Protein AF-0000000068717377 (afdb_homodimer)

Nearest PDB structures (foldseek):
  5j6b-assembly1_C  TM=9.815E-01  e=1.643E-62  Burkholderia thailandensis E264
  5kf0-assembly1_C  TM=9.806E-01  e=1.643E-62  Burkholderia vietnamiensis G4
  5jry-assembly1_A  TM=9.793E-01  e=2.802E-62  Burkholderia multivorans ATCC 17616
  7uyy-assembly1_A  TM=9.591E-01  e=2.227E-55  Pseudomonas aeruginosa PAO1
  4jz6-assembly1_A-2  TM=9.527E-01  e=6.793E-50  Pseudomonas putida

InterPro domains:
  IPR015590 Aldehyde dehydrogenase domain [PF00171] (18-470)
  IPR016161 Aldehyde/histidinol dehydrogenase [SSF53720] (3-473)
  IPR016162 Aldehyde dehydrogenase, N-terminal [G3DSA:3.40.605.10] (23-462)
  IPR016163 Aldehyde dehydrogenase, C-terminal [G3DSA:3.40.309.10] (250-440)
  IPR051020 Aldehyde dehydrogenase-related metabolic enzymes [PTHR42991] (3-473)

Solvent-accessible surface area (backbone atoms only — not comparable to full-atom values): 45076 Å² total; per-residue (Å²): 94,78,42,56,28,34,40,50,73,36,78,39,80,65,94,44,67,43,80,36,54,19,37,61,83,57,44,77,69,31,27,39,29,44,46,43,54,66,53,43,52,50,31,52,51,32,11,54,60,23,37,65,61,37,66,69,49,47,45,64,53,37,16,50,29,30,42,42,30,21,51,53,46,59,76,39,35,66,61,52,11,50,48,42,13,43,38,42,14,22,16,33,64,60,21,39,49,42,44,56,49,31,30,49,40,23,42,49,12,19,56,44,21,71,61,78,70,58,51,77,48,72,49,58,79,42,91,89,34,64,63,49,50,33,34,37,42,68,39,48,56,42,24,30,32,35,38,34,44,48,70,45,33,53,37,56,43,42,59,50,52,28,18,34,42,25,44,36,26,15,32,42,34,30,51,21,83,68,24,40,62,52,52,56,58,46,49,58,39,41,54,74,35,62,56,62,57,6,30,59,18,40,49,38,35,54,56,85,43,33,48,46,41,48,48,57,35,86,74,38,37,31,38,41,38,40,49,50,44,71,58,48,39,51,47,45,42,52,32,54,77,36,50,70,35,30,37,30,36,25,63,12,29,32,40,37,41,78,75,47,78,88,43,70,64,56,47,50,50,53,52,45,32,15,28,45,59,27,6,38,41,64,35,17,35,27,36,34,37,28,20,58,90,43,39,68,61,49,51,53,52,42,55,59,58,56,70,70,63,33,72,44,58,17,84,38,81,74,28,48,29,22,19,38,74,39,47,65,55,34,52,52,51,50,52,32,49,50,51,32,42,76,68,57,24,42,73,78,37,62,74,44,65,77,53,68,31,26,50,39,64,23,35,35,29,60,59,54,73,84,34,52,67,62,57,38,59,69,64,32,29,42,30,38,41,39,71,32,87,48,73,68,52,48,48,50,54,61,49,66,43,67,34,9,32,29,27,11,33,32,60,78,46,66,68,59,54,52,45,47,66,72,65,45,62,39,13,27,36,23,36,55,42,54,27,53,68,80,60,62,74,44,77,41,41,20,31,72,44,5,25,34,60,46,35,23,35,66,47,28,28,56,73,43,33,40,72,28,38,40,35,37,48,113,96,79,42,56,28,34,41,51,73,36,76,40,82,64,92,44,67,43,80,36,53,19,38,60,81,58,44,78,70,31,28,38,28,44,46,42,53,66,52,42,52,50,31,51,51,32,11,53,60,22,38,64,59,37,67,69,49,48,45,65,52,36,16,50,29,29,40,43,32,22,51,53,46,58,75,40,34,66,61,54,12,51,46,42,13,42,37,40,14,23,17,33,63,60,21,38,48,42,45,54,50,31,31,51,42,23,41,50,14,19,56,42,19,71,62,78,72,58,51,78,48,72,50,58,78,41,89,90,36,62,64,50,51,34,35,35,41,70,41,48,56,44,25,32,30,36,39,34,45,49,71,46,33,53,37,56,42,41,60,52,52,29,19,33,41,27,45,38,27,15,31,42,33,29,50,21,84,69,24,41,63,53,50,57,58,45,49,58,39,40,55,74,36,63,56,60,58,7,30,60,17,40,48,38,36,55,57,85,44,33,51,45,42,47,47,58,36,85,73,39,37,30,38,43,39,40,50,51,45,72,58,48,39,52,47,45,43,53,31,54,77,38,51,69,34,31,40,30,36,25,62,14,28,31,40,38,41,77,74,47,77,85,44,69,66,57,50,49,49,53,51,45,33,15,27,46,57,28,6,38,40,63,34,19,34,28,35,34,38,29,20,58,92,43,38,68,62,48,52,52,53,43,56,58,59,56,71,69,63,32,74,43,58,19,84,37,82,76,28,48,29,23,20,39,75,39,47,66,56,35,52,50,51,51,52,32,50,50,52,33,41,75,67,58,24,42,73,77,38,62,74,47,65,77,54,67,32,27,50,38,64,24,35,35,28,60,59,54,73,83,34,52,68,62,57,40,60,69,63,32,30,41,31,38,41,38,71,31,87,48,72,68,50,48,48,50,55,62,49,64,44,67,33,9,30,30,28,11,35,31,58,78,46,65,69,58,52,52,45,48,66,70,66,44,62,39,13,26,37,22,37,55,43,54,27,52,68,79,61,63,73,43,76,40,41,20,30,73,42,5,26,34,60,45,34,22,34,65,46,26,28,56,73,44,33,39,73,28,38,39,35,37,48,111

Radius of gyration: 29.68 Å; Cα contacts (8 Å, |Δi|>4): 2418; chains: 2; bounding box: 61×86×62 Å

Structure (mmCIF, N/CA/C/O backbone):
data_AF-0000000068717377-model_v1
#
loop_
_entity.id
_entity.type
_entity.pdbx_description
1 polymer 'Aldehyde dehydrogenase'
#
loop_
_atom_site.group_PDB
_atom_site.id
_atom_site.type_symbol
_atom_site.label_atom_id
_atom_site.label_alt_id
_atom_site.label_comp_id
_atom_site.label_asym_id
_atom_site.label_entity_id
_atom_site.label_seq_id
_atom_site.pdbx_PDB_ins_code
_atom_site.Cartn_x
_atom_site.Cartn_y
_atom_site.Cartn_z
_atom_site.occupancy
_atom_site.B_iso_or_equiv
_atom_site.auth_seq_id
_atom_site.auth_comp_id
_atom_site.auth_asym_id
_atom_site.auth_atom_id
_atom_site.pdbx_PDB_model_num
ATOM 1 N N . MET A 1 1 ? 26.125 32.125 -1.292 1 89.75 1 MET A N 1
ATOM 2 C CA . MET A 1 1 ? 26.922 30.891 -1.352 1 89.75 1 MET A CA 1
ATOM 3 C C . MET A 1 1 ? 26.203 29.812 -2.174 1 89.75 1 MET A C 1
ATOM 5 O O . MET A 1 1 ? 25 29.609 -2.012 1 89.75 1 MET A O 1
ATOM 9 N N . LYS A 1 2 ? 26.891 29.219 -3.086 1 95.5 2 LYS A N 1
ATOM 10 C CA . LYS A 1 2 ? 26.328 28.172 -3.941 1 95.5 2 LYS A CA 1
ATOM 11 C C . LYS A 1 2 ? 26.141 26.875 -3.174 1 95.5 2 LYS A C 1
ATOM 13 O O . LYS A 1 2 ? 27.031 26.453 -2.426 1 95.5 2 LYS A O 1
ATOM 18 N N . LYS A 1 3 ? 25 26.391 -3.232 1 96.81 3 LYS A N 1
ATOM 19 C CA . LYS A 1 3 ? 24.703 25.062 -2.717 1 96.81 3 LYS A CA 1
ATOM 20 C C . LYS A 1 3 ? 24.562 24.047 -3.852 1 96.81 3 LYS A C 1
ATOM 22 O O . LYS A 1 3 ? 23.688 24.188 -4.719 1 96.81 3 LYS A O 1
ATOM 27 N N . HIS A 1 4 ? 25.422 23.047 -3.883 1 98.19 4 HIS A N 1
ATOM 28 C CA . HIS A 1 4 ? 25.547 22.078 -4.969 1 98.19 4 HIS A CA 1
ATOM 29 C C . HIS A 1 4 ? 24.656 20.875 -4.73 1 98.19 4 HIS A C 1
ATOM 31 O O . HIS A 1 4 ? 24.031 20.75 -3.674 1 98.19 4 HIS A O 1
ATOM 37 N N . LEU A 1 5 ? 24.5 20.047 -5.809 1 98.56 5 LEU A N 1
ATOM 38 C CA . LEU A 1 5 ? 23.875 18.734 -5.586 1 98.56 5 LEU A CA 1
ATOM 39 C C . LEU A 1 5 ? 24.781 17.859 -4.727 1 98.56 5 LEU A C 1
ATOM 41 O O . LEU A 1 5 ? 26 18.062 -4.68 1 98.56 5 LEU A O 1
ATOM 45 N N . TYR A 1 6 ? 24.219 16.938 -3.979 1 98.69 6 TYR A N 1
ATOM 46 C CA . TYR A 1 6 ? 25 15.945 -3.232 1 98.69 6 TYR A CA 1
ATOM 47 C C . TYR A 1 6 ? 24.75 14.539 -3.77 1 98.69 6 TYR A C 1
ATOM 49 O O . TYR A 1 6 ? 23.656 13.984 -3.617 1 98.69 6 TYR A O 1
ATOM 57 N N . ILE A 1 7 ? 25.734 13.961 -4.438 1 98.69 7 ILE A N 1
ATOM 58 C CA . ILE A 1 7 ? 25.609 12.664 -5.09 1 98.69 7 ILE A CA 1
ATOM 59 C C . ILE A 1 7 ? 26.812 11.789 -4.734 1 98.69 7 ILE A C 1
ATOM 61 O O . ILE A 1 7 ? 27.953 12.188 -4.941 1 98.69 7 ILE A O 1
ATOM 65 N N . ASN A 1 8 ? 26.547 10.656 -4.152 1 98.44 8 ASN A N 1
ATOM 66 C CA . ASN A 1 8 ? 27.562 9.641 -3.869 1 98.44 8 ASN A CA 1
ATOM 67 C C . ASN A 1 8 ? 28.672 10.188 -2.975 1 98.44 8 ASN A C 1
ATOM 69 O O . ASN A 1 8 ? 29.859 9.961 -3.24 1 98.44 8 ASN A O 1
ATOM 73 N N . GLY A 1 9 ? 28.281 10.984 -2.035 1 97.62 9 GLY A N 1
ATOM 74 C CA . GLY A 1 9 ? 29.234 11.469 -1.057 1 97.62 9 GLY A CA 1
ATOM 75 C C . GLY A 1 9 ? 29.984 12.703 -1.521 1 97.62 9 GLY A C 1
ATOM 76 O O . GLY A 1 9 ? 30.922 13.156 -0.859 1 97.62 9 GLY A O 1
ATOM 77 N N . ASN A 1 10 ? 29.562 13.258 -2.621 1 97.62 10 ASN A N 1
ATOM 78 C CA . ASN A 1 10 ? 30.266 14.422 -3.164 1 97.62 10 ASN A CA 1
ATOM 79 C C . ASN A 1 10 ? 29.281 15.539 -3.523 1 97.62 10 ASN A C 1
ATOM 81 O O . ASN A 1 10 ? 28.188 15.281 -4.02 1 97.62 10 ASN A O 1
ATOM 85 N N . TRP A 1 11 ? 29.766 16.75 -3.277 1 98.06 11 TRP A N 1
ATOM 86 C CA . TRP A 1 11 ? 29.031 17.922 -3.76 1 98.06 11 TRP A CA 1
ATOM 87 C C . TRP A 1 11 ? 29.344 18.172 -5.234 1 98.06 11 TRP A C 1
ATOM 89 O O . TRP A 1 11 ? 30.5 18.328 -5.621 1 98.06 11 TRP A O 1
ATOM 99 N N . LYS A 1 12 ? 28.312 18.188 -6.031 1 98.12 12 LYS A N 1
ATOM 100 C CA . LYS A 1 12 ? 28.469 18.297 -7.477 1 98.12 12 LYS A CA 1
ATOM 101 C C . LYS A 1 12 ? 27.953 19.641 -7.98 1 98.12 12 LYS A C 1
ATOM 103 O O . LYS A 1 12 ? 26.781 19.969 -7.805 1 98.12 12 LYS A O 1
ATOM 108 N N . SER A 1 13 ? 28.797 20.375 -8.633 1 97.88 13 SER A N 1
ATOM 109 C CA . SER A 1 13 ? 28.391 21.625 -9.266 1 97.88 13 SER A CA 1
ATOM 110 C C . SER A 1 13 ? 27.547 21.359 -10.516 1 97.88 13 SER A C 1
ATOM 112 O O . SER A 1 13 ? 27.625 20.281 -11.109 1 97.88 13 SER A O 1
ATOM 114 N N . VAL A 1 14 ? 26.75 22.281 -10.773 1 97.69 14 VAL A N 1
ATOM 115 C CA . VAL A 1 14 ? 25.922 22.188 -11.969 1 97.69 14 VAL A CA 1
ATOM 116 C C . VAL A 1 14 ? 26.031 23.469 -12.781 1 97.69 14 VAL A C 1
ATOM 118 O O . VAL A 1 14 ? 26.734 24.406 -12.383 1 97.69 14 VAL A O 1
ATOM 121 N N . ASN A 1 15 ? 25.391 23.5 -13.945 1 96.5 15 ASN A N 1
ATOM 122 C CA . ASN A 1 15 ? 25.484 24.641 -14.844 1 96.5 15 ASN A CA 1
ATOM 123 C C . ASN A 1 15 ? 24.531 25.766 -14.422 1 96.5 15 ASN A C 1
ATOM 125 O O . ASN A 1 15 ? 24.766 26.938 -14.734 1 96.5 15 ASN A O 1
ATOM 129 N N . THR A 1 16 ? 23.453 25.406 -13.891 1 97.81 16 THR A N 1
ATOM 130 C CA . THR A 1 16 ? 22.406 26.391 -13.602 1 97.81 16 THR A CA 1
ATOM 131 C C . THR A 1 16 ? 22.125 26.453 -12.102 1 97.81 16 THR A C 1
ATOM 133 O O . THR A 1 16 ? 21.938 25.422 -11.453 1 97.81 16 THR A O 1
ATOM 136 N N . TYR A 1 17 ? 22.188 27.656 -11.508 1 98.25 17 TYR A N 1
ATOM 137 C CA . TYR A 1 17 ? 21.812 27.953 -10.133 1 98.25 17 TYR A CA 1
ATOM 138 C C . TYR A 1 17 ? 20.719 29.016 -10.086 1 98.25 17 TYR A C 1
ATOM 140 O O . TYR A 1 17 ? 20.641 29.875 -10.961 1 98.25 17 TYR A O 1
ATOM 148 N N . LYS A 1 18 ? 19.875 28.922 -9.141 1 98.12 18 LYS A N 1
ATOM 149 C CA . LYS A 1 18 ? 18.828 29.922 -8.914 1 98.12 18 LYS A CA 1
ATOM 150 C C . LYS A 1 18 ? 18.938 30.516 -7.512 1 98.12 18 LYS A C 1
ATOM 152 O O . LYS A 1 18 ? 19.203 29.797 -6.547 1 98.12 18 LYS A O 1
ATOM 157 N N . PRO A 1 19 ? 18.75 31.797 -7.461 1 98.25 19 PRO A N 1
ATOM 158 C CA . PRO A 1 19 ? 18.781 32.406 -6.129 1 98.25 19 PRO A CA 1
ATOM 159 C C . PRO A 1 19 ? 17.641 31.922 -5.234 1 98.25 19 PRO A C 1
ATOM 161 O O . PRO A 1 19 ? 16.516 31.734 -5.711 1 98.25 19 PRO A O 1
ATOM 164 N N . LEU A 1 20 ? 17.984 31.766 -3.986 1 98.31 20 LEU A N 1
ATOM 165 C CA . LEU A 1 20 ? 17 31.484 -2.939 1 98.31 20 LEU A CA 1
ATOM 166 C C . LEU A 1 20 ? 16.828 32.688 -2.02 1 98.31 20 LEU A C 1
ATOM 168 O O . LEU A 1 20 ? 17.812 33.188 -1.442 1 98.31 20 LEU A O 1
ATOM 172 N N . TYR A 1 21 ? 15.586 33.094 -1.915 1 98.19 21 TYR A N 1
ATOM 173 C CA . TYR A 1 21 ? 15.305 34.281 -1.085 1 98.19 21 TYR A CA 1
ATOM 174 C C . TYR A 1 21 ? 14.539 33.875 0.17 1 98.19 21 TYR A C 1
ATOM 176 O O . TYR A 1 21 ? 13.719 32.969 0.141 1 98.19 21 TYR A O 1
ATOM 184 N N . ALA A 1 22 ? 14.852 34.594 1.253 1 98.56 22 ALA A N 1
ATOM 185 C CA . ALA A 1 22 ? 14.023 34.469 2.449 1 98.56 22 ALA A CA 1
ATOM 186 C C . ALA A 1 22 ? 12.641 35.062 2.234 1 98.56 22 ALA A C 1
ATOM 188 O O . ALA A 1 22 ? 12.508 36.219 1.828 1 98.56 22 ALA A O 1
ATOM 189 N N . PRO A 1 23 ? 11.633 34.281 2.539 1 98.56 23 PRO A N 1
ATOM 190 C CA . PRO A 1 23 ? 10.281 34.781 2.273 1 98.56 23 PRO A CA 1
ATOM 191 C C . PRO A 1 23 ? 9.969 36.062 3.035 1 98.56 23 PRO A C 1
ATOM 193 O O . PRO A 1 23 ? 9.258 36.938 2.521 1 98.56 23 PRO A O 1
ATOM 196 N N . TYR A 1 24 ? 10.539 36.219 4.227 1 98.44 24 TYR A N 1
ATOM 197 C CA . TYR A 1 24 ? 10.195 37.375 5.051 1 98.44 24 TYR A CA 1
ATOM 198 C C . TYR A 1 24 ? 11.094 38.562 4.719 1 98.44 24 TYR A C 1
ATOM 200 O O . TYR A 1 24 ? 10.602 39.625 4.32 1 98.44 24 TYR A O 1
ATOM 208 N N . SER A 1 25 ? 12.422 38.406 4.805 1 97.69 25 SER A N 1
ATOM 209 C CA . SER A 1 25 ? 13.359 39.531 4.645 1 97.69 25 SER A CA 1
ATOM 210 C C . SER A 1 25 ? 13.664 39.781 3.176 1 97.69 25 SER A C 1
ATOM 212 O O . SER A 1 25 ? 14.195 40.844 2.822 1 97.69 25 SER A O 1
ATOM 214 N N . GLU A 1 26 ? 13.5 38.75 2.35 1 97.38 26 GLU A N 1
ATOM 215 C CA . GLU A 1 26 ? 13.758 38.781 0.915 1 97.38 26 GLU A CA 1
ATOM 216 C C . GLU A 1 26 ? 15.258 38.875 0.629 1 97.38 26 GLU A C 1
ATOM 218 O O . GLU A 1 26 ? 15.664 39.125 -0.509 1 97.38 26 GLU A O 1
ATOM 223 N N . GLU A 1 27 ? 15.953 38.656 1.628 1 97.75 27 GLU A N 1
ATOM 224 C CA . GLU A 1 27 ? 17.391 38.594 1.401 1 97.75 27 GLU A CA 1
ATOM 225 C C . GLU A 1 27 ? 17.766 37.312 0.67 1 97.75 27 GLU A C 1
ATOM 227 O O . GLU A 1 27 ? 17.094 36.281 0.8 1 97.75 27 GLU A O 1
ATOM 232 N N . THR A 1 28 ? 18.828 37.406 -0.07 1 98.12 28 THR A N 1
ATOM 233 C CA . THR A 1 28 ? 19.359 36.219 -0.718 1 98.12 28 THR A CA 1
ATOM 234 C C . THR A 1 28 ? 20.016 35.281 0.302 1 98.12 28 THR A C 1
ATOM 236 O O . THR A 1 28 ? 20.922 35.719 1.034 1 98.12 28 THR A O 1
ATOM 239 N N . LEU A 1 29 ? 19.594 34.094 0.361 1 98.25 29 LEU A N 1
ATOM 240 C CA . LEU A 1 29 ? 20.141 33.125 1.316 1 98.25 29 LEU A CA 1
ATOM 241 C C . LEU A 1 29 ? 21.266 32.312 0.689 1 98.25 29 LEU A C 1
ATOM 243 O O . LEU A 1 29 ? 22.234 31.953 1.365 1 98.25 29 LEU A O 1
ATOM 247 N N . ALA A 1 30 ? 21.047 31.922 -0.57 1 98.25 30 ALA A N 1
ATOM 248 C CA . ALA A 1 30 ? 21.969 31.062 -1.289 1 98.25 30 ALA A CA 1
ATOM 249 C C . ALA A 1 30 ? 21.625 31 -2.773 1 98.25 30 ALA A C 1
ATOM 251 O O . ALA A 1 30 ? 20.688 31.656 -3.229 1 98.25 30 ALA A O 1
ATOM 252 N N . GLU A 1 31 ? 22.469 30.438 -3.518 1 98.44 31 GLU A N 1
ATOM 253 C CA . GLU A 1 31 ? 22.188 30 -4.883 1 98.44 31 GLU A CA 1
ATOM 254 C C . GLU A 1 31 ? 22.078 28.469 -4.965 1 98.44 31 GLU A C 1
ATOM 256 O O . GLU A 1 31 ? 23.047 27.766 -4.652 1 98.44 31 GLU A O 1
ATOM 261 N N . ILE A 1 32 ? 21 28 -5.395 1 98.56 32 ILE A N 1
ATOM 262 C CA . ILE A 1 32 ? 20.688 26.578 -5.285 1 98.56 32 ILE A CA 1
ATOM 263 C C . ILE A 1 32 ? 20.891 25.906 -6.641 1 98.56 32 ILE A C 1
ATOM 265 O O . ILE A 1 32 ? 20.359 26.359 -7.656 1 98.56 32 ILE A O 1
ATOM 269 N N . ALA A 1 33 ? 21.562 24.812 -6.707 1 98.56 33 ALA A N 1
ATOM 270 C CA . ALA A 1 33 ? 21.797 24.031 -7.918 1 98.56 33 ALA A CA 1
ATOM 271 C C . ALA A 1 33 ? 20.484 23.531 -8.508 1 98.56 33 ALA A C 1
ATOM 273 O O . ALA A 1 33 ? 19.578 23.109 -7.781 1 98.56 33 ALA A O 1
ATOM 274 N N . GLN A 1 34 ? 20.344 23.672 -9.805 1 98.56 34 GLN A N 1
ATOM 275 C CA . GLN A 1 34 ? 19.203 23.125 -10.555 1 98.56 34 GLN A CA 1
ATOM 276 C C . GLN A 1 34 ? 19.594 21.844 -11.281 1 98.56 34 GLN A C 1
ATOM 278 O O . GLN A 1 34 ? 20.219 21.891 -12.344 1 98.56 34 GLN A O 1
ATOM 283 N N . GLY A 1 35 ? 19.203 20.703 -10.727 1 98.31 35 GLY A N 1
ATOM 284 C CA . GLY A 1 35 ? 19.562 19.406 -11.266 1 98.31 35 GLY A CA 1
ATOM 285 C C . GLY A 1 35 ? 18.844 19.078 -12.562 1 98.31 35 GLY A C 1
ATOM 286 O O . GLY A 1 35 ? 17.797 19.656 -12.859 1 98.31 35 GLY A O 1
ATOM 287 N N . THR A 1 36 ? 19.391 18.141 -13.305 1 98.19 36 THR A N 1
ATOM 288 C CA . THR A 1 36 ? 18.828 17.641 -14.555 1 98.19 36 THR A CA 1
ATOM 289 C C . THR A 1 36 ? 18.438 16.172 -14.438 1 98.19 36 THR A C 1
ATOM 291 O O . THR A 1 36 ? 18.688 15.539 -13.406 1 98.19 36 THR A O 1
ATOM 294 N N . GLU A 1 37 ? 17.812 15.656 -15.5 1 98.25 37 GLU A N 1
ATOM 295 C CA . GLU A 1 37 ? 17.469 14.234 -15.555 1 98.25 37 GLU A CA 1
ATOM 296 C C . GLU A 1 37 ? 18.719 13.367 -15.438 1 98.25 37 GLU A C 1
ATOM 298 O O . GLU A 1 37 ? 18.688 12.297 -14.82 1 98.25 37 GLU A O 1
ATOM 303 N N . GLU A 1 38 ? 19.766 13.836 -16.047 1 98.31 38 GLU A N 1
ATOM 304 C CA . GLU A 1 38 ? 21.031 13.094 -15.992 1 98.31 38 GLU A CA 1
ATOM 305 C C . GLU A 1 38 ? 21.578 13.047 -14.57 1 98.31 38 GLU A C 1
ATOM 307 O O . GLU A 1 38 ? 22.141 12.031 -14.148 1 98.31 38 GLU A O 1
ATOM 312 N N . ASP A 1 39 ? 21.453 14.156 -13.867 1 98.62 39 ASP A N 1
ATOM 313 C CA . ASP A 1 39 ? 21.891 14.188 -12.477 1 98.62 39 ASP A CA 1
ATOM 314 C C . ASP A 1 39 ? 21.078 13.195 -11.633 1 98.62 39 ASP A C 1
ATOM 316 O O . ASP A 1 39 ? 21.641 12.547 -10.742 1 98.62 39 ASP A O 1
ATOM 320 N N . VAL A 1 40 ? 19.797 13.156 -11.906 1 98.81 40 VAL A N 1
ATOM 321 C CA . VAL A 1 40 ? 18.938 12.219 -11.195 1 98.81 40 VAL A CA 1
ATOM 322 C C . VAL A 1 40 ? 19.391 10.789 -11.484 1 98.81 40 VAL A C 1
ATOM 324 O O . VAL A 1 40 ? 19.484 9.961 -10.57 1 98.81 40 VAL A O 1
ATOM 327 N N . LYS A 1 41 ? 19.656 10.469 -12.758 1 98.62 41 LYS A N 1
ATOM 328 C CA . LYS A 1 41 ? 20.125 9.141 -13.133 1 98.62 41 LYS A CA 1
ATOM 329 C C . LYS A 1 41 ? 21.391 8.773 -12.375 1 98.62 41 LYS A C 1
ATOM 331 O O . LYS A 1 41 ? 21.547 7.645 -11.906 1 98.62 41 LYS A O 1
ATOM 336 N N . GLU A 1 42 ? 22.281 9.734 -12.289 1 98.75 42 GLU A N 1
ATOM 337 C CA . GLU A 1 42 ? 23.531 9.523 -11.555 1 98.75 42 GLU A CA 1
ATOM 338 C C . GLU A 1 42 ? 23.25 9.242 -10.078 1 98.75 42 GLU A C 1
ATOM 340 O O . GLU A 1 42 ? 23.828 8.312 -9.508 1 98.75 42 GLU A O 1
ATOM 345 N N . ALA A 1 43 ? 22.406 10.023 -9.469 1 98.88 43 ALA A N 1
ATOM 346 C CA . ALA A 1 43 ? 22.078 9.883 -8.055 1 98.88 43 ALA A CA 1
ATOM 347 C C . ALA A 1 43 ? 21.422 8.531 -7.785 1 98.88 43 ALA A C 1
ATOM 349 O O . ALA A 1 43 ? 21.75 7.859 -6.801 1 98.88 43 ALA A O 1
ATOM 350 N N . VAL A 1 44 ? 20.484 8.133 -8.648 1 98.88 44 VAL A N 1
ATOM 351 C CA . VAL A 1 44 ? 19.766 6.875 -8.469 1 98.88 44 VAL A CA 1
ATOM 352 C C . VAL A 1 44 ? 20.719 5.699 -8.641 1 98.88 44 VAL A C 1
ATOM 354 O O . VAL A 1 44 ? 20.656 4.719 -7.895 1 98.88 44 VAL A O 1
ATOM 357 N N . THR A 1 45 ? 21.594 5.773 -9.617 1 98.75 45 THR A N 1
ATOM 358 C CA . THR A 1 45 ? 22.594 4.73 -9.812 1 98.75 45 THR A CA 1
ATOM 359 C C . THR A 1 45 ? 23.484 4.613 -8.586 1 98.75 45 THR A C 1
ATOM 361 O O . THR A 1 45 ? 23.797 3.504 -8.141 1 98.75 45 THR A O 1
ATOM 364 N N . ALA A 1 46 ? 23.922 5.766 -8.086 1 98.81 46 ALA A N 1
ATOM 365 C CA . ALA A 1 46 ? 24.734 5.773 -6.871 1 98.81 46 ALA A CA 1
ATOM 366 C C . ALA A 1 46 ? 23.984 5.113 -5.715 1 98.81 46 ALA A C 1
ATOM 368 O O . ALA A 1 46 ? 24.562 4.332 -4.961 1 98.81 46 ALA A O 1
ATOM 369 N N . ALA A 1 47 ? 22.734 5.477 -5.523 1 98.88 47 ALA A N 1
ATOM 370 C CA . ALA A 1 47 ? 21.906 4.906 -4.469 1 98.88 47 ALA A CA 1
ATOM 371 C C . ALA A 1 47 ? 21.766 3.393 -4.629 1 98.88 47 ALA A C 1
ATOM 373 O O . ALA A 1 47 ? 21.875 2.646 -3.654 1 98.88 47 ALA A O 1
ATOM 374 N N . LYS A 1 48 ? 21.516 2.938 -5.863 1 98.56 48 LYS A N 1
ATOM 375 C CA . LYS A 1 48 ? 21.406 1.508 -6.145 1 98.56 48 LYS A CA 1
ATOM 376 C C . LYS A 1 48 ? 22.688 0.775 -5.766 1 98.56 48 LYS A C 1
ATOM 378 O O . LYS A 1 48 ? 22.641 -0.282 -5.133 1 98.56 48 LYS A O 1
ATOM 383 N N . ASN A 1 49 ? 23.828 1.331 -6.18 1 98.44 49 ASN A N 1
ATOM 384 C CA . ASN A 1 49 ? 25.109 0.724 -5.871 1 98.44 49 ASN A CA 1
ATOM 385 C C . ASN A 1 49 ? 25.359 0.684 -4.367 1 98.44 49 ASN A C 1
ATOM 387 O O . ASN A 1 49 ? 25.953 -0.269 -3.859 1 98.44 49 ASN A O 1
ATOM 391 N N . ALA A 1 50 ? 24.891 1.653 -3.668 1 98.69 50 ALA A N 1
ATOM 392 C CA . ALA A 1 50 ? 25.109 1.769 -2.23 1 98.69 50 ALA A CA 1
ATOM 393 C C . ALA A 1 50 ? 24.312 0.718 -1.463 1 98.69 50 ALA A C 1
ATOM 395 O O . ALA A 1 50 ? 24.594 0.445 -0.294 1 98.69 50 ALA A O 1
ATOM 396 N N . MET A 1 51 ? 23.359 0.104 -2.082 1 97.88 51 MET A N 1
ATOM 397 C CA . MET A 1 51 ? 22.562 -0.947 -1.448 1 97.88 51 MET A CA 1
ATOM 398 C C . MET A 1 51 ? 23.453 -2.102 -0.999 1 97.88 51 MET A C 1
ATOM 400 O O . MET A 1 51 ? 23.172 -2.752 0.009 1 97.88 51 MET A O 1
ATOM 404 N N . ILE A 1 52 ? 24.5 -2.355 -1.77 1 96.44 52 ILE A N 1
ATOM 405 C CA . ILE A 1 52 ? 25.422 -3.445 -1.454 1 96.44 52 ILE A CA 1
ATOM 406 C C . ILE A 1 52 ? 25.984 -3.252 -0.049 1 96.44 52 ILE A C 1
ATOM 408 O O . ILE A 1 52 ? 25.984 -4.18 0.762 1 96.44 52 ILE A O 1
ATOM 412 N N . LYS A 1 53 ? 26.438 -2.057 0.241 1 97.38 53 LYS A N 1
ATOM 413 C CA . LYS A 1 53 ? 27 -1.746 1.554 1 97.38 53 LYS A CA 1
ATOM 414 C C . LYS A 1 53 ? 25.891 -1.671 2.613 1 97.38 53 LYS A C 1
ATOM 416 O O . LYS A 1 53 ? 26.078 -2.139 3.738 1 97.38 53 LYS A O 1
ATOM 421 N N . MET A 1 54 ? 24.797 -1.064 2.324 1 98 54 MET A N 1
ATOM 422 C CA . MET A 1 54 ? 23.688 -0.912 3.27 1 98 54 MET A CA 1
ATOM 423 C C . MET A 1 54 ? 23.188 -2.271 3.74 1 98 54 MET A C 1
ATOM 425 O O . MET A 1 54 ? 22.844 -2.439 4.91 1 98 54 MET A O 1
ATOM 429 N N . ASN A 1 55 ? 23.156 -3.232 2.809 1 94.88 55 ASN A N 1
ATOM 430 C CA . ASN A 1 55 ? 22.688 -4.574 3.117 1 94.88 55 ASN A CA 1
ATOM 431 C C . ASN A 1 55 ? 23.594 -5.285 4.109 1 94.88 55 ASN A C 1
ATOM 433 O O . ASN A 1 55 ? 23.203 -6.258 4.746 1 94.88 55 ASN A O 1
ATOM 437 N N . LYS A 1 56 ? 24.812 -4.805 4.215 1 94.88 56 LYS A N 1
ATOM 438 C CA . LYS A 1 56 ? 25.781 -5.43 5.109 1 94.88 56 LYS A CA 1
ATOM 439 C C . LYS A 1 56 ? 25.703 -4.824 6.512 1 94.88 56 LYS A C 1
ATOM 441 O O . LYS A 1 56 ? 26.234 -5.391 7.465 1 94.88 56 LYS A O 1
ATOM 446 N N . LEU A 1 57 ? 25.047 -3.67 6.637 1 97.25 57 LEU A N 1
ATOM 447 C CA . LEU A 1 57 ? 24.891 -3.053 7.949 1 97.25 57 LEU A CA 1
ATOM 448 C C . LEU A 1 57 ? 23.891 -3.828 8.805 1 97.25 57 LEU A C 1
ATOM 450 O O . LEU A 1 57 ? 22.797 -4.156 8.336 1 97.25 57 LEU A O 1
ATOM 454 N N . SER A 1 58 ? 24.297 -4.105 10.039 1 97.38 58 SER A N 1
ATOM 455 C CA . SER A 1 58 ? 23.375 -4.723 10.984 1 97.38 58 SER A CA 1
ATOM 456 C C . SER A 1 58 ? 22.328 -3.717 11.477 1 97.38 58 SER A C 1
ATOM 458 O O . SER A 1 58 ? 22.484 -2.512 11.266 1 97.38 58 SER A O 1
ATOM 460 N N . ALA A 1 59 ? 21.297 -4.215 12.102 1 97.81 59 ALA A N 1
ATOM 461 C CA . ALA A 1 59 ? 20.328 -3.34 12.758 1 97.81 59 ALA A CA 1
ATOM 462 C C . ALA A 1 59 ? 21.031 -2.402 13.742 1 97.81 59 ALA A C 1
ATOM 464 O O . ALA A 1 59 ? 20.672 -1.227 13.852 1 97.81 59 ALA A O 1
ATOM 465 N N . TYR A 1 60 ? 22.016 -2.928 14.391 1 97.88 60 TYR A N 1
ATOM 466 C CA . TYR A 1 60 ? 22.781 -2.154 15.352 1 97.88 60 TYR A CA 1
ATOM 467 C C . TYR A 1 60 ? 23.531 -1.018 14.664 1 97.88 60 TYR A C 1
ATOM 469 O O . TYR A 1 60 ? 23.547 0.115 15.148 1 97.88 60 TYR A O 1
ATOM 477 N N . ASP A 1 61 ? 24.172 -1.317 13.508 1 98.31 61 ASP A N 1
ATOM 478 C CA . ASP A 1 61 ? 24.922 -0.309 12.766 1 98.31 61 ASP A CA 1
ATOM 479 C C . ASP A 1 61 ? 24 0.825 12.305 1 98.31 61 ASP A C 1
ATOM 481 O O . ASP A 1 61 ? 24.344 2.002 12.469 1 98.31 61 ASP A O 1
ATOM 485 N N . ARG A 1 62 ? 22.875 0.467 11.742 1 98.69 62 ARG A N 1
ATOM 486 C CA . ARG A 1 62 ? 21.938 1.467 11.242 1 98.69 62 ARG A CA 1
ATOM 487 C C . ARG A 1 62 ? 21.406 2.322 12.391 1 98.69 62 ARG A C 1
ATOM 489 O O . ARG A 1 62 ? 21.328 3.547 12.266 1 98.69 62 ARG A O 1
ATOM 496 N N . ALA A 1 63 ? 21.047 1.675 13.523 1 98.75 63 ALA A N 1
ATOM 497 C CA . ALA A 1 63 ? 20.594 2.398 14.703 1 98.75 63 ALA A CA 1
ATOM 498 C C . ALA A 1 63 ? 21.656 3.369 15.203 1 98.75 63 ALA A C 1
ATOM 500 O O . ALA A 1 63 ? 21.344 4.508 15.562 1 98.75 63 ALA A O 1
ATOM 501 N N . THR A 1 64 ? 22.875 2.912 15.203 1 98.75 64 THR A N 1
ATOM 502 C CA . THR A 1 64 ? 23.984 3.721 15.688 1 98.75 64 THR A CA 1
ATOM 503 C C . THR A 1 64 ? 24.172 4.969 14.828 1 98.75 64 THR A C 1
ATOM 505 O O . THR A 1 64 ? 24.375 6.062 15.352 1 98.75 64 THR A O 1
ATOM 508 N N . ILE A 1 65 ? 24.078 4.789 13.523 1 98.81 65 ILE A N 1
ATOM 509 C CA . ILE A 1 65 ? 24.172 5.918 12.602 1 98.81 65 ILE A CA 1
ATOM 510 C C . ILE A 1 65 ? 23.078 6.93 12.906 1 98.81 65 ILE A C 1
ATOM 512 O O . ILE A 1 65 ? 23.344 8.125 13.055 1 98.81 65 ILE A O 1
ATOM 516 N N . LEU A 1 66 ? 21.875 6.496 13.086 1 98.88 66 LEU A N 1
ATOM 517 C CA . LEU A 1 66 ? 20.719 7.359 13.32 1 98.88 66 LEU A CA 1
ATOM 518 C C . LEU A 1 66 ? 20.812 8.039 14.688 1 98.88 66 LEU A C 1
ATOM 520 O O . LEU A 1 66 ? 20.438 9.203 14.828 1 98.88 66 LEU A O 1
ATOM 524 N N . GLU A 1 67 ? 21.312 7.336 15.688 1 98.81 67 GLU A N 1
ATOM 525 C CA . GLU A 1 67 ? 21.516 7.91 17.016 1 98.81 67 GLU A CA 1
ATOM 526 C C . GLU A 1 67 ? 22.547 9.047 16.969 1 98.81 67 GLU A C 1
ATOM 528 O O . GLU A 1 67 ? 22.344 10.086 17.609 1 98.81 67 GLU A O 1
ATOM 533 N N . LYS A 1 68 ? 23.562 8.82 16.219 1 98.81 68 LYS A N 1
ATOM 534 C CA . LYS A 1 68 ? 24.578 9.844 16.094 1 98.81 68 LYS A CA 1
ATOM 535 C C . LYS A 1 68 ? 24.031 11.086 15.391 1 98.81 68 LYS A C 1
ATOM 537 O O . LYS A 1 68 ? 24.359 12.219 15.773 1 98.81 68 LYS A O 1
ATOM 542 N N . VAL A 1 69 ? 23.25 10.852 14.367 1 98.81 69 VAL A N 1
ATOM 543 C CA . VAL A 1 69 ? 22.625 11.969 13.664 1 98.81 69 VAL A CA 1
ATOM 544 C C . VAL A 1 69 ? 21.75 12.766 14.633 1 98.81 69 VAL A C 1
ATOM 546 O O . VAL A 1 69 ? 21.797 14 14.641 1 98.81 69 VAL A O 1
ATOM 549 N N . ALA A 1 70 ? 20.938 12.086 15.438 1 98.75 70 ALA A N 1
ATOM 550 C CA . ALA A 1 70 ? 20.078 12.75 16.406 1 98.75 70 ALA A CA 1
ATOM 551 C C . ALA A 1 70 ? 20.906 13.578 17.391 1 98.75 70 ALA A C 1
ATOM 553 O O . ALA A 1 70 ? 20.578 14.727 17.672 1 98.75 70 ALA A O 1
ATOM 554 N N . GLN A 1 71 ? 21.969 13 17.844 1 98.62 71 GLN A N 1
ATOM 555 C CA . GLN A 1 71 ? 22.828 13.672 18.812 1 98.62 71 GLN A CA 1
ATOM 556 C C . GLN A 1 71 ? 23.484 14.914 18.219 1 98.62 71 GLN A C 1
ATOM 558 O O . GLN A 1 71 ? 23.453 15.984 18.812 1 98.62 71 GLN A O 1
ATOM 563 N N . LYS A 1 72 ? 24.031 14.758 17.078 1 98.62 72 LYS A N 1
ATOM 564 C CA . LYS A 1 72 ? 24.719 15.859 16.406 1 98.62 72 LYS A CA 1
ATOM 565 C C . LYS A 1 72 ? 23.75 16.984 16.047 1 98.62 72 LYS A C 1
ATOM 567 O O . LYS A 1 72 ? 24.094 18.156 16.109 1 98.62 72 LYS A O 1
ATOM 572 N N . MET A 1 73 ? 22.594 16.594 15.648 1 98.69 73 MET A N 1
ATOM 573 C CA . MET A 1 73 ? 21.578 17.594 15.344 1 98.69 73 MET A CA 1
ATOM 574 C C . MET A 1 73 ? 21.219 18.391 16.578 1 98.69 73 MET A C 1
ATOM 576 O O . MET A 1 73 ? 21.062 19.625 16.516 1 98.69 73 MET A O 1
ATOM 580 N N . ASP A 1 74 ? 21.031 17.672 17.656 1 98.56 74 ASP A N 1
ATOM 581 C CA . ASP A 1 74 ? 20.703 18.344 18.922 1 98.56 74 ASP A CA 1
ATOM 582 C C . ASP A 1 74 ? 21.781 19.344 19.312 1 98.56 74 ASP A C 1
ATOM 584 O O . ASP A 1 74 ? 21.469 20.438 19.812 1 98.56 74 ASP A O 1
ATOM 588 N N . GLU A 1 75 ? 23 19.031 19.047 1 98.31 75 GLU A N 1
ATOM 589 C CA . GLU A 1 75 ? 24.141 19.906 19.328 1 98.31 75 GLU A CA 1
ATOM 590 C C . GLU A 1 75 ? 24.109 21.156 18.469 1 98.31 75 GLU A C 1
ATOM 592 O O . GLU A 1 75 ? 24.641 22.203 18.859 1 98.31 75 GLU A O 1
ATOM 597 N N . ARG A 1 76 ? 23.469 21.031 17.344 1 98.12 76 ARG A N 1
ATOM 598 C CA . ARG A 1 76 ? 23.406 22.141 16.406 1 98.12 76 ARG A CA 1
ATOM 599 C C . ARG A 1 76 ? 21.984 22.703 16.312 1 98.12 76 ARG A C 1
ATOM 601 O O . ARG A 1 76 ? 21.594 23.234 15.273 1 98.12 76 ARG A O 1
ATOM 608 N N . ARG A 1 77 ? 21.25 22.562 17.344 1 98.44 77 ARG A N 1
ATOM 609 C CA . ARG A 1 77 ? 19.812 22.859 17.406 1 98.44 77 ARG A CA 1
ATOM 610 C C . ARG A 1 77 ? 19.531 24.281 16.922 1 98.44 77 ARG A C 1
ATOM 612 O O . ARG A 1 77 ? 18.656 24.484 16.078 1 98.44 77 ARG A O 1
ATOM 619 N N . GLU A 1 78 ? 20.266 25.281 17.422 1 98.62 78 GLU A N 1
ATOM 620 C CA . GLU A 1 78 ? 20 26.672 17.109 1 98.62 78 GLU A CA 1
ATOM 621 C C . GLU A 1 78 ? 20.344 26.984 15.648 1 98.62 78 GLU A C 1
ATOM 623 O O . GLU A 1 78 ? 19.641 27.766 14.992 1 98.62 78 GLU A O 1
ATOM 628 N N . GLU A 1 79 ? 21.406 26.391 15.164 1 98.44 79 GLU A N 1
ATOM 629 C CA . GLU A 1 79 ? 21.781 26.578 13.758 1 98.44 79 GLU A CA 1
ATOM 630 C C . GLU A 1 79 ? 20.672 26.094 12.828 1 98.44 79 GLU A C 1
ATOM 632 O O . GLU A 1 79 ? 20.297 26.812 11.898 1 98.44 79 GLU A O 1
ATOM 637 N N . PHE A 1 80 ? 20.188 24.922 13.07 1 98.75 80 PHE A N 1
ATOM 638 C CA . PHE A 1 80 ? 19.109 24.375 12.258 1 98.75 80 PHE A CA 1
ATOM 639 C C . PHE A 1 80 ? 17.859 25.234 12.359 1 98.75 80 PHE A C 1
ATOM 641 O O . PHE A 1 80 ? 17.172 25.469 11.359 1 98.75 80 PHE A O 1
ATOM 648 N N . ALA A 1 81 ? 17.531 25.672 13.586 1 98.88 81 ALA A N 1
ATOM 649 C CA . ALA A 1 81 ? 16.344 26.5 13.789 1 98.88 81 ALA A CA 1
ATOM 650 C C . ALA A 1 81 ? 16.422 27.797 12.977 1 98.88 81 ALA A C 1
ATOM 652 O O . ALA A 1 81 ? 15.445 28.203 12.359 1 98.88 81 ALA A O 1
ATOM 653 N N . GLU A 1 82 ? 17.578 28.375 12.961 1 98.75 82 GLU A N 1
ATOM 654 C CA . GLU A 1 82 ? 17.766 29.609 12.219 1 98.75 82 GLU A CA 1
ATOM 655 C C . GLU A 1 82 ? 17.641 29.375 10.719 1 98.75 82 GLU A C 1
ATOM 657 O O . GLU A 1 82 ? 17.047 30.203 10.008 1 98.75 82 GLU A O 1
ATOM 662 N N . ILE A 1 83 ? 18.219 28.281 10.234 1 98.62 83 ILE A N 1
ATOM 663 C CA . ILE A 1 83 ? 18.078 27.938 8.828 1 98.62 83 ILE A CA 1
ATOM 664 C C . ILE A 1 83 ? 16.609 27.828 8.453 1 98.62 83 ILE A C 1
ATOM 666 O O . ILE A 1 83 ? 16.156 28.438 7.48 1 98.62 83 ILE A O 1
ATOM 670 N N . ILE A 1 84 ? 15.844 27.141 9.258 1 98.81 84 ILE A N 1
ATOM 671 C CA . ILE A 1 84 ? 14.43 26.906 9 1 98.81 84 ILE A CA 1
ATOM 672 C C . ILE A 1 84 ? 13.672 28.234 9.031 1 98.81 84 ILE A C 1
ATOM 674 O O . ILE A 1 84 ? 12.867 28.516 8.141 1 98.81 84 ILE A O 1
ATOM 678 N N . ALA A 1 85 ? 13.969 29.031 10.047 1 98.88 85 ALA A N 1
ATOM 679 C CA . ALA A 1 85 ? 13.273 30.312 10.195 1 98.88 85 ALA A CA 1
ATOM 680 C C . ALA A 1 85 ? 13.508 31.203 8.984 1 98.88 85 ALA A C 1
ATOM 682 O O . ALA A 1 85 ? 12.586 31.875 8.508 1 98.88 85 ALA A O 1
ATOM 683 N N . LYS A 1 86 ? 14.68 31.172 8.469 1 98.62 86 LYS A N 1
ATOM 684 C CA . LYS A 1 86 ? 15.031 32.031 7.348 1 98.62 86 LYS A CA 1
ATOM 685 C C . LYS A 1 86 ? 14.445 31.5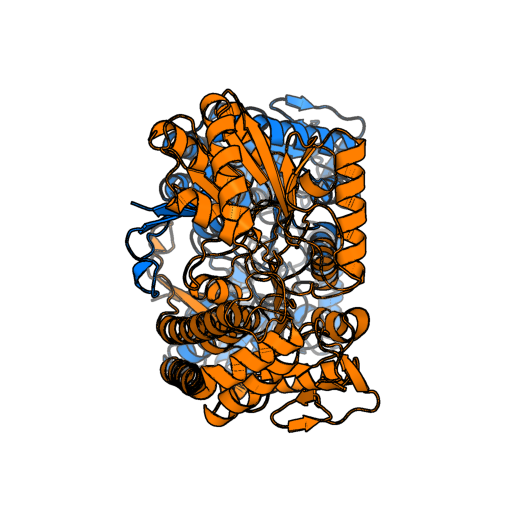16 6.043 1 98.62 86 LYS A C 1
ATOM 687 O O . LYS A 1 86 ? 13.828 32.25 5.285 1 98.62 86 LYS A O 1
ATOM 692 N N . GLU A 1 87 ? 14.57 30.203 5.809 1 98.56 87 GLU A N 1
ATOM 693 C CA . GLU A 1 87 ? 14.195 29.719 4.48 1 98.56 87 GLU A CA 1
ATOM 694 C C . GLU A 1 87 ? 12.695 29.484 4.375 1 98.56 87 GLU A C 1
ATOM 696 O O . GLU A 1 87 ? 12.148 29.438 3.275 1 98.56 87 GLU A O 1
ATOM 701 N N . ALA A 1 88 ? 11.984 29.375 5.496 1 98.62 88 ALA A N 1
ATOM 702 C CA . ALA A 1 88 ? 10.555 29.078 5.453 1 98.62 88 ALA A CA 1
ATOM 703 C C . ALA A 1 88 ? 9.742 30.172 6.117 1 98.62 88 ALA A C 1
ATOM 705 O O . ALA A 1 88 ? 8.508 30.109 6.152 1 98.62 88 ALA A O 1
ATOM 706 N N . ALA A 1 89 ? 10.414 31.156 6.715 1 98.75 89 ALA A N 1
ATOM 707 C CA . ALA A 1 89 ? 9.758 32.219 7.488 1 98.75 89 ALA A CA 1
ATOM 708 C C . ALA A 1 89 ? 8.992 31.625 8.672 1 98.75 89 ALA A C 1
ATOM 710 O O . ALA A 1 89 ? 7.934 32.125 9.055 1 98.75 89 ALA A O 1
ATOM 711 N N . LYS A 1 90 ? 9.422 30.531 9.203 1 98.75 90 LYS A N 1
ATOM 712 C CA . LYS A 1 90 ? 8.852 29.938 10.406 1 98.75 90 LYS A CA 1
ATOM 713 C C . LYS A 1 90 ? 9.32 30.672 11.656 1 98.75 90 LYS A C 1
ATOM 715 O O . LYS A 1 90 ? 10.523 30.844 11.867 1 98.75 90 LYS A O 1
ATOM 720 N N . PRO A 1 91 ? 8.383 31.094 12.469 1 98.81 91 PRO A N 1
ATOM 721 C CA . PRO A 1 91 ? 8.836 31.75 13.703 1 98.81 91 PRO A CA 1
ATOM 722 C C . PRO A 1 91 ? 9.844 30.906 14.477 1 98.81 91 PRO A C 1
ATOM 724 O O . PRO A 1 91 ? 9.695 29.688 14.57 1 98.81 91 PRO A O 1
ATOM 727 N N . ILE A 1 92 ? 10.867 31.5 15.039 1 98.81 92 ILE A N 1
ATOM 728 C CA . ILE A 1 92 ? 12.062 30.859 15.57 1 98.81 92 ILE A CA 1
ATOM 729 C C . ILE A 1 92 ? 11.672 29.859 16.656 1 98.81 92 ILE A C 1
ATOM 731 O O . ILE A 1 92 ? 12.297 28.812 16.812 1 98.81 92 ILE A O 1
ATOM 735 N N . ARG A 1 93 ? 10.648 30.125 17.469 1 98.38 93 ARG A N 1
ATOM 736 C CA . ARG A 1 93 ? 10.188 29.188 18.484 1 98.38 93 ARG A CA 1
ATOM 737 C C . ARG A 1 93 ? 9.656 27.906 17.859 1 98.38 93 ARG A C 1
ATOM 739 O O . ARG A 1 93 ? 9.969 26.812 18.328 1 98.38 93 ARG A O 1
ATOM 746 N N . ALA A 1 94 ? 8.852 28.094 16.828 1 98.38 94 ALA A N 1
ATOM 747 C CA . ALA A 1 94 ? 8.32 26.938 16.125 1 98.38 94 ALA A CA 1
ATOM 748 C C . ALA A 1 94 ? 9.43 26.172 15.391 1 98.38 94 ALA A C 1
ATOM 750 O O . ALA A 1 94 ? 9.383 24.953 15.289 1 98.38 94 ALA A O 1
ATOM 751 N N . ALA A 1 95 ? 10.414 26.891 14.859 1 98.81 95 ALA A N 1
ATOM 752 C CA . ALA A 1 95 ? 11.555 26.266 14.195 1 98.81 95 ALA A CA 1
ATOM 753 C C . ALA A 1 95 ? 12.344 25.391 15.164 1 98.81 95 ALA A C 1
ATOM 755 O O . ALA A 1 95 ? 12.719 24.266 14.828 1 98.81 95 ALA A O 1
ATOM 756 N N . ARG A 1 96 ? 12.594 25.938 16.375 1 98.69 96 ARG A N 1
ATOM 757 C CA . ARG A 1 96 ? 13.258 25.141 17.391 1 98.69 96 ARG A CA 1
ATOM 758 C C . ARG A 1 96 ? 12.445 23.891 17.719 1 98.69 96 ARG A C 1
ATOM 760 O O . ARG A 1 96 ? 13.016 22.797 17.906 1 98.69 96 ARG A O 1
ATOM 767 N N . GLY A 1 97 ? 11.125 24.078 17.812 1 97.88 97 GLY A N 1
ATOM 768 C CA . GLY A 1 97 ? 10.258 22.938 18.031 1 97.88 97 GLY A CA 1
ATOM 769 C C . GLY A 1 97 ? 10.398 21.875 16.953 1 97.88 97 GLY A C 1
ATOM 770 O O . GLY A 1 97 ? 10.383 20.672 17.25 1 97.88 97 GLY A O 1
ATOM 771 N N . GLU A 1 98 ? 10.539 22.312 15.727 1 98.44 98 GLU A N 1
ATOM 772 C CA . GLU A 1 98 ? 10.719 21.359 14.633 1 98.44 98 GLU A CA 1
ATOM 773 C C . GLU A 1 98 ? 12.039 20.594 14.766 1 98.44 98 GLU A C 1
ATOM 775 O O . GLU A 1 98 ? 12.109 19.406 14.5 1 98.44 98 GLU A O 1
ATOM 780 N N . VAL A 1 99 ? 13.102 21.312 15.102 1 98.75 99 VAL A N 1
ATOM 781 C CA . VAL A 1 99 ? 14.391 20.656 15.297 1 98.75 99 VAL A CA 1
ATOM 782 C C . VAL A 1 99 ? 14.273 19.609 16.406 1 98.75 99 VAL A C 1
ATOM 784 O O . VAL A 1 99 ? 14.719 18.469 16.234 1 98.75 99 VAL A O 1
ATOM 787 N N . ASP A 1 100 ? 13.625 20.016 17.547 1 98.31 100 ASP A N 1
ATOM 788 C CA . ASP A 1 100 ? 13.438 19.078 18.656 1 98.31 100 ASP A CA 1
ATOM 789 C C . ASP A 1 100 ? 12.672 17.844 18.203 1 98.31 100 ASP A C 1
ATOM 791 O O . ASP A 1 100 ? 13.039 16.719 18.562 1 98.31 100 ASP A O 1
ATOM 795 N N . ARG A 1 101 ? 11.648 18.047 17.469 1 97.62 101 ARG A N 1
ATOM 796 C CA . ARG A 1 101 ? 10.852 16.953 16.938 1 97.62 101 ARG A CA 1
ATOM 797 C C . ARG A 1 101 ? 11.672 16.062 16.016 1 97.62 101 ARG A C 1
ATOM 799 O O . ARG A 1 101 ? 11.523 14.844 16.016 1 97.62 101 ARG A O 1
ATOM 806 N N . THR A 1 102 ? 12.461 16.688 15.195 1 98.62 102 THR A N 1
ATOM 807 C CA . THR A 1 102 ? 13.281 15.953 14.242 1 98.62 102 THR A CA 1
ATOM 808 C C . THR A 1 102 ? 14.289 15.07 14.969 1 98.62 102 THR A C 1
ATOM 810 O O . THR A 1 102 ? 14.531 13.93 14.562 1 98.62 102 THR A O 1
ATOM 813 N N . VAL A 1 103 ? 14.898 15.625 16.016 1 98.62 103 VAL A N 1
ATOM 814 C CA . VAL A 1 103 ? 15.797 14.836 16.844 1 98.62 103 VAL A CA 1
ATOM 815 C C . VAL A 1 103 ? 15.07 13.594 17.359 1 98.62 103 VAL A C 1
ATOM 817 O O . VAL A 1 103 ? 15.602 12.484 17.266 1 98.62 103 VAL A O 1
ATOM 820 N N . GLN A 1 104 ? 13.859 13.797 17.844 1 98.19 104 GLN A N 1
ATOM 821 C CA . GLN A 1 104 ? 13.062 12.664 18.312 1 98.19 104 GLN A CA 1
ATOM 822 C C . GLN A 1 104 ? 12.758 11.688 17.188 1 98.19 104 GLN A C 1
ATOM 824 O O . GLN A 1 104 ? 12.758 10.477 17.391 1 98.19 104 GLN A O 1
ATOM 829 N N . THR A 1 105 ? 12.469 12.195 16.016 1 98.5 105 THR A N 1
ATOM 830 C CA . THR A 1 105 ? 12.148 11.359 14.867 1 98.5 105 THR A CA 1
ATOM 831 C C . THR A 1 105 ? 13.312 10.414 14.555 1 98.5 105 THR A C 1
ATOM 833 O O . THR A 1 105 ? 13.102 9.219 14.352 1 98.5 105 THR A O 1
ATOM 836 N N . TYR A 1 106 ? 14.523 10.922 14.523 1 98.75 106 TYR A N 1
ATOM 837 C CA . TYR A 1 106 ? 15.68 10.078 14.25 1 98.75 106 TYR A CA 1
ATOM 838 C C . TYR A 1 106 ? 15.938 9.109 15.398 1 98.75 106 TYR A C 1
ATOM 840 O O . TYR A 1 106 ? 16.391 7.98 15.18 1 98.75 106 TYR A O 1
ATOM 848 N N . LYS A 1 107 ? 15.648 9.531 16.656 1 98.62 107 LYS A N 1
ATOM 849 C CA . LYS A 1 107 ? 15.758 8.602 17.781 1 98.62 107 LYS A CA 1
ATOM 850 C C . LYS A 1 107 ? 14.789 7.434 17.625 1 98.62 107 LYS A C 1
ATOM 852 O O . LYS A 1 107 ? 15.172 6.273 17.812 1 98.62 107 LYS A O 1
ATOM 857 N N . PHE A 1 108 ? 13.531 7.746 17.297 1 98.5 108 PHE A N 1
ATOM 858 C CA . PHE A 1 108 ? 12.547 6.699 17.078 1 98.5 108 PHE A CA 1
ATOM 859 C C . PHE A 1 108 ? 12.961 5.801 15.914 1 98.5 108 PHE A C 1
ATOM 861 O O . PHE A 1 108 ? 12.727 4.59 15.945 1 98.5 108 PHE A O 1
ATOM 868 N N . ALA A 1 109 ? 13.523 6.395 14.875 1 98.75 109 ALA A N 1
ATOM 869 C CA . ALA A 1 109 ? 14 5.598 13.75 1 98.75 109 ALA A CA 1
ATOM 870 C C . ALA A 1 109 ? 15.094 4.625 14.188 1 98.75 109 ALA A C 1
ATOM 872 O O . ALA A 1 109 ? 15.109 3.465 13.766 1 98.75 109 ALA A O 1
ATOM 873 N N . ALA A 1 110 ? 16 5.121 15.008 1 98.75 110 ALA A N 1
ATOM 874 C CA . ALA A 1 110 ? 17.047 4.262 15.539 1 98.75 110 ALA A CA 1
ATOM 875 C C . ALA A 1 110 ? 16.469 3.104 16.344 1 98.75 110 ALA A C 1
ATOM 877 O O . ALA A 1 110 ? 16.891 1.957 16.188 1 98.75 110 ALA A O 1
ATOM 878 N N . GLU A 1 111 ? 15.508 3.428 17.188 1 98.38 111 GLU A N 1
ATOM 879 C CA . GLU A 1 111 ? 14.836 2.416 18 1 98.38 111 GLU A CA 1
ATOM 880 C C . GLU A 1 111 ? 14.133 1.38 17.125 1 98.38 111 GLU A C 1
ATOM 882 O O . GLU A 1 111 ? 14.273 0.176 17.359 1 98.38 111 GLU A O 1
ATOM 887 N N . GLU A 1 112 ? 13.461 1.837 16.141 1 98.25 112 GLU A N 1
ATOM 888 C CA . GLU A 1 112 ? 12.672 0.945 15.289 1 98.25 112 GLU A CA 1
ATOM 889 C C . GLU A 1 112 ? 13.57 0.127 14.359 1 98.25 112 GLU A C 1
ATOM 891 O O . GLU A 1 112 ? 13.18 -0.947 13.898 1 98.25 112 GLU A O 1
ATOM 896 N N . ALA A 1 113 ? 14.773 0.64 14.078 1 98.19 113 ALA A N 1
ATOM 897 C CA . ALA A 1 113 ? 15.727 -0.153 13.312 1 98.19 113 ALA A CA 1
ATOM 898 C C . ALA A 1 113 ? 15.977 -1.507 13.969 1 98.19 113 ALA A C 1
ATOM 900 O O . ALA A 1 113 ? 16.25 -2.498 13.289 1 98.19 113 ALA A O 1
ATOM 901 N N . LYS A 1 114 ? 15.828 -1.586 15.312 1 97.62 114 LYS A N 1
ATOM 902 C CA . LYS A 1 114 ? 16.109 -2.799 16.078 1 97.62 114 LYS A CA 1
ATOM 903 C C . LYS A 1 114 ? 14.836 -3.594 16.328 1 97.62 114 LYS A C 1
ATOM 905 O O . LYS A 1 114 ? 14.852 -4.59 17.062 1 97.62 114 LYS A O 1
ATOM 910 N N . ARG A 1 115 ? 13.719 -3.111 15.758 1 97.12 115 ARG A N 1
ATOM 911 C CA . ARG A 1 115 ? 12.438 -3.744 16.047 1 97.12 115 ARG A CA 1
ATOM 912 C C . ARG A 1 115 ? 11.711 -4.113 14.758 1 97.12 115 ARG A C 1
ATOM 914 O O . ARG A 1 115 ? 10.484 -4.012 14.672 1 97.12 115 ARG A O 1
ATOM 921 N N . ILE A 1 116 ? 12.398 -4.395 13.695 1 96.88 116 ILE A N 1
ATOM 922 C CA . ILE A 1 116 ? 11.805 -4.875 12.453 1 96.88 116 ILE A CA 1
ATOM 923 C C . ILE A 1 116 ? 11.633 -6.391 12.508 1 96.88 116 ILE A C 1
ATOM 925 O O . ILE A 1 116 ? 12.578 -7.137 12.234 1 96.88 116 ILE A O 1
ATOM 929 N N . TYR A 1 117 ? 10.398 -6.805 12.867 1 93.06 117 TYR A N 1
ATOM 930 C CA . TYR A 1 117 ? 10.094 -8.211 13.117 1 93.06 117 TYR A CA 1
ATOM 931 C C . TYR A 1 117 ? 9.258 -8.797 11.984 1 93.06 117 TYR A C 1
ATOM 933 O O . TYR A 1 117 ? 8.664 -8.055 11.195 1 93.06 117 TYR A O 1
ATOM 941 N N . GLY A 1 118 ? 9.273 -10.18 11.875 1 94.88 118 GLY A N 1
ATOM 942 C CA . GLY A 1 118 ? 8.258 -10.938 11.156 1 94.88 118 GLY A CA 1
ATOM 943 C C . GLY A 1 118 ? 7.309 -11.688 12.078 1 94.88 118 GLY A C 1
ATOM 944 O O . GLY A 1 118 ? 7.125 -11.297 13.234 1 94.88 118 GLY A O 1
ATOM 945 N N . GLU A 1 119 ? 6.488 -12.531 11.531 1 95.31 119 GLU A N 1
ATOM 946 C CA . GLU A 1 119 ? 5.59 -13.367 12.32 1 95.31 119 GLU A CA 1
ATOM 947 C C . GLU A 1 119 ? 5.742 -14.836 11.961 1 95.31 119 GLU A C 1
ATOM 949 O O . GLU A 1 119 ? 6.188 -15.164 10.859 1 95.31 119 GLU A O 1
ATOM 954 N N . THR A 1 120 ? 5.551 -15.711 12.938 1 95.88 120 THR A N 1
ATOM 955 C CA . THR A 1 120 ? 5.449 -17.141 12.672 1 95.88 120 THR A CA 1
ATOM 956 C C . THR A 1 120 ? 4.023 -17.516 12.273 1 95.88 120 THR A C 1
ATOM 958 O O . THR A 1 120 ? 3.064 -16.875 12.703 1 95.88 120 THR A O 1
ATOM 961 N N . LEU A 1 121 ? 3.916 -18.5 11.414 1 95.06 121 LEU A N 1
ATOM 962 C CA . LEU A 1 121 ? 2.615 -18.922 10.906 1 95.06 121 LEU A CA 1
ATOM 963 C C . LEU A 1 121 ? 2.377 -20.406 11.18 1 95.06 121 LEU A C 1
ATOM 965 O O . LEU A 1 121 ? 3.242 -21.25 10.914 1 95.06 121 LEU A O 1
ATOM 969 N N . PRO A 1 122 ? 1.234 -20.75 11.727 1 93.88 122 PRO A N 1
ATOM 970 C CA . PRO A 1 122 ? 0.869 -22.156 11.844 1 93.88 122 PRO A CA 1
ATOM 971 C C . PRO A 1 122 ? 0.31 -22.734 10.547 1 93.88 122 PRO A C 1
ATOM 973 O O . PRO A 1 122 ? -0.909 -22.844 10.391 1 93.88 122 PRO A O 1
ATOM 976 N N . LEU A 1 123 ? 1.065 -23.219 9.742 1 93.06 123 LEU A N 1
ATOM 977 C CA . LEU A 1 123 ? 0.596 -23.703 8.445 1 93.06 123 LEU A CA 1
ATOM 978 C C . LEU A 1 123 ? -0.255 -24.969 8.617 1 93.06 123 LEU A C 1
ATOM 980 O O . LEU A 1 123 ? -1.06 -25.297 7.746 1 93.06 123 LEU A O 1
ATOM 984 N N . ASP A 1 124 ? -0.082 -25.656 9.711 1 92.12 124 ASP A N 1
ATOM 985 C CA . ASP A 1 124 ? -0.852 -26.875 9.961 1 92.12 124 ASP A CA 1
ATOM 986 C C . ASP A 1 124 ? -2.297 -26.547 10.328 1 92.12 124 ASP A C 1
ATOM 988 O O . ASP A 1 124 ? -3.088 -27.438 10.633 1 92.12 124 ASP A O 1
ATOM 992 N N . ALA A 1 125 ? -2.609 -25.25 10.312 1 90.88 125 ALA A N 1
ATOM 993 C CA . ALA A 1 125 ? -4.008 -24.844 10.438 1 90.88 125 ALA A CA 1
ATOM 994 C C . ALA A 1 125 ? -4.801 -25.219 9.188 1 90.88 125 ALA A C 1
ATOM 996 O O . ALA A 1 125 ? -6.035 -25.25 9.219 1 90.88 125 ALA A O 1
ATOM 997 N N . ALA A 1 126 ? -4.176 -25.453 8.109 1 92 126 ALA A N 1
ATOM 998 C CA . ALA A 1 126 ? -4.781 -25.953 6.879 1 92 126 ALA A CA 1
ATOM 999 C C . ALA A 1 126 ? -4.484 -27.438 6.676 1 92 126 ALA A C 1
ATOM 1001 O O . ALA A 1 126 ? -3.385 -27.891 6.977 1 92 126 ALA A O 1
ATOM 1002 N N . PRO A 1 127 ? -5.387 -28.125 6.043 1 91.06 127 PRO A N 1
ATOM 1003 C CA . PRO A 1 127 ? -5.125 -29.531 5.773 1 91.06 127 PRO A CA 1
ATOM 1004 C C . PRO A 1 127 ? -3.939 -29.75 4.832 1 91.06 127 PRO A C 1
ATOM 1006 O O . PRO A 1 127 ? -3.77 -28.984 3.871 1 91.06 127 PRO A O 1
ATOM 1009 N N . GLY A 1 128 ? -3.082 -30.656 5.18 1 88 128 GLY A N 1
ATOM 1010 C CA . GLY A 1 128 ? -2.02 -31.078 4.273 1 88 128 GLY A CA 1
ATOM 1011 C C . GLY A 1 128 ? -0.761 -30.234 4.418 1 88 128 GLY A C 1
ATOM 1012 O O . GLY A 1 128 ? 0.201 -30.422 3.67 1 88 128 GLY A O 1
ATOM 1013 N N . ALA A 1 129 ? -0.75 -29.344 5.355 1 91.38 129 ALA A N 1
ATOM 1014 C CA . ALA A 1 129 ? 0.398 -28.453 5.457 1 91.38 129 ALA A CA 1
ATOM 1015 C C . ALA A 1 129 ? 1.221 -28.766 6.707 1 91.38 129 ALA A C 1
ATOM 1017 O O . ALA A 1 129 ? 2.016 -27.922 7.152 1 91.38 129 ALA A O 1
ATOM 1018 N N . ASP A 1 130 ? 1.075 -29.953 7.207 1 90.19 130 ASP A N 1
ATOM 1019 C CA . ASP A 1 130 ? 1.817 -30.328 8.406 1 90.19 130 ASP A CA 1
ATOM 1020 C C . ASP A 1 130 ? 3.297 -30.531 8.094 1 90.19 130 ASP A C 1
ATOM 1022 O O . ASP A 1 130 ? 3.682 -30.641 6.926 1 90.19 130 ASP A O 1
ATOM 1026 N N . GLY A 1 131 ? 4.141 -30.484 9.102 1 93.44 131 GLY A N 1
ATOM 1027 C CA . GLY A 1 131 ? 5.559 -30.75 8.945 1 93.44 131 GLY A CA 1
ATOM 1028 C C . GLY A 1 131 ? 6.336 -29.578 8.367 1 93.44 131 GLY A C 1
ATOM 1029 O O . GLY A 1 131 ? 7.344 -29.781 7.688 1 93.44 131 GLY A O 1
ATOM 1030 N N . ARG A 1 132 ? 5.805 -28.406 8.57 1 95.19 132 ARG A N 1
ATOM 1031 C CA . ARG A 1 132 ? 6.453 -27.219 8.016 1 95.19 132 ARG A CA 1
ATOM 1032 C C . ARG A 1 132 ? 6.598 -26.125 9.062 1 95.19 132 ARG A C 1
ATOM 1034 O O . ARG A 1 132 ? 5.793 -26.047 9.992 1 95.19 132 ARG A O 1
ATOM 1041 N N . ILE A 1 133 ? 7.68 -25.422 8.984 1 94.81 133 ILE A N 1
ATOM 1042 C CA . ILE A 1 133 ? 7.863 -24.172 9.719 1 94.81 133 ILE A CA 1
ATOM 1043 C C . ILE A 1 133 ? 7.73 -23 8.758 1 94.81 133 ILE A C 1
ATOM 1045 O O . ILE A 1 133 ? 8.258 -23.031 7.645 1 94.81 133 ILE A O 1
ATOM 1049 N N . ALA A 1 134 ? 6.922 -22.047 9.156 1 97.19 134 ALA A N 1
ATOM 1050 C CA . ALA A 1 134 ? 6.75 -20.875 8.297 1 97.19 134 ALA A CA 1
ATOM 1051 C C . ALA A 1 134 ? 6.836 -19.578 9.109 1 97.19 134 ALA A C 1
ATOM 1053 O O . ALA A 1 134 ? 6.328 -19.516 10.227 1 97.19 134 ALA A O 1
ATOM 1054 N N . TYR A 1 135 ? 7.531 -18.641 8.586 1 97.5 135 TYR A N 1
ATOM 1055 C CA . TYR A 1 135 ? 7.637 -17.312 9.18 1 97.5 135 TYR A CA 1
ATOM 1056 C C . TYR A 1 135 ? 7.848 -16.25 8.102 1 97.5 135 TYR A C 1
ATOM 1058 O O . TYR A 1 135 ? 8.094 -16.578 6.938 1 97.5 135 TYR A O 1
ATOM 1066 N N . THR A 1 136 ? 7.637 -15.039 8.438 1 98 136 THR A N 1
ATOM 1067 C CA . THR A 1 136 ? 7.895 -13.93 7.523 1 98 136 THR A CA 1
ATOM 1068 C C . THR A 1 136 ? 9.102 -13.117 7.988 1 98 136 THR A C 1
ATOM 1070 O O . THR A 1 136 ? 9.422 -13.102 9.18 1 98 136 THR A O 1
ATOM 1073 N N . ILE A 1 137 ? 9.797 -12.57 7.082 1 97.31 137 ILE A N 1
ATOM 1074 C CA . ILE A 1 137 ? 10.844 -11.594 7.359 1 97.31 137 ILE A CA 1
ATOM 1075 C C . ILE A 1 137 ? 10.602 -10.328 6.535 1 97.31 137 ILE A C 1
ATOM 1077 O O . ILE A 1 137 ? 9.82 -10.352 5.574 1 97.31 137 ILE A O 1
ATOM 1081 N N . ARG A 1 138 ? 11.18 -9.234 6.941 1 97.25 138 ARG A N 1
ATOM 1082 C CA . ARG A 1 138 ? 11.102 -7.992 6.184 1 97.25 138 ARG A CA 1
ATOM 1083 C C . ARG A 1 138 ? 12.453 -7.641 5.574 1 97.25 138 ARG A C 1
ATOM 1085 O O . ARG A 1 138 ? 13.484 -7.734 6.242 1 97.25 138 ARG A O 1
ATOM 1092 N N . LYS A 1 139 ? 12.438 -7.32 4.309 1 97 139 LYS A N 1
ATOM 1093 C CA . LYS A 1 139 ? 13.625 -6.898 3.568 1 97 139 LYS A CA 1
ATOM 1094 C C . LYS A 1 139 ? 13.477 -5.465 3.061 1 97 139 LYS A C 1
ATOM 1096 O O . LYS A 1 139 ? 12.391 -5.062 2.637 1 97 139 LYS A O 1
ATOM 1101 N N . PRO A 1 140 ? 14.648 -4.664 3.123 1 98.06 140 PRO A N 1
ATOM 1102 C CA . PRO A 1 140 ? 14.531 -3.344 2.498 1 98.06 140 PRO A CA 1
ATOM 1103 C C . PRO A 1 140 ? 14.047 -3.416 1.053 1 98.06 140 PRO A C 1
ATOM 1105 O O . PRO A 1 140 ? 14.43 -4.328 0.314 1 98.06 140 PRO A O 1
ATOM 1108 N N . ILE A 1 141 ? 13.234 -2.479 0.666 1 97.75 141 ILE A N 1
ATOM 1109 C CA . ILE A 1 141 ? 12.602 -2.504 -0.647 1 97.75 141 ILE A CA 1
ATOM 1110 C C . ILE A 1 141 ? 13.586 -2.021 -1.707 1 97.75 141 ILE A C 1
ATOM 1112 O O . ILE A 1 141 ? 13.438 -2.33 -2.893 1 97.75 141 ILE A O 1
ATOM 1116 N N . GLY A 1 142 ? 14.656 -1.163 -1.334 1 98 142 GLY A N 1
ATOM 1117 C CA . GLY A 1 142 ? 15.664 -0.718 -2.277 1 98 142 GLY A CA 1
ATOM 1118 C C . GLY A 1 142 ? 15.891 0.782 -2.25 1 98 142 GLY A C 1
ATOM 1119 O O . GLY A 1 142 ? 16.094 1.366 -1.184 1 98 142 GLY A O 1
ATOM 1120 N N . VAL A 1 143 ? 15.883 1.447 -3.477 1 98.81 143 VAL A N 1
ATOM 1121 C CA . VAL A 1 143 ? 16.078 2.889 -3.594 1 98.81 143 VAL A CA 1
ATOM 1122 C C . VAL A 1 143 ? 14.75 3.611 -3.365 1 98.81 143 VAL A C 1
ATOM 1124 O O . VAL A 1 143 ? 13.766 3.352 -4.062 1 98.81 143 VAL A O 1
ATOM 1127 N N . ILE A 1 144 ? 14.734 4.512 -2.418 1 98.88 144 ILE A N 1
ATOM 1128 C CA . ILE A 1 144 ? 13.555 5.305 -2.092 1 98.88 144 ILE A CA 1
ATOM 1129 C C . ILE A 1 144 ? 13.68 6.691 -2.713 1 98.88 144 ILE A C 1
ATOM 1131 O O . ILE A 1 144 ? 14.648 7.41 -2.453 1 98.88 144 ILE A O 1
ATOM 1135 N N . GLY A 1 145 ? 12.773 7.02 -3.629 1 98.88 145 GLY A N 1
ATOM 1136 C CA . GLY A 1 145 ? 12.609 8.406 -4.027 1 98.88 145 GLY A CA 1
ATOM 1137 C C . GLY A 1 145 ? 11.773 9.211 -3.047 1 98.88 145 GLY A C 1
ATOM 1138 O O . GLY A 1 145 ? 10.594 8.93 -2.848 1 98.88 145 GLY A O 1
ATOM 1139 N N . ALA A 1 146 ? 12.352 10.18 -2.414 1 98.88 146 ALA A N 1
ATOM 1140 C CA . ALA A 1 146 ? 11.672 11 -1.412 1 98.88 146 ALA A CA 1
ATOM 1141 C C . ALA A 1 146 ? 11.484 12.43 -1.908 1 98.88 146 ALA A C 1
ATOM 1143 O O . ALA A 1 146 ? 12.453 13.102 -2.256 1 98.88 146 ALA A O 1
ATOM 1144 N N . ILE A 1 147 ? 10.266 12.883 -1.994 1 98.81 147 ILE A N 1
ATOM 1145 C CA . ILE A 1 147 ? 9.922 14.242 -2.396 1 98.81 147 ILE A CA 1
ATOM 1146 C C . ILE A 1 147 ? 9.156 14.93 -1.268 1 98.81 147 ILE A C 1
ATOM 1148 O O . ILE A 1 147 ? 8.086 14.484 -0.864 1 98.81 147 ILE A O 1
ATOM 1152 N N . THR A 1 148 ? 9.703 16.016 -0.745 1 98.5 148 THR A N 1
ATOM 1153 C CA . THR A 1 148 ? 9.219 16.547 0.521 1 98.5 148 THR A CA 1
ATOM 1154 C C . THR A 1 148 ? 8.734 17.984 0.349 1 98.5 148 THR A C 1
ATOM 1156 O O . THR A 1 148 ? 9.156 18.688 -0.576 1 98.5 148 THR A O 1
ATOM 1159 N N . PRO A 1 149 ? 7.863 18.469 1.186 1 98.12 149 PRO A N 1
ATOM 1160 C CA . PRO A 1 149 ? 7.289 19.812 1.109 1 98.12 149 PRO A CA 1
ATOM 1161 C C . PRO A 1 149 ? 8.109 20.859 1.879 1 98.12 149 PRO A C 1
ATOM 1163 O O . PRO A 1 149 ? 9.109 20.516 2.514 1 98.12 149 PRO A O 1
ATOM 1166 N N . PHE A 1 150 ? 7.629 22.078 1.869 1 98.44 150 PHE A N 1
ATOM 1167 C CA . PHE A 1 150 ? 8.43 23.188 2.375 1 98.44 150 PHE A CA 1
ATOM 1168 C C . PHE A 1 150 ? 8.117 23.453 3.844 1 98.44 150 PHE A C 1
ATOM 1170 O O . PHE A 1 150 ? 8.898 24.109 4.539 1 98.44 150 PHE A O 1
ATOM 1177 N N . ASN A 1 151 ? 6.996 22.938 4.328 1 98.19 151 ASN A N 1
ATOM 1178 C CA . ASN A 1 151 ? 6.461 23.531 5.547 1 98.19 151 ASN A CA 1
ATOM 1179 C C . ASN A 1 151 ? 7.145 22.969 6.793 1 98.19 151 ASN A C 1
ATOM 1181 O O . ASN A 1 151 ? 7.191 23.625 7.832 1 98.19 151 ASN A O 1
ATOM 1185 N N . PHE A 1 152 ? 7.555 21.766 6.781 1 98.44 152 PHE A N 1
ATOM 1186 C CA . PHE A 1 152 ? 8.477 21.188 7.746 1 98.44 152 PHE A CA 1
ATOM 1187 C C . PHE A 1 152 ? 9.703 20.609 7.047 1 98.44 152 PHE A C 1
ATOM 1189 O O . PHE A 1 152 ? 9.875 19.391 6.984 1 98.44 152 PHE A O 1
ATOM 1196 N N . PRO A 1 153 ? 10.547 21.484 6.609 1 98.5 153 PRO A N 1
ATOM 1197 C CA . PRO A 1 153 ? 11.609 21.094 5.672 1 98.5 153 PRO A CA 1
ATOM 1198 C C . PRO A 1 153 ? 12.648 20.172 6.301 1 98.5 153 PRO A C 1
ATOM 1200 O O . PRO A 1 153 ? 13.406 19.516 5.582 1 98.5 153 PRO A O 1
ATOM 1203 N N . LEU A 1 154 ? 12.703 20.141 7.602 1 98.69 154 LEU A N 1
ATOM 1204 C CA . LEU A 1 154 ? 13.625 19.25 8.289 1 98.69 154 LEU A CA 1
ATOM 1205 C C . LEU A 1 154 ? 12.914 17.969 8.75 1 98.69 154 LEU A C 1
ATOM 1207 O O . LEU A 1 154 ? 13.344 16.859 8.422 1 98.69 154 LEU A O 1
ATOM 1211 N N . ASN A 1 155 ? 11.812 18.125 9.391 1 98.62 155 ASN A N 1
ATOM 1212 C CA . ASN A 1 155 ? 11.148 16.984 10.031 1 98.62 155 ASN A CA 1
ATOM 1213 C C . ASN A 1 155 ? 10.469 16.078 9 1 98.62 155 ASN A C 1
ATOM 1215 O O . ASN A 1 155 ? 10.461 14.859 9.156 1 98.62 155 ASN A O 1
ATOM 1219 N N . LEU A 1 156 ? 9.812 16.672 8.016 1 98.5 156 LEU A N 1
ATOM 1220 C CA . LEU A 1 156 ? 9.156 15.836 7.016 1 98.5 156 LEU A CA 1
ATOM 1221 C C . LEU A 1 156 ? 10.172 15.125 6.137 1 98.5 156 LEU A C 1
ATOM 1223 O O . LEU A 1 156 ? 9.891 14.055 5.59 1 98.5 156 LEU A O 1
ATOM 1227 N N . VAL A 1 157 ? 11.383 15.688 6.016 1 98.69 157 VAL A N 1
ATOM 1228 C CA . VAL A 1 157 ? 12.5 14.969 5.414 1 98.69 157 VAL A CA 1
ATOM 1229 C C . VAL A 1 157 ? 12.891 13.781 6.297 1 98.69 157 VAL A C 1
ATOM 1231 O O . VAL A 1 157 ? 13.07 12.664 5.809 1 98.69 157 VAL A O 1
ATOM 1234 N N . ALA A 1 158 ? 12.953 14.023 7.602 1 98.75 158 ALA A N 1
ATOM 1235 C CA . ALA A 1 158 ? 13.336 12.984 8.555 1 98.75 158 ALA A CA 1
ATOM 1236 C C . ALA A 1 158 ? 12.328 11.844 8.555 1 98.75 158 ALA A C 1
ATOM 1238 O O . ALA A 1 158 ? 12.695 10.68 8.758 1 98.75 158 ALA A O 1
ATOM 1239 N N . HIS A 1 159 ? 11.109 12.156 8.312 1 98.56 159 HIS A N 1
ATOM 1240 C CA . HIS A 1 159 ? 10.055 11.148 8.289 1 98.56 159 HIS A CA 1
ATOM 1241 C C . HIS A 1 159 ? 10.211 10.211 7.094 1 98.56 159 HIS A C 1
ATOM 1243 O O . HIS A 1 159 ? 9.586 9.156 7.043 1 98.56 159 HIS A O 1
ATOM 1249 N N . LYS A 1 160 ? 10.977 10.57 6.121 1 98.75 160 LYS A N 1
ATOM 1250 C CA . LYS A 1 160 ? 11.227 9.719 4.965 1 98.75 160 LYS A CA 1
ATOM 1251 C C . LYS A 1 160 ? 12.625 9.117 5.023 1 98.75 160 LYS A C 1
ATOM 1253 O O . LYS A 1 160 ? 12.789 7.902 4.863 1 98.75 160 LYS A O 1
ATOM 1258 N N . VAL A 1 161 ? 13.625 9.906 5.359 1 98.88 161 VAL A N 1
ATOM 1259 C CA . VAL A 1 161 ? 15.016 9.477 5.375 1 98.88 161 VAL A CA 1
ATOM 1260 C C . VAL A 1 161 ? 15.266 8.562 6.57 1 98.88 161 VAL A C 1
ATOM 1262 O O . VAL A 1 161 ? 15.93 7.531 6.445 1 98.88 161 VAL A O 1
ATOM 1265 N N . GLY A 1 162 ? 14.758 8.914 7.746 1 98.81 162 GLY A N 1
ATOM 1266 C CA . GLY A 1 162 ? 14.945 8.133 8.961 1 98.81 162 GLY A CA 1
ATOM 1267 C C . GLY A 1 162 ? 14.516 6.684 8.805 1 98.81 162 GLY A C 1
ATOM 1268 O O . GLY A 1 162 ? 15.336 5.773 8.922 1 98.81 162 GLY A O 1
ATOM 1269 N N . PRO A 1 163 ? 13.195 6.48 8.508 1 98.81 163 PRO A N 1
ATOM 1270 C CA . PRO A 1 163 ? 12.734 5.102 8.359 1 98.81 163 PRO A CA 1
ATOM 1271 C C . PRO A 1 163 ? 13.406 4.379 7.191 1 98.81 163 PRO A C 1
ATOM 1273 O O . PRO A 1 163 ? 13.609 3.16 7.246 1 98.81 163 PRO A O 1
ATOM 1276 N N . ALA A 1 164 ? 13.758 5.086 6.129 1 98.88 164 ALA A N 1
ATOM 1277 C CA . ALA A 1 164 ? 14.453 4.457 5.004 1 98.88 164 ALA A CA 1
ATOM 1278 C C . ALA A 1 164 ? 15.789 3.867 5.445 1 98.88 164 ALA A C 1
ATOM 1280 O O . ALA A 1 164 ? 16.062 2.691 5.199 1 98.88 164 ALA A O 1
ATOM 1281 N N . ILE A 1 165 ? 16.562 4.664 6.141 1 98.88 165 ILE A N 1
ATOM 1282 C CA . ILE A 1 165 ? 17.875 4.219 6.605 1 98.88 165 ILE A CA 1
ATOM 1283 C C . ILE A 1 165 ? 17.703 3.139 7.672 1 98.88 165 ILE A C 1
ATOM 1285 O O . ILE A 1 165 ? 18.422 2.139 7.672 1 98.88 165 ILE A O 1
ATOM 1289 N N . ALA A 1 166 ? 16.734 3.338 8.586 1 98.81 166 ALA A N 1
ATOM 1290 C CA . ALA A 1 166 ? 16.453 2.344 9.617 1 98.81 166 ALA A CA 1
ATOM 1291 C C . ALA A 1 166 ? 16.188 0.974 9 1 98.81 166 ALA A C 1
ATOM 1293 O O . ALA A 1 166 ? 16.625 -0.05 9.531 1 98.81 166 ALA A O 1
ATOM 1294 N N . ALA A 1 167 ? 15.516 0.927 7.871 1 98.62 167 ALA A N 1
ATOM 1295 C CA . ALA A 1 167 ? 15.094 -0.317 7.23 1 98.62 167 ALA A CA 1
ATOM 1296 C C . ALA A 1 167 ? 16.203 -0.876 6.344 1 98.62 167 ALA A C 1
ATOM 1298 O O . ALA A 1 167 ? 16.094 -1.993 5.828 1 98.62 167 ALA A O 1
ATOM 1299 N N . GLY A 1 168 ? 17.234 -0.078 6.082 1 98.62 168 GLY A N 1
ATOM 1300 C CA . GLY A 1 168 ? 18.359 -0.543 5.297 1 98.62 168 GLY A CA 1
ATOM 1301 C C . GLY A 1 168 ? 18.281 -0.133 3.838 1 98.62 168 GLY A C 1
ATOM 1302 O O . GLY A 1 168 ? 18.984 -0.69 2.992 1 98.62 168 GLY A O 1
ATOM 1303 N N . ASN A 1 169 ? 17.406 0.816 3.508 1 98.88 169 ASN A N 1
ATOM 1304 C CA . ASN A 1 169 ? 17.25 1.325 2.148 1 98.88 169 ASN A CA 1
ATOM 1305 C C . ASN A 1 169 ? 18.25 2.449 1.86 1 98.88 169 ASN A C 1
ATOM 1307 O O . ASN A 1 169 ? 18.984 2.875 2.752 1 98.88 169 ASN A O 1
ATOM 1311 N N . THR A 1 170 ? 18.312 2.881 0.605 1 98.88 170 THR A N 1
ATOM 1312 C CA . THR A 1 170 ? 18.969 4.113 0.189 1 98.88 170 THR A CA 1
ATOM 1313 C C . THR A 1 170 ? 17.953 5.148 -0.264 1 98.88 170 THR A C 1
ATOM 1315 O O . THR A 1 170 ? 16.781 4.82 -0.49 1 98.88 170 THR A O 1
ATOM 1318 N N . VAL A 1 171 ? 18.391 6.441 -0.321 1 98.88 171 VAL A N 1
ATOM 1319 C CA . VAL A 1 171 ? 17.422 7.5 -0.547 1 98.88 171 VAL A CA 1
ATOM 1320 C C . VAL A 1 171 ? 17.953 8.484 -1.589 1 98.88 171 VAL A C 1
ATOM 1322 O O . VAL A 1 171 ? 19.125 8.875 -1.539 1 98.88 171 VAL A O 1
ATOM 1325 N N . VAL A 1 172 ? 17.172 8.844 -2.518 1 98.94 172 VAL A N 1
ATOM 1326 C CA . VAL A 1 172 ? 17.312 10.031 -3.357 1 98.94 172 VAL A CA 1
ATOM 1327 C C . VAL A 1 172 ? 16.266 11.062 -2.984 1 98.94 172 VAL A C 1
ATOM 1329 O O . VAL A 1 172 ? 15.078 10.883 -3.271 1 98.94 172 VAL A O 1
ATOM 1332 N N . LEU A 1 173 ? 16.719 12.109 -2.391 1 98.88 173 LEU A N 1
ATOM 1333 C CA . LEU A 1 173 ? 15.844 13.117 -1.81 1 98.88 173 LEU A CA 1
ATOM 1334 C C . LEU A 1 173 ? 15.758 14.344 -2.709 1 98.88 173 LEU A C 1
ATOM 1336 O O . LEU A 1 173 ? 16.781 14.875 -3.145 1 98.88 173 LEU A O 1
ATOM 1340 N N . LYS A 1 174 ? 14.609 14.742 -3.07 1 98.88 174 LYS A N 1
ATOM 1341 C CA . LYS A 1 174 ? 14.328 16.062 -3.646 1 98.88 174 LYS A CA 1
ATOM 1342 C C . LYS A 1 174 ? 13.57 16.938 -2.658 1 98.88 174 LYS A C 1
ATOM 1344 O O . LYS A 1 174 ? 12.344 16.859 -2.559 1 98.88 174 LYS A O 1
ATOM 1349 N N . PRO A 1 175 ? 14.211 17.844 -1.977 1 98.44 175 PRO A N 1
ATOM 1350 C CA . PRO A 1 175 ? 13.508 18.781 -1.083 1 98.44 175 PRO A CA 1
ATOM 1351 C C . PRO A 1 175 ? 12.727 19.844 -1.839 1 98.44 175 PRO A C 1
ATOM 1353 O O . PRO A 1 175 ? 12.883 19.984 -3.055 1 98.44 175 PRO A O 1
ATOM 1356 N N . ALA A 1 176 ? 11.875 20.516 -1.149 1 98.19 176 ALA A N 1
ATOM 1357 C CA . ALA A 1 176 ? 11.148 21.625 -1.753 1 98.19 176 ALA A CA 1
ATOM 1358 C C . ALA A 1 176 ? 12.102 22.703 -2.244 1 98.19 176 ALA A C 1
ATOM 1360 O O . ALA A 1 176 ? 13.117 22.984 -1.604 1 98.19 176 ALA A O 1
ATOM 1361 N N . ASP A 1 177 ? 11.742 23.375 -3.301 1 97.44 177 ASP A N 1
ATOM 1362 C CA . ASP A 1 177 ? 12.602 24.375 -3.934 1 97.44 177 ASP A CA 1
ATOM 1363 C C . ASP A 1 177 ? 12.906 25.516 -2.979 1 97.44 177 ASP A C 1
ATOM 1365 O O . ASP A 1 177 ? 14.016 26.047 -2.973 1 97.44 177 ASP A O 1
ATOM 1369 N N . GLN A 1 178 ? 11.969 25.844 -2.191 1 97.94 178 GLN A N 1
ATOM 1370 C CA . GLN A 1 178 ? 12.086 27.031 -1.348 1 97.94 178 GLN A CA 1
ATOM 1371 C C . GLN A 1 178 ? 12.82 26.719 -0.049 1 97.94 178 GLN A C 1
ATOM 1373 O O . GLN A 1 178 ? 13.359 27.609 0.603 1 97.94 178 GLN A O 1
ATOM 1378 N N . THR A 1 179 ? 12.852 25.391 0.346 1 98.38 179 THR A N 1
ATOM 1379 C CA . THR A 1 179 ? 13.43 25.094 1.652 1 98.38 179 THR A CA 1
ATOM 1380 C C . THR A 1 179 ? 14.422 23.953 1.554 1 98.38 179 THR A C 1
ATOM 1382 O O . THR A 1 179 ? 14.336 22.969 2.307 1 98.38 179 THR A O 1
ATOM 1385 N N . PRO A 1 180 ? 15.445 24.047 0.795 1 98.31 180 PRO A N 1
ATOM 1386 C CA . PRO A 1 180 ? 16.406 22.953 0.611 1 98.31 180 PRO A CA 1
ATOM 1387 C C . PRO A 1 180 ? 17.547 23 1.615 1 98.31 180 PRO A C 1
ATOM 1389 O O . PRO A 1 180 ? 18.297 22.031 1.745 1 98.31 180 PRO A O 1
ATOM 1392 N N . LEU A 1 181 ? 17.75 24.125 2.279 1 98.44 181 LEU A N 1
ATOM 1393 C CA . LEU A 1 181 ? 18.984 24.359 3.023 1 98.44 181 LEU A CA 1
ATOM 1394 C C . LEU A 1 181 ? 19.078 23.453 4.238 1 98.44 181 LEU A C 1
ATOM 1396 O O . LEU A 1 181 ? 20.156 22.984 4.586 1 98.44 181 LEU A O 1
ATOM 1400 N N . SER A 1 182 ? 17.969 23.219 4.887 1 97.5 182 SER A N 1
ATOM 1401 C CA . SER A 1 182 ? 17.969 22.312 6.031 1 97.5 182 SER A CA 1
ATOM 1402 C C . SER A 1 182 ? 18.359 20.891 5.609 1 97.5 182 SER A C 1
ATOM 1404 O O . SER A 1 182 ? 19.031 20.188 6.352 1 97.5 182 SER A O 1
ATOM 1406 N N . SER A 1 183 ? 17.938 20.469 4.438 1 97.19 183 SER A N 1
ATOM 1407 C CA . SER A 1 183 ? 18.328 19.156 3.912 1 97.19 183 SER A CA 1
ATOM 1408 C C . SER A 1 183 ? 19.812 19.078 3.631 1 97.19 183 SER A C 1
ATOM 1410 O O . SER A 1 183 ? 20.453 18.062 3.889 1 97.19 183 SER A O 1
ATOM 1412 N N . TYR A 1 184 ? 20.344 20.203 3.102 1 96.94 184 TYR A N 1
ATOM 1413 C CA . TYR A 1 184 ? 21.766 20.25 2.832 1 96.94 184 TYR A CA 1
ATOM 1414 C C . TYR A 1 184 ? 22.578 20.141 4.125 1 96.94 184 TYR A C 1
ATOM 1416 O O . TYR A 1 184 ? 23.625 19.5 4.164 1 96.94 184 TYR A O 1
ATOM 1424 N N . ALA A 1 185 ? 22.078 20.781 5.125 1 96.5 185 ALA A N 1
ATOM 1425 C CA . ALA A 1 185 ? 22.766 20.75 6.414 1 96.5 185 ALA A CA 1
ATOM 1426 C C . ALA A 1 185 ? 22.766 19.328 6.996 1 96.5 185 ALA A C 1
ATOM 1428 O O . ALA A 1 185 ? 23.656 18.984 7.777 1 96.5 185 ALA A O 1
ATOM 1429 N N . LEU A 1 186 ? 21.781 18.531 6.629 1 96.31 186 LEU A N 1
ATOM 1430 C CA . LEU A 1 186 ? 21.656 17.156 7.102 1 96.31 186 LEU A CA 1
ATOM 1431 C C . LEU A 1 186 ? 22.797 16.297 6.594 1 96.31 186 LEU A C 1
ATOM 1433 O O . LEU A 1 186 ? 23.188 15.32 7.234 1 96.31 186 LEU A O 1
ATOM 1437 N N . VAL A 1 187 ? 23.344 16.625 5.43 1 96.06 187 VAL A N 1
ATOM 1438 C CA . VAL A 1 187 ? 24.391 15.844 4.777 1 96.06 187 VAL A CA 1
ATOM 1439 C C . VAL A 1 187 ? 25.578 15.688 5.719 1 96.06 187 VAL A C 1
ATOM 1441 O O . VAL A 1 187 ? 26.094 14.586 5.906 1 96.06 187 VAL A O 1
ATOM 1444 N N . GLU A 1 188 ? 25.953 16.766 6.324 1 95.38 188 GLU A N 1
ATOM 1445 C CA . GLU A 1 188 ? 27.109 16.75 7.215 1 95.38 188 GLU A CA 1
ATOM 1446 C C . GLU A 1 188 ? 26.891 15.797 8.391 1 95.38 188 GLU A C 1
ATOM 1448 O O . GLU A 1 188 ? 27.828 15.102 8.812 1 95.38 188 GLU A O 1
ATOM 1453 N N . LEU A 1 189 ? 25.703 15.797 8.898 1 98.06 189 LEU A N 1
ATOM 1454 C CA . LEU A 1 189 ? 25.391 14.938 10.031 1 98.06 189 LEU A CA 1
ATOM 1455 C C . LEU A 1 189 ? 25.516 13.461 9.656 1 98.06 189 LEU A C 1
ATOM 1457 O O . LEU A 1 189 ? 26.125 12.68 10.383 1 98.06 189 LEU A O 1
ATOM 1461 N N . PHE A 1 190 ? 24.984 13.086 8.516 1 98.31 190 PHE A N 1
ATOM 1462 C CA . PHE A 1 190 ? 25 11.688 8.086 1 98.31 190 PHE A CA 1
ATOM 1463 C C . PHE A 1 190 ? 26.422 11.258 7.699 1 98.31 190 PHE A C 1
ATOM 1465 O O . PHE A 1 190 ? 26.797 10.102 7.922 1 98.31 190 PHE A O 1
ATOM 1472 N N . GLU A 1 191 ? 27.141 12.195 7.121 1 96.75 191 GLU A N 1
ATOM 1473 C CA . GLU A 1 191 ? 28.547 11.906 6.816 1 96.75 191 GLU A CA 1
ATOM 1474 C C . GLU A 1 191 ? 29.344 11.617 8.094 1 96.75 191 GLU A C 1
ATOM 1476 O O . GLU A 1 191 ? 30.047 10.617 8.172 1 96.75 191 GLU A O 1
ATOM 1481 N N . GLU A 1 192 ? 29.156 12.469 9.016 1 97.06 192 GLU A N 1
ATOM 1482 C CA . GLU A 1 192 ? 29.859 12.312 10.289 1 97.06 192 GLU A CA 1
ATOM 1483 C C . GLU A 1 192 ? 29.422 11.039 11.008 1 97.06 192 GLU A C 1
ATOM 1485 O O . GLU A 1 192 ? 30.203 10.422 11.719 1 97.06 192 GLU A O 1
ATOM 1490 N N . ALA A 1 193 ? 28.203 10.664 10.773 1 98.25 193 ALA A N 1
ATOM 1491 C CA . ALA A 1 193 ? 27.641 9.492 11.445 1 98.25 193 ALA A CA 1
ATOM 1492 C C . ALA A 1 193 ? 28.078 8.203 10.758 1 98.25 193 ALA A C 1
ATOM 1494 O O . ALA A 1 193 ? 27.859 7.109 11.281 1 98.25 193 ALA A O 1
ATOM 1495 N N . GLY A 1 194 ? 28.688 8.289 9.602 1 98.06 194 GLY A N 1
ATOM 1496 C CA . GLY A 1 194 ? 29.25 7.117 8.953 1 98.06 194 GLY A CA 1
ATOM 1497 C C . GLY A 1 194 ? 28.312 6.461 7.965 1 98.06 194 GLY A C 1
ATOM 1498 O O . GLY A 1 194 ? 28.469 5.277 7.645 1 98.06 194 GLY A O 1
ATOM 1499 N N . LEU A 1 195 ? 27.297 7.137 7.512 1 98.69 195 LEU A N 1
ATOM 1500 C CA . LEU A 1 195 ? 26.422 6.582 6.473 1 98.69 195 LEU A CA 1
ATOM 1501 C C . LEU A 1 195 ? 27.219 6.344 5.188 1 98.69 195 LEU A C 1
ATOM 1503 O O . LEU A 1 195 ? 27.953 7.219 4.738 1 98.69 195 LEU A O 1
ATOM 1507 N N . PRO A 1 196 ? 27.094 5.188 4.559 1 98.56 196 PRO A N 1
ATOM 1508 C CA . PRO A 1 196 ? 27.812 4.91 3.32 1 98.56 196 PRO A CA 1
ATOM 1509 C C . PRO A 1 196 ? 27.531 5.938 2.225 1 98.56 196 PRO A C 1
ATOM 1511 O O . PRO A 1 196 ? 26.391 6.387 2.078 1 98.56 196 PRO A O 1
ATOM 1514 N N . ASN A 1 197 ? 28.609 6.254 1.415 1 98.31 197 ASN A N 1
ATOM 1515 C CA . ASN A 1 197 ? 28.406 7.129 0.263 1 98.31 197 ASN A CA 1
ATOM 1516 C C . ASN A 1 197 ? 27.344 6.586 -0.679 1 98.31 197 ASN A C 1
ATOM 1518 O O . ASN A 1 197 ? 27.281 5.379 -0.927 1 98.31 197 ASN A O 1
ATOM 1522 N N . GLY A 1 198 ? 26.5 7.457 -1.114 1 98.56 198 GLY A N 1
ATOM 1523 C CA . GLY A 1 198 ? 25.453 7.066 -2.053 1 98.56 198 GLY A CA 1
ATOM 1524 C C . GLY A 1 198 ? 24.156 6.66 -1.374 1 98.56 198 GLY A C 1
ATOM 1525 O O . GLY A 1 198 ? 23.109 6.59 -2.016 1 98.56 198 GLY A O 1
ATOM 1526 N N . ALA A 1 199 ? 24.156 6.344 -0.06 1 98.81 199 ALA A N 1
ATOM 1527 C CA . ALA A 1 199 ? 22.969 5.926 0.66 1 98.81 199 ALA A CA 1
ATOM 1528 C C . ALA A 1 199 ? 21.969 7.074 0.787 1 98.81 199 ALA A C 1
ATOM 1530 O O . ALA A 1 199 ? 20.75 6.852 0.874 1 98.81 199 ALA A O 1
ATOM 1531 N N . LEU A 1 200 ? 22.484 8.258 0.833 1 98.88 200 LEU A N 1
ATOM 1532 C CA . LEU A 1 200 ? 21.688 9.477 0.774 1 98.88 200 LEU A CA 1
ATOM 1533 C C . LEU A 1 200 ? 22.188 10.406 -0.328 1 98.88 200 LEU A C 1
ATOM 1535 O O . LEU A 1 200 ? 23.375 10.75 -0.362 1 98.88 200 LEU A O 1
ATOM 1539 N N . ASN A 1 201 ? 21.375 10.719 -1.239 1 98.88 201 ASN A N 1
ATOM 1540 C CA . ASN A 1 201 ? 21.609 11.703 -2.295 1 98.88 201 ASN A CA 1
ATOM 1541 C C . ASN A 1 201 ? 20.547 12.797 -2.291 1 98.88 201 ASN A C 1
ATOM 1543 O O . ASN A 1 201 ? 19.359 12.523 -2.082 1 98.88 201 ASN A O 1
ATOM 1547 N N . ILE A 1 202 ? 20.969 14.031 -2.465 1 98.81 202 ILE A N 1
ATOM 1548 C CA . ILE A 1 202 ? 20.047 15.164 -2.467 1 98.81 202 ILE A CA 1
ATOM 1549 C C . ILE A 1 202 ? 20.141 15.906 -3.801 1 98.81 202 ILE A C 1
ATOM 1551 O O . ILE A 1 202 ? 21.219 16.406 -4.16 1 98.81 202 ILE A O 1
ATOM 1555 N N . ILE A 1 203 ? 19.078 15.977 -4.488 1 98.69 203 ILE A N 1
ATOM 1556 C CA . ILE A 1 203 ? 19.031 16.656 -5.777 1 98.69 203 ILE A CA 1
ATOM 1557 C C . ILE A 1 203 ? 17.969 17.75 -5.746 1 98.69 203 ILE A C 1
ATOM 1559 O O . ILE A 1 203 ? 16.766 17.469 -5.703 1 98.69 203 ILE A O 1
ATOM 1563 N N . SER A 1 204 ? 18.375 18.969 -5.816 1 98.31 204 SER A N 1
ATOM 1564 C CA . SER A 1 204 ? 17.484 20.109 -5.941 1 98.31 204 SER A CA 1
ATOM 1565 C C . SER A 1 204 ? 17.188 20.438 -7.402 1 98.31 204 SER A C 1
ATOM 1567 O O . SER A 1 204 ? 17.969 20.094 -8.289 1 98.31 204 SER A O 1
ATOM 1569 N N . GLY A 1 205 ? 16.047 21.031 -7.664 1 97.19 205 GLY A N 1
ATOM 1570 C CA . GLY A 1 205 ? 15.656 21.406 -9.008 1 97.19 205 GLY A CA 1
ATOM 1571 C C . GLY A 1 205 ? 14.148 21.375 -9.219 1 97.19 205 GLY A C 1
ATOM 1572 O O . GLY A 1 205 ? 13.398 21.016 -8.305 1 97.19 205 GLY A O 1
ATOM 1573 N N . PRO A 1 206 ? 13.734 21.75 -10.414 1 95.5 206 PRO A N 1
ATOM 1574 C CA . PRO A 1 206 ? 12.297 21.828 -10.688 1 95.5 206 PRO A CA 1
ATOM 1575 C C . PRO A 1 206 ? 11.609 20.469 -10.555 1 95.5 206 PRO A C 1
ATOM 1577 O O . PRO A 1 206 ? 12.156 19.453 -10.984 1 95.5 206 PRO A O 1
ATOM 1580 N N . GLY A 1 207 ? 10.422 20.516 -9.977 1 95.19 207 GLY A N 1
ATOM 1581 C CA . GLY A 1 207 ? 9.633 19.312 -9.82 1 95.19 207 GLY A CA 1
ATOM 1582 C C . GLY A 1 207 ? 9.383 18.578 -11.133 1 95.19 207 GLY A C 1
ATOM 1583 O O . GLY A 1 207 ? 9.5 17.359 -11.203 1 95.19 207 GLY A O 1
ATOM 1584 N N . ALA A 1 208 ? 9.125 19.297 -12.164 1 94.81 208 ALA A N 1
ATOM 1585 C CA . ALA A 1 208 ? 8.773 18.734 -13.469 1 94.81 208 ALA A CA 1
ATOM 1586 C C . ALA A 1 208 ? 9.961 18.016 -14.094 1 94.81 208 ALA A C 1
ATOM 1588 O O . ALA A 1 208 ? 9.789 17.141 -14.938 1 94.81 208 ALA A O 1
ATOM 1589 N N . THR A 1 209 ? 11.156 18.391 -13.594 1 96.88 209 THR A N 1
ATOM 1590 C CA . THR A 1 209 ? 12.359 17.766 -14.141 1 96.88 209 THR A CA 1
ATOM 1591 C C . THR A 1 209 ? 12.906 16.719 -13.172 1 96.88 209 THR A C 1
ATOM 1593 O O . THR A 1 209 ? 12.891 15.531 -13.461 1 96.88 209 THR A O 1
ATOM 1596 N N . VAL A 1 210 ? 13.312 17.188 -12.031 1 98.12 210 VAL A N 1
ATOM 1597 C CA . VAL A 1 210 ? 13.984 16.328 -11.062 1 98.12 210 VAL A CA 1
ATOM 1598 C C . VAL A 1 210 ? 12.977 15.359 -10.445 1 98.12 210 VAL A C 1
ATOM 1600 O O . VAL A 1 210 ? 13.227 14.156 -10.383 1 98.12 210 VAL A O 1
ATOM 1603 N N . GLY A 1 211 ? 11.859 15.906 -9.984 1 98.12 211 GLY A N 1
ATOM 1604 C CA . GLY A 1 211 ? 10.836 15.062 -9.391 1 98.12 211 GLY A CA 1
ATOM 1605 C C . GLY A 1 211 ? 10.328 13.992 -10.336 1 98.12 211 GLY A C 1
ATOM 1606 O O . GLY A 1 211 ? 10.234 12.82 -9.961 1 98.12 211 GLY A O 1
ATOM 1607 N N . GLU A 1 212 ? 10.008 14.375 -11.477 1 97.94 212 GLU A N 1
ATOM 1608 C CA . GLU A 1 212 ? 9.469 13.445 -12.461 1 97.94 212 GLU A CA 1
ATOM 1609 C C . GLU A 1 212 ? 10.508 12.383 -12.828 1 97.94 212 GLU A C 1
ATOM 1611 O O . GLU A 1 212 ? 10.164 11.211 -13.023 1 97.94 212 GLU A O 1
ATOM 1616 N N . ALA A 1 213 ? 11.781 12.812 -12.969 1 98.62 213 ALA A N 1
ATOM 1617 C CA . ALA A 1 213 ? 12.852 11.875 -13.297 1 98.62 213 ALA A CA 1
ATOM 1618 C C . ALA A 1 213 ? 13.008 10.812 -12.219 1 98.62 213 ALA A C 1
ATOM 1620 O O . ALA A 1 213 ? 13.25 9.641 -12.523 1 98.62 213 ALA A O 1
ATOM 1621 N N . ILE A 1 214 ? 12.883 11.203 -10.961 1 98.81 214 ILE A N 1
ATOM 1622 C CA . ILE A 1 214 ? 12.953 10.258 -9.859 1 98.81 214 ILE A CA 1
ATOM 1623 C C . ILE A 1 214 ? 11.805 9.258 -9.961 1 98.81 214 ILE A C 1
ATOM 1625 O O . ILE A 1 214 ? 12.016 8.047 -9.867 1 98.81 214 ILE A O 1
ATOM 1629 N N . VAL A 1 215 ? 10.586 9.734 -10.227 1 98.5 215 VAL A N 1
ATOM 1630 C CA . VAL A 1 215 ? 9.367 8.938 -10.25 1 98.5 215 VAL A CA 1
ATOM 1631 C C . VAL A 1 215 ? 9.43 7.922 -11.391 1 98.5 215 VAL A C 1
ATOM 1633 O O . VAL A 1 215 ? 9 6.777 -11.227 1 98.5 215 VAL A O 1
ATOM 1636 N N . LYS A 1 216 ? 10 8.281 -12.469 1 97.81 216 LYS A N 1
ATOM 1637 C CA . LYS A 1 216 ? 9.938 7.457 -13.664 1 97.81 216 LYS A CA 1
ATOM 1638 C C . LYS A 1 216 ? 11.117 6.484 -13.727 1 97.81 216 LYS A C 1
ATOM 1640 O O . LYS A 1 216 ? 11.117 5.551 -14.531 1 97.81 216 LYS A O 1
ATOM 1645 N N . ASN A 1 217 ? 12.133 6.723 -12.875 1 98.38 217 ASN A N 1
ATOM 1646 C CA . ASN A 1 217 ? 13.344 5.91 -12.953 1 98.38 217 ASN A CA 1
ATOM 1647 C C . ASN A 1 217 ? 13.078 4.473 -12.516 1 98.38 217 ASN A C 1
ATOM 1649 O O . ASN A 1 217 ? 12.586 4.23 -11.414 1 98.38 217 ASN A O 1
ATOM 1653 N N . ASP A 1 218 ? 13.523 3.506 -13.234 1 95.56 218 ASP A N 1
ATOM 1654 C CA . ASP A 1 218 ? 13.18 2.1 -13.039 1 95.56 218 ASP A CA 1
ATOM 1655 C C . ASP A 1 218 ? 13.922 1.521 -11.828 1 95.56 218 ASP A C 1
ATOM 1657 O O . ASP A 1 218 ? 13.523 0.48 -11.297 1 95.56 218 ASP A O 1
ATOM 1661 N N . TYR A 1 219 ? 14.984 2.225 -11.43 1 97.12 219 TYR A N 1
ATOM 1662 C CA . TYR A 1 219 ? 15.766 1.693 -10.32 1 97.12 219 TYR A CA 1
ATOM 1663 C C . TYR A 1 219 ? 15.195 2.152 -8.984 1 97.12 219 TYR A C 1
ATOM 1665 O O . TYR A 1 219 ? 15.594 1.65 -7.93 1 97.12 219 TYR A O 1
ATOM 1673 N N . VAL A 1 220 ? 14.273 3.107 -9.039 1 98.44 220 VAL A N 1
ATOM 1674 C CA . VAL A 1 220 ? 13.602 3.531 -7.816 1 98.44 220 VAL A CA 1
ATOM 1675 C C . VAL A 1 220 ? 12.492 2.543 -7.469 1 98.44 220 VAL A C 1
ATOM 1677 O O . VAL A 1 220 ? 11.602 2.285 -8.281 1 98.44 220 VAL A O 1
ATOM 1680 N N . ALA A 1 221 ? 12.586 2.053 -6.281 1 97.69 221 ALA A N 1
ATOM 1681 C CA . ALA A 1 221 ? 11.68 0.974 -5.895 1 97.69 221 ALA A CA 1
ATOM 1682 C C . ALA A 1 221 ? 10.414 1.529 -5.254 1 97.69 221 ALA A C 1
ATOM 1684 O O . ALA A 1 221 ? 9.359 0.883 -5.277 1 97.69 221 ALA A O 1
ATOM 1685 N N . SER A 1 222 ? 10.5 2.66 -4.641 1 98.25 222 SER A N 1
ATOM 1686 C CA . SER A 1 222 ? 9.375 3.258 -3.932 1 98.25 222 SER A CA 1
ATOM 1687 C C . SER A 1 222 ? 9.453 4.781 -3.951 1 98.25 222 SER A C 1
ATOM 1689 O O . SER A 1 222 ? 10.547 5.352 -3.984 1 98.25 222 SER A O 1
ATOM 1691 N N . ILE A 1 223 ? 8.289 5.402 -4.047 1 98.62 223 ILE A N 1
ATOM 1692 C CA . ILE A 1 223 ? 8.188 6.852 -3.941 1 98.62 223 ILE A CA 1
ATOM 1693 C C . ILE A 1 223 ? 7.422 7.223 -2.672 1 98.62 223 ILE A C 1
ATOM 1695 O O . ILE A 1 223 ? 6.363 6.656 -2.387 1 98.62 223 ILE A O 1
ATOM 1699 N N . THR A 1 224 ? 7.93 8.055 -1.852 1 98.75 224 THR A N 1
ATOM 1700 C CA . THR A 1 224 ? 7.223 8.695 -0.746 1 98.75 224 THR A CA 1
ATOM 1701 C C . THR A 1 224 ? 7.125 10.203 -0.965 1 98.75 224 THR A C 1
ATOM 1703 O O . THR A 1 224 ? 8.133 10.867 -1.181 1 98.75 224 THR A O 1
ATOM 1706 N N . PHE A 1 225 ? 5.914 10.672 -1.014 1 98.69 225 PHE A N 1
ATOM 1707 C CA . PHE A 1 225 ? 5.648 12.055 -1.406 1 98.69 225 PHE A CA 1
ATOM 1708 C C . PHE A 1 225 ? 4.719 12.734 -0.407 1 98.69 225 PHE A C 1
ATOM 1710 O O . PHE A 1 225 ? 3.74 12.133 0.044 1 98.69 225 PHE A O 1
ATOM 1717 N N . THR A 1 226 ? 5.02 13.875 0.025 1 98.5 226 THR A N 1
ATOM 1718 C CA . THR A 1 226 ? 4.117 14.766 0.745 1 98.5 226 THR A CA 1
ATOM 1719 C C . THR A 1 226 ? 3.877 16.047 -0.051 1 98.5 226 THR A C 1
ATOM 1721 O O . THR A 1 226 ? 4.824 16.75 -0.418 1 98.5 226 THR A O 1
ATOM 1724 N N . GLY A 1 227 ? 2.664 16.359 -0.386 1 97.19 227 GLY A N 1
ATOM 1725 C CA . GLY A 1 227 ? 2.326 17.531 -1.163 1 97.19 227 GLY A CA 1
ATOM 1726 C C . GLY A 1 227 ? 0.864 17.594 -1.565 1 97.19 227 GLY A C 1
ATOM 1727 O O . GLY A 1 227 ? -0.013 17.219 -0.786 1 97.19 227 GLY A O 1
ATOM 1728 N N . SER A 1 228 ? 0.574 18.109 -2.725 1 96.38 228 SER A N 1
ATOM 1729 C CA . SER A 1 228 ? -0.806 18.312 -3.15 1 96.38 228 SER A CA 1
ATOM 1730 C C . SER A 1 228 ? -1.381 17.062 -3.793 1 96.38 228 SER A C 1
ATOM 1732 O O . SER A 1 228 ? -0.641 16.25 -4.363 1 96.38 228 SER A O 1
ATOM 1734 N N . PRO A 1 229 ? -2.744 16.906 -3.713 1 96 229 PRO A N 1
ATOM 1735 C CA . PRO A 1 229 ? -3.396 15.766 -4.348 1 96 229 PRO A CA 1
ATOM 1736 C C . PRO A 1 229 ? -3.129 15.688 -5.852 1 96 229 PRO A C 1
ATOM 1738 O O . PRO A 1 229 ? -2.881 14.602 -6.383 1 96 229 PRO A O 1
ATOM 1741 N N . LYS A 1 230 ? -3.15 16.797 -6.504 1 95.94 230 LYS A N 1
ATOM 1742 C CA . LYS A 1 230 ? -2.939 16.828 -7.949 1 95.94 230 LYS A CA 1
ATOM 1743 C C . LYS A 1 230 ? -1.584 16.219 -8.312 1 95.94 230 LYS A C 1
ATOM 1745 O O . LYS A 1 230 ? -1.491 15.391 -9.219 1 95.94 230 LYS A O 1
ATOM 1750 N N . VAL A 1 231 ? -0.567 16.656 -7.594 1 96.62 231 VAL A N 1
ATOM 1751 C CA . VAL A 1 231 ? 0.776 16.156 -7.848 1 96.62 231 VAL A CA 1
ATOM 1752 C C . VAL A 1 231 ? 0.851 14.672 -7.465 1 96.62 231 VAL A C 1
ATOM 1754 O O . VAL A 1 231 ? 1.442 13.867 -8.188 1 96.62 231 VAL A O 1
ATOM 1757 N N . GLY A 1 232 ? 0.256 14.336 -6.312 1 97.12 232 GLY A N 1
ATOM 1758 C CA . GLY A 1 232 ? 0.239 12.945 -5.871 1 97.12 232 GLY A CA 1
ATOM 1759 C C . GLY A 1 232 ? -0.374 12 -6.891 1 97.12 232 GLY A C 1
ATOM 1760 O O . GLY A 1 232 ? 0.168 10.93 -7.152 1 97.12 232 GLY A O 1
ATOM 1761 N N . ILE A 1 233 ? -1.521 12.375 -7.469 1 95.88 233 ILE A N 1
ATOM 1762 C CA . ILE A 1 233 ? -2.205 11.578 -8.484 1 95.88 233 ILE A CA 1
ATOM 1763 C C . ILE A 1 233 ? -1.302 11.414 -9.703 1 95.88 233 ILE A C 1
ATOM 1765 O O . ILE A 1 233 ? -1.188 10.312 -10.258 1 95.88 233 ILE A O 1
ATOM 1769 N N . GLY A 1 234 ? -0.629 12.5 -10.078 1 96.75 234 GLY A N 1
ATOM 1770 C CA . GLY A 1 234 ? 0.311 12.43 -11.188 1 96.75 234 GLY A CA 1
ATOM 1771 C C . GLY A 1 234 ? 1.449 11.461 -10.953 1 96.75 234 GLY A C 1
ATOM 1772 O O . GLY A 1 234 ? 1.854 10.734 -11.859 1 96.75 234 GLY A O 1
ATOM 1773 N N . ILE A 1 235 ? 2.008 11.5 -9.75 1 97.38 235 ILE A N 1
ATOM 1774 C CA . ILE A 1 235 ? 3.098 10.602 -9.375 1 97.38 235 ILE A CA 1
ATOM 1775 C C . ILE A 1 235 ? 2.639 9.156 -9.484 1 97.38 235 ILE A C 1
ATOM 1777 O O . ILE A 1 235 ? 3.33 8.32 -10.078 1 97.38 235 ILE A O 1
ATOM 1781 N N . LYS A 1 236 ? 1.503 8.836 -8.922 1 95.88 236 LYS A N 1
ATOM 1782 C CA . LYS A 1 236 ? 0.974 7.477 -8.969 1 95.88 236 LYS A CA 1
ATOM 1783 C C . LYS A 1 236 ? 0.798 7.008 -10.414 1 95.88 236 LYS A C 1
ATOM 1785 O O . LYS A 1 236 ? 1.097 5.855 -10.734 1 95.88 236 LYS A O 1
ATOM 1790 N N . GLN A 1 237 ? 0.346 7.863 -11.289 1 95.94 237 GLN A N 1
ATOM 1791 C CA . GLN A 1 237 ? 0.11 7.539 -12.695 1 95.94 237 GLN A CA 1
ATOM 1792 C C . GLN A 1 237 ? 1.412 7.172 -13.398 1 95.94 237 GLN A C 1
ATOM 1794 O O . GLN A 1 237 ? 1.417 6.344 -14.312 1 95.94 237 GLN A O 1
ATOM 1799 N N . LYS A 1 238 ? 2.496 7.754 -12.93 1 96.31 238 LYS A N 1
ATOM 1800 C CA . LYS A 1 238 ? 3.764 7.625 -13.641 1 96.31 238 LYS A CA 1
ATOM 1801 C C . LYS A 1 238 ? 4.672 6.598 -12.969 1 96.31 238 LYS A C 1
ATOM 1803 O O . LYS A 1 238 ? 5.711 6.23 -13.516 1 96.31 238 LYS A O 1
ATOM 1808 N N . ALA A 1 239 ? 4.312 6.129 -11.789 1 95.94 239 ALA A N 1
ATOM 1809 C CA . ALA A 1 239 ? 5.219 5.379 -10.922 1 95.94 239 ALA A CA 1
ATOM 1810 C C . ALA A 1 239 ? 5.359 3.936 -11.398 1 95.94 239 ALA A C 1
ATOM 1812 O O . ALA A 1 239 ? 6.246 3.209 -10.938 1 95.94 239 ALA A O 1
ATOM 1813 N N . GLY A 1 240 ? 4.504 3.432 -12.359 1 94.5 240 GLY A N 1
ATOM 1814 C CA . GLY A 1 240 ? 4.531 2.023 -12.727 1 94.5 240 GLY A CA 1
ATOM 1815 C C . GLY A 1 240 ? 4.152 1.102 -11.586 1 94.5 240 GLY A C 1
ATOM 1816 O O . GLY A 1 240 ? 3.137 1.316 -10.914 1 94.5 240 GLY A O 1
ATOM 1817 N N . LEU A 1 241 ? 4.922 0.091 -11.328 1 94.69 241 LEU A N 1
ATOM 1818 C CA . LEU A 1 241 ? 4.582 -0.895 -10.305 1 94.69 241 LEU A CA 1
ATOM 1819 C C . LEU A 1 241 ? 5.211 -0.528 -8.969 1 94.69 241 LEU A C 1
ATOM 1821 O O . LEU A 1 241 ? 5 -1.22 -7.969 1 94.69 241 LEU A O 1
ATOM 1825 N N . LYS A 1 242 ? 5.957 0.584 -8.875 1 95.06 242 LYS A N 1
ATOM 1826 C CA . LYS A 1 242 ? 6.586 1.012 -7.633 1 95.06 242 LYS A CA 1
ATOM 1827 C C . LYS A 1 242 ? 5.543 1.246 -6.543 1 95.06 242 LYS A C 1
ATOM 1829 O O . LYS A 1 242 ? 4.422 1.673 -6.828 1 95.06 242 LYS A O 1
ATOM 1834 N N . ARG A 1 243 ? 5.949 0.94 -5.363 1 96.19 243 ARG A N 1
ATOM 1835 C CA . ARG A 1 243 ? 5.137 1.385 -4.238 1 96.19 243 ARG A CA 1
ATOM 1836 C C . ARG A 1 243 ? 5.121 2.906 -4.141 1 96.19 243 ARG A C 1
ATOM 1838 O O . ARG A 1 243 ? 6.148 3.557 -4.344 1 96.19 243 ARG A O 1
ATOM 1845 N N . VAL A 1 244 ? 3.979 3.496 -3.887 1 97.44 244 VAL A N 1
ATOM 1846 C CA . VAL A 1 244 ? 3.834 4.941 -3.754 1 97.44 244 VAL A CA 1
ATOM 1847 C C . VAL A 1 244 ? 3.105 5.273 -2.453 1 97.44 244 VAL A C 1
ATOM 1849 O O . VAL A 1 244 ? 1.99 4.801 -2.223 1 97.44 244 VAL A O 1
ATOM 1852 N N . THR A 1 245 ? 3.742 5.977 -1.528 1 97.88 245 THR A N 1
ATOM 1853 C CA . THR A 1 245 ? 3.141 6.508 -0.309 1 97.88 245 THR A CA 1
ATOM 1854 C C . THR A 1 245 ? 2.9 8.008 -0.432 1 97.88 245 THR A C 1
ATOM 1856 O O . THR A 1 245 ? 3.822 8.766 -0.746 1 97.88 245 THR A O 1
ATOM 1859 N N . LEU A 1 246 ? 1.643 8.414 -0.186 1 98 246 LEU A N 1
ATOM 1860 C CA . LEU A 1 246 ? 1.238 9.789 -0.456 1 98 246 LEU A CA 1
ATOM 1861 C C . LEU A 1 246 ? 0.645 10.43 0.791 1 98 246 LEU A C 1
ATOM 1863 O O . LEU A 1 246 ? -0.359 9.953 1.325 1 98 246 LEU A O 1
ATOM 1867 N N . GLU A 1 247 ? 1.266 11.383 1.325 1 97.69 247 GLU A N 1
ATOM 1868 C CA . GLU A 1 247 ? 0.693 12.312 2.293 1 97.69 247 GLU A CA 1
ATOM 1869 C C . GLU A 1 247 ? 0.28 13.625 1.626 1 97.69 247 GLU A C 1
ATOM 1871 O O . GLU A 1 247 ? 1.133 14.414 1.22 1 97.69 247 GLU A O 1
ATOM 1876 N N . LEU A 1 248 ? -1.024 13.891 1.564 1 97.38 248 LEU A N 1
ATOM 1877 C CA . LEU A 1 248 ? -1.502 14.945 0.684 1 97.38 248 LEU A CA 1
ATOM 1878 C C . LEU A 1 248 ? -2.301 15.984 1.465 1 97.38 248 LEU A C 1
ATOM 1880 O O . LEU A 1 248 ? -1.932 16.344 2.586 1 97.38 248 LEU A O 1
ATOM 1884 N N . GLY A 1 249 ? -3.271 16.594 0.809 1 94.12 249 GLY A N 1
ATOM 1885 C CA . GLY A 1 249 ? -3.924 17.766 1.343 1 94.12 249 GLY A CA 1
ATOM 1886 C C . GLY A 1 249 ? -4.848 17.469 2.51 1 94.12 249 GLY A C 1
ATOM 1887 O O . GLY A 1 249 ? -5.168 16.312 2.768 1 94.12 249 GLY A O 1
ATOM 1888 N N . SER A 1 250 ? -5.293 18.531 3.174 1 96.62 250 SER A N 1
ATOM 1889 C CA . SER A 1 250 ? -6.176 18.438 4.332 1 96.62 250 SER A CA 1
ATOM 1890 C C . SER A 1 250 ? -6.91 19.75 4.57 1 96.62 250 SER A C 1
ATOM 1892 O O . SER A 1 250 ? -6.477 20.812 4.109 1 96.62 250 SER A O 1
ATOM 1894 N N . ASN A 1 251 ? -8.039 19.719 5.145 1 97.06 251 ASN A N 1
ATOM 1895 C CA . ASN A 1 251 ? -8.742 20.844 5.758 1 97.06 251 ASN A CA 1
ATOM 1896 C C . ASN A 1 251 ? -9.328 20.469 7.113 1 97.06 251 ASN A C 1
ATOM 1898 O O . ASN A 1 251 ? -10.547 20.484 7.293 1 97.06 251 ASN A O 1
ATOM 1902 N N . ALA A 1 252 ? -8.469 20.266 8.039 1 98.06 252 ALA A N 1
ATOM 1903 C CA . ALA A 1 252 ? -8.75 19.625 9.328 1 98.06 252 ALA A CA 1
ATOM 1904 C C . ALA A 1 252 ? -9.766 20.438 10.125 1 98.06 252 ALA A C 1
ATOM 1906 O O . ALA A 1 252 ? -9.812 21.672 10.023 1 98.06 252 ALA A O 1
ATOM 1907 N N . ALA A 1 253 ? -10.57 19.734 10.922 1 98.62 253 ALA A N 1
ATOM 1908 C CA . ALA A 1 253 ? -11.664 20.359 11.664 1 98.62 253 ALA A CA 1
ATOM 1909 C C . ALA A 1 253 ? -11.586 20.016 13.148 1 98.62 253 ALA A C 1
ATOM 1911 O O . ALA A 1 253 ? -10.992 19 13.531 1 98.62 253 ALA A O 1
ATOM 1912 N N . VAL A 1 254 ? -12.148 20.875 13.945 1 98.75 254 VAL A N 1
ATOM 1913 C CA . VAL A 1 254 ? -12.336 20.609 15.367 1 98.75 254 VAL A CA 1
ATOM 1914 C C . VAL A 1 254 ? -13.797 20.859 15.75 1 98.75 254 VAL A C 1
ATOM 1916 O O . VAL A 1 254 ? -14.398 21.828 15.312 1 98.75 254 VAL A O 1
ATOM 1919 N N . ILE A 1 255 ? -14.398 19.922 16.422 1 98.88 255 ILE A N 1
ATOM 1920 C CA . ILE A 1 255 ? -15.75 20.031 16.969 1 98.88 255 ILE A CA 1
ATOM 1921 C C . ILE A 1 255 ? -15.68 20.406 18.453 1 98.88 255 ILE A C 1
ATOM 1923 O O . ILE A 1 255 ? -14.961 19.766 19.219 1 98.88 255 ILE A O 1
ATOM 1927 N N . ILE A 1 256 ? -16.391 21.422 18.828 1 98.88 256 ILE A N 1
ATOM 1928 C CA . ILE A 1 256 ? -16.531 21.797 20.234 1 98.88 256 ILE A CA 1
ATOM 1929 C C . ILE A 1 256 ? -17.969 21.609 20.688 1 98.88 256 ILE A C 1
ATOM 1931 O O . ILE A 1 256 ? -18.859 22.375 20.312 1 98.88 256 ILE A O 1
ATOM 1935 N N . ASP A 1 257 ? -18.188 20.656 21.516 1 98.56 257 ASP A N 1
ATOM 1936 C CA . ASP A 1 257 ? -19.5 20.203 21.906 1 98.56 257 ASP A CA 1
ATOM 1937 C C . ASP A 1 257 ? -20.094 21.078 23 1 98.56 257 ASP A C 1
ATOM 1939 O O . ASP A 1 257 ? -19.406 21.938 23.562 1 98.56 257 ASP A O 1
ATOM 1943 N N . GLU A 1 258 ? -21.391 20.844 23.359 1 97.88 258 GLU A N 1
ATOM 1944 C CA . GLU A 1 258 ? -22.156 21.688 24.281 1 97.88 258 GLU A CA 1
ATOM 1945 C C . GLU A 1 258 ? -21.703 21.5 25.719 1 97.88 258 GLU A C 1
ATOM 1947 O O . GLU A 1 258 ? -21.844 22.406 26.547 1 97.88 258 GLU A O 1
ATOM 1952 N N . ASP A 1 259 ? -21.125 20.406 26 1 97.31 259 ASP A N 1
ATOM 1953 C CA . ASP A 1 259 ? -20.828 20.094 27.391 1 97.31 259 ASP A CA 1
ATOM 1954 C C . ASP A 1 259 ? -19.406 20.469 27.75 1 97.31 259 ASP A C 1
ATOM 1956 O O . ASP A 1 259 ? -18.938 20.203 28.859 1 97.31 259 ASP A O 1
ATOM 1960 N N . VAL A 1 260 ? -18.688 21.125 26.859 1 97.25 260 VAL A N 1
ATOM 1961 C CA . VAL A 1 260 ? -17.281 21.469 27.062 1 97.25 260 VAL A CA 1
ATOM 1962 C C . VAL A 1 260 ? -17.172 22.828 27.734 1 97.25 260 VAL A C 1
ATOM 1964 O O . VAL A 1 260 ? -17.812 23.797 27.312 1 97.25 260 VAL A O 1
ATOM 1967 N N . GLU A 1 261 ? -16.453 22.891 28.781 1 97.81 261 GLU A N 1
ATOM 1968 C CA . GLU A 1 261 ? -16.094 24.172 29.359 1 97.81 261 GLU A CA 1
ATOM 1969 C C . GLU A 1 261 ? -15.016 24.859 28.547 1 97.81 261 GLU A C 1
ATOM 1971 O O . GLU A 1 261 ? -13.922 24.328 28.375 1 97.81 261 GLU A O 1
ATOM 1976 N N . LEU A 1 262 ? -15.312 26.031 28.078 1 98.44 262 LEU A N 1
ATOM 1977 C CA . LEU A 1 262 ? -14.367 26.766 27.25 1 98.44 262 LEU A CA 1
ATOM 1978 C C . LEU A 1 262 ? -13.305 27.438 28.094 1 98.44 262 LEU A C 1
ATOM 1980 O O . LEU A 1 262 ? -13.328 28.672 28.281 1 98.44 262 LEU A O 1
ATOM 1984 N N . THR A 1 263 ? -12.344 26.703 28.5 1 98.06 263 THR A N 1
ATOM 1985 C CA . THR A 1 263 ? -11.234 27.25 29.266 1 98.06 263 THR A CA 1
ATOM 1986 C C . THR A 1 263 ? -10.297 28.047 28.375 1 98.06 263 THR A C 1
ATOM 1988 O O . THR A 1 263 ? -10.336 27.922 27.156 1 98.06 263 THR A O 1
ATOM 1991 N N . ASP A 1 264 ? -9.453 28.875 28.984 1 97.69 264 ASP A N 1
ATOM 1992 C CA . ASP A 1 264 ? -8.438 29.609 28.234 1 97.69 264 ASP A CA 1
ATOM 1993 C C . ASP A 1 264 ? -7.484 28.656 27.5 1 97.69 264 ASP A C 1
ATOM 1995 O O . ASP A 1 264 ? -7 28.969 26.422 1 97.69 264 ASP A O 1
ATOM 1999 N N . GLU A 1 265 ? -7.273 27.562 28.094 1 97.25 265 GLU A N 1
ATOM 2000 C CA . GLU A 1 265 ? -6.375 26.562 27.5 1 97.25 265 GLU A CA 1
ATOM 2001 C C . GLU A 1 265 ? -6.914 26.047 26.172 1 97.25 265 GLU A C 1
ATOM 2003 O O . GLU A 1 265 ? -6.164 25.906 25.203 1 97.25 265 GLU A O 1
ATOM 2008 N N . ILE A 1 266 ? -8.188 25.75 26.156 1 98 266 ILE A N 1
ATOM 2009 C CA . ILE A 1 266 ? -8.805 25.234 24.938 1 98 266 ILE A CA 1
ATOM 2010 C C . ILE A 1 266 ? -8.766 26.297 23.844 1 98 266 ILE A C 1
ATOM 2012 O O . ILE A 1 266 ? -8.43 26.016 22.688 1 98 266 ILE A O 1
ATOM 2016 N N . ILE A 1 267 ? -9.055 27.547 24.234 1 98.62 267 ILE A N 1
ATOM 2017 C CA . ILE A 1 267 ? -9.055 28.656 23.281 1 98.62 267 ILE A CA 1
ATOM 2018 C C . ILE A 1 267 ? -7.652 28.859 22.719 1 98.62 267 ILE A C 1
ATOM 2020 O O . ILE A 1 267 ? -7.477 28.969 21.5 1 98.62 267 ILE A O 1
ATOM 2024 N N . GLU A 1 268 ? -6.691 28.844 23.625 1 98.31 268 GLU A N 1
ATOM 2025 C CA . GLU A 1 268 ? -5.305 29.016 23.203 1 98.31 268 GLU A CA 1
ATOM 2026 C C . GLU A 1 268 ? -4.844 27.859 22.312 1 98.31 268 GLU A C 1
ATOM 2028 O O . GLU A 1 268 ? -4.082 28.062 21.375 1 98.31 268 GLU A O 1
ATOM 2033 N N . ARG A 1 269 ? -5.277 26.703 22.641 1 97.88 269 ARG A N 1
ATOM 2034 C CA . ARG A 1 269 ? -4.906 25.531 21.875 1 97.88 269 ARG A CA 1
ATOM 2035 C C . ARG A 1 269 ? -5.457 25.609 20.453 1 97.88 269 ARG A C 1
ATOM 2037 O O . ARG A 1 269 ? -4.75 25.312 19.484 1 97.88 269 ARG A O 1
ATOM 2044 N N . VAL A 1 270 ? -6.703 25.953 20.312 1 98.62 270 VAL A N 1
ATOM 2045 C CA . VAL A 1 270 ? -7.344 26.094 19 1 98.62 270 VAL A CA 1
ATOM 2046 C C . VAL A 1 270 ? -6.656 27.203 18.203 1 98.62 270 VAL A C 1
ATOM 2048 O O . VAL A 1 270 ? -6.344 27.031 17.031 1 98.62 270 VAL A O 1
ATOM 2051 N N . LYS A 1 271 ? -6.398 28.344 18.891 1 98.62 271 LYS A N 1
ATOM 2052 C CA . LYS A 1 271 ? -5.691 29.453 18.266 1 98.62 271 LYS A CA 1
ATOM 2053 C C . LYS A 1 271 ? -4.312 29.031 17.781 1 98.62 271 LYS A C 1
ATOM 2055 O O . LYS A 1 271 ? -3.961 29.266 16.609 1 98.62 271 LYS A O 1
ATOM 2060 N N . TRP A 1 272 ? -3.58 28.406 18.641 1 98.06 272 TRP A N 1
ATOM 2061 C CA . TRP A 1 272 ? -2.238 27.953 18.281 1 98.06 272 TRP A CA 1
ATOM 2062 C C . TRP A 1 272 ? -2.285 26.984 17.109 1 98.06 272 TRP A C 1
ATOM 2064 O O . TRP A 1 272 ? -1.469 27.094 16.188 1 98.06 272 TRP A O 1
ATOM 2074 N N . GLY A 1 273 ? -3.217 26.062 17.125 1 98.31 273 GLY A N 1
ATOM 2075 C CA . GLY A 1 273 ? -3.352 25.078 16.062 1 98.31 273 GLY A CA 1
ATOM 2076 C C . GLY A 1 273 ? -3.627 25.688 14.703 1 98.31 273 GLY A C 1
ATOM 2077 O O . GLY A 1 273 ? -3.246 25.125 13.672 1 98.31 273 GLY A O 1
ATOM 2078 N N . ALA A 1 274 ? -4.227 26.797 14.656 1 98.38 274 ALA A N 1
ATOM 2079 C CA . ALA A 1 274 ? -4.609 27.438 13.406 1 98.38 274 ALA A CA 1
ATOM 2080 C C . ALA A 1 274 ? -3.459 28.266 12.836 1 98.38 274 ALA A C 1
ATOM 2082 O O . ALA A 1 274 ? -3.346 28.438 11.625 1 98.38 274 ALA A O 1
ATOM 2083 N N . PHE A 1 275 ? -2.57 28.766 13.734 1 98.31 275 PHE A N 1
ATOM 2084 C CA . PHE A 1 275 ? -1.727 29.859 13.242 1 98.31 275 PHE A CA 1
ATOM 2085 C C . PHE A 1 275 ? -0.252 29.484 13.375 1 98.31 275 PHE A C 1
ATOM 2087 O O . PHE A 1 275 ? 0.611 30.172 12.82 1 98.31 275 PHE A O 1
ATOM 2094 N N . VAL A 1 276 ? 0.037 28.359 14.141 1 97.75 276 VAL A N 1
ATOM 2095 C CA . VAL A 1 276 ? 1.429 27.938 14.219 1 97.75 276 VAL A CA 1
ATOM 2096 C C . VAL A 1 276 ? 1.982 27.719 12.812 1 97.75 276 VAL A C 1
ATOM 2098 O O . VAL A 1 276 ? 1.258 27.281 11.906 1 97.75 276 VAL A O 1
ATOM 2101 N N . ASN A 1 277 ? 3.277 28.125 12.625 1 98.06 277 ASN A N 1
ATOM 2102 C CA . ASN A 1 277 ? 3.939 28.016 11.328 1 98.06 277 ASN A CA 1
ATOM 2103 C C . ASN A 1 277 ? 3.156 28.75 10.234 1 98.06 277 ASN A C 1
ATOM 2105 O O . ASN A 1 277 ? 3.025 28.25 9.117 1 98.06 277 ASN A O 1
ATOM 2109 N N . ASN A 1 278 ? 2.525 29.922 10.625 1 98.19 278 ASN A N 1
ATOM 2110 C CA . ASN A 1 278 ? 1.756 30.766 9.719 1 98.19 278 ASN A CA 1
ATOM 2111 C C . ASN A 1 278 ? 0.569 30.016 9.117 1 98.19 278 ASN A C 1
ATOM 2113 O O . ASN A 1 278 ? 0.182 30.281 7.977 1 98.19 278 ASN A O 1
ATOM 2117 N N . GLY A 1 279 ? 0.104 28.969 9.812 1 98.25 279 GLY A N 1
ATOM 2118 C CA . GLY A 1 279 ? -1.021 28.172 9.352 1 98.25 279 GLY A CA 1
ATOM 2119 C C . GLY A 1 279 ? -0.655 27.219 8.234 1 98.25 279 GLY A C 1
ATOM 2120 O O . GLY A 1 279 ? -1.527 26.547 7.664 1 98.25 279 GLY A O 1
ATOM 2121 N N . GLN A 1 280 ? 0.611 27.094 7.91 1 98.31 280 GLN A N 1
ATOM 2122 C CA . GLN A 1 280 ? 1.062 26.219 6.832 1 98.31 280 GLN A CA 1
ATOM 2123 C C . GLN A 1 280 ? 1.442 24.844 7.367 1 98.31 280 GLN A C 1
ATOM 2125 O O . GLN A 1 280 ? 2.594 24.422 7.242 1 98.31 280 GLN A O 1
ATOM 2130 N N . VAL A 1 281 ? 0.484 24.219 7.977 1 98.12 281 VAL A N 1
ATOM 2131 C CA . VAL A 1 281 ? 0.528 22.875 8.523 1 98.12 281 VAL A CA 1
ATOM 2132 C C . VAL A 1 281 ? -0.64 22.047 7.98 1 98.12 281 VAL A C 1
ATOM 2134 O O . VAL A 1 281 ? -1.786 22.516 7.992 1 98.12 281 VAL A O 1
ATOM 2137 N N . CYS A 1 282 ? -0.415 20.891 7.492 1 96.38 282 CYS A N 1
ATOM 2138 C CA . CYS A 1 282 ? -1.453 20.094 6.852 1 96.38 282 CYS A CA 1
ATOM 2139 C C . CYS A 1 282 ? -2.584 19.781 7.824 1 96.38 282 CYS A C 1
ATOM 2141 O O . CYS A 1 282 ? -3.74 19.656 7.418 1 96.38 282 CYS A O 1
ATOM 2143 N N . ILE A 1 283 ? -2.227 19.719 9.133 1 97.5 283 ILE A N 1
ATOM 2144 C CA . ILE A 1 283 ? -3.252 19.406 10.125 1 97.5 283 ILE A CA 1
ATOM 2145 C C . ILE A 1 283 ? -3.582 20.656 10.938 1 97.5 283 ILE A C 1
ATOM 2147 O O . ILE A 1 283 ? -3.975 20.547 12.102 1 97.5 283 ILE A O 1
ATOM 2151 N N . SER A 1 284 ? -3.385 21.781 10.438 1 98.06 284 SER A N 1
ATOM 2152 C CA . SER A 1 284 ? -3.799 23.031 11.078 1 98.06 284 SER A CA 1
ATOM 2153 C C . SER A 1 284 ? -5.305 23.062 11.305 1 98.06 284 SER A C 1
ATOM 2155 O O . SER A 1 284 ? -6.07 22.5 10.516 1 98.06 284 SER A O 1
ATOM 2157 N N . VAL A 1 285 ? -5.727 23.75 12.414 1 98.56 285 VAL A N 1
ATOM 2158 C CA . VAL A 1 285 ? -7.148 23.969 12.648 1 98.56 285 VAL A CA 1
ATOM 2159 C C . VAL A 1 285 ? -7.691 24.969 11.625 1 98.56 285 VAL A C 1
ATOM 2161 O O . VAL A 1 285 ? -7.551 26.172 11.797 1 98.56 285 VAL A O 1
ATOM 2164 N N . GLN A 1 286 ? -8.305 24.438 10.633 1 98.69 286 GLN A N 1
ATOM 2165 C CA . GLN A 1 286 ? -8.844 25.328 9.602 1 98.69 286 GLN A CA 1
ATOM 2166 C C . GLN A 1 286 ? -10.344 25.547 9.805 1 98.69 286 GLN A C 1
ATOM 2168 O O . GLN A 1 286 ? -10.836 26.656 9.609 1 98.69 286 GLN A O 1
ATOM 2173 N N . ARG A 1 287 ? -11.078 24.484 10.164 1 98.81 287 ARG A N 1
ATOM 2174 C CA . ARG A 1 287 ? -12.523 24.562 10.359 1 98.81 287 ARG A CA 1
ATOM 2175 C C . ARG A 1 287 ? -12.898 24.266 11.805 1 98.81 287 ARG A C 1
ATOM 2177 O O . ARG A 1 287 ? -12.547 23.203 12.344 1 98.81 287 ARG A O 1
ATOM 2184 N N . VAL A 1 288 ? -13.594 25.172 12.414 1 98.88 288 VAL A N 1
ATOM 2185 C CA . VAL A 1 288 ? -14.07 24.984 13.781 1 98.88 288 VAL A CA 1
ATOM 2186 C C . VAL A 1 288 ? -15.594 24.953 13.797 1 98.88 288 VAL A C 1
ATOM 2188 O O . VAL A 1 288 ? -16.25 25.844 13.25 1 98.88 288 VAL A O 1
ATOM 2191 N N . PHE A 1 289 ? -16.125 23.906 14.32 1 98.88 289 PHE A N 1
ATOM 2192 C CA . PHE A 1 289 ? -17.562 23.781 14.516 1 98.88 289 PHE A CA 1
ATOM 2193 C C . PHE A 1 289 ? -17.922 23.812 16 1 98.88 289 PHE A C 1
ATOM 2195 O O . PHE A 1 289 ? -17.547 22.891 16.75 1 98.88 289 PHE A O 1
ATOM 2202 N N . VAL A 1 290 ? -18.656 24.844 16.438 1 98.88 290 VAL A N 1
ATOM 2203 C CA . VAL A 1 290 ? -18.969 25.047 17.844 1 98.88 290 VAL A CA 1
ATOM 2204 C C . VAL A 1 290 ? -20.469 24.891 18.062 1 98.88 290 VAL A C 1
ATOM 2206 O O . VAL A 1 290 ? -21.281 25.422 17.297 1 98.88 290 VAL A O 1
ATOM 2209 N N . HIS A 1 291 ? -20.828 24.172 19.109 1 98.75 291 HIS A N 1
ATOM 2210 C CA . HIS A 1 291 ? -22.25 24.078 19.422 1 98.75 291 HIS A CA 1
ATOM 2211 C C . HIS A 1 291 ? -22.875 25.453 19.609 1 98.75 291 HIS A C 1
ATOM 2213 O O . HIS A 1 291 ? -22.25 26.344 20.203 1 98.75 291 HIS A O 1
ATOM 2219 N N . GLU A 1 292 ? -24.078 25.594 19.234 1 98.44 292 GLU A N 1
ATOM 2220 C CA . GLU A 1 292 ? -24.75 26.891 19.188 1 98.44 292 GLU A CA 1
ATOM 2221 C C . GLU A 1 292 ? -24.766 27.531 20.578 1 98.44 292 GLU A C 1
ATOM 2223 O O . GLU A 1 292 ? -24.641 28.766 20.688 1 98.44 292 GLU A O 1
ATOM 2228 N N . THR A 1 293 ? -24.891 26.766 21.578 1 98.44 293 THR A N 1
ATOM 2229 C CA . THR A 1 293 ? -25.016 27.297 22.938 1 98.44 293 THR A CA 1
ATOM 2230 C C . THR A 1 293 ? -23.688 27.828 23.453 1 98.44 293 THR A C 1
ATOM 2232 O O . THR A 1 293 ? -23.641 28.547 24.438 1 98.44 293 THR A O 1
ATOM 2235 N N . LYS A 1 294 ? -22.562 27.5 22.766 1 98.38 294 LYS A N 1
ATOM 2236 C CA . LYS A 1 294 ? -21.234 27.891 23.219 1 98.38 294 LYS A CA 1
ATOM 2237 C C . LYS A 1 294 ? -20.641 28.938 22.281 1 98.38 294 LYS A C 1
ATOM 2239 O O . LYS A 1 294 ? -19.578 29.5 22.578 1 98.38 294 LYS A O 1
ATOM 2244 N N . MET A 1 295 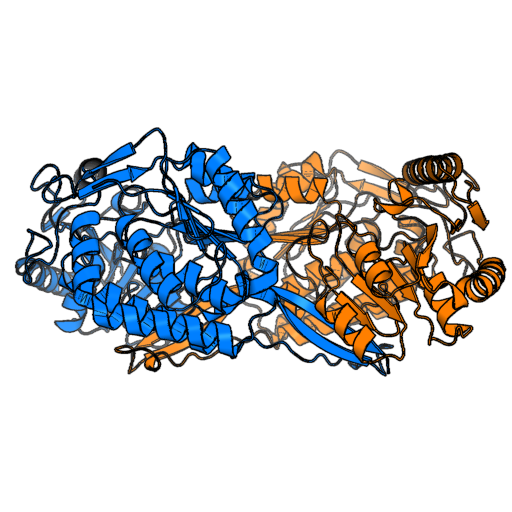? -21.312 29.297 21.266 1 98.38 295 MET A N 1
ATOM 2245 C CA . MET A 1 295 ? -20.75 30.062 20.156 1 98.38 295 MET A CA 1
ATOM 2246 C C . MET A 1 295 ? -20.359 31.469 20.625 1 98.38 295 MET A C 1
ATOM 2248 O O . MET A 1 295 ? -19.25 31.922 20.359 1 98.38 295 MET A O 1
ATOM 2252 N N . HIS A 1 296 ? -21.25 32.125 21.328 1 98.25 296 HIS A N 1
ATOM 2253 C CA . HIS A 1 296 ? -21 33.5 21.766 1 98.25 296 HIS A CA 1
ATOM 2254 C C . HIS A 1 296 ? -19.781 33.562 22.672 1 98.25 296 HIS A C 1
ATOM 2256 O O . HIS A 1 296 ? -18.891 34.406 22.484 1 98.25 296 HIS A O 1
ATOM 2262 N N . GLU A 1 297 ? -19.781 32.688 23.625 1 98.62 297 GLU A N 1
ATOM 2263 C CA . GLU A 1 297 ? -18.656 32.625 24.562 1 98.62 297 GLU A CA 1
ATOM 2264 C C . GLU A 1 297 ? -17.359 32.312 23.844 1 98.62 297 GLU A C 1
ATOM 2266 O O . GLU A 1 297 ? -16.328 32.906 24.109 1 98.62 297 GLU A O 1
ATOM 2271 N N . PHE A 1 298 ? -17.453 31.344 22.969 1 98.69 298 PHE A N 1
ATOM 2272 C CA . PHE A 1 298 ? -16.266 30.922 22.219 1 98.69 298 PHE A CA 1
ATOM 2273 C C . PHE A 1 298 ? -15.695 32.062 21.406 1 98.69 298 PHE A C 1
ATOM 2275 O O . PHE A 1 298 ? -14.492 32.344 21.453 1 98.69 298 PHE A O 1
ATOM 2282 N N . LEU A 1 299 ? -16.5 32.781 20.656 1 98.62 299 LEU A N 1
ATOM 2283 C CA . LEU A 1 299 ? -16.047 33.875 19.797 1 98.62 299 LEU A CA 1
ATOM 2284 C C . LEU A 1 299 ? -15.461 35 20.625 1 98.62 299 LEU A C 1
ATOM 2286 O O . LEU A 1 299 ? -14.469 35.625 20.219 1 98.62 299 LEU A O 1
ATOM 2290 N N . SER A 1 300 ? -16.109 35.281 21.734 1 98.56 300 SER A N 1
ATOM 2291 C CA . SER A 1 300 ? -15.625 36.344 22.609 1 98.56 300 SER A CA 1
ATOM 2292 C C . SER A 1 300 ? -14.227 36.031 23.125 1 98.56 300 SER A C 1
ATOM 2294 O O . SER A 1 300 ? -13.328 36.875 23.047 1 98.56 300 SER A O 1
ATOM 2296 N N . LYS A 1 301 ? -14.094 34.875 23.609 1 98.69 301 LYS A N 1
ATOM 2297 C CA . LYS A 1 301 ? -12.805 34.438 24.141 1 98.69 301 LYS A CA 1
ATOM 2298 C C . LYS A 1 301 ? -11.742 34.375 23.047 1 98.69 301 LYS A C 1
ATOM 2300 O O . LYS A 1 301 ? -10.586 34.719 23.266 1 98.69 301 LYS A O 1
ATOM 2305 N N . LEU A 1 302 ? -12.172 33.875 21.891 1 98.62 302 LEU A N 1
ATOM 2306 C CA . LEU A 1 302 ? -11.234 33.75 20.781 1 98.62 302 LEU A CA 1
ATOM 2307 C C . LEU A 1 302 ? -10.773 35.125 20.312 1 98.62 302 LEU A C 1
ATOM 2309 O O . LEU A 1 302 ? -9.586 35.312 20.047 1 98.62 302 LEU A O 1
ATOM 2313 N N . LYS A 1 303 ? -11.703 36.062 20.188 1 98.25 303 LYS A N 1
ATOM 2314 C CA . LYS A 1 303 ? -11.359 37.406 19.797 1 98.25 303 LYS A CA 1
ATOM 2315 C C . LYS A 1 303 ? -10.328 38.031 20.75 1 98.25 303 LYS A C 1
ATOM 2317 O O . LYS A 1 303 ? -9.367 38.656 20.297 1 98.25 303 LYS A O 1
ATOM 2322 N N . LYS A 1 304 ? -10.578 37.844 21.984 1 98.31 304 LYS A N 1
ATOM 2323 C CA . LYS A 1 304 ? -9.641 38.312 22.984 1 98.31 304 LYS A CA 1
ATOM 2324 C C . LYS A 1 304 ? -8.266 37.688 22.828 1 98.31 304 LYS A C 1
ATOM 2326 O O . LYS A 1 304 ? -7.242 38.344 22.891 1 98.31 304 LYS A O 1
ATOM 2331 N N . ALA A 1 305 ? -8.281 36.375 22.672 1 98.19 305 ALA A N 1
ATOM 2332 C CA . ALA A 1 305 ? -7.027 35.656 22.516 1 98.19 305 ALA A CA 1
ATOM 2333 C C . ALA A 1 305 ? -6.27 36.125 21.281 1 98.19 305 ALA A C 1
ATOM 2335 O O . ALA A 1 305 ? -5.039 36.156 21.281 1 98.19 305 ALA A O 1
ATOM 2336 N N . MET A 1 306 ? -6.945 36.5 20.234 1 98 306 MET A N 1
ATOM 2337 C CA . MET A 1 306 ? -6.355 36.906 18.953 1 98 306 MET A CA 1
ATOM 2338 C C . MET A 1 306 ? -5.617 38.25 19.094 1 98 306 MET A C 1
ATOM 2340 O O . MET A 1 306 ? -4.715 38.531 18.297 1 98 306 MET A O 1
ATOM 2344 N N . GLU A 1 307 ? -5.953 39 20.078 1 96.94 307 GLU A N 1
ATOM 2345 C CA . GLU A 1 307 ? -5.332 40.312 20.281 1 96.94 307 GLU A CA 1
ATOM 2346 C C . GLU A 1 307 ? -3.857 40.156 20.641 1 96.94 307 GLU A C 1
ATOM 2348 O O . GLU A 1 307 ? -3.07 41.094 20.438 1 96.94 307 GLU A O 1
ATOM 2353 N N . SER A 1 308 ? -3.494 39 21.078 1 95.62 308 SER A N 1
ATOM 2354 C CA . SER A 1 308 ? -2.137 38.812 21.578 1 95.62 308 SER A CA 1
ATOM 2355 C C . SER A 1 308 ? -1.23 38.219 20.5 1 95.62 308 SER A C 1
ATOM 2357 O O . SER A 1 308 ? -0.03 38.062 20.719 1 95.62 308 SER A O 1
ATOM 2359 N N . VAL A 1 309 ? -1.77 37.938 19.359 1 97.88 309 VAL A N 1
ATOM 2360 C CA . VAL A 1 309 ? -0.964 37.344 18.297 1 97.88 309 VAL A CA 1
ATOM 2361 C C . VAL A 1 309 ? 0.019 38.375 17.734 1 97.88 309 VAL A C 1
ATOM 2363 O O . VAL A 1 309 ? -0.385 39.438 17.297 1 97.88 309 VAL A O 1
ATOM 2366 N N . VAL A 1 310 ? 1.278 38.062 17.75 1 98.38 310 VAL A N 1
ATOM 2367 C CA . VAL A 1 310 ? 2.324 38.969 17.25 1 98.38 310 VAL A CA 1
ATOM 2368 C C . VAL A 1 310 ? 2.738 38.562 15.844 1 98.38 310 VAL A C 1
ATOM 2370 O O . VAL A 1 310 ? 3.162 37.406 15.625 1 98.38 310 VAL A O 1
ATOM 2373 N N . VAL A 1 311 ? 2.598 39.469 14.922 1 98.44 311 VAL A N 1
ATOM 2374 C CA . VAL A 1 311 ? 2.977 39.25 13.531 1 98.44 311 VAL A CA 1
ATOM 2375 C C . VAL A 1 311 ? 4.273 40 13.227 1 98.44 311 VAL A C 1
ATOM 2377 O O . VAL A 1 311 ? 4.387 41.188 13.508 1 98.44 311 VAL A O 1
ATOM 2380 N N . GLY A 1 312 ? 5.273 39.25 12.719 1 98.12 312 GLY A N 1
ATOM 2381 C CA . GLY A 1 312 ? 6.484 40 12.445 1 98.12 312 GLY A CA 1
ATOM 2382 C C . GLY A 1 312 ? 7.637 39.125 11.977 1 98.12 312 GLY A C 1
ATOM 2383 O O . GLY A 1 312 ? 7.43 38.156 11.25 1 98.12 312 GLY A O 1
ATOM 2384 N N . ASP A 1 313 ? 8.836 39.562 12.297 1 98.56 313 ASP A N 1
ATOM 2385 C CA . ASP A 1 313 ? 10.086 38.906 11.922 1 98.56 313 ASP A CA 1
ATOM 2386 C C . ASP A 1 313 ? 10.203 37.531 12.57 1 98.56 313 ASP A C 1
ATOM 2388 O O . ASP A 1 313 ? 10.148 37.406 13.789 1 98.56 313 ASP A O 1
ATOM 2392 N N . PRO A 1 314 ? 10.352 36.5 11.719 1 98.75 314 PRO A N 1
ATOM 2393 C CA . PRO A 1 314 ? 10.391 35.156 12.266 1 98.75 314 PRO A CA 1
ATOM 2394 C C . PRO A 1 314 ? 11.57 34.938 13.211 1 98.75 314 PRO A C 1
ATOM 2396 O O . PRO A 1 314 ? 11.562 33.969 13.992 1 98.75 314 PRO A O 1
ATOM 2399 N N . LEU A 1 315 ? 12.555 35.781 13.188 1 98.56 315 LEU A N 1
ATOM 2400 C CA . LEU A 1 315 ? 13.75 35.562 14 1 98.56 315 LEU A CA 1
ATOM 2401 C C . LEU A 1 315 ? 13.586 36.219 15.375 1 98.56 315 LEU A C 1
ATOM 2403 O O . LEU A 1 315 ? 14.414 36 16.266 1 98.56 315 LEU A O 1
ATOM 2407 N N . LEU A 1 316 ? 12.477 36.875 15.547 1 98.62 316 LEU A N 1
ATOM 2408 C CA . LEU A 1 316 ? 12.195 37.469 16.859 1 98.62 316 LEU A CA 1
ATOM 2409 C C . LEU A 1 316 ? 11.398 36.5 17.719 1 98.62 316 LEU A C 1
ATOM 2411 O O . LEU A 1 316 ? 10.43 35.906 17.25 1 98.62 316 LEU A O 1
ATOM 2415 N N . GLU A 1 317 ? 11.719 36.438 18.984 1 98.31 317 GLU A N 1
ATOM 2416 C CA . GLU A 1 317 ? 11.18 35.469 19.922 1 98.31 317 GLU A CA 1
ATOM 2417 C C . GLU A 1 317 ? 9.672 35.656 20.109 1 98.31 317 GLU A C 1
ATOM 2419 O O . GLU A 1 317 ? 8.953 34.688 20.344 1 98.31 317 GLU A O 1
ATOM 2424 N N . GLU A 1 318 ? 9.211 36.812 19.969 1 97.75 318 GLU A N 1
ATOM 2425 C CA . GLU A 1 318 ? 7.82 37.094 20.312 1 97.75 318 GLU A CA 1
ATOM 2426 C C . GLU A 1 318 ? 6.895 36.812 19.141 1 97.75 318 GLU A C 1
ATOM 2428 O O . GLU A 1 318 ? 5.672 36.781 19.297 1 97.75 318 GLU A O 1
ATOM 2433 N N . THR A 1 319 ? 7.465 36.594 17.953 1 98.62 319 THR A N 1
ATOM 2434 C CA . THR A 1 319 ? 6.668 36.438 16.734 1 98.62 319 THR A CA 1
ATOM 2435 C C . THR A 1 319 ? 5.867 35.156 16.766 1 98.62 319 THR A C 1
ATOM 2437 O O . THR A 1 319 ? 6.422 34.094 17.047 1 98.62 319 THR A O 1
ATOM 2440 N N . ASP A 1 320 ? 4.59 35.219 16.516 1 98.25 320 ASP A N 1
ATOM 2441 C CA . ASP A 1 320 ? 3.705 34.062 16.422 1 98.25 320 ASP A CA 1
ATOM 2442 C C . ASP A 1 320 ? 3.43 33.688 14.969 1 98.25 320 ASP A C 1
ATOM 2444 O O . ASP A 1 320 ? 3.287 32.5 14.641 1 98.25 320 ASP A O 1
ATOM 2448 N N . VAL A 1 321 ? 3.223 34.688 14.18 1 98.56 321 VAL A N 1
ATOM 2449 C CA . VAL A 1 321 ? 2.93 34.531 12.758 1 98.56 321 VAL A CA 1
ATOM 2450 C C . VAL A 1 321 ? 3.846 35.406 11.938 1 98.56 321 VAL A C 1
ATOM 2452 O O . VAL A 1 321 ? 4.141 36.562 12.344 1 98.56 321 VAL A O 1
ATOM 2455 N N . SER A 1 322 ? 4.352 34.875 10.875 1 98.75 322 SER A N 1
ATOM 2456 C CA . SER A 1 322 ? 5.254 35.625 10.008 1 98.75 322 SER A CA 1
ATOM 2457 C C . SER A 1 322 ? 4.785 35.594 8.555 1 98.75 322 SER A C 1
ATOM 2459 O O . SER A 1 322 ? 3.586 35.656 8.281 1 98.75 322 SER A O 1
ATOM 2461 N N . ALA A 1 323 ? 5.746 35.594 7.617 1 98.69 323 ALA A N 1
ATOM 2462 C CA . ALA A 1 323 ? 5.418 35.625 6.191 1 98.69 323 ALA A CA 1
ATOM 2463 C C . ALA A 1 323 ? 4.996 34.219 5.707 1 98.69 323 ALA A C 1
ATOM 2465 O O . ALA A 1 323 ? 5.406 33.219 6.277 1 98.69 323 ALA A O 1
ATOM 2466 N N . LEU A 1 324 ? 4.109 34.219 4.734 1 98.69 324 LEU A N 1
ATOM 2467 C CA . LEU A 1 324 ? 3.832 32.969 4.02 1 98.69 324 LEU A CA 1
ATOM 2468 C C . LEU A 1 324 ? 5.008 32.594 3.133 1 98.69 324 LEU A C 1
ATOM 2470 O O . LEU A 1 324 ? 5.914 33.406 2.904 1 98.69 324 LEU A O 1
ATOM 2474 N N . ILE A 1 325 ? 5 31.391 2.65 1 98.5 325 ILE A N 1
ATOM 2475 C CA . ILE A 1 325 ? 6.129 30.828 1.929 1 98.5 325 ILE A CA 1
ATOM 2476 C C . ILE A 1 325 ? 6.355 31.594 0.629 1 98.5 325 ILE A C 1
ATOM 2478 O O . ILE A 1 325 ? 7.488 31.703 0.153 1 98.5 325 ILE A O 1
ATOM 2482 N N . SER A 1 326 ? 5.227 32.125 0.055 1 97.88 326 SER A N 1
ATOM 2483 C CA . SER A 1 326 ? 5.332 32.906 -1.174 1 97.88 326 SER A CA 1
ATOM 2484 C C . SER A 1 326 ? 4.27 34 -1.23 1 97.88 326 SER A C 1
ATOM 2486 O O . SER A 1 326 ? 3.211 33.875 -0.609 1 97.88 326 SER A O 1
ATOM 2488 N N . LYS A 1 327 ? 4.539 35 -2.066 1 98.31 327 LYS A N 1
ATOM 2489 C CA . LYS A 1 327 ? 3.6 36.094 -2.271 1 98.31 327 LYS A CA 1
ATOM 2490 C C . LYS A 1 327 ? 2.334 35.594 -2.975 1 98.31 327 LYS A C 1
ATOM 2492 O O . LYS A 1 327 ? 1.247 36.125 -2.746 1 98.31 327 LYS A O 1
ATOM 2497 N N . LYS A 1 328 ? 2.49 34.594 -3.752 1 98 328 LYS A N 1
ATOM 2498 C CA . LYS A 1 328 ? 1.343 34 -4.449 1 98 328 LYS A CA 1
ATOM 2499 C C . LYS A 1 328 ? 0.331 33.438 -3.463 1 98 328 LYS A C 1
ATOM 2501 O O . LYS A 1 328 ? -0.876 33.469 -3.709 1 98 328 LYS A O 1
ATOM 2506 N N . ASP A 1 329 ? 0.824 32.906 -2.391 1 98.25 329 ASP A N 1
ATOM 2507 C CA . ASP A 1 329 ? -0.06 32.312 -1.378 1 98.25 329 ASP A CA 1
ATOM 2508 C C . ASP A 1 329 ? -0.835 33.406 -0.646 1 98.25 329 ASP A C 1
ATOM 2510 O O . ASP A 1 329 ? -1.993 33.219 -0.274 1 98.25 329 ASP A O 1
ATOM 2514 N N . VAL A 1 330 ? -0.193 34.531 -0.45 1 98.62 330 VAL A N 1
ATOM 2515 C CA . VAL A 1 330 ? -0.876 35.688 0.158 1 98.62 330 VAL A CA 1
ATOM 2516 C C . VAL A 1 330 ? -2.029 36.125 -0.738 1 98.62 330 VAL A C 1
ATOM 2518 O O . VAL A 1 330 ? -3.146 36.344 -0.262 1 98.62 330 VAL A O 1
ATOM 2521 N N . GLU A 1 331 ? -1.761 36.188 -2.031 1 98.62 331 GLU A N 1
ATOM 2522 C CA . GLU A 1 331 ? -2.775 36.625 -2.994 1 98.62 331 GLU A CA 1
ATOM 2523 C C . GLU A 1 331 ? -3.928 35.625 -3.053 1 98.62 331 GLU A C 1
ATOM 2525 O O . GLU A 1 331 ? -5.094 36 -3.119 1 98.62 331 GLU A O 1
ATOM 2530 N N . ARG A 1 332 ? -3.607 34.375 -3.039 1 98.44 332 ARG A N 1
ATOM 2531 C CA . ARG A 1 332 ? -4.625 33.312 -3.074 1 98.44 332 ARG A CA 1
ATOM 2532 C C . ARG A 1 332 ? -5.535 33.406 -1.854 1 98.44 332 ARG A C 1
ATOM 2534 O O . ARG A 1 332 ? -6.762 33.344 -1.984 1 98.44 332 ARG A O 1
ATOM 2541 N N . ILE A 1 333 ? -4.957 33.562 -0.675 1 98.62 333 ILE A N 1
ATOM 2542 C CA . ILE A 1 333 ? -5.73 33.594 0.561 1 98.62 333 ILE A CA 1
ATOM 2543 C C . ILE A 1 333 ? -6.609 34.844 0.574 1 98.62 333 ILE A C 1
ATOM 2545 O O . ILE A 1 333 ? -7.773 34.781 0.98 1 98.62 333 ILE A O 1
ATOM 2549 N N . ASP A 1 334 ? -6.027 35.969 0.107 1 98.56 334 ASP A N 1
ATOM 2550 C CA . ASP A 1 334 ? -6.805 37.188 0.02 1 98.56 334 ASP A CA 1
ATOM 2551 C C . ASP A 1 334 ? -8.031 37 -0.874 1 98.56 334 ASP A C 1
ATOM 2553 O O . ASP A 1 334 ? -9.133 37.406 -0.506 1 98.56 334 ASP A O 1
ATOM 2557 N N . MET A 1 335 ? -7.801 36.406 -2.004 1 98.62 335 MET A N 1
ATOM 2558 C CA . MET A 1 335 ? -8.891 36.156 -2.943 1 98.62 335 MET A CA 1
ATOM 2559 C C . MET A 1 335 ? -9.953 35.25 -2.314 1 98.62 335 MET A C 1
ATOM 2561 O O . MET A 1 335 ? -11.148 35.5 -2.459 1 98.62 335 MET A O 1
ATOM 2565 N N . TRP A 1 336 ? -9.57 34.25 -1.606 1 98.75 336 TRP A N 1
ATOM 2566 C CA . TRP A 1 336 ? -10.508 33.312 -1.002 1 98.75 336 TRP A CA 1
ATOM 2567 C C . TRP A 1 336 ? -11.281 33.969 0.137 1 98.75 336 TRP A C 1
ATOM 2569 O O . TRP A 1 336 ? -12.461 33.656 0.348 1 98.75 336 TRP A O 1
ATOM 2579 N N . VAL A 1 337 ? -10.617 34.812 0.925 1 98.69 337 VAL A N 1
ATOM 2580 C CA . VAL A 1 337 ? -11.273 35.531 2.014 1 98.69 337 VAL A CA 1
ATOM 2581 C C . VAL A 1 337 ? -12.328 36.469 1.445 1 98.69 337 VAL A C 1
ATOM 2583 O O . VAL A 1 337 ? -13.453 36.531 1.948 1 98.69 337 VAL A O 1
ATOM 2586 N N . GLN A 1 338 ? -11.969 37.156 0.388 1 98.5 338 GLN A N 1
ATOM 2587 C CA . GLN A 1 338 ? -12.922 38.062 -0.251 1 98.5 338 GLN A CA 1
ATOM 2588 C C . GLN A 1 338 ? -14.109 37.312 -0.814 1 98.5 338 GLN A C 1
ATOM 2590 O O . GLN A 1 338 ? -15.25 37.75 -0.718 1 98.5 338 GLN A O 1
ATOM 2595 N N . GLU A 1 339 ? -13.805 36.219 -1.426 1 98.62 339 GLU A N 1
ATOM 2596 C CA . GLU A 1 339 ? -14.875 35.312 -1.882 1 98.62 339 GLU A CA 1
ATOM 2597 C C . GLU A 1 339 ? -15.836 35 -0.745 1 98.62 339 GLU A C 1
ATOM 2599 O O . GLU A 1 339 ? -17.047 35.062 -0.908 1 98.62 339 GLU A O 1
ATOM 2604 N N . ALA A 1 340 ? -15.328 34.625 0.396 1 98.69 340 ALA A N 1
ATOM 2605 C CA . ALA A 1 340 ? -16.141 34.219 1.55 1 98.69 340 ALA A CA 1
ATOM 2606 C C . ALA A 1 340 ? -16.984 35.375 2.059 1 98.69 340 ALA A C 1
ATOM 2608 O O . ALA A 1 340 ? -18.156 35.219 2.369 1 98.69 340 ALA A O 1
ATOM 2609 N N . ILE A 1 341 ? -16.375 36.562 2.123 1 98.44 341 ILE A N 1
ATOM 2610 C CA . ILE A 1 341 ? -17.062 37.75 2.602 1 98.44 341 ILE A CA 1
ATOM 2611 C C . ILE A 1 341 ? -18.219 38.062 1.662 1 98.44 341 ILE A C 1
ATOM 2613 O O . ILE A 1 341 ? -19.344 38.344 2.113 1 98.44 341 ILE A O 1
ATOM 2617 N N . LYS A 1 342 ? -17.938 38.031 0.411 1 98.38 342 LYS A N 1
ATOM 2618 C CA . LYS A 1 342 ? -18.953 38.281 -0.594 1 98.38 342 LYS A CA 1
ATOM 2619 C C . LYS A 1 342 ? -20.141 37.344 -0.456 1 98.38 342 LYS A C 1
ATOM 2621 O O . LYS A 1 342 ? -21.281 37.719 -0.701 1 98.38 342 LYS A O 1
ATOM 2626 N N . GLU A 1 343 ? -19.828 36.188 -0.04 1 98.31 343 GLU A N 1
ATOM 2627 C CA . GLU A 1 343 ? -20.859 35.156 0.046 1 98.31 343 GLU A CA 1
ATOM 2628 C C . GLU A 1 343 ? -21.516 35.156 1.426 1 98.31 343 GLU A C 1
ATOM 2630 O O . GLU A 1 343 ? -22.328 34.281 1.719 1 98.31 343 GLU A O 1
ATOM 2635 N N . GLY A 1 344 ? -21.078 36 2.322 1 98.06 344 GLY A N 1
ATOM 2636 C CA . GLY A 1 344 ? -21.844 36.188 3.543 1 98.06 344 GLY A CA 1
ATOM 2637 C C . GLY A 1 344 ? -21.031 35.938 4.801 1 98.06 344 GLY A C 1
ATOM 2638 O O . GLY A 1 344 ? -21.531 36.094 5.914 1 98.06 344 GLY A O 1
ATOM 2639 N N . ALA A 1 345 ? -19.75 35.625 4.723 1 98.62 345 ALA A N 1
ATOM 2640 C CA . ALA A 1 345 ? -18.906 35.406 5.891 1 98.62 345 ALA A CA 1
ATOM 2641 C C . ALA A 1 345 ? -18.625 36.75 6.613 1 98.62 345 ALA A C 1
ATOM 2643 O O . ALA A 1 345 ? -18.609 37.812 5.992 1 98.62 345 ALA A O 1
ATOM 2644 N N . THR A 1 346 ? -18.422 36.656 7.863 1 98.5 346 THR A N 1
ATOM 2645 C CA . THR A 1 346 ? -18.094 37.812 8.688 1 98.5 346 THR A CA 1
ATOM 2646 C C . THR A 1 346 ? -16.656 37.719 9.211 1 98.5 346 THR A C 1
ATOM 2648 O O . THR A 1 346 ? -16.234 36.656 9.703 1 98.5 346 THR A O 1
ATOM 2651 N N . VAL A 1 347 ? -15.922 38.781 9.133 1 98.62 347 VAL A N 1
ATOM 2652 C CA . VAL A 1 347 ? -14.555 38.844 9.648 1 98.62 347 VAL A CA 1
ATOM 2653 C C . VAL A 1 347 ? -14.586 39.156 11.148 1 98.62 347 VAL A C 1
ATOM 2655 O O . VAL A 1 347 ? -15.031 40.219 11.562 1 98.62 347 VAL A O 1
ATOM 2658 N N . LEU A 1 348 ? -14.195 38.25 11.93 1 98.31 348 LEU A N 1
ATOM 2659 C CA . LEU A 1 348 ? -14.055 38.469 13.359 1 98.31 348 LEU A CA 1
ATOM 2660 C C . LEU A 1 348 ? -12.742 39.188 13.672 1 98.31 348 LEU A C 1
ATOM 2662 O O . LEU A 1 348 ? -12.711 40.125 14.492 1 98.31 348 LEU A O 1
ATOM 2666 N N . CYS A 1 349 ? -11.68 38.656 13.078 1 97.25 349 CYS A N 1
ATOM 2667 C CA . CYS A 1 349 ? -10.344 39.219 13.18 1 97.25 349 CYS A CA 1
ATOM 2668 C C . CYS A 1 349 ? -9.586 39.062 11.867 1 97.25 349 CYS A C 1
ATOM 2670 O O . CYS A 1 349 ? -9.828 38.125 11.102 1 97.25 349 CYS A O 1
ATOM 2672 N N . GLY A 1 350 ? -8.672 40.062 11.594 1 97.75 350 GLY A N 1
ATOM 2673 C CA . GLY A 1 350 ? -7.832 39.969 10.406 1 97.75 350 GLY A CA 1
ATOM 2674 C C . GLY A 1 350 ? -8.602 40.219 9.117 1 97.75 350 GLY A C 1
ATOM 2675 O O . GLY A 1 350 ? -9.344 41.188 9 1 97.75 350 GLY A O 1
ATOM 2676 N N . GLY A 1 351 ? -8.32 39.406 8.102 1 96.94 351 GLY A N 1
ATOM 2677 C CA . GLY A 1 351 ? -9.07 39.406 6.852 1 96.94 351 GLY A CA 1
ATOM 2678 C C . GLY A 1 351 ? -8.406 40.25 5.762 1 96.94 351 GLY A C 1
ATOM 2679 O O . GLY A 1 351 ? -9.008 40.469 4.707 1 96.94 351 GLY A O 1
ATOM 2680 N N . LYS A 1 352 ? -7.172 40.625 6.004 1 96.44 352 LYS A N 1
ATOM 2681 C CA . LYS A 1 352 ? -6.508 41.438 5.004 1 96.44 352 LYS A CA 1
ATOM 2682 C C . LYS A 1 352 ? -5.023 41.125 4.91 1 96.44 352 LYS A C 1
ATOM 2684 O O . LYS A 1 352 ? -4.449 40.531 5.836 1 96.44 352 LYS A O 1
ATOM 2689 N N . LYS A 1 353 ? -4.457 41.438 3.805 1 96.88 353 LYS A N 1
ATOM 2690 C CA . LYS A 1 353 ? -3.008 41.406 3.648 1 96.88 353 LYS A CA 1
ATOM 2691 C C . LYS A 1 353 ? -2.328 42.531 4.406 1 96.88 353 LYS A C 1
ATOM 2693 O O . LYS A 1 353 ? -2.756 43.688 4.32 1 96.88 353 LYS A O 1
ATOM 2698 N N . ARG A 1 354 ? -1.406 42.25 5.223 1 96.5 354 ARG A N 1
ATOM 2699 C CA . ARG A 1 354 ? -0.585 43.281 5.816 1 96.5 354 ARG A CA 1
ATOM 2700 C C . ARG A 1 354 ? 0.366 43.906 4.789 1 96.5 354 ARG A C 1
ATOM 2702 O O . ARG A 1 354 ? 0.586 45.125 4.773 1 96.5 354 ARG A O 1
ATOM 2709 N N . ASP A 1 355 ? 1.021 43.062 3.975 1 97 355 ASP A N 1
ATOM 2710 C CA . ASP A 1 355 ? 1.843 43.406 2.818 1 97 355 ASP A CA 1
ATOM 2711 C C . ASP A 1 355 ? 1.892 42.25 1.82 1 97 355 ASP A C 1
ATOM 2713 O O . ASP A 1 355 ? 0.996 41.406 1.798 1 97 355 ASP A O 1
ATOM 2717 N N . ALA A 1 356 ? 2.85 42.281 0.94 1 97.38 356 ALA A N 1
ATOM 2718 C CA . ALA A 1 356 ? 2.91 41.281 -0.135 1 97.38 356 ALA A CA 1
ATOM 2719 C C . ALA A 1 356 ? 3.291 39.906 0.405 1 97.38 356 ALA A C 1
ATOM 2721 O O . ALA A 1 356 ? 3.121 38.906 -0.28 1 97.38 356 ALA A O 1
ATOM 2722 N N . ARG A 1 357 ? 3.822 39.812 1.653 1 97.81 357 ARG A N 1
ATOM 2723 C CA . ARG A 1 357 ? 4.387 38.562 2.176 1 97.81 357 ARG A CA 1
ATOM 2724 C C . ARG A 1 357 ? 3.547 38.031 3.33 1 97.81 357 ARG A C 1
ATOM 2726 O O . ARG A 1 357 ? 3.623 36.844 3.66 1 97.81 357 ARG A O 1
ATOM 2733 N N . ILE A 1 358 ? 2.822 38.906 3.965 1 98.5 358 ILE A N 1
ATOM 2734 C CA . ILE A 1 358 ? 2.184 38.562 5.227 1 98.5 358 ILE A CA 1
ATOM 2735 C C . ILE A 1 358 ? 0.67 38.719 5.102 1 98.5 358 ILE A C 1
ATOM 2737 O O . ILE A 1 358 ? 0.187 39.75 4.645 1 98.5 358 ILE A O 1
ATOM 2741 N N . PHE A 1 359 ? -0.041 37.719 5.379 1 98.62 359 PHE A N 1
ATOM 2742 C CA . PHE A 1 359 ? -1.486 37.781 5.559 1 98.62 359 PHE A CA 1
ATOM 2743 C C . PHE A 1 359 ? -1.851 37.75 7.039 1 98.62 359 PHE A C 1
ATOM 2745 O O . PHE A 1 359 ? -1.321 36.938 7.797 1 98.62 359 PHE A O 1
ATOM 2752 N N . GLU A 1 360 ? -2.699 38.594 7.453 1 98.25 360 GLU A N 1
ATOM 2753 C CA . GLU A 1 360 ? -3.053 38.719 8.867 1 98.25 360 GLU A CA 1
ATOM 2754 C C . GLU A 1 360 ? -3.748 37.438 9.359 1 98.25 360 GLU A C 1
ATOM 2756 O O . GLU A 1 360 ? -4.574 36.875 8.648 1 98.25 360 GLU A O 1
ATOM 2761 N N . PRO A 1 361 ? -3.363 36.969 10.625 1 98.62 361 PRO A N 1
ATOM 2762 C CA . PRO A 1 361 ? -4.172 35.906 11.203 1 98.62 361 PRO A CA 1
ATOM 2763 C C . PRO A 1 361 ? -5.668 36.219 11.18 1 98.62 361 PRO A C 1
ATOM 2765 O O . PRO A 1 361 ? -6.094 37.25 11.68 1 98.62 361 PRO A O 1
ATOM 2768 N N . THR A 1 362 ? -6.449 35.312 10.586 1 98.81 362 THR A N 1
ATOM 2769 C CA . THR A 1 362 ? -7.82 35.656 10.234 1 98.81 362 THR A CA 1
ATOM 2770 C C . THR A 1 362 ? -8.797 34.625 10.805 1 98.81 362 THR A C 1
ATOM 2772 O O . THR A 1 362 ? -8.531 33.406 10.766 1 98.81 362 THR A O 1
ATOM 2775 N N . VAL A 1 363 ? -9.867 35.125 11.398 1 98.81 363 VAL A N 1
ATOM 2776 C CA . VAL A 1 363 ? -10.992 34.281 11.836 1 98.81 363 VAL A CA 1
ATOM 2777 C C . VAL A 1 363 ? -12.266 34.75 11.117 1 98.81 363 VAL A C 1
ATOM 2779 O O . VAL A 1 363 ? -12.664 35.906 11.227 1 98.81 363 VAL A O 1
ATOM 2782 N N . LEU A 1 364 ? -12.836 33.875 10.359 1 98.88 364 LEU A N 1
ATOM 2783 C CA . LEU A 1 364 ? -14.109 34.125 9.695 1 98.88 364 LEU A CA 1
ATOM 2784 C C . LEU A 1 364 ? -15.234 33.344 10.359 1 98.88 364 LEU A C 1
ATOM 2786 O O . LEU A 1 364 ? -15.047 32.188 10.773 1 98.88 364 LEU A O 1
ATOM 2790 N N . THR A 1 365 ? -16.359 33.906 10.492 1 98.69 365 THR A N 1
ATOM 2791 C CA . THR A 1 365 ? -17.562 33.25 11 1 98.69 365 THR A CA 1
ATOM 2792 C C . THR A 1 365 ? -18.672 33.281 9.953 1 98.69 365 THR A C 1
ATOM 2794 O O . THR A 1 365 ? -18.594 34 8.961 1 98.69 365 THR A O 1
ATOM 2797 N N . ASN A 1 366 ? -19.688 32.375 10.133 1 98 366 ASN A N 1
ATOM 2798 C CA . ASN A 1 366 ? -20.812 32.281 9.211 1 98 366 ASN A CA 1
ATOM 2799 C C . ASN A 1 366 ? -20.344 32.031 7.777 1 98 366 ASN A C 1
ATOM 2801 O O . ASN A 1 366 ? -20.734 32.719 6.852 1 98 366 ASN A O 1
ATOM 2805 N N . VAL A 1 367 ? -19.5 31.109 7.641 1 98.62 367 VAL A N 1
ATOM 2806 C CA . VAL A 1 367 ? -18.859 30.828 6.363 1 98.62 367 VAL A CA 1
ATOM 2807 C C . VAL A 1 367 ? -19.656 29.766 5.602 1 98.62 367 VAL A C 1
ATOM 2809 O O . VAL A 1 367 ? -19.891 28.672 6.113 1 98.62 367 VAL A O 1
ATOM 2812 N N . PRO A 1 368 ? -20.031 30.047 4.383 1 98 368 PRO A N 1
ATOM 2813 C CA . PRO A 1 368 ? -20.75 29.047 3.596 1 98 368 PRO A CA 1
ATOM 2814 C C . PRO A 1 368 ? -19.875 27.828 3.258 1 98 368 PRO A C 1
ATOM 2816 O O . PRO A 1 368 ? -18.672 27.969 3.098 1 98 368 PRO A O 1
ATOM 2819 N N . ASP A 1 369 ? -20.547 26.734 3.051 1 96 369 ASP A N 1
ATOM 2820 C CA . ASP A 1 369 ? -19.859 25.453 2.889 1 96 369 ASP A CA 1
ATOM 2821 C C . ASP A 1 369 ? -19.156 25.375 1.531 1 96 369 ASP A C 1
ATOM 2823 O O . ASP A 1 369 ? -18.234 24.578 1.347 1 96 369 ASP A O 1
ATOM 2827 N N . HIS A 1 370 ? -19.531 26.172 0.573 1 96.5 370 HIS A N 1
ATOM 2828 C CA . HIS A 1 370 ? -19.094 25.969 -0.804 1 96.5 370 HIS A CA 1
ATOM 2829 C C . HIS A 1 370 ? -17.906 26.875 -1.141 1 96.5 370 HIS A C 1
ATOM 2831 O O . HIS A 1 370 ? -17.312 26.75 -2.215 1 96.5 370 HIS A O 1
ATOM 2837 N N . VAL A 1 371 ? -17.594 27.859 -0.221 1 98.31 371 VAL A N 1
ATOM 2838 C CA . VAL A 1 371 ? -16.547 28.812 -0.547 1 98.31 371 VAL A CA 1
ATOM 2839 C C . VAL A 1 371 ? -15.18 28.156 -0.321 1 98.31 371 VAL A C 1
ATOM 2841 O O . VAL A 1 371 ? -15.055 27.219 0.474 1 98.31 371 VAL A O 1
ATOM 2844 N N . SER A 1 372 ? -14.117 28.641 -0.888 1 98.38 372 SER A N 1
ATOM 2845 C CA . SER A 1 372 ? -12.797 28.047 -0.976 1 98.38 372 SER A CA 1
ATOM 2846 C C . SER A 1 372 ? -12.18 27.859 0.407 1 98.38 372 SER A C 1
ATOM 2848 O O . SER A 1 372 ? -11.609 26.812 0.702 1 98.38 372 SER A O 1
ATOM 2850 N N . VAL A 1 373 ? -12.352 28.812 1.318 1 98.5 373 VAL A N 1
ATOM 2851 C CA . VAL A 1 373 ? -11.711 28.75 2.629 1 98.5 373 VAL A CA 1
ATOM 2852 C C . VAL A 1 373 ? -12.32 27.625 3.459 1 98.5 373 VAL A C 1
ATOM 2854 O O . VAL A 1 373 ? -11.742 27.219 4.469 1 98.5 373 VAL A O 1
ATOM 2857 N N . GLN A 1 374 ? -13.484 27.156 2.984 1 97.75 374 GLN A N 1
ATOM 2858 C CA . GLN A 1 374 ? -14.18 26.094 3.713 1 97.75 374 GLN A CA 1
ATOM 2859 C C . GLN A 1 374 ? -13.945 24.734 3.068 1 97.75 374 GLN A C 1
ATOM 2861 O O . GLN A 1 374 ? -13.898 23.719 3.76 1 97.75 374 GLN A O 1
ATOM 2866 N N . CYS A 1 375 ? -13.711 24.656 1.742 1 96.94 375 CYS A N 1
ATOM 2867 C CA . CYS A 1 375 ? -13.719 23.391 1.03 1 96.94 375 CYS A CA 1
ATOM 2868 C C . CYS A 1 375 ? -12.312 23 0.581 1 96.94 375 CYS A C 1
ATOM 2870 O O . CYS A 1 375 ? -12.055 21.844 0.263 1 96.94 375 CYS A O 1
ATOM 2872 N N . GLN A 1 376 ? -11.414 23.969 0.492 1 97.81 376 GLN A N 1
ATOM 2873 C CA . GLN A 1 376 ? -10.047 23.734 0.035 1 97.81 376 GLN A CA 1
ATOM 2874 C C . GLN A 1 376 ? -9.055 23.875 1.18 1 97.81 376 GLN A C 1
ATOM 2876 O O . GLN A 1 376 ? -9.398 24.375 2.254 1 97.81 376 GLN A O 1
ATOM 2881 N N . GLU A 1 377 ? -7.895 23.391 0.959 1 98.12 377 GLU A N 1
ATOM 2882 C CA . GLU A 1 377 ? -6.809 23.594 1.913 1 98.12 377 GLU A CA 1
ATOM 2883 C C . GLU A 1 377 ? -6.234 25 1.799 1 98.12 377 GLU A C 1
ATOM 2885 O O . GLU A 1 377 ? -5.594 25.344 0.802 1 98.12 377 GLU A O 1
ATOM 2890 N N . VAL A 1 378 ? -6.453 25.75 2.818 1 98.31 378 VAL A N 1
ATOM 2891 C CA . VAL A 1 378 ? -6 27.125 2.795 1 98.31 378 VAL A CA 1
ATOM 2892 C C . VAL A 1 378 ? -4.48 27.188 2.908 1 98.31 378 VAL A C 1
ATOM 2894 O O . VAL A 1 378 ? -3.818 27.906 2.158 1 98.31 378 VAL A O 1
ATOM 2897 N N . PHE A 1 379 ? -3.953 26.359 3.826 1 98.31 379 PHE A N 1
ATOM 2898 C CA . PHE A 1 379 ? -2.518 26.328 4.078 1 98.31 379 PHE A CA 1
ATOM 2899 C C . PHE A 1 379 ? -1.98 27.719 4.344 1 98.31 379 PHE A C 1
ATOM 2901 O O . PHE A 1 379 ? -1.03 28.156 3.691 1 98.31 379 PHE A O 1
ATOM 2908 N N . GLY A 1 380 ? -2.557 28.438 5.246 1 98.44 380 GLY A N 1
ATOM 2909 C CA . GLY A 1 380 ? -2.297 29.797 5.684 1 98.44 380 GLY A CA 1
ATOM 2910 C C . GLY A 1 380 ? -2.951 30.141 7.012 1 98.44 380 GLY A C 1
ATOM 2911 O O . GLY A 1 380 ? -3.639 29.297 7.602 1 98.44 380 GLY A O 1
ATOM 2912 N N . PRO A 1 381 ? -2.717 31.328 7.512 1 98.56 381 PRO A N 1
ATOM 2913 C CA . PRO A 1 381 ? -3.154 31.688 8.859 1 98.56 381 PRO A CA 1
ATOM 2914 C C . PRO A 1 381 ? -4.625 32.094 8.914 1 98.56 381 PRO A C 1
ATOM 2916 O O . PRO A 1 381 ? -4.938 33.25 9.195 1 98.56 381 PRO A O 1
ATOM 2919 N N . LEU A 1 382 ? -5.48 31.078 8.727 1 98.69 382 LEU A N 1
ATOM 2920 C CA . LEU A 1 382 ? -6.914 31.344 8.648 1 98.69 382 LEU A CA 1
ATOM 2921 C C . LEU A 1 382 ? -7.711 30.203 9.281 1 98.69 382 LEU A C 1
ATOM 2923 O O . LEU A 1 382 ? -7.395 29.031 9.07 1 98.69 382 LEU A O 1
ATOM 2927 N N . MET A 1 383 ? -8.703 30.562 10.094 1 98.38 383 MET A N 1
ATOM 2928 C CA . MET A 1 383 ? -9.648 29.609 10.648 1 98.38 383 MET A CA 1
ATOM 2929 C C . MET A 1 383 ? -11.086 30.062 10.406 1 98.38 383 MET A C 1
ATOM 2931 O O . MET A 1 383 ? -11.383 31.25 10.461 1 98.38 383 MET A O 1
ATOM 2935 N N . THR A 1 384 ? -11.93 29.156 10.07 1 98.81 384 THR A N 1
ATOM 2936 C CA . THR A 1 384 ? -13.359 29.422 9.977 1 98.81 384 THR A CA 1
ATOM 2937 C C . THR A 1 384 ? -14.094 28.859 11.188 1 98.81 384 THR A C 1
ATOM 2939 O O . THR A 1 384 ? -13.727 27.797 11.711 1 98.81 384 THR A O 1
ATOM 2942 N N . VAL A 1 385 ? -15.078 29.562 11.656 1 98.81 385 VAL A N 1
ATOM 2943 C CA . VAL A 1 385 ? -15.883 29.125 12.789 1 98.81 385 VAL A CA 1
ATOM 2944 C C . VAL A 1 385 ? -17.359 29.109 12.391 1 98.81 385 VAL A C 1
ATOM 2946 O O . VAL A 1 385 ? -17.922 30.125 12 1 98.81 385 VAL A O 1
ATOM 2949 N N . ASN A 1 386 ? -17.922 27.953 12.414 1 98.62 386 ASN A N 1
ATOM 2950 C CA . ASN A 1 386 ? -19.344 27.75 12.164 1 98.62 386 ASN A CA 1
ATOM 2951 C C . ASN A 1 386 ? -20.016 27.031 13.328 1 98.62 386 ASN A C 1
ATOM 2953 O O . ASN A 1 386 ? -19.344 26.469 14.188 1 98.62 386 ASN A O 1
ATOM 2957 N N . THR A 1 387 ? -21.344 27.094 13.344 1 98.06 387 THR A N 1
ATOM 2958 C CA . THR A 1 387 ? -22.094 26.516 14.453 1 98.06 387 THR A CA 1
ATOM 2959 C C . THR A 1 387 ? -22.766 25.219 14.023 1 98.06 387 THR A C 1
ATOM 2961 O O . THR A 1 387 ? -22.812 24.891 12.836 1 98.06 387 THR A O 1
ATOM 2964 N N . PHE A 1 388 ? -23.156 24.375 15 1 98.38 388 PHE A N 1
ATOM 2965 C CA . PHE A 1 388 ? -24.047 23.234 14.828 1 98.38 388 PHE A CA 1
ATOM 2966 C C . PHE A 1 388 ? -25 23.109 16 1 98.38 388 PHE A C 1
ATOM 2968 O O . PHE A 1 388 ? -24.766 23.672 17.062 1 98.38 388 PHE A O 1
ATOM 2975 N N . LYS A 1 389 ? -26.125 22.438 15.797 1 98.25 389 LYS A N 1
ATOM 2976 C CA . LYS A 1 389 ? -27.125 22.234 16.844 1 98.25 389 LYS A CA 1
ATOM 2977 C C . LYS A 1 389 ? -27.109 20.781 17.344 1 98.25 389 LYS A C 1
ATOM 2979 O O . LYS A 1 389 ? -27.078 20.547 18.547 1 98.25 389 LYS A O 1
ATOM 2984 N N . GLU A 1 390 ? -27.156 19.875 16.391 1 98.12 390 GLU A N 1
ATOM 2985 C CA . GLU A 1 390 ? -27.094 18.453 16.703 1 98.12 390 GLU A CA 1
ATOM 2986 C C . GLU A 1 390 ? -25.75 17.859 16.328 1 98.12 390 GLU A C 1
ATOM 2988 O O . GLU A 1 390 ? -25.156 18.219 15.312 1 98.12 390 GLU A O 1
ATOM 2993 N N . PHE A 1 391 ? -25.312 16.938 17.188 1 98.31 391 PHE A N 1
ATOM 2994 C CA . PHE A 1 391 ? -23.984 16.344 16.984 1 98.31 391 PHE A CA 1
ATOM 2995 C C . PHE A 1 391 ? -23.875 15.711 15.609 1 98.31 391 PHE A C 1
ATOM 2997 O O . PHE A 1 391 ? -22.812 15.727 14.992 1 98.31 391 PHE A O 1
ATOM 3004 N N . ASP A 1 392 ? -25.016 15.195 15.055 1 98.19 392 ASP A N 1
ATOM 3005 C CA . ASP A 1 392 ? -25.047 14.633 13.703 1 98.19 392 ASP A CA 1
ATOM 3006 C C . ASP A 1 392 ? -24.609 15.664 12.672 1 98.19 392 ASP A C 1
ATOM 3008 O O . ASP A 1 392 ? -23.906 15.328 11.711 1 98.19 392 ASP A O 1
ATOM 3012 N N . GLU A 1 393 ? -25.031 16.844 12.914 1 98.31 393 GLU A N 1
ATOM 3013 C CA . GLU A 1 393 ? -24.688 17.922 11.992 1 98.31 393 GLU A CA 1
ATOM 3014 C C . GLU A 1 393 ? -23.172 18.172 12 1 98.31 393 GLU A C 1
ATOM 3016 O O . GLU A 1 393 ? -22.578 18.438 10.953 1 98.31 393 GLU A O 1
ATOM 3021 N N . ALA A 1 394 ? -22.547 18.172 13.148 1 98.38 394 ALA A N 1
ATOM 3022 C CA . ALA A 1 394 ? -21.109 18.375 13.266 1 98.38 394 ALA A CA 1
ATOM 3023 C C . ALA A 1 394 ? -20.344 17.297 12.516 1 98.38 394 ALA A C 1
ATOM 3025 O O . ALA A 1 394 ? -19.391 17.594 11.789 1 98.38 394 ALA A O 1
ATOM 3026 N N . ILE A 1 395 ? -20.766 16.062 12.695 1 98.56 395 ILE A N 1
ATOM 3027 C CA . ILE A 1 395 ? -20.125 14.938 12.008 1 98.56 395 ILE A CA 1
ATOM 3028 C C . ILE A 1 395 ? -20.25 15.125 10.492 1 98.56 395 ILE A C 1
ATOM 3030 O O . ILE A 1 395 ? -19.281 14.961 9.758 1 98.56 395 ILE A O 1
ATOM 3034 N N . GLU A 1 396 ? -21.438 15.469 10.055 1 98.19 396 GLU A N 1
ATOM 3035 C CA . GLU A 1 396 ? -21.688 15.672 8.633 1 98.19 396 GLU A CA 1
ATOM 3036 C C . GLU A 1 396 ? -20.828 16.797 8.07 1 98.19 396 GLU A C 1
ATOM 3038 O O . GLU A 1 396 ? -20.328 16.703 6.949 1 98.19 396 GLU A O 1
ATOM 3043 N N . GLN A 1 397 ? -20.688 17.844 8.82 1 98.12 397 GLN A N 1
ATOM 3044 C CA . GLN A 1 397 ? -19.891 18.984 8.383 1 98.12 397 GLN A CA 1
ATOM 3045 C C . GLN A 1 397 ? -18.422 18.609 8.234 1 98.12 397 GLN A C 1
ATOM 3047 O O . GLN A 1 397 ? -17.766 18.984 7.254 1 98.12 397 GLN A O 1
ATOM 3052 N N . VAL A 1 398 ? -17.875 17.875 9.18 1 98.44 398 VAL A N 1
ATOM 3053 C CA . VAL A 1 398 ? -16.484 17.438 9.102 1 98.44 398 VAL A CA 1
ATOM 3054 C C . VAL A 1 398 ? -16.297 16.5 7.902 1 98.44 398 VAL A C 1
ATOM 3056 O O . VAL A 1 398 ? -15.328 16.625 7.156 1 98.44 398 VAL A O 1
ATOM 3059 N N . ASN A 1 399 ? -17.266 15.609 7.68 1 97.81 399 ASN A N 1
ATOM 3060 C CA . ASN A 1 399 ? -17.188 14.617 6.617 1 97.81 399 ASN A CA 1
ATOM 3061 C C . ASN A 1 399 ? -17.391 15.242 5.242 1 97.81 399 ASN A C 1
ATOM 3063 O O . ASN A 1 399 ? -17.031 14.656 4.223 1 97.81 399 ASN A O 1
ATOM 3067 N N . ASN A 1 400 ? -18.062 16.422 5.266 1 97.44 400 ASN A N 1
ATOM 3068 C CA . ASN A 1 400 ? -18.25 17.141 4.016 1 97.44 400 ASN A CA 1
ATOM 3069 C C . ASN A 1 400 ? -16.938 17.797 3.559 1 97.44 400 ASN A C 1
ATOM 3071 O O . ASN A 1 400 ? -16.828 19.031 3.584 1 97.44 400 ASN A O 1
ATOM 3075 N N . SER A 1 401 ? -16.016 17.016 3.162 1 97.25 401 SER A N 1
ATOM 3076 C CA . SER A 1 401 ? -14.68 17.406 2.699 1 97.25 401 SER A CA 1
ATOM 3077 C C . SER A 1 401 ? -14.094 16.359 1.754 1 97.25 401 SER A C 1
ATOM 3079 O O . SER A 1 401 ? -14.305 15.164 1.939 1 97.25 401 SER A O 1
ATOM 3081 N N . ARG A 1 402 ? -13.438 16.812 0.716 1 96.38 402 ARG A N 1
ATOM 3082 C CA . ARG A 1 402 ? -12.719 15.891 -0.165 1 96.38 402 ARG A CA 1
ATOM 3083 C C . ARG A 1 402 ? -11.461 15.352 0.511 1 96.38 402 ARG A C 1
ATOM 3085 O O . ARG A 1 402 ? -10.844 14.414 0.016 1 96.38 402 ARG A O 1
ATOM 3092 N N . TYR A 1 403 ? -11.094 15.883 1.668 1 97.62 403 TYR A N 1
ATOM 3093 C CA . TYR A 1 403 ? -9.93 15.469 2.436 1 97.62 403 TYR A CA 1
ATOM 3094 C C . TYR A 1 403 ? -10.344 14.688 3.676 1 97.62 403 TYR A C 1
ATOM 3096 O O . TYR A 1 403 ? -11.516 14.688 4.059 1 97.62 403 TYR A O 1
ATOM 3104 N N . GLY A 1 404 ? -9.422 13.953 4.32 1 98.06 404 GLY A N 1
ATOM 3105 C CA . GLY A 1 404 ? -9.656 13.211 5.551 1 98.06 404 GLY A CA 1
ATOM 3106 C C . GLY A 1 404 ? -8.375 12.844 6.277 1 98.06 404 GLY A C 1
ATOM 3107 O O . GLY A 1 404 ? -8.07 11.664 6.453 1 98.06 404 GLY A O 1
ATOM 3108 N N . LEU A 1 405 ? -7.652 13.859 6.828 1 97.88 405 LEU A N 1
ATOM 3109 C CA . LEU A 1 405 ? -6.391 13.602 7.512 1 97.88 405 LEU A CA 1
ATOM 3110 C C . LEU A 1 405 ? -6.613 13.43 9.016 1 97.88 405 LEU A C 1
ATOM 3112 O O . LEU A 1 405 ? -6.66 12.305 9.516 1 97.88 405 LEU A O 1
ATOM 3116 N N . GLN A 1 406 ? -6.871 14.516 9.805 1 98.5 406 GLN A N 1
ATOM 3117 C CA . GLN A 1 406 ? -7.137 14.445 11.234 1 98.5 406 GLN A CA 1
ATOM 3118 C C . GLN A 1 406 ? -8.289 15.367 11.625 1 98.5 406 GLN A C 1
ATOM 3120 O O . GLN A 1 406 ? -8.547 16.375 10.961 1 98.5 406 GLN A O 1
ATOM 3125 N N . ALA A 1 407 ? -8.945 15.016 12.688 1 98.81 407 ALA A N 1
ATOM 3126 C CA . ALA A 1 407 ? -9.977 15.859 13.273 1 98.81 407 ALA A CA 1
ATOM 3127 C C . ALA A 1 407 ? -9.883 15.859 14.797 1 98.81 407 ALA A C 1
ATOM 3129 O O . ALA A 1 407 ? -9.43 14.883 15.398 1 98.81 407 ALA A O 1
ATOM 3130 N N . GLY A 1 408 ? -10.219 16.922 15.391 1 98.81 408 GLY A N 1
ATOM 3131 C CA . GLY A 1 408 ? -10.328 17.031 16.844 1 98.81 408 GLY A CA 1
ATOM 3132 C C . GLY A 1 408 ? -11.766 17.156 17.312 1 98.81 408 GLY A C 1
ATOM 3133 O O . GLY A 1 408 ? -12.609 17.734 16.641 1 98.81 408 GLY A O 1
ATOM 3134 N N . VAL A 1 409 ? -12.039 16.609 18.453 1 98.88 409 VAL A N 1
ATOM 3135 C CA . VAL A 1 409 ? -13.367 16.688 19.062 1 98.88 409 VAL A CA 1
ATOM 3136 C C . VAL A 1 409 ? -13.242 16.953 20.562 1 98.88 409 VAL A C 1
ATOM 3138 O O . VAL A 1 409 ? -12.633 16.156 21.281 1 98.88 409 VAL A O 1
ATOM 3141 N N . PHE A 1 410 ? -13.758 18.062 20.984 1 98.81 410 PHE A N 1
ATOM 3142 C CA . PHE A 1 410 ? -13.891 18.328 22.406 1 98.81 410 PHE A CA 1
ATOM 3143 C C . PHE A 1 410 ? -15.289 17.953 22.906 1 98.81 410 PHE A C 1
ATOM 3145 O O . PHE A 1 410 ? -16.281 18.578 22.5 1 98.81 410 PHE A O 1
ATOM 3152 N N . THR A 1 411 ? -15.43 16.969 23.703 1 98.56 411 THR A N 1
ATOM 3153 C CA . THR A 1 411 ? -16.688 16.531 24.312 1 98.56 411 THR A CA 1
ATOM 3154 C C . THR A 1 411 ? -16.422 15.773 25.609 1 98.56 411 THR A C 1
ATOM 3156 O O . THR A 1 411 ? -15.367 15.172 25.781 1 98.56 411 THR A O 1
ATOM 3159 N N . ASN A 1 412 ? -17.281 15.898 26.547 1 97.31 412 ASN A N 1
ATOM 3160 C CA . ASN A 1 412 ? -17.25 15.094 27.766 1 97.31 412 ASN A CA 1
ATOM 3161 C C . ASN A 1 412 ? -18.234 13.93 27.703 1 97.31 412 ASN A C 1
ATOM 3163 O O . ASN A 1 412 ? -18.406 13.203 28.672 1 97.31 412 ASN A O 1
ATOM 3167 N N . ASN A 1 413 ? -18.938 13.828 26.562 1 97.75 413 ASN A N 1
ATOM 3168 C CA . ASN A 1 413 ? -19.922 12.773 26.359 1 97.75 413 ASN A CA 1
ATOM 3169 C C . ASN A 1 413 ? -19.297 11.547 25.688 1 97.75 413 ASN A C 1
ATOM 3171 O O . ASN A 1 413 ? -18.875 11.617 24.531 1 97.75 413 ASN A O 1
ATOM 3175 N N . LEU A 1 414 ? -19.281 10.516 26.438 1 96.94 414 LEU A N 1
ATOM 3176 C CA . LEU A 1 414 ? -18.656 9.289 25.969 1 96.94 414 LEU A CA 1
ATOM 3177 C C . LEU A 1 414 ? -19.297 8.805 24.672 1 96.94 414 LEU A C 1
ATOM 3179 O O . LEU A 1 414 ? -18.609 8.352 23.75 1 96.94 414 LEU A O 1
ATOM 3183 N N . PHE A 1 415 ? -20.609 8.836 24.562 1 97.19 415 PHE A N 1
ATOM 3184 C CA . PHE A 1 415 ? -21.312 8.336 23.391 1 97.19 415 PHE A CA 1
ATOM 3185 C C . PHE A 1 415 ? -20.953 9.164 22.156 1 97.19 415 PHE A C 1
ATOM 3187 O O . PHE A 1 415 ? -20.781 8.617 21.062 1 97.19 415 PHE A O 1
ATOM 3194 N N . LYS A 1 416 ? -20.859 10.5 22.344 1 98.06 416 LYS A N 1
ATOM 3195 C CA . LYS A 1 416 ? -20.5 11.367 21.234 1 98.06 416 LYS A CA 1
ATOM 3196 C C . LYS A 1 416 ? -19.047 11.133 20.797 1 98.06 416 LYS A C 1
ATOM 3198 O O . LYS A 1 416 ? -18.75 11.141 19.594 1 98.06 416 LYS A O 1
ATOM 3203 N N . ALA A 1 417 ? -18.141 10.953 21.781 1 98.25 417 ALA A N 1
ATOM 3204 C CA . ALA A 1 417 ? -16.75 10.625 21.453 1 98.25 417 ALA A CA 1
ATOM 3205 C C . ALA A 1 417 ? -16.672 9.344 20.625 1 98.25 417 ALA A C 1
ATOM 3207 O O . ALA A 1 417 ? -15.945 9.281 19.641 1 98.25 417 ALA A O 1
ATOM 3208 N N . MET A 1 418 ? -17.406 8.336 21.016 1 97.81 418 MET A N 1
ATOM 3209 C CA . MET A 1 418 ? -17.406 7.055 20.312 1 97.81 418 MET A CA 1
ATOM 3210 C C . MET A 1 418 ? -17.953 7.211 18.891 1 97.81 418 MET A C 1
ATOM 3212 O O . MET A 1 418 ? -17.438 6.613 17.953 1 97.81 418 MET A O 1
ATOM 3216 N N . ARG A 1 419 ? -19 8.008 18.781 1 97.88 419 ARG A N 1
ATOM 3217 C CA . ARG A 1 419 ? -19.562 8.266 17.469 1 97.88 419 ARG A CA 1
ATOM 3218 C C . ARG A 1 419 ? -18.547 8.969 16.562 1 97.88 419 ARG A C 1
ATOM 3220 O O . ARG A 1 419 ? -18.422 8.633 15.383 1 97.88 419 ARG A O 1
ATOM 3227 N N . ALA A 1 420 ? -17.875 9.953 17.125 1 98.56 420 ALA A N 1
ATOM 3228 C CA . ALA A 1 420 ? -16.844 10.656 16.359 1 98.56 420 ALA A CA 1
ATOM 3229 C C . ALA A 1 420 ? -15.789 9.688 15.844 1 98.56 420 ALA A C 1
ATOM 3231 O O . ALA A 1 420 ? -15.414 9.727 14.672 1 98.56 420 ALA A O 1
ATOM 3232 N N . ILE A 1 421 ? -15.289 8.82 16.688 1 98.06 421 ILE A N 1
ATOM 3233 C CA . ILE A 1 421 ? -14.273 7.832 16.344 1 98.06 421 ILE A CA 1
ATOM 3234 C C . ILE A 1 421 ? -14.789 6.934 15.227 1 98.06 421 ILE A C 1
ATOM 3236 O O . ILE A 1 421 ? -14.062 6.664 14.266 1 98.06 421 ILE A O 1
ATOM 3240 N N . ASP A 1 422 ? -16.047 6.586 15.281 1 96.5 422 ASP A N 1
ATOM 3241 C CA . ASP A 1 422 ? -16.609 5.602 14.367 1 96.5 422 ASP A CA 1
ATOM 3242 C C . ASP A 1 422 ? -17 6.246 13.039 1 96.5 422 ASP A C 1
ATOM 3244 O O . ASP A 1 422 ? -16.891 5.625 11.984 1 96.5 422 ASP A O 1
ATOM 3248 N N . GLU A 1 423 ? -17.469 7.52 13.109 1 97.31 423 GLU A N 1
ATOM 3249 C CA . GLU A 1 423 ? -18.219 8.031 11.969 1 97.31 423 GLU A CA 1
ATOM 3250 C C . GLU A 1 423 ? -17.422 9.086 11.203 1 97.31 423 GLU A C 1
ATOM 3252 O O . GLU A 1 423 ? -17.703 9.359 10.039 1 97.31 423 GLU A O 1
ATOM 3257 N N . LEU A 1 424 ? -16.438 9.734 11.852 1 98.44 424 LEU A N 1
ATOM 3258 C CA . LEU A 1 424 ? -15.641 10.711 11.125 1 98.44 424 LEU A CA 1
ATOM 3259 C C . LEU A 1 424 ? -14.773 10.031 10.07 1 98.44 424 LEU A C 1
ATOM 3261 O O . LEU A 1 424 ? -14.156 9 10.352 1 98.44 424 LEU A O 1
ATOM 3265 N N . GLU A 1 425 ? -14.758 10.547 8.883 1 97.44 425 GLU A N 1
ATOM 3266 C CA . GLU A 1 425 ? -14.023 9.977 7.754 1 97.44 425 GLU A CA 1
ATOM 3267 C C . GLU A 1 425 ? -12.633 10.594 7.633 1 97.44 425 GLU A C 1
ATOM 3269 O O . GLU A 1 425 ? -12.328 11.25 6.637 1 97.44 425 GLU A O 1
ATOM 3274 N N . VAL A 1 426 ? -11.82 10.328 8.672 1 98.44 426 VAL A N 1
ATOM 3275 C CA . VAL A 1 426 ? -10.461 10.859 8.75 1 98.44 426 VAL A CA 1
ATOM 3276 C C . VAL A 1 426 ? -9.5 9.758 9.203 1 98.44 426 VAL A C 1
ATOM 3278 O O . VAL A 1 426 ? -9.93 8.727 9.734 1 98.44 426 VAL A O 1
ATOM 3281 N N . GLY A 1 427 ? -8.242 10.016 8.984 1 97.94 427 GLY A N 1
ATOM 3282 C CA . GLY A 1 427 ? -7.215 9.062 9.375 1 97.94 427 GLY A CA 1
ATOM 3283 C C . GLY A 1 427 ? -6.926 9.07 10.859 1 97.94 427 GLY A C 1
ATOM 3284 O O . GLY A 1 427 ? -6.422 8.094 11.406 1 97.94 427 GLY A O 1
ATOM 3285 N N . GLY A 1 428 ? -7.152 10.234 11.523 1 98.44 428 GLY A N 1
ATOM 3286 C CA . GLY A 1 428 ? -6.918 10.359 12.953 1 98.44 428 GLY A CA 1
ATOM 3287 C C . GLY A 1 428 ? -7.969 11.203 13.656 1 98.44 428 GLY A C 1
ATOM 3288 O O . GLY A 1 428 ? -8.406 12.227 13.133 1 98.44 428 GLY A O 1
ATOM 3289 N N . VAL A 1 429 ? -8.398 10.711 14.797 1 98.81 429 VAL A N 1
ATOM 3290 C CA . VAL A 1 429 ? -9.352 11.445 15.617 1 98.81 429 VAL A CA 1
ATOM 3291 C C . VAL A 1 429 ? -8.727 11.766 16.969 1 98.81 429 VAL A C 1
ATOM 3293 O O . VAL A 1 429 ? -8.273 10.867 17.688 1 98.81 429 VAL A O 1
ATOM 3296 N N . MET A 1 430 ? -8.648 13.023 17.297 1 98.69 430 MET A N 1
ATOM 3297 C CA . MET A 1 430 ? -8.141 13.516 18.578 1 98.69 430 MET A CA 1
ATOM 3298 C C . MET A 1 430 ? -9.289 13.922 19.5 1 98.69 430 MET A C 1
ATOM 3300 O O . MET A 1 430 ? -9.883 14.984 19.312 1 98.69 430 MET A O 1
ATOM 3304 N N . ILE A 1 431 ? -9.555 13.125 20.5 1 98.69 431 ILE A N 1
ATOM 3305 C CA . ILE A 1 431 ? -10.594 13.461 21.469 1 98.69 431 ILE A CA 1
ATOM 3306 C C . ILE A 1 431 ? -10.016 14.352 22.562 1 98.69 431 ILE A C 1
ATOM 3308 O O . ILE A 1 431 ? -8.992 14.016 23.172 1 98.69 431 ILE A O 1
ATOM 3312 N N . ASN A 1 432 ? -10.609 15.508 22.797 1 98.12 432 ASN A N 1
ATOM 3313 C CA . ASN A 1 432 ? -10.219 16.531 23.75 1 98.12 432 ASN A CA 1
ATOM 3314 C C . ASN A 1 432 ? -8.867 17.141 23.406 1 98.12 432 ASN A C 1
ATOM 3316 O O . ASN A 1 432 ? -8.055 17.422 24.297 1 98.12 432 ASN A O 1
ATOM 3320 N N . ASP A 1 433 ? -8.664 17.25 22.156 1 98 433 ASP A N 1
ATOM 3321 C CA . ASP A 1 433 ? -7.508 17.938 21.578 1 98 433 ASP A CA 1
ATOM 3322 C C . ASP A 1 433 ? -7.801 18.406 20.156 1 98 433 ASP A C 1
ATOM 3324 O O . ASP A 1 433 ? -8.906 18.219 19.641 1 98 433 ASP A O 1
ATOM 3328 N N . ILE A 1 434 ? -6.871 19.047 19.578 1 98.31 434 ILE A N 1
ATOM 3329 C CA . ILE A 1 434 ? -7.023 19.578 18.234 1 98.31 434 ILE A CA 1
ATOM 3330 C C . ILE A 1 434 ? -6.367 18.641 17.219 1 98.31 434 ILE A C 1
ATOM 3332 O O . ILE A 1 434 ? -5.543 17.812 17.594 1 98.31 434 ILE A O 1
ATOM 3336 N N . PRO A 1 435 ? -6.742 18.781 15.914 1 98.25 435 PRO A N 1
ATOM 3337 C CA . PRO A 1 435 ? -6.176 17.891 14.891 1 98.25 435 PRO A CA 1
ATOM 3338 C C . PRO A 1 435 ? -4.676 18.094 14.703 1 98.25 435 PRO A C 1
ATOM 3340 O O . PRO A 1 435 ? -3.996 17.234 14.148 1 98.25 435 PRO A O 1
ATOM 3343 N N . THR A 1 436 ? -4.137 19.188 15.172 1 97.69 436 THR A N 1
ATOM 3344 C CA . THR A 1 436 ? -2.75 19.562 14.93 1 97.69 436 THR A CA 1
ATOM 3345 C C . THR A 1 436 ? -1.808 18.734 15.797 1 97.69 436 THR A C 1
ATOM 3347 O O . THR A 1 436 ? -0.588 18.781 15.625 1 97.69 436 THR A O 1
ATOM 3350 N N . PHE A 1 437 ? -2.357 17.906 16.672 1 96.19 437 PHE A N 1
ATOM 3351 C CA . PHE A 1 437 ? -1.518 17.078 17.531 1 96.19 437 PHE A CA 1
ATOM 3352 C C . PHE A 1 437 ? -0.887 15.945 16.719 1 96.19 437 PHE A C 1
ATOM 3354 O O . PHE A 1 437 ? -1.571 15.266 15.961 1 96.19 437 PHE A O 1
ATOM 3361 N N . ARG A 1 438 ? 0.382 15.781 16.906 1 95.31 438 ARG A N 1
ATOM 3362 C CA . ARG A 1 438 ? 1.117 14.688 16.281 1 95.31 438 ARG A CA 1
ATOM 3363 C C . ARG A 1 438 ? 2.414 14.398 17.031 1 95.31 438 ARG A C 1
ATOM 3365 O O . ARG A 1 438 ? 3.154 15.32 17.375 1 95.31 438 ARG A O 1
ATOM 3372 N N . VAL A 1 439 ? 2.635 13.188 17.406 1 94.19 439 VAL A N 1
ATOM 3373 C CA . VAL A 1 439 ? 3.969 12.719 17.766 1 94.19 439 VAL A CA 1
ATOM 3374 C C . VAL A 1 439 ? 4.488 11.773 16.672 1 94.19 439 VAL A C 1
ATOM 3376 O O . VAL A 1 439 ? 3.705 11.094 16.016 1 94.19 439 VAL A O 1
ATOM 3379 N N . ASP A 1 440 ? 5.734 11.633 16.594 1 94.25 440 ASP A N 1
ATOM 3380 C CA . ASP A 1 440 ? 6.285 11.195 15.32 1 94.25 440 ASP A CA 1
ATOM 3381 C C . ASP A 1 440 ? 6.371 9.672 15.25 1 94.25 440 ASP A C 1
ATOM 3383 O O . ASP A 1 440 ? 6.664 9.117 14.188 1 94.25 440 ASP A O 1
ATOM 3387 N N . HIS A 1 441 ? 6.07 9 16.391 1 95 441 HIS A N 1
ATOM 3388 C CA . HIS A 1 441 ? 6.043 7.543 16.312 1 95 441 HIS A CA 1
ATOM 3389 C C . HIS A 1 441 ? 4.617 7.031 16.125 1 95 441 HIS A C 1
ATOM 3391 O O . HIS A 1 441 ? 4.395 5.82 16.031 1 95 441 HIS A O 1
ATOM 3397 N N . MET A 1 442 ? 3.609 7.926 16.094 1 96.62 442 MET A N 1
ATOM 3398 C CA . MET A 1 442 ? 2.244 7.492 15.812 1 96.62 442 MET A CA 1
ATOM 3399 C C . MET A 1 442 ? 2.01 7.391 14.305 1 96.62 442 MET A C 1
ATOM 3401 O O . MET A 1 442 ? 2.711 8.031 13.523 1 96.62 442 MET A O 1
ATOM 3405 N N . PRO A 1 443 ? 1.05 6.512 13.883 1 97.19 443 PRO A N 1
ATOM 3406 C CA . PRO A 1 443 ? 0.734 6.516 12.453 1 97.19 443 PRO A CA 1
ATOM 3407 C C . PRO A 1 443 ? 0.123 7.836 11.984 1 97.19 443 PRO A C 1
ATOM 3409 O O . PRO A 1 443 ? -0.663 8.445 12.711 1 97.19 443 PRO A O 1
ATOM 3412 N N . TYR A 1 444 ? 0.603 8.25 10.883 1 97.38 444 TYR A N 1
ATOM 3413 C CA . TYR A 1 444 ? 0.174 9.523 10.312 1 97.38 444 TYR A CA 1
ATOM 3414 C C . TYR A 1 444 ? -0.166 9.375 8.836 1 97.38 444 TYR A C 1
ATOM 3416 O O . TYR A 1 444 ? 0.665 8.922 8.047 1 97.38 444 TYR A O 1
ATOM 3424 N N . GLY A 1 445 ? -1.371 9.719 8.43 1 94.5 445 GLY A N 1
ATOM 3425 C CA . GLY A 1 445 ? -1.893 9.641 7.074 1 94.5 445 GLY A CA 1
ATOM 3426 C C . GLY A 1 445 ? -3.408 9.703 7.016 1 94.5 445 GLY A C 1
ATOM 3427 O O . GLY A 1 445 ? -4.082 9.484 8.023 1 94.5 445 GLY A O 1
ATOM 3428 N N . GLY A 1 446 ? -3.885 10.008 5.863 1 93.81 446 GLY A N 1
ATOM 3429 C CA . GLY A 1 446 ? -5.316 10.242 5.766 1 93.81 446 GLY A CA 1
ATOM 3430 C C . GLY A 1 446 ? -6.008 9.312 4.789 1 93.81 446 GLY A C 1
ATOM 3431 O O . GLY A 1 446 ? -5.465 8.266 4.434 1 93.81 446 GLY A O 1
ATOM 3432 N N . VAL A 1 447 ? -7.301 9.609 4.617 1 95.81 447 VAL A N 1
ATOM 3433 C CA . VAL A 1 447 ? -8.172 8.953 3.645 1 95.81 447 VAL A CA 1
ATOM 3434 C C . VAL A 1 447 ? -8.625 9.969 2.596 1 95.81 447 VAL A C 1
ATOM 3436 O O . VAL A 1 447 ? -8.266 11.141 2.664 1 95.81 447 VAL A O 1
ATOM 3439 N N . LYS A 1 448 ? -9.383 9.555 1.604 1 96 448 LYS A N 1
ATOM 3440 C CA . LYS A 1 448 ? -9.852 10.438 0.536 1 96 448 LYS A CA 1
ATOM 3441 C C . LYS A 1 448 ? -8.68 11.133 -0.151 1 96 448 LYS A C 1
ATOM 3443 O O . LYS A 1 448 ? -7.707 10.484 -0.541 1 96 448 LYS A O 1
ATOM 3448 N N . GLU A 1 449 ? -8.688 12.422 -0.34 1 96.88 449 GLU A N 1
ATOM 3449 C CA . GLU A 1 449 ? -7.633 13.125 -1.056 1 96.88 449 GLU A CA 1
ATOM 3450 C C . GLU A 1 449 ? -6.496 13.516 -0.115 1 96.88 449 GLU A C 1
ATOM 3452 O O . GLU A 1 449 ? -5.617 14.297 -0.486 1 96.88 449 GLU A O 1
ATOM 3457 N N . SER A 1 450 ? -6.555 12.992 1.089 1 97.69 450 SER A N 1
ATOM 3458 C CA . SER A 1 450 ? -5.445 13.227 2.006 1 97.69 450 SER A CA 1
ATOM 3459 C C . SER A 1 450 ? -4.344 12.188 1.818 1 97.69 450 SER A C 1
ATOM 3461 O O . SER A 1 450 ? -3.271 12.297 2.414 1 97.69 450 SER A O 1
ATOM 3463 N N . GLY A 1 451 ? -4.605 11.195 0.971 1 95.38 451 GLY A N 1
ATOM 3464 C CA . GLY A 1 451 ? -3.494 10.375 0.517 1 95.38 451 GLY A CA 1
ATOM 3465 C C . GLY A 1 451 ? -3.682 8.898 0.815 1 95.38 451 GLY A C 1
ATOM 3466 O O . GLY A 1 451 ? -4.797 8.453 1.093 1 95.38 451 GLY A O 1
ATOM 3467 N N . THR A 1 452 ? -2.594 8.133 0.543 1 94.81 452 THR A N 1
ATOM 3468 C CA . THR A 1 452 ? -2.557 6.684 0.723 1 94.81 452 THR A CA 1
ATOM 3469 C C . THR A 1 452 ? -1.249 6.254 1.384 1 94.81 452 THR A C 1
ATOM 3471 O O . THR A 1 452 ? -0.175 6.734 1.016 1 94.81 452 THR A O 1
ATOM 3474 N N . GLY A 1 453 ? -1.39 5.27 2.352 1 94.5 453 GLY A N 1
ATOM 3475 C CA . GLY A 1 453 ? -0.239 4.879 3.152 1 94.5 453 GLY A CA 1
ATOM 3476 C C . GLY A 1 453 ? -0.11 5.676 4.438 1 94.5 453 GLY A C 1
ATOM 3477 O O . GLY A 1 453 ? -0.917 6.566 4.707 1 94.5 453 GLY A O 1
ATOM 3478 N N . ARG A 1 454 ? 0.831 5.301 5.223 1 97.12 454 ARG A N 1
ATOM 3479 C CA . ARG A 1 454 ? 1.015 5.969 6.508 1 97.12 454 ARG A CA 1
ATOM 3480 C C . ARG A 1 454 ? 2.484 6.297 6.75 1 97.12 454 ARG A C 1
ATOM 3482 O O . ARG A 1 454 ? 3.365 5.5 6.422 1 97.12 454 ARG A O 1
ATOM 3489 N N . GLU A 1 455 ? 2.676 7.438 7.258 1 96.88 455 GLU A N 1
ATOM 3490 C CA . GLU A 1 455 ? 3.967 7.781 7.848 1 96.88 455 GLU A CA 1
ATOM 3491 C C . GLU A 1 455 ? 3.992 7.457 9.336 1 96.88 455 GLU A C 1
ATOM 3493 O O . GLU A 1 455 ? 3.158 6.691 9.828 1 96.88 455 GLU A O 1
ATOM 3498 N N . GLY A 1 456 ? 4.895 7.957 10.172 1 97 456 GLY A N 1
ATOM 3499 C CA . GLY A 1 456 ? 5.273 7.363 11.445 1 97 456 GLY A CA 1
ATOM 3500 C C . GLY A 1 456 ? 6.352 6.301 11.305 1 97 456 GLY A C 1
ATOM 3501 O O . GLY A 1 456 ? 6.285 5.457 10.414 1 97 456 GLY A O 1
ATOM 3502 N N . ILE A 1 457 ? 7.25 6.363 12.102 1 97.62 457 ILE A N 1
ATOM 3503 C CA . ILE A 1 457 ? 8.516 5.68 11.844 1 97.62 457 ILE A CA 1
ATOM 3504 C C . ILE A 1 457 ? 8.258 4.195 11.594 1 97.62 457 ILE A C 1
ATOM 3506 O O . ILE A 1 457 ? 8.617 3.66 10.547 1 97.62 457 ILE A O 1
ATOM 3510 N N . LYS A 1 458 ? 7.551 3.51 12.539 1 97.62 458 LYS A N 1
ATOM 3511 C CA . LYS A 1 458 ? 7.258 2.086 12.398 1 97.62 458 LYS A CA 1
ATOM 3512 C C . LYS A 1 458 ? 6.465 1.812 11.125 1 97.62 458 LYS A C 1
ATOM 3514 O O . LYS A 1 458 ? 6.777 0.881 10.383 1 97.62 458 LYS A O 1
ATOM 3519 N N . TYR A 1 459 ? 5.508 2.564 10.852 1 97.94 459 TYR A N 1
ATOM 3520 C CA . TYR A 1 459 ? 4.578 2.381 9.742 1 97.94 459 TYR A CA 1
ATOM 3521 C C . TYR A 1 459 ? 5.234 2.725 8.414 1 97.94 459 TYR A C 1
ATOM 3523 O O . TYR A 1 459 ? 4.984 2.068 7.402 1 97.94 459 TYR A O 1
ATOM 3531 N N . ALA A 1 460 ? 6.07 3.758 8.414 1 98.38 460 ALA A N 1
ATOM 3532 C CA . ALA A 1 460 ? 6.848 4.082 7.219 1 98.38 460 ALA A CA 1
ATOM 3533 C C . ALA A 1 460 ? 7.812 2.955 6.871 1 98.38 460 ALA A C 1
ATOM 3535 O O . ALA A 1 460 ? 8.023 2.65 5.695 1 98.38 460 ALA A O 1
ATOM 3536 N N . ILE A 1 461 ? 8.453 2.361 7.918 1 98.56 461 ILE A N 1
ATOM 3537 C CA . ILE A 1 461 ? 9.352 1.23 7.699 1 98.56 461 ILE A CA 1
ATOM 3538 C C . ILE A 1 461 ? 8.586 0.095 7.02 1 98.56 461 ILE A C 1
ATOM 3540 O O . ILE A 1 461 ? 9.109 -0.559 6.113 1 98.56 461 ILE A O 1
ATOM 3544 N N . GLU A 1 462 ? 7.348 -0.114 7.434 1 97.31 462 GLU A N 1
ATOM 3545 C CA . GLU A 1 462 ? 6.531 -1.145 6.801 1 97.31 462 GLU A CA 1
ATOM 3546 C C . GLU A 1 462 ? 6.324 -0.848 5.316 1 97.31 462 GLU A C 1
ATOM 3548 O O . GLU A 1 462 ? 6.383 -1.754 4.484 1 97.31 462 GLU A O 1
ATOM 3553 N N . GLU A 1 463 ? 6.109 0.449 4.996 1 97 463 GLU A N 1
ATOM 3554 C CA . GLU A 1 463 ? 5.941 0.865 3.607 1 97 463 GLU A CA 1
ATOM 3555 C C . GLU A 1 463 ? 7.242 0.709 2.824 1 97 463 GLU A C 1
ATOM 3557 O O . GLU A 1 463 ? 7.223 0.589 1.597 1 97 463 GLU A O 1
ATOM 3562 N N . MET A 1 464 ? 8.375 0.687 3.529 1 98.38 464 MET A N 1
ATOM 3563 C CA . MET A 1 464 ? 9.672 0.739 2.869 1 98.38 464 MET A CA 1
ATOM 3564 C C . MET A 1 464 ? 10.375 -0.616 2.932 1 98.38 464 MET A C 1
ATOM 3566 O O . MET A 1 464 ? 11.586 -0.706 2.723 1 98.38 464 MET A O 1
ATOM 3570 N N . THR A 1 465 ? 9.625 -1.662 3.285 1 97.94 465 THR A N 1
ATOM 3571 C CA . THR A 1 465 ? 10.141 -3.027 3.291 1 97.94 465 THR A CA 1
ATOM 3572 C C . THR A 1 465 ? 9.18 -3.971 2.57 1 97.94 465 THR A C 1
ATOM 3574 O O . THR A 1 465 ? 8 -3.656 2.4 1 97.94 465 THR A O 1
ATOM 3577 N N . GLU A 1 466 ? 9.711 -5.055 2.135 1 96.88 466 GLU A N 1
ATOM 3578 C CA . GLU A 1 466 ? 8.93 -6.148 1.565 1 96.88 466 GLU A CA 1
ATOM 3579 C C . GLU A 1 466 ? 8.82 -7.312 2.547 1 96.88 466 GLU A C 1
ATOM 3581 O O . GLU A 1 466 ? 9.812 -7.715 3.162 1 96.88 466 GLU A O 1
ATOM 3586 N N . MET A 1 467 ? 7.621 -7.773 2.68 1 97.31 467 MET A N 1
ATOM 3587 C CA . MET A 1 467 ? 7.418 -9 3.445 1 97.31 467 MET A CA 1
ATOM 3588 C C . MET A 1 467 ? 7.773 -10.227 2.611 1 97.31 467 MET A C 1
ATOM 3590 O O . MET A 1 467 ? 7.309 -10.367 1.478 1 97.31 467 MET A O 1
ATOM 3594 N N . LYS A 1 468 ? 8.633 -11.047 3.127 1 98.12 468 LYS A N 1
ATOM 3595 C CA . LYS A 1 468 ? 9.008 -12.305 2.48 1 98.12 468 LYS A CA 1
ATOM 3596 C C . LYS A 1 468 ? 8.57 -13.508 3.312 1 98.12 468 LYS A C 1
ATOM 3598 O O . LYS A 1 468 ? 8.812 -13.547 4.523 1 98.12 468 LYS A O 1
ATOM 3603 N N . LEU A 1 469 ? 7.863 -14.438 2.67 1 98.56 469 LEU A N 1
ATOM 3604 C CA . LEU A 1 469 ? 7.484 -15.695 3.309 1 98.56 469 LEU A CA 1
ATOM 3605 C C . LEU A 1 469 ? 8.609 -16.719 3.207 1 98.56 469 LEU A C 1
ATOM 3607 O O . LEU A 1 469 ? 9.219 -16.875 2.148 1 98.56 469 LEU A O 1
ATOM 3611 N N . VAL A 1 470 ? 8.914 -17.344 4.289 1 98.38 470 VAL A N 1
ATOM 3612 C CA . VAL A 1 470 ? 9.844 -18.469 4.336 1 98.38 470 VAL A CA 1
ATOM 3613 C C . VAL A 1 470 ? 9.125 -19.719 4.859 1 98.38 470 VAL A C 1
ATOM 3615 O O . VAL A 1 470 ? 8.5 -19.688 5.922 1 98.38 470 VAL A O 1
ATOM 3618 N N . CYS A 1 471 ? 9.102 -20.688 4.137 1 98.19 471 CYS A N 1
ATOM 3619 C CA . CYS A 1 471 ? 8.547 -21.984 4.535 1 98.19 471 CYS A CA 1
ATOM 3620 C C . CYS A 1 471 ? 9.594 -23.078 4.438 1 98.19 471 CYS A C 1
ATOM 3622 O O . CYS A 1 471 ? 10.242 -23.234 3.4 1 98.19 471 CYS A O 1
ATOM 3624 N N . ILE A 1 472 ? 9.805 -23.844 5.5 1 97 472 ILE A N 1
ATOM 3625 C CA . ILE A 1 472 ? 10.766 -24.938 5.543 1 97 472 ILE A CA 1
ATOM 3626 C C . ILE A 1 472 ? 10.039 -26.25 5.832 1 97 472 ILE A C 1
ATOM 3628 O O . ILE A 1 472 ? 9.398 -26.391 6.875 1 97 472 ILE A O 1
ATOM 3632 N N . LYS A 1 473 ? 10.086 -27.078 4.922 1 96 473 LYS A N 1
ATOM 3633 C CA . LYS A 1 473 ? 9.578 -28.422 5.164 1 96 473 LYS A CA 1
ATOM 3634 C C . LYS A 1 473 ? 10.594 -29.266 5.926 1 96 473 LYS A C 1
ATOM 3636 O O . LYS A 1 473 ? 11.742 -29.406 5.5 1 96 473 LYS A O 1
ATOM 3641 N N . LYS A 1 474 ? 10.133 -29.844 7.016 1 91.69 474 LYS A N 1
ATOM 3642 C CA . LYS A 1 474 ? 11.016 -30.625 7.887 1 91.69 474 LYS A CA 1
ATOM 3643 C C . LYS A 1 474 ? 11.297 -32 7.293 1 91.69 474 LYS A C 1
ATOM 3645 O O . LYS A 1 474 ? 10.438 -32.594 6.633 1 91.69 474 LYS A O 1
ATOM 3650 N N . MET B 1 1 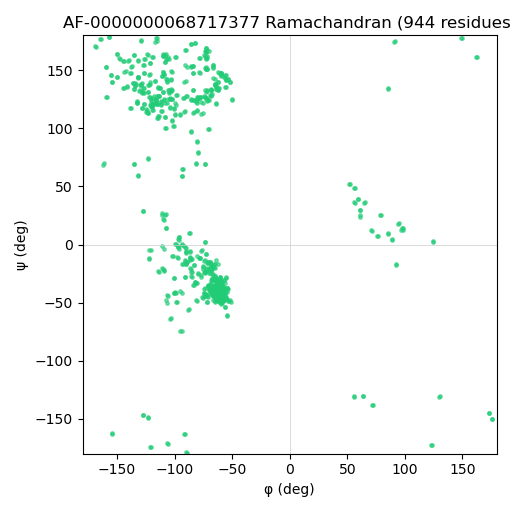? -27.906 -22.047 -21.656 1 89.81 1 MET B N 1
ATOM 3651 C CA . MET B 1 1 ? -28.609 -21.25 -20.656 1 89.81 1 MET B CA 1
ATOM 3652 C C . MET B 1 1 ? -27.938 -19.891 -20.469 1 89.81 1 MET B C 1
ATOM 3654 O O . MET B 1 1 ? -26.719 -19.797 -20.391 1 89.81 1 MET B O 1
ATOM 3658 N N . LYS B 1 2 ? -28.734 -18.859 -20.484 1 95.5 2 LYS B N 1
ATOM 3659 C CA . LYS B 1 2 ? -28.219 -17.5 -20.312 1 95.5 2 LYS B CA 1
ATOM 3660 C C . LYS B 1 2 ? -27.828 -17.234 -18.859 1 95.5 2 LYS B C 1
ATOM 3662 O O . LYS B 1 2 ? -28.562 -17.594 -17.938 1 95.5 2 LYS B O 1
ATOM 3667 N N . LYS B 1 3 ? -26.672 -16.797 -18.703 1 96.75 3 LYS B N 1
ATOM 3668 C CA . LYS B 1 3 ? -26.219 -16.312 -17.406 1 96.75 3 LYS B CA 1
ATOM 3669 C C . LYS B 1 3 ? -26.172 -14.781 -17.375 1 96.75 3 LYS B C 1
ATOM 3671 O O . LYS B 1 3 ? -25.469 -14.156 -18.156 1 96.75 3 LYS B O 1
ATOM 3676 N N . HIS B 1 4 ? -26.953 -14.172 -16.5 1 98.12 4 HIS B N 1
ATOM 3677 C CA . HIS B 1 4 ? -27.172 -12.734 -16.422 1 98.12 4 HIS B CA 1
ATOM 3678 C C . HIS B 1 4 ? -26.172 -12.07 -15.492 1 98.12 4 HIS B C 1
ATOM 3680 O O . HIS B 1 4 ? -25.406 -12.75 -14.82 1 98.12 4 HIS B O 1
ATOM 3686 N N . LEU B 1 5 ? -26.125 -10.711 -15.562 1 98.56 5 LEU B N 1
ATOM 3687 C CA . LEU B 1 5 ? -25.391 -10 -14.516 1 98.56 5 LEU B CA 1
ATOM 3688 C C . LEU B 1 5 ? -26.094 -10.148 -13.172 1 98.56 5 LEU B C 1
ATOM 3690 O O . LEU B 1 5 ? -27.297 -10.398 -13.117 1 98.56 5 LEU B O 1
ATOM 3694 N N . TYR B 1 6 ? -25.375 -10.078 -12.078 1 98.69 6 TYR B N 1
ATOM 3695 C CA . TYR B 1 6 ? -25.969 -10.07 -10.742 1 98.69 6 TYR B CA 1
ATOM 3696 C C . TYR B 1 6 ? -25.703 -8.734 -10.047 1 98.69 6 TYR B C 1
ATOM 3698 O O . TYR B 1 6 ? -24.562 -8.422 -9.688 1 98.69 6 TYR B O 1
ATOM 3706 N N . ILE B 1 7 ? -26.734 -7.914 -9.883 1 98.69 7 ILE B N 1
ATOM 3707 C CA . ILE B 1 7 ? -26.625 -6.57 -9.328 1 98.69 7 ILE B CA 1
ATOM 3708 C C . ILE B 1 7 ? -27.703 -6.359 -8.258 1 98.69 7 ILE B C 1
ATOM 3710 O O . ILE B 1 7 ? -28.891 -6.535 -8.523 1 98.69 7 ILE B O 1
ATOM 3714 N N . ASN B 1 8 ? -27.281 -6.051 -7.062 1 98.44 8 ASN B N 1
ATOM 3715 C CA . ASN B 1 8 ? -28.156 -5.68 -5.961 1 98.44 8 ASN B CA 1
ATOM 3716 C C . ASN B 1 8 ? -29.156 -6.793 -5.645 1 98.44 8 ASN B C 1
ATOM 3718 O O . ASN B 1 8 ? -30.344 -6.531 -5.465 1 98.44 8 ASN B O 1
ATOM 3722 N N . GLY B 1 9 ? -28.688 -7.996 -5.719 1 97.62 9 GLY B N 1
ATOM 3723 C CA . GLY B 1 9 ? -29.5 -9.125 -5.328 1 97.62 9 GLY B CA 1
ATOM 3724 C C . GLY B 1 9 ? -30.406 -9.625 -6.449 1 97.62 9 GLY B C 1
ATOM 3725 O O . GLY B 1 9 ? -31.266 -10.477 -6.23 1 97.62 9 GLY B O 1
ATOM 3726 N N . ASN B 1 10 ? -30.188 -9.117 -7.625 1 97.62 10 ASN B N 1
ATOM 3727 C CA . ASN B 1 10 ? -31.031 -9.508 -8.75 1 97.62 10 ASN B CA 1
ATOM 3728 C C . ASN B 1 10 ? -30.203 -9.883 -9.977 1 97.62 10 ASN B C 1
ATOM 3730 O O . ASN B 1 10 ? -29.188 -9.258 -10.25 1 97.62 10 ASN B O 1
ATOM 3734 N N . TRP B 1 11 ? -30.734 -10.883 -10.664 1 98.06 11 TRP B N 1
ATOM 3735 C CA . TRP B 1 11 ? -30.172 -11.219 -11.969 1 98.06 11 TRP B CA 1
ATOM 3736 C C . TRP B 1 11 ? -30.703 -10.273 -13.047 1 98.06 11 TRP B C 1
ATOM 3738 O O . TRP B 1 11 ? -31.906 -10.141 -13.227 1 98.06 11 TRP B O 1
ATOM 3748 N N . LYS B 1 12 ? -29.797 -9.594 -13.719 1 98.12 12 LYS B N 1
ATOM 3749 C CA . LYS B 1 12 ? -30.188 -8.578 -14.695 1 98.12 12 LYS B CA 1
ATOM 3750 C C . LYS B 1 12 ? -29.844 -9.031 -16.109 1 98.12 12 LYS B C 1
ATOM 3752 O O . LYS B 1 12 ? -28.672 -9.297 -16.422 1 98.12 12 LYS B O 1
ATOM 3757 N N . SER B 1 13 ? -30.812 -9.062 -16.953 1 97.81 13 SER B N 1
ATOM 3758 C CA . SER B 1 13 ? -30.594 -9.359 -18.375 1 97.81 13 SER B CA 1
ATOM 3759 C C . SER B 1 13 ? -29.938 -8.188 -19.078 1 97.81 13 SER B C 1
ATOM 3761 O O . SER B 1 13 ? -30.031 -7.043 -18.641 1 97.81 13 SER B O 1
ATOM 3763 N N . VAL B 1 14 ? -29.25 -8.516 -20.062 1 97.69 14 VAL B N 1
ATOM 3764 C CA . VAL B 1 14 ? -28.594 -7.492 -20.875 1 97.69 14 VAL B CA 1
ATOM 3765 C C . VAL B 1 14 ? -28.906 -7.715 -22.344 1 97.69 14 VAL B C 1
ATOM 3767 O O . VAL B 1 14 ? -29.609 -8.664 -22.703 1 97.69 14 VAL B O 1
ATOM 3770 N N . ASN B 1 15 ? -28.453 -6.793 -23.203 1 96.5 15 ASN B N 1
ATOM 3771 C CA . ASN B 1 15 ? -28.75 -6.859 -24.625 1 96.5 15 ASN B CA 1
ATOM 3772 C C . ASN B 1 15 ? -27.828 -7.836 -25.344 1 96.5 15 ASN B C 1
ATOM 3774 O O . ASN B 1 15 ? -28.188 -8.383 -26.391 1 96.5 15 ASN B O 1
ATOM 3778 N N . THR B 1 16 ? -26.656 -7.945 -24.906 1 97.81 16 THR B N 1
ATOM 3779 C CA . THR B 1 16 ? -25.656 -8.727 -25.625 1 97.81 16 THR B CA 1
ATOM 3780 C C . THR B 1 16 ? -25.172 -9.891 -24.766 1 97.81 16 THR B C 1
ATOM 3782 O O . THR B 1 16 ? -24.812 -9.703 -23.609 1 97.81 16 THR B O 1
ATOM 3785 N N . TYR B 1 17 ? -25.203 -11.117 -25.297 1 98.25 17 TYR B N 1
ATOM 3786 C CA . TYR B 1 17 ? -24.656 -12.336 -24.719 1 98.25 17 TYR B CA 1
ATOM 3787 C C . TYR B 1 17 ? -23.641 -12.977 -25.656 1 98.25 17 TYR B C 1
ATOM 3789 O O . TYR B 1 17 ? -23.75 -12.859 -26.875 1 98.25 17 TYR B O 1
ATOM 3797 N N . LYS B 1 18 ? -22.656 -13.57 -25.094 1 98.06 18 LYS B N 1
ATOM 3798 C CA . LYS B 1 18 ? -21.672 -14.32 -25.875 1 98.06 18 LYS B CA 1
ATOM 3799 C C . LYS B 1 18 ? -21.609 -15.773 -25.438 1 98.06 18 LYS B C 1
ATOM 3801 O O . LYS B 1 18 ? -21.688 -16.078 -24.234 1 98.06 18 LYS B O 1
ATOM 3806 N N . PRO B 1 19 ? -21.484 -16.625 -26.406 1 98.19 19 PRO B N 1
ATOM 3807 C CA . PRO B 1 19 ? -21.375 -18.031 -26.016 1 98.19 19 PRO B CA 1
ATOM 3808 C C . PRO B 1 19 ? -20.078 -18.328 -25.25 1 98.19 19 PRO B C 1
ATOM 3810 O O . PRO B 1 19 ? -19.031 -17.766 -25.562 1 98.19 19 PRO B O 1
ATOM 3813 N N . LEU B 1 20 ? -20.219 -19.203 -24.297 1 98.31 20 LEU B N 1
ATOM 3814 C CA . LEU B 1 20 ? -19.094 -19.766 -23.562 1 98.31 20 LEU B CA 1
ATOM 3815 C C . LEU B 1 20 ? -18.875 -21.219 -23.922 1 98.31 20 LEU B C 1
ATOM 3817 O O . LEU B 1 20 ? -19.781 -22.047 -23.797 1 98.31 20 LEU B O 1
ATOM 3821 N N . TYR B 1 21 ? -17.641 -21.484 -24.359 1 98.19 21 TYR B N 1
ATOM 3822 C CA . TYR B 1 21 ? -17.328 -22.844 -24.766 1 98.19 21 TYR B CA 1
ATOM 3823 C C . TYR B 1 21 ? -16.359 -23.5 -23.797 1 98.19 21 TYR B C 1
ATOM 3825 O O . TYR B 1 21 ? -15.492 -22.828 -23.234 1 98.19 21 TYR B O 1
ATOM 3833 N N . ALA B 1 22 ? -16.562 -24.812 -23.609 1 98.56 22 ALA B N 1
ATOM 3834 C CA . ALA B 1 22 ? -15.562 -25.578 -22.859 1 98.56 22 ALA B CA 1
ATOM 3835 C C . ALA B 1 22 ? -14.258 -25.703 -23.656 1 98.56 22 ALA B C 1
ATOM 3837 O O . ALA B 1 22 ? -14.273 -26.125 -24.812 1 98.56 22 ALA B O 1
ATOM 3838 N N . PRO B 1 23 ? -13.164 -25.359 -23.016 1 98.56 23 PRO B N 1
ATOM 3839 C CA . PRO B 1 23 ? -11.906 -25.391 -23.766 1 98.56 23 PRO B CA 1
ATOM 3840 C C . PRO B 1 23 ? -11.57 -26.766 -24.312 1 98.56 23 PRO B C 1
ATOM 3842 O O . PRO B 1 23 ? -11.008 -26.891 -25.391 1 98.56 23 PRO B O 1
ATOM 3845 N N . TYR B 1 24 ? -11.969 -27.812 -23.578 1 98.38 24 TYR B N 1
ATOM 3846 C CA . TYR B 1 24 ? -11.586 -29.172 -24 1 98.38 24 TYR B CA 1
ATOM 3847 C C . TYR B 1 24 ? -12.594 -29.734 -24.984 1 98.38 24 TYR B C 1
ATOM 3849 O O . TYR B 1 24 ? -12.242 -30.078 -26.109 1 98.38 24 TYR B O 1
ATOM 3857 N N . SER B 1 25 ? -13.891 -29.781 -24.641 1 97.56 25 SER B N 1
ATOM 3858 C CA . SER B 1 25 ? -14.898 -30.453 -25.453 1 97.56 25 SER B CA 1
ATOM 3859 C C . SER B 1 25 ? -15.438 -29.516 -26.531 1 97.56 25 SER B C 1
ATOM 3861 O O . SER B 1 25 ? -16.078 -29.953 -27.484 1 97.56 25 SER B O 1
ATOM 3863 N N . GLU B 1 26 ? -15.336 -28.203 -26.297 1 97.25 26 GLU B N 1
ATOM 3864 C CA . GLU B 1 26 ? -15.812 -27.156 -27.188 1 97.25 26 GLU B CA 1
ATOM 3865 C C . GLU B 1 26 ? -17.344 -27.094 -27.203 1 97.25 26 GLU B C 1
ATOM 3867 O O . GLU B 1 26 ? -17.922 -26.406 -28.031 1 97.25 26 GLU B O 1
ATOM 3872 N N . GLU B 1 27 ? -17.859 -27.766 -26.312 1 97.69 27 GLU B N 1
ATOM 3873 C CA . GLU B 1 27 ? -19.312 -27.656 -26.203 1 97.69 27 GLU B CA 1
ATOM 3874 C C . GLU B 1 27 ? -19.703 -26.297 -25.625 1 97.69 27 GLU B C 1
ATOM 3876 O O . GLU B 1 27 ? -18.953 -25.703 -24.859 1 97.69 27 GLU B O 1
ATOM 3881 N N . THR B 1 28 ? -20.859 -25.875 -26.016 1 98.12 28 THR B N 1
ATOM 3882 C CA . THR B 1 28 ? -21.391 -24.656 -25.422 1 98.12 28 THR B CA 1
ATOM 3883 C C . THR B 1 28 ? -21.844 -24.891 -23.984 1 98.12 28 THR B C 1
ATOM 3885 O O . THR B 1 28 ? -22.656 -25.766 -23.719 1 98.12 28 THR B O 1
ATOM 3888 N N . LEU B 1 29 ? -21.344 -24.125 -23.094 1 98.19 29 LEU B N 1
ATOM 3889 C CA . LEU B 1 29 ? -21.672 -24.281 -21.688 1 98.19 29 LEU B CA 1
ATOM 3890 C C . LEU B 1 29 ? -22.812 -23.344 -21.297 1 98.19 29 LEU B C 1
ATOM 3892 O O . LEU B 1 29 ? -23.656 -23.703 -20.453 1 98.19 29 LEU B O 1
ATOM 3896 N N . ALA B 1 30 ? -22.766 -22.125 -21.828 1 98.19 30 ALA B N 1
ATOM 3897 C CA . ALA B 1 30 ? -23.734 -21.078 -21.484 1 98.19 30 ALA B CA 1
ATOM 3898 C C . ALA B 1 30 ? -23.594 -19.891 -22.422 1 98.19 30 ALA B C 1
ATOM 3900 O O . ALA B 1 30 ? -22.781 -19.891 -23.344 1 98.19 30 ALA B O 1
ATOM 3901 N N . GLU B 1 31 ? -24.5 -19.016 -22.328 1 98.44 31 GLU B N 1
ATOM 3902 C CA . GLU B 1 31 ? -24.391 -17.672 -22.906 1 98.44 31 GLU B CA 1
ATOM 3903 C C . GLU B 1 31 ? -24.203 -16.625 -21.812 1 98.44 31 GLU B C 1
ATOM 3905 O O . GLU B 1 31 ? -25.047 -16.469 -20.938 1 98.44 31 GLU B O 1
ATOM 3910 N N . ILE B 1 32 ? -23.156 -15.914 -21.891 1 98.56 32 ILE B N 1
ATOM 3911 C CA . ILE B 1 32 ? -22.75 -15.055 -20.781 1 98.56 32 ILE B CA 1
ATOM 3912 C C . ILE B 1 32 ? -23.094 -13.602 -21.078 1 98.56 32 ILE B C 1
ATOM 3914 O O . ILE B 1 32 ? -22.75 -13.094 -22.156 1 98.56 32 ILE B O 1
ATOM 3918 N N . ALA B 1 33 ? -23.688 -12.891 -20.188 1 98.56 33 ALA B N 1
ATOM 3919 C CA . ALA B 1 33 ? -24.047 -11.484 -20.328 1 98.56 33 ALA B CA 1
ATOM 3920 C C . ALA B 1 33 ? -22.797 -10.617 -20.516 1 98.56 33 ALA B C 1
ATOM 3922 O O . ALA B 1 33 ? -21.781 -10.836 -19.859 1 98.56 33 ALA B O 1
ATOM 3923 N N . GLN B 1 34 ? -22.859 -9.711 -21.469 1 98.5 34 GLN B N 1
ATOM 3924 C CA . GLN B 1 34 ? -21.828 -8.711 -21.688 1 98.5 34 GLN B CA 1
ATOM 3925 C C . GLN B 1 34 ? -22.234 -7.359 -21.109 1 98.5 34 GLN B C 1
ATOM 3927 O O . GLN B 1 34 ? -23.016 -6.629 -21.734 1 98.5 34 GLN B O 1
ATOM 3932 N N . GLY B 1 35 ? -21.688 -7.023 -19.953 1 98.25 35 GLY B N 1
ATOM 3933 C CA . GLY B 1 35 ? -22.047 -5.801 -19.25 1 98.25 35 GLY B CA 1
ATOM 3934 C C . GLY B 1 35 ? -21.5 -4.551 -19.938 1 98.25 35 GLY B C 1
ATOM 3935 O O . GLY B 1 35 ? -20.547 -4.621 -20.703 1 98.25 35 GLY B O 1
ATOM 3936 N N . THR B 1 36 ? -22.078 -3.41 -19.594 1 98.19 36 THR B N 1
ATOM 3937 C CA . THR B 1 36 ? -21.672 -2.1 -20.094 1 98.19 36 THR B CA 1
ATOM 3938 C C . THR B 1 36 ? -21.172 -1.219 -18.953 1 98.19 36 THR B C 1
ATOM 3940 O O . THR B 1 36 ? -21.219 -1.612 -17.797 1 98.19 36 THR B O 1
ATOM 3943 N N . GLU B 1 37 ? -20.672 -0.035 -19.344 1 98.25 37 GLU B N 1
ATOM 3944 C CA . GLU B 1 37 ? -20.25 0.942 -18.344 1 98.25 37 GLU B CA 1
ATOM 3945 C C . GLU B 1 37 ? -21.406 1.328 -17.422 1 98.25 37 GLU B C 1
ATOM 3947 O O . GLU B 1 37 ? -21.203 1.548 -16.219 1 98.25 37 GLU B O 1
ATOM 3952 N N . GLU B 1 38 ? -22.562 1.421 -18 1 98.25 38 GLU B N 1
ATOM 3953 C CA . GLU B 1 38 ? -23.75 1.771 -17.219 1 98.25 38 GLU B CA 1
ATOM 3954 C C . GLU B 1 38 ? -24.078 0.68 -16.203 1 98.25 38 GLU B C 1
ATOM 3956 O O . GLU B 1 38 ? -24.5 0.976 -15.086 1 98.25 38 GLU B O 1
ATOM 3961 N N . ASP B 1 39 ? -23.922 -0.562 -16.625 1 98.62 39 ASP B N 1
ATOM 3962 C CA . ASP B 1 39 ? -24.141 -1.673 -15.703 1 98.62 39 ASP B CA 1
ATOM 3963 C C . ASP B 1 39 ? -23.156 -1.625 -14.539 1 98.62 39 ASP B C 1
ATOM 3965 O O . ASP B 1 39 ? -23.531 -1.92 -13.398 1 98.62 39 ASP B O 1
ATOM 3969 N N . VAL B 1 40 ? -21.938 -1.294 -14.875 1 98.81 40 VAL B N 1
ATOM 3970 C CA . VAL B 1 40 ? -20.922 -1.17 -13.836 1 98.81 40 VAL B CA 1
ATOM 3971 C C . VAL B 1 40 ? -21.312 -0.059 -12.867 1 98.81 40 VAL B C 1
ATOM 3973 O O . VAL B 1 40 ? -21.203 -0.229 -11.648 1 98.81 40 VAL B O 1
ATOM 3976 N N . LYS B 1 41 ? -21.734 1.093 -13.383 1 98.62 41 LYS B N 1
ATOM 3977 C CA . LYS B 1 41 ? -22.156 2.203 -12.539 1 98.62 41 LYS B CA 1
ATOM 3978 C C . LYS B 1 41 ? -23.281 1.771 -11.594 1 98.62 41 LYS B C 1
ATOM 3980 O O . LYS B 1 41 ? -23.281 2.129 -10.414 1 98.62 41 LYS B O 1
ATOM 3985 N N . GLU B 1 42 ? -24.188 1.021 -12.141 1 98.75 42 GLU B N 1
ATOM 3986 C CA . GLU B 1 42 ? -25.297 0.514 -11.328 1 98.75 42 GLU B CA 1
ATOM 3987 C C . GLU B 1 42 ? -24.797 -0.407 -10.219 1 98.75 42 GLU B C 1
ATOM 3989 O O . GLU B 1 42 ? -25.219 -0.292 -9.07 1 98.75 42 GLU B O 1
ATOM 3994 N N . ALA B 1 43 ? -23.922 -1.325 -10.562 1 98.88 43 ALA B N 1
ATOM 3995 C CA . ALA B 1 43 ? -23.375 -2.283 -9.609 1 98.88 43 ALA B CA 1
ATOM 3996 C C . ALA B 1 43 ? -22.594 -1.574 -8.508 1 98.88 43 ALA B C 1
ATOM 3998 O O . ALA B 1 43 ? -22.734 -1.911 -7.328 1 98.88 43 ALA B O 1
ATOM 3999 N N . VAL B 1 44 ? -21.781 -0.59 -8.883 1 98.88 44 VAL B N 1
ATOM 4000 C CA . VAL B 1 44 ? -20.953 0.136 -7.922 1 98.88 44 VAL B CA 1
ATOM 4001 C C . VAL B 1 44 ? -21.844 0.957 -6.996 1 98.88 44 VAL B C 1
ATOM 4003 O O . VAL B 1 44 ? -21.594 1.024 -5.789 1 98.88 44 VAL B O 1
ATOM 4006 N N . THR B 1 45 ? -22.859 1.591 -7.539 1 98.75 45 THR B N 1
ATOM 4007 C CA . THR B 1 45 ? -23.797 2.34 -6.719 1 98.75 45 THR B CA 1
ATOM 4008 C C . THR B 1 45 ? -24.5 1.42 -5.723 1 98.75 45 THR B C 1
ATOM 4010 O O . THR B 1 45 ? -24.672 1.773 -4.555 1 98.75 45 THR B O 1
ATOM 4013 N N . ALA B 1 46 ? -24.922 0.266 -6.219 1 98.81 46 ALA B N 1
ATOM 4014 C CA . ALA B 1 46 ? -25.531 -0.724 -5.336 1 98.81 46 ALA B CA 1
ATOM 4015 C C . ALA B 1 46 ? -24.594 -1.124 -4.215 1 98.81 46 ALA B C 1
ATOM 4017 O O . ALA B 1 46 ? -25 -1.235 -3.055 1 98.81 46 ALA B O 1
ATOM 4018 N N . ALA B 1 47 ? -23.359 -1.404 -4.559 1 98.88 47 ALA B N 1
ATOM 4019 C CA . ALA B 1 47 ? -22.344 -1.779 -3.582 1 98.88 47 ALA B CA 1
ATOM 4020 C C . ALA B 1 47 ? -22.125 -0.671 -2.553 1 98.88 47 ALA B C 1
ATOM 4022 O O . ALA B 1 47 ? -22.031 -0.94 -1.354 1 98.88 47 ALA B O 1
ATOM 4023 N N . LYS B 1 48 ? -22.031 0.573 -3.023 1 98.56 48 LYS B N 1
ATOM 4024 C CA . LYS B 1 48 ? -21.859 1.717 -2.131 1 98.56 48 LYS B CA 1
ATOM 4025 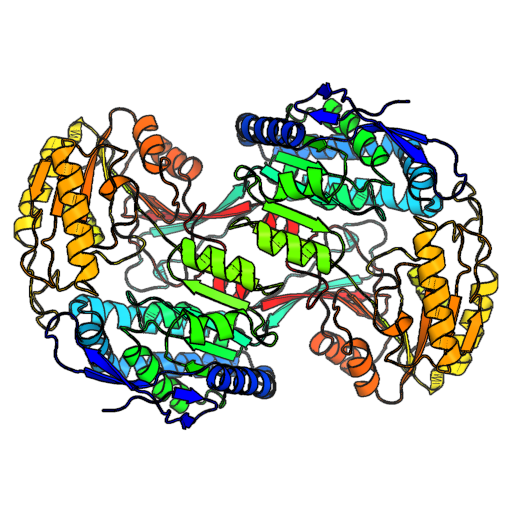C C . LYS B 1 48 ? -23.031 1.812 -1.143 1 98.56 48 LYS B C 1
ATOM 4027 O O . LYS B 1 48 ? -22.812 2.014 0.055 1 98.56 48 LYS B O 1
ATOM 4032 N N . ASN B 1 49 ? -24.234 1.688 -1.661 1 98.44 49 ASN B N 1
ATOM 4033 C CA . ASN B 1 49 ? -25.422 1.755 -0.814 1 98.44 49 ASN B CA 1
ATOM 4034 C C . ASN B 1 49 ? -25.453 0.619 0.205 1 98.44 49 ASN B C 1
ATOM 4036 O O . ASN B 1 49 ? -25.891 0.807 1.339 1 98.44 49 ASN B O 1
ATOM 4040 N N . ALA B 1 50 ? -24.938 -0.506 -0.163 1 98.69 50 ALA B N 1
ATOM 4041 C CA . ALA B 1 50 ? -24.953 -1.69 0.692 1 98.69 50 ALA B CA 1
ATOM 4042 C C . ALA B 1 50 ? -23.984 -1.54 1.857 1 98.69 50 ALA B C 1
ATOM 4044 O O . ALA B 1 50 ? -24.062 -2.273 2.846 1 98.69 50 ALA B O 1
ATOM 4045 N N . MET B 1 51 ? -23.078 -0.603 1.785 1 97.88 51 MET B N 1
ATOM 4046 C CA . MET B 1 51 ? -22.141 -0.35 2.869 1 97.88 51 MET B CA 1
ATOM 4047 C C . MET B 1 51 ? -22.875 -0.01 4.164 1 97.88 51 MET B C 1
ATOM 4049 O O . MET B 1 51 ? -22.406 -0.337 5.254 1 97.88 51 MET B O 1
ATOM 4053 N N . ILE B 1 52 ? -24 0.666 4.031 1 96.44 52 ILE B N 1
ATOM 4054 C CA . ILE B 1 52 ? -24.781 1.066 5.195 1 96.44 52 ILE B CA 1
ATOM 4055 C C . ILE B 1 52 ? -25.156 -0.166 6.02 1 96.44 52 ILE B C 1
ATOM 4057 O O . ILE B 1 52 ? -24.969 -0.184 7.238 1 96.44 52 ILE B O 1
ATOM 4061 N N . LYS B 1 53 ? -25.625 -1.188 5.363 1 97.38 53 LYS B N 1
ATOM 4062 C CA . LYS B 1 53 ? -26 -2.426 6.039 1 97.38 53 LYS B CA 1
ATOM 4063 C C . LYS B 1 53 ? -24.766 -3.205 6.488 1 97.38 53 LYS B C 1
ATOM 4065 O O . LYS B 1 53 ? -24.75 -3.77 7.582 1 97.38 53 LYS B O 1
ATOM 4070 N N . MET B 1 54 ? -23.766 -3.301 5.68 1 98.06 54 MET B N 1
ATOM 4071 C CA . MET B 1 54 ? -22.547 -4.043 5.996 1 98.06 54 MET B CA 1
ATOM 4072 C C . MET B 1 54 ? -21.891 -3.486 7.254 1 98.06 54 MET B C 1
ATOM 4074 O O . MET B 1 54 ? -21.375 -4.246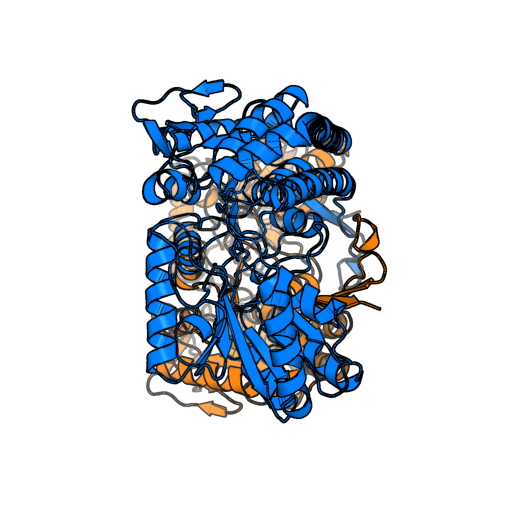 8.07 1 98.06 54 MET B O 1
ATOM 4078 N N . ASN B 1 55 ? -21.938 -2.152 7.391 1 94.94 55 ASN B N 1
ATOM 4079 C CA . ASN B 1 55 ? -21.328 -1.49 8.531 1 94.94 55 ASN B CA 1
ATOM 4080 C C . ASN B 1 55 ? -22.031 -1.849 9.836 1 94.94 55 ASN B C 1
ATOM 4082 O O . ASN B 1 55 ? -21.469 -1.681 10.922 1 94.94 55 ASN B O 1
ATOM 4086 N N . LYS B 1 56 ? -23.25 -2.324 9.719 1 94.94 56 LYS B N 1
ATOM 4087 C CA . LYS B 1 56 ? -24.031 -2.67 10.906 1 94.94 56 LYS B CA 1
ATOM 4088 C C . LYS B 1 56 ? -23.781 -4.117 11.32 1 94.94 56 LYS B C 1
ATOM 4090 O O . LYS B 1 56 ? -24.125 -4.516 12.438 1 94.94 56 LYS B O 1
ATOM 4095 N N . LEU B 1 57 ? -23.188 -4.918 10.43 1 97.25 57 LEU B N 1
ATOM 4096 C CA . LEU B 1 57 ? -22.891 -6.305 10.766 1 97.25 57 LEU B CA 1
ATOM 4097 C C . LEU B 1 57 ? -21.734 -6.383 11.75 1 97.25 57 LEU B C 1
ATOM 4099 O O . LEU B 1 57 ? -20.688 -5.742 11.547 1 97.25 57 LEU B O 1
ATOM 4103 N N . SER B 1 58 ? -21.922 -7.16 12.805 1 97.44 58 SER B N 1
ATOM 4104 C CA . SER B 1 58 ? -20.828 -7.426 13.734 1 97.44 58 SER B CA 1
ATOM 4105 C C . SER B 1 58 ? -19.797 -8.375 13.125 1 97.44 58 SER B C 1
ATOM 4107 O O . SER B 1 58 ? -20.062 -9 12.094 1 97.44 58 SER B O 1
ATOM 4109 N N . ALA B 1 59 ? -18.656 -8.461 13.742 1 97.81 59 ALA B N 1
ATOM 4110 C CA . ALA B 1 59 ? -17.656 -9.461 13.352 1 97.81 59 ALA B CA 1
ATOM 4111 C C . ALA B 1 59 ? -18.266 -10.867 13.359 1 97.81 59 ALA B C 1
ATOM 4113 O O . ALA B 1 59 ? -17.984 -11.68 12.477 1 97.81 59 ALA B O 1
ATOM 4114 N N . TYR B 1 60 ? -19.109 -11.086 14.32 1 97.94 60 TYR B N 1
ATOM 4115 C CA . TYR B 1 60 ? -19.781 -12.367 14.453 1 97.94 60 TYR B CA 1
ATOM 4116 C C . TYR B 1 60 ? -20.703 -12.625 13.258 1 97.94 60 TYR B C 1
ATOM 4118 O O . TYR B 1 60 ? -20.703 -13.727 12.703 1 97.94 60 TYR B O 1
ATOM 4126 N N . ASP B 1 61 ? -21.469 -11.594 12.859 1 98.38 61 ASP B N 1
ATOM 4127 C CA . ASP B 1 61 ? -22.391 -11.734 11.734 1 98.38 61 ASP B CA 1
ATOM 4128 C C . ASP B 1 61 ? -21.641 -12.055 10.445 1 98.38 61 ASP B C 1
ATOM 4130 O O . ASP B 1 61 ? -22.016 -12.953 9.695 1 98.38 61 ASP B O 1
ATOM 4134 N N . ARG B 1 62 ? -20.594 -11.32 10.18 1 98.75 62 ARG B N 1
ATOM 4135 C CA . ARG B 1 62 ? -19.812 -11.523 8.969 1 98.75 62 ARG B CA 1
ATOM 4136 C C . ARG B 1 62 ? -19.172 -12.906 8.961 1 98.75 62 ARG B C 1
ATOM 4138 O O . ARG B 1 62 ? -19.188 -13.602 7.941 1 98.75 62 ARG B O 1
ATOM 4145 N N . ALA B 1 63 ? -18.609 -13.328 10.125 1 98.75 63 ALA B N 1
ATOM 4146 C CA . ALA B 1 63 ? -18.016 -14.664 10.258 1 98.75 63 ALA B CA 1
ATOM 4147 C C . ALA B 1 63 ? -19.062 -15.742 9.992 1 98.75 63 ALA B C 1
ATOM 4149 O O . ALA B 1 63 ? -18.781 -16.734 9.305 1 98.75 63 ALA B O 1
ATOM 4150 N N . THR B 1 64 ? -20.25 -15.531 10.516 1 98.75 64 THR B N 1
ATOM 4151 C CA . THR B 1 64 ? -21.328 -16.5 10.367 1 98.75 64 THR B CA 1
ATOM 4152 C C . THR B 1 64 ? -21.719 -16.672 8.906 1 98.75 64 THR B C 1
ATOM 4154 O O . THR B 1 64 ? -21.922 -17.781 8.43 1 98.75 64 THR B O 1
ATOM 4157 N N . ILE B 1 65 ? -21.812 -15.555 8.195 1 98.81 6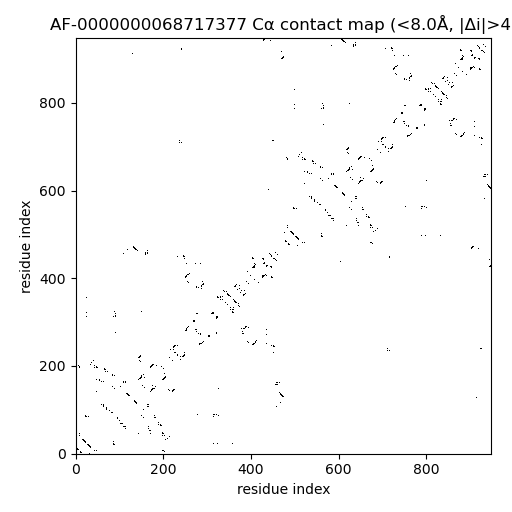5 ILE B N 1
ATOM 4158 C CA . ILE B 1 65 ? -22.125 -15.586 6.773 1 98.81 65 ILE B CA 1
ATOM 4159 C C . ILE B 1 65 ? -21.062 -16.391 6.035 1 98.81 65 ILE B C 1
ATOM 4161 O O . ILE B 1 65 ? -21.375 -17.297 5.258 1 98.81 65 ILE B O 1
ATOM 4165 N N . LEU B 1 66 ? -19.812 -16.172 6.301 1 98.88 66 LEU B N 1
ATOM 4166 C CA . LEU B 1 66 ? -18.703 -16.828 5.621 1 98.88 66 LEU B CA 1
ATOM 4167 C C . LEU B 1 66 ? -18.625 -18.312 5.98 1 98.88 66 LEU B C 1
ATOM 4169 O O . LEU B 1 66 ? -18.328 -19.141 5.133 1 98.88 66 LEU B O 1
ATOM 4173 N N . GLU B 1 67 ? -18.922 -18.641 7.219 1 98.81 67 GLU B N 1
ATOM 4174 C CA . GLU B 1 67 ? -18.969 -20.047 7.652 1 98.81 67 GLU B CA 1
ATOM 4175 C C . GLU B 1 67 ? -20.062 -20.812 6.91 1 98.81 67 GLU B C 1
ATOM 4177 O O . GLU B 1 67 ? -19.859 -21.953 6.496 1 98.81 67 GLU B O 1
ATOM 4182 N N . LYS B 1 68 ? -21.172 -20.172 6.762 1 98.81 68 LYS B N 1
ATOM 4183 C CA . LYS B 1 68 ? -22.281 -20.812 6.051 1 98.81 68 LYS B CA 1
ATOM 4184 C C . LYS B 1 68 ? -21.922 -21.031 4.582 1 98.81 68 LYS B C 1
ATOM 4186 O O . LYS B 1 68 ? -22.25 -22.078 4.016 1 98.81 68 LYS B O 1
ATOM 4191 N N . VAL B 1 69 ? -21.281 -20.047 3.998 1 98.81 69 VAL B N 1
ATOM 4192 C CA . VAL B 1 69 ? -20.859 -20.188 2.611 1 98.81 69 VAL B CA 1
ATOM 4193 C C . VAL B 1 69 ? -19.906 -21.375 2.484 1 98.81 69 VAL B C 1
ATOM 4195 O O . VAL B 1 69 ? -20.031 -22.188 1.562 1 98.81 69 VAL B O 1
ATOM 4198 N N . ALA B 1 70 ? -18.938 -21.5 3.393 1 98.75 70 ALA B N 1
ATOM 4199 C CA . ALA B 1 70 ? -17.984 -22.609 3.379 1 98.75 70 ALA B CA 1
ATOM 4200 C C . ALA B 1 70 ? -18.703 -23.953 3.496 1 98.75 70 ALA B C 1
ATOM 4202 O O . ALA B 1 70 ? -18.422 -24.875 2.742 1 98.75 70 ALA B O 1
ATOM 4203 N N . GLN B 1 71 ? -19.641 -23.984 4.379 1 98.62 71 GLN B N 1
ATOM 4204 C CA . GLN B 1 71 ? -20.406 -25.219 4.609 1 98.62 71 GLN B CA 1
ATOM 4205 C C . GLN B 1 71 ? -21.219 -25.594 3.381 1 98.62 71 GLN B C 1
ATOM 4207 O O . GLN B 1 71 ? -21.188 -26.75 2.941 1 98.62 71 GLN B O 1
ATOM 4212 N N . LYS B 1 72 ? -21.922 -24.688 2.852 1 98.62 72 LYS B N 1
ATOM 4213 C CA . LYS B 1 72 ? -22.766 -24.938 1.696 1 98.62 72 LYS B CA 1
ATOM 4214 C C . LYS B 1 72 ? -21.938 -25.312 0.471 1 98.62 72 LYS B C 1
ATOM 4216 O O . LYS B 1 72 ? -22.359 -26.156 -0.332 1 98.62 72 LYS B O 1
ATOM 4221 N N . MET B 1 73 ? -20.844 -24.688 0.343 1 98.69 73 MET B N 1
ATOM 4222 C CA . MET B 1 73 ? -19.953 -25.031 -0.767 1 98.69 73 MET B CA 1
ATOM 4223 C C . MET B 1 73 ? -19.469 -26.469 -0.649 1 98.69 73 MET B C 1
ATOM 4225 O O . MET B 1 73 ? -19.406 -27.188 -1.645 1 98.69 73 MET B O 1
ATOM 4229 N N . ASP B 1 74 ? -19.062 -26.812 0.561 1 98.56 74 ASP B N 1
ATOM 4230 C CA . ASP B 1 74 ? -18.609 -28.172 0.799 1 98.56 74 ASP B CA 1
ATOM 4231 C C . ASP B 1 74 ? -19.688 -29.188 0.441 1 98.56 74 ASP B C 1
ATOM 4233 O O . ASP B 1 74 ? -19.391 -30.25 -0.116 1 98.56 74 ASP B O 1
ATOM 4237 N N . GLU B 1 75 ? -20.906 -28.875 0.694 1 98.31 75 GLU B N 1
ATOM 4238 C CA . GLU B 1 75 ? -22.047 -29.734 0.382 1 98.31 75 GLU B CA 1
ATOM 4239 C C . GLU B 1 75 ? -22.234 -29.875 -1.126 1 98.31 75 GLU B C 1
ATOM 4241 O O . GLU B 1 75 ? -22.766 -30.891 -1.597 1 98.31 75 GLU B O 1
ATOM 4246 N N . ARG B 1 76 ? -21.766 -28.906 -1.829 1 98.12 76 ARG B N 1
ATOM 4247 C CA . ARG B 1 76 ? -21.922 -28.891 -3.279 1 98.12 76 ARG B CA 1
ATOM 4248 C C . ARG B 1 76 ? -20.578 -29.094 -3.975 1 98.12 76 ARG B C 1
ATOM 4250 O O . ARG B 1 76 ? -20.375 -28.609 -5.094 1 98.12 76 ARG B O 1
ATOM 4257 N N . ARG B 1 77 ? -19.672 -29.719 -3.334 1 98.44 77 ARG B N 1
ATOM 4258 C CA . ARG B 1 77 ? -18.281 -29.859 -3.734 1 98.44 77 ARG B CA 1
ATOM 4259 C C . ARG B 1 77 ? -18.172 -30.391 -5.16 1 98.44 77 ARG B C 1
ATOM 4261 O O . ARG B 1 77 ? -17.438 -29.828 -5.98 1 98.44 77 ARG B O 1
ATOM 4268 N N . GLU B 1 78 ? -18.891 -31.469 -5.496 1 98.62 78 GLU B N 1
ATOM 4269 C CA . GLU B 1 78 ? -18.766 -32.125 -6.801 1 98.62 78 GLU B CA 1
ATOM 4270 C C . GLU B 1 78 ? -19.344 -31.234 -7.906 1 98.62 78 GLU B C 1
ATOM 4272 O O . GLU B 1 78 ? -18.797 -31.188 -9.008 1 98.62 78 GLU B O 1
ATOM 4277 N N . GLU B 1 79 ? -20.422 -30.547 -7.613 1 98.44 79 GLU B N 1
ATOM 4278 C CA . GLU B 1 79 ? -21.016 -29.625 -8.57 1 98.44 79 GLU B CA 1
ATOM 4279 C C . GLU B 1 79 ? -20.016 -28.531 -8.961 1 98.44 79 GLU B C 1
ATOM 4281 O O . GLU B 1 79 ? -19.828 -28.25 -10.141 1 98.44 79 GLU B O 1
ATOM 4286 N N . PHE B 1 80 ? -19.422 -27.938 -7.996 1 98.75 80 PHE B N 1
ATOM 4287 C CA . PHE B 1 80 ? -18.453 -26.891 -8.242 1 98.75 80 PHE B CA 1
ATOM 4288 C C . PHE B 1 80 ? -17.25 -27.422 -9.016 1 98.75 80 PHE B C 1
ATOM 4290 O O . PHE B 1 80 ? -16.734 -26.766 -9.93 1 98.75 80 PHE B O 1
ATOM 4297 N N . ALA B 1 81 ? -16.781 -28.625 -8.625 1 98.88 81 ALA B N 1
ATOM 4298 C CA . ALA B 1 81 ? -15.633 -29.234 -9.305 1 98.88 81 ALA B CA 1
ATOM 4299 C C . ALA B 1 81 ? -15.922 -29.453 -10.781 1 98.88 81 ALA B C 1
ATOM 4301 O O . ALA B 1 81 ? -15.07 -29.172 -11.633 1 98.88 81 ALA B O 1
ATOM 4302 N N . GLU B 1 82 ? -17.094 -29.891 -11.062 1 98.75 82 GLU B N 1
ATOM 4303 C CA . GLU B 1 82 ? -17.484 -30.141 -12.453 1 98.75 82 GLU B CA 1
ATOM 4304 C C . GLU B 1 82 ? -17.547 -28.844 -13.242 1 98.75 82 GLU B C 1
ATOM 4306 O O . GLU B 1 82 ? -17.141 -28.781 -14.406 1 98.75 82 GLU B O 1
ATOM 4311 N N . ILE B 1 83 ? -18.125 -27.812 -12.625 1 98.62 83 ILE B N 1
ATOM 4312 C CA . ILE B 1 83 ? -18.172 -26.5 -13.273 1 98.62 83 ILE B CA 1
ATOM 4313 C C . ILE B 1 83 ? -16.766 -26.047 -13.633 1 98.62 83 ILE B C 1
ATOM 4315 O O . ILE B 1 83 ? -16.516 -25.672 -14.781 1 98.62 83 ILE B O 1
ATOM 4319 N N . ILE B 1 84 ? -15.852 -26.156 -12.727 1 98.81 84 ILE B N 1
ATOM 4320 C CA . ILE B 1 84 ? -14.477 -25.719 -12.914 1 98.81 84 ILE B CA 1
ATOM 4321 C C . ILE B 1 84 ? -13.812 -26.531 -14.016 1 98.81 84 ILE B C 1
ATOM 4323 O O . ILE B 1 84 ? -13.172 -25.984 -14.914 1 98.81 84 ILE B O 1
ATOM 4327 N N . ALA B 1 85 ? -14.008 -27.844 -13.945 1 98.88 85 ALA B N 1
ATOM 4328 C CA . ALA B 1 85 ? -13.391 -28.734 -14.922 1 98.88 85 ALA B CA 1
ATOM 4329 C C . ALA B 1 85 ? -13.859 -28.406 -16.344 1 98.88 85 ALA B C 1
ATOM 4331 O O . ALA B 1 85 ? -13.062 -28.406 -17.281 1 98.88 85 ALA B O 1
ATOM 4332 N N . LYS B 1 86 ? -15.086 -28.078 -16.469 1 98.62 86 LYS B N 1
ATOM 4333 C CA . LYS B 1 86 ? -15.664 -27.797 -17.781 1 98.62 86 LYS B CA 1
ATOM 4334 C C . LYS B 1 86 ? -15.234 -26.438 -18.297 1 98.62 86 LYS B C 1
ATOM 4336 O O . LYS B 1 86 ? -14.789 -26.297 -19.438 1 98.62 86 LYS B O 1
ATOM 4341 N N . GLU B 1 87 ? -15.305 -25.422 -17.438 1 98.5 87 GLU B N 1
ATOM 4342 C CA . GLU B 1 87 ? -15.109 -24.078 -17.953 1 98.5 87 GLU B CA 1
ATOM 4343 C C . GLU B 1 87 ? -13.625 -23.734 -18.062 1 98.5 87 GLU B C 1
ATOM 4345 O O . GLU B 1 87 ? -13.242 -22.812 -18.781 1 98.5 87 GLU B O 1
ATOM 4350 N N . ALA B 1 88 ? -12.75 -24.484 -17.375 1 98.62 88 ALA B N 1
ATOM 4351 C CA . ALA B 1 88 ? -11.328 -24.141 -17.391 1 98.62 88 ALA B CA 1
ATOM 4352 C C . ALA B 1 88 ? -10.492 -25.312 -17.922 1 98.62 88 ALA B C 1
ATOM 4354 O O . ALA B 1 88 ? -9.273 -25.203 -18.031 1 98.62 88 ALA B O 1
ATOM 4355 N N . ALA B 1 89 ? -11.133 -26.438 -18.188 1 98.75 89 ALA B N 1
ATOM 4356 C CA . ALA B 1 89 ? -10.438 -27.656 -18.594 1 98.75 89 ALA B CA 1
ATOM 4357 C C . ALA B 1 89 ? -9.469 -28.125 -17.516 1 98.75 89 ALA B C 1
ATOM 4359 O O . ALA B 1 89 ? -8.406 -28.672 -17.828 1 98.75 89 ALA B O 1
ATOM 4360 N N . LYS B 1 90 ? -9.742 -27.859 -16.281 1 98.75 90 LYS B N 1
ATOM 4361 C CA . LYS B 1 90 ? -8.961 -28.359 -15.156 1 98.75 90 LYS B CA 1
ATOM 4362 C C . LYS B 1 90 ? -9.289 -29.812 -14.852 1 98.75 90 LYS B C 1
ATOM 4364 O O . LYS B 1 90 ? -10.461 -30.172 -14.672 1 98.75 90 LYS B O 1
ATOM 4369 N N . PRO B 1 91 ? -8.273 -30.641 -14.805 1 98.81 91 PRO B N 1
ATOM 4370 C CA . PRO B 1 91 ? -8.586 -32.031 -14.453 1 98.81 91 PRO B CA 1
ATOM 4371 C C . PRO B 1 91 ? -9.406 -32.156 -13.172 1 98.81 91 PRO B C 1
ATOM 4373 O O . PRO B 1 91 ? -9.156 -31.422 -12.211 1 98.81 91 PRO B O 1
ATOM 4376 N N . ILE B 1 92 ? -10.367 -33.031 -13.125 1 98.81 92 ILE B N 1
ATOM 4377 C CA . ILE B 1 92 ? -11.43 -33.094 -12.125 1 98.81 92 ILE B CA 1
ATOM 4378 C C . ILE B 1 92 ? -10.812 -33.281 -10.734 1 98.81 92 ILE B C 1
ATOM 4380 O O . ILE B 1 92 ? -11.336 -32.75 -9.75 1 98.81 92 ILE B O 1
ATOM 4384 N N . ARG B 1 93 ? -9.711 -33.969 -10.578 1 98.38 93 ARG B N 1
ATOM 4385 C CA . ARG B 1 93 ? -9.047 -34.125 -9.289 1 98.38 93 ARG B CA 1
ATOM 4386 C C . ARG B 1 93 ? -8.523 -32.781 -8.781 1 98.38 93 ARG B C 1
ATOM 4388 O O . ARG B 1 93 ? -8.695 -32.438 -7.609 1 98.38 93 ARG B O 1
ATOM 4395 N N . ALA B 1 94 ? -7.895 -32.062 -9.695 1 98.38 94 ALA B N 1
ATOM 4396 C CA . ALA B 1 94 ? -7.391 -30.734 -9.344 1 98.38 94 ALA B CA 1
ATOM 4397 C C . ALA B 1 94 ? -8.539 -29.766 -9.062 1 98.38 94 ALA B C 1
ATOM 4399 O O . ALA B 1 94 ? -8.43 -28.891 -8.203 1 98.38 94 ALA B O 1
ATOM 4400 N N . ALA B 1 95 ? -9.641 -29.891 -9.789 1 98.81 95 ALA B N 1
ATOM 4401 C CA . ALA B 1 95 ? -10.82 -29.062 -9.57 1 98.81 95 ALA B CA 1
ATOM 4402 C C . ALA B 1 95 ? -11.398 -29.281 -8.172 1 98.81 95 ALA B C 1
ATOM 4404 O O . ALA B 1 95 ? -11.742 -28.328 -7.473 1 98.81 95 ALA B O 1
ATOM 4405 N N . ARG B 1 96 ? -11.5 -30.578 -7.785 1 98.69 96 ARG B N 1
ATOM 4406 C CA . ARG B 1 96 ? -11.945 -30.891 -6.434 1 98.69 96 ARG B CA 1
ATOM 4407 C C . ARG B 1 96 ? -11.016 -30.266 -5.395 1 98.69 96 ARG B C 1
ATOM 4409 O O . ARG B 1 96 ? -11.477 -29.75 -4.375 1 98.69 96 ARG B O 1
ATOM 4416 N N . GLY B 1 97 ? -9.711 -30.375 -5.68 1 97.88 97 GLY B N 1
ATOM 4417 C CA . GLY B 1 97 ? -8.75 -29.734 -4.801 1 97.88 97 GLY B CA 1
ATOM 4418 C C . GLY B 1 97 ? -8.969 -28.25 -4.652 1 97.88 97 GLY B C 1
ATOM 4419 O O . GLY B 1 97 ? -8.836 -27.703 -3.559 1 97.88 97 GLY B O 1
ATOM 4420 N N . GLU B 1 98 ? -9.32 -27.594 -5.742 1 98.44 98 GLU B N 1
ATOM 4421 C CA . GLU B 1 98 ? -9.594 -26.172 -5.68 1 98.44 98 GLU B CA 1
ATOM 4422 C C . GLU B 1 98 ? -10.828 -25.875 -4.828 1 98.44 98 GLU B C 1
ATOM 4424 O O . GLU B 1 98 ? -10.852 -24.891 -4.07 1 98.44 98 GLU B O 1
ATOM 4429 N N . VAL B 1 99 ? -11.875 -26.656 -4.996 1 98.75 99 VAL B N 1
ATOM 4430 C CA . VAL B 1 99 ? -13.07 -26.469 -4.184 1 98.75 99 VAL B CA 1
ATOM 4431 C C . VAL B 1 99 ? -12.719 -26.625 -2.703 1 98.75 99 VAL B C 1
ATOM 4433 O O . VAL B 1 99 ? -13.102 -25.797 -1.878 1 98.75 99 VAL B O 1
ATOM 4436 N N . ASP B 1 100 ? -11.945 -27.703 -2.389 1 98.31 100 ASP B N 1
ATOM 4437 C CA . ASP B 1 100 ? -11.531 -27.953 -1.008 1 98.31 100 ASP B CA 1
ATOM 4438 C C . ASP B 1 100 ? -10.758 -26.75 -0.454 1 98.31 100 ASP B C 1
ATOM 4440 O O . ASP B 1 100 ? -10.992 -26.328 0.679 1 98.31 100 ASP B O 1
ATOM 4444 N N . ARG B 1 101 ? -9.867 -26.266 -1.239 1 97.56 101 ARG B N 1
ATOM 4445 C CA . ARG B 1 101 ? -9.078 -25.094 -0.845 1 97.56 101 ARG B CA 1
ATOM 4446 C C . ARG B 1 101 ? -9.969 -23.875 -0.641 1 97.56 101 ARG B C 1
ATOM 4448 O O . ARG B 1 101 ? -9.742 -23.078 0.271 1 97.56 101 ARG B O 1
ATOM 4455 N N . THR B 1 102 ? -10.922 -23.719 -1.52 1 98.62 102 THR B N 1
ATOM 4456 C CA . THR B 1 102 ? -11.812 -22.562 -1.436 1 98.62 102 THR B CA 1
ATOM 4457 C C . THR B 1 102 ? -12.641 -22.609 -0.157 1 98.62 102 THR B C 1
ATOM 4459 O O . THR B 1 102 ? -12.859 -21.578 0.489 1 98.62 102 THR B O 1
ATOM 4462 N N . VAL B 1 103 ? -13.125 -23.797 0.171 1 98.62 103 VAL B N 1
ATOM 4463 C CA . VAL B 1 103 ? -13.836 -24 1.432 1 98.62 103 VAL B CA 1
ATOM 4464 C C . VAL B 1 103 ? -12.961 -23.531 2.592 1 98.62 103 VAL B C 1
ATOM 4466 O O . VAL B 1 103 ? -13.414 -22.766 3.453 1 98.62 103 VAL B O 1
ATOM 4469 N N . GLN B 1 104 ? -11.711 -23.938 2.566 1 98.12 104 GLN B N 1
ATOM 4470 C CA . GLN B 1 104 ? -10.781 -23.516 3.609 1 98.12 104 GLN B CA 1
ATOM 4471 C C . GLN B 1 104 ? -10.57 -22.016 3.592 1 98.12 104 GLN B C 1
ATOM 4473 O O . GLN B 1 104 ? -10.461 -21.375 4.648 1 98.12 104 GLN B O 1
ATOM 4478 N N . THR B 1 105 ? -10.5 -21.422 2.418 1 98.5 105 THR B N 1
ATOM 4479 C CA . THR B 1 105 ? -10.297 -19.984 2.279 1 98.5 105 THR B CA 1
ATOM 4480 C C . THR B 1 105 ? -11.422 -19.219 2.973 1 98.5 105 THR B C 1
ATOM 4482 O O . THR B 1 105 ? -11.164 -18.281 3.729 1 98.5 105 THR B O 1
ATOM 4485 N N . TYR B 1 106 ? -12.648 -19.609 2.76 1 98.75 106 TYR B N 1
ATOM 4486 C CA . TYR B 1 106 ? -13.773 -18.938 3.398 1 98.75 106 TYR B CA 1
ATOM 4487 C C . TYR B 1 106 ? -13.789 -19.203 4.898 1 98.75 106 TYR B C 1
ATOM 4489 O O . TYR B 1 106 ? -14.188 -18.344 5.684 1 98.75 106 TYR B O 1
ATOM 4497 N N . LYS B 1 107 ? -13.352 -20.422 5.336 1 98.62 107 LYS B N 1
ATOM 4498 C CA . LYS B 1 107 ? -13.227 -20.672 6.766 1 98.62 107 LYS B CA 1
ATOM 4499 C C . LYS B 1 107 ? -12.211 -19.734 7.41 1 98.62 107 LYS B C 1
ATOM 4501 O O . LYS B 1 107 ? -12.484 -19.156 8.461 1 98.62 107 LYS B O 1
ATOM 4506 N N . PHE B 1 108 ? -11.047 -19.609 6.781 1 98.5 108 PHE B N 1
ATOM 4507 C CA . PHE B 1 108 ? -10.031 -18.688 7.289 1 98.5 108 PHE B CA 1
ATOM 4508 C C . PHE B 1 108 ? -10.555 -17.25 7.301 1 98.5 108 PHE B C 1
ATOM 4510 O O . PHE B 1 108 ? -10.234 -16.484 8.211 1 98.5 108 PHE B O 1
ATOM 4517 N N . ALA B 1 109 ? -11.305 -16.891 6.27 1 98.75 109 ALA B N 1
ATOM 4518 C CA . ALA B 1 109 ? -11.891 -15.547 6.238 1 98.75 109 ALA B CA 1
ATOM 4519 C C . ALA B 1 109 ? -12.828 -15.336 7.418 1 98.75 109 ALA B C 1
ATOM 4521 O O . ALA B 1 109 ? -12.828 -14.266 8.031 1 98.75 109 ALA B O 1
ATOM 4522 N N . ALA B 1 110 ? -13.633 -16.328 7.695 1 98.75 110 ALA B N 1
ATOM 4523 C CA . ALA B 1 110 ? -14.531 -16.266 8.844 1 98.75 110 ALA B CA 1
ATOM 4524 C C . ALA B 1 110 ? -13.75 -16.078 10.141 1 98.75 110 ALA B C 1
ATOM 4526 O O . ALA B 1 110 ? -14.117 -15.258 10.984 1 98.75 110 ALA B O 1
ATOM 4527 N N . GLU B 1 111 ? -12.703 -16.859 10.289 1 98.44 111 GLU B N 1
ATOM 4528 C CA . GLU B 1 111 ? -11.859 -16.781 11.477 1 98.44 111 GLU B CA 1
ATOM 4529 C C . GLU B 1 111 ? -11.219 -15.398 11.609 1 98.44 111 GLU B C 1
ATOM 4531 O O . GLU B 1 111 ? -11.234 -14.805 12.688 1 98.44 111 GLU B O 1
ATOM 4536 N N . GLU B 1 112 ? -10.734 -14.891 10.523 1 98.25 112 GLU B N 1
ATOM 4537 C CA . GLU B 1 112 ? -10.023 -13.617 10.547 1 98.25 112 GLU B CA 1
ATOM 4538 C C . GLU B 1 112 ? -10.992 -12.445 10.727 1 98.25 112 GLU B C 1
ATOM 4540 O O . GLU B 1 112 ? -10.602 -11.375 11.195 1 98.25 112 GLU B O 1
ATOM 4545 N N . ALA B 1 113 ? -12.25 -12.648 10.336 1 98.25 113 ALA B N 1
ATOM 4546 C CA . ALA B 1 113 ? -13.258 -11.617 10.594 1 98.25 113 ALA B CA 1
ATOM 4547 C C . ALA B 1 113 ? -13.305 -11.266 12.078 1 98.25 113 ALA B C 1
ATOM 4549 O O . ALA B 1 113 ? -13.609 -10.125 12.438 1 98.25 113 ALA B O 1
ATOM 4550 N N . LYS B 1 114 ? -12.961 -12.227 12.961 1 97.62 114 LYS B N 1
ATOM 4551 C CA . LYS B 1 114 ? -13.047 -12.039 14.406 1 97.62 114 LYS B CA 1
ATOM 4552 C C . LYS B 1 114 ? -11.695 -11.641 14.984 1 97.62 114 LYS B C 1
ATOM 4554 O O . LYS B 1 114 ? -11.539 -11.547 16.203 1 97.62 114 LYS B O 1
ATOM 4559 N N . ARG B 1 115 ? -10.719 -11.43 14.086 1 97.19 115 ARG B N 1
ATOM 4560 C CA . ARG B 1 115 ? -9.367 -11.148 14.555 1 97.19 115 ARG B CA 1
ATOM 4561 C C . ARG B 1 115 ? -8.812 -9.883 13.914 1 97.19 115 ARG B C 1
ATOM 4563 O O . ARG B 1 115 ? -7.625 -9.805 13.609 1 97.19 115 ARG B O 1
ATOM 4570 N N . ILE B 1 116 ? -9.633 -8.945 13.562 1 96.88 116 ILE B N 1
ATOM 4571 C CA . ILE B 1 116 ? -9.195 -7.648 13.055 1 96.88 116 ILE B CA 1
ATOM 4572 C C . ILE B 1 116 ? -8.922 -6.703 14.219 1 96.88 116 ILE B C 1
ATOM 4574 O O . ILE B 1 116 ? -9.844 -6.078 14.75 1 96.88 116 ILE B O 1
ATOM 4578 N N . TYR B 1 117 ? -7.613 -6.609 14.586 1 93.12 117 TYR B N 1
ATOM 4579 C CA . TYR B 1 117 ? -7.184 -5.875 15.766 1 93.12 117 TYR B CA 1
ATOM 4580 C C . TYR B 1 117 ? -6.488 -4.574 15.375 1 93.12 117 TYR B C 1
ATOM 4582 O O . TYR B 1 117 ? -6.078 -4.406 14.227 1 93.12 117 TYR B O 1
ATOM 4590 N N . GLY B 1 118 ? -6.426 -3.602 16.359 1 94.94 118 GLY B N 1
ATOM 4591 C CA . GLY B 1 118 ? -5.48 -2.494 16.344 1 94.94 118 GLY B CA 1
ATOM 4592 C C . GLY B 1 118 ? -4.355 -2.645 17.344 1 94.94 118 GLY B C 1
ATOM 4593 O O . GLY B 1 118 ? -4.031 -3.758 17.766 1 94.94 118 GLY B O 1
ATOM 4594 N N . GLU B 1 119 ? -3.564 -1.631 17.516 1 95.38 119 GLU B N 1
ATOM 4595 C CA . GLU B 1 119 ? -2.504 -1.631 18.531 1 95.38 119 GLU B CA 1
ATOM 4596 C C . GLU B 1 119 ? -2.605 -0.411 19.438 1 95.38 119 GLU B C 1
ATOM 4598 O O . GLU B 1 119 ? -3.18 0.61 19.047 1 95.38 119 GLU B O 1
ATOM 4603 N N . THR B 1 120 ? -2.213 -0.582 20.703 1 96 120 THR B N 1
ATOM 4604 C CA . THR B 1 120 ? -2.055 0.554 21.594 1 96 120 THR B CA 1
ATOM 4605 C C . THR B 1 120 ? -0.684 1.2 21.422 1 96 120 THR B C 1
ATOM 4607 O O . THR B 1 120 ? 0.284 0.525 21.062 1 96 120 THR B O 1
ATOM 4610 N N . LEU B 1 121 ? -0.634 2.496 21.609 1 95.25 121 LEU B N 1
ATOM 4611 C CA . LEU B 1 121 ? 0.601 3.246 21.422 1 95.25 121 LEU B CA 1
ATOM 4612 C C . LEU B 1 121 ? 0.985 4.004 22.688 1 95.25 121 LEU B C 1
ATOM 4614 O O . LEU B 1 121 ? 0.152 4.691 23.281 1 95.25 121 LEU B O 1
ATOM 4618 N N . PRO B 1 122 ? 2.215 3.887 23.109 1 93.94 122 PRO B N 1
ATOM 4619 C CA . PRO B 1 122 ? 2.693 4.73 24.203 1 93.94 122 PRO B CA 1
ATOM 4620 C C . PRO B 1 122 ? 3.096 6.129 23.75 1 93.94 122 PRO B C 1
ATOM 4622 O O . PRO B 1 122 ? 4.285 6.402 23.562 1 93.94 122 PRO B O 1
ATOM 4625 N N . LEU B 1 123 ? 2.262 7.004 23.719 1 93.25 123 LEU B N 1
ATOM 4626 C CA . LEU B 1 123 ? 2.568 8.336 23.203 1 93.25 123 LEU B CA 1
ATOM 4627 C C . LEU B 1 123 ? 3.523 9.07 24.125 1 93.25 123 LEU B C 1
ATOM 4629 O O . LEU B 1 123 ? 4.215 10 23.703 1 93.25 123 LEU B O 1
ATOM 4633 N N . ASP B 1 124 ? 3.576 8.688 25.375 1 92.25 124 ASP B N 1
ATOM 4634 C CA . ASP B 1 124 ? 4.461 9.328 26.344 1 92.25 124 ASP B CA 1
ATOM 4635 C C . ASP B 1 124 ? 5.918 8.93 26.109 1 92.25 124 ASP B C 1
ATOM 4637 O O . ASP B 1 124 ? 6.805 9.32 26.859 1 92.25 124 ASP B O 1
ATOM 4641 N N . ALA B 1 125 ? 6.121 8.133 25.062 1 91 125 ALA B N 1
ATOM 4642 C CA . ALA B 1 125 ? 7.488 7.871 24.625 1 91 125 ALA B CA 1
ATOM 4643 C C . ALA B 1 125 ? 8.109 9.117 24.016 1 91 125 ALA B C 1
ATOM 4645 O O . ALA B 1 125 ? 9.336 9.203 23.859 1 91 125 ALA B O 1
ATOM 4646 N N . ALA B 1 126 ? 7.355 10.039 23.594 1 92.12 126 ALA B N 1
ATOM 4647 C CA . ALA B 1 126 ? 7.801 11.344 23.109 1 92.12 126 ALA B CA 1
ATOM 4648 C C . ALA B 1 126 ? 7.59 12.43 24.156 1 92.12 126 ALA B C 1
ATOM 4650 O O . ALA B 1 126 ? 6.582 12.422 24.859 1 92.12 126 ALA B O 1
ATOM 4651 N N . PRO B 1 127 ? 8.453 13.414 24.141 1 91.19 127 PRO B N 1
ATOM 4652 C CA . PRO B 1 127 ? 8.25 14.516 25.094 1 91.19 127 PRO B CA 1
ATOM 4653 C C . PRO B 1 127 ? 6.961 15.289 24.828 1 91.19 127 PRO B C 1
ATOM 4655 O O . PRO B 1 127 ? 6.602 15.531 23.672 1 91.19 127 PRO B O 1
ATOM 4658 N N . GLY B 1 128 ? 6.219 15.547 25.891 1 88.12 128 GLY B N 1
ATOM 4659 C CA . GLY B 1 128 ? 5.066 16.422 25.781 1 88.12 128 GLY B CA 1
ATOM 4660 C C . GLY B 1 128 ? 3.787 15.695 25.422 1 88.12 128 GLY B C 1
ATOM 4661 O O . GLY B 1 128 ? 2.74 16.312 25.25 1 88.12 128 GLY B O 1
ATOM 4662 N N . ALA B 1 129 ? 3.854 14.406 25.328 1 91.44 129 ALA B N 1
ATOM 4663 C CA . ALA B 1 129 ? 2.672 13.672 24.891 1 91.44 129 ALA B CA 1
ATOM 4664 C C . ALA B 1 129 ? 2.059 12.867 26.031 1 91.44 129 ALA B C 1
ATOM 4666 O O . ALA B 1 129 ? 1.273 11.945 25.797 1 91.44 129 ALA B O 1
ATOM 4667 N N . ASP B 1 130 ? 2.361 13.258 27.219 1 90.25 130 ASP B N 1
ATOM 4668 C CA . ASP B 1 130 ? 1.83 12.539 28.375 1 90.25 130 ASP B CA 1
ATOM 4669 C C . ASP B 1 130 ? 0.339 12.812 28.562 1 90.25 130 ASP B C 1
ATOM 4671 O O . ASP B 1 130 ? -0.204 13.742 27.953 1 90.25 130 ASP B O 1
ATOM 4675 N N . GLY B 1 131 ? -0.351 11.953 29.281 1 93.56 131 GLY B N 1
ATOM 4676 C CA . GLY B 1 131 ? -1.754 12.156 29.609 1 93.56 131 GLY B CA 1
ATOM 4677 C C . GLY B 1 131 ? -2.688 11.789 28.469 1 93.56 131 GLY B C 1
ATOM 4678 O O . GLY B 1 131 ? -3.773 12.359 28.344 1 93.56 131 GLY B O 1
ATOM 4679 N N . ARG B 1 132 ? -2.229 10.914 27.625 1 95.31 132 ARG B N 1
ATOM 4680 C CA . ARG B 1 132 ? -3.031 10.531 26.469 1 95.31 132 ARG B CA 1
ATOM 4681 C C . ARG B 1 132 ? -3.092 9.016 26.328 1 95.31 132 ARG B C 1
ATOM 4683 O O . ARG B 1 132 ? -2.168 8.305 26.734 1 95.31 132 ARG B O 1
ATOM 4690 N N . ILE B 1 133 ? -4.215 8.555 25.906 1 94.88 133 ILE B N 1
ATOM 4691 C CA . ILE B 1 133 ? -4.371 7.18 25.438 1 94.88 133 ILE B CA 1
ATOM 4692 C C . ILE B 1 133 ? -4.473 7.156 23.922 1 94.88 133 ILE B C 1
ATOM 4694 O O . ILE B 1 133 ? -5.16 7.988 23.312 1 94.88 133 ILE B O 1
ATOM 4698 N N . ALA B 1 134 ? -3.693 6.289 23.312 1 97.25 134 ALA B N 1
ATOM 4699 C CA . ALA B 1 134 ? -3.736 6.203 21.859 1 97.25 134 ALA B CA 1
ATOM 4700 C C . ALA B 1 134 ? -3.789 4.75 21.406 1 97.25 134 ALA B C 1
ATOM 4702 O O . ALA B 1 134 ? -3.125 3.885 21.969 1 97.25 134 ALA B O 1
ATOM 4703 N N . TYR B 1 135 ? -4.609 4.492 20.453 1 97.5 135 TYR B N 1
ATOM 4704 C CA . TYR B 1 135 ? -4.715 3.18 19.828 1 97.5 135 TYR B CA 1
ATOM 4705 C C . TYR B 1 135 ? -5.152 3.301 18.375 1 97.5 135 TYR B C 1
ATOM 4707 O O . TYR B 1 135 ? -5.551 4.379 17.922 1 97.5 135 TYR B O 1
ATOM 4715 N N . THR B 1 136 ? -4.98 2.271 17.625 1 98 136 THR B N 1
ATOM 4716 C CA . THR B 1 136 ? -5.445 2.229 16.25 1 98 136 THR B CA 1
ATOM 4717 C C . THR B 1 136 ? -6.621 1.27 16.094 1 98 136 THR B C 1
ATOM 4719 O O . THR B 1 136 ? -6.766 0.328 16.875 1 98 136 THR B O 1
ATOM 4722 N N . ILE B 1 137 ? -7.477 1.563 15.219 1 97.31 137 ILE B N 1
ATOM 4723 C CA . ILE B 1 137 ? -8.531 0.649 14.805 1 97.31 137 ILE B CA 1
ATOM 4724 C C . ILE B 1 137 ? -8.5 0.476 13.289 1 97.31 137 ILE B C 1
ATOM 4726 O O . ILE B 1 137 ? -7.875 1.271 12.578 1 97.31 137 ILE B O 1
ATOM 4730 N N . ARG B 1 138 ? -9.086 -0.587 12.797 1 97.25 138 ARG B N 1
ATOM 4731 C CA . ARG B 1 138 ? -9.211 -0.813 11.359 1 97.25 138 ARG B CA 1
ATOM 4732 C C . ARG B 1 138 ? -10.656 -0.667 10.906 1 97.25 138 ARG B C 1
ATOM 4734 O O . ARG B 1 138 ? -11.57 -1.188 11.547 1 97.25 138 ARG B O 1
ATOM 4741 N N . LYS B 1 139 ? -10.844 0.097 9.859 1 97 139 LYS B N 1
ATOM 4742 C CA . LYS B 1 139 ? -12.148 0.309 9.242 1 97 139 LYS B CA 1
ATOM 4743 C C . LYS B 1 139 ? -12.18 -0.22 7.812 1 97 139 LYS B C 1
ATOM 4745 O O . LYS B 1 139 ? -11.195 -0.085 7.078 1 97 139 LYS B O 1
ATOM 4750 N N . PRO B 1 140 ? -13.383 -0.873 7.418 1 98.06 140 PRO B N 1
ATOM 4751 C CA . PRO B 1 140 ? -13.461 -1.241 6 1 98.06 140 PRO B CA 1
ATOM 4752 C C . PRO B 1 140 ? -13.195 -0.06 5.07 1 98.06 140 PRO B C 1
ATOM 4754 O O . PRO B 1 140 ? -13.617 1.062 5.355 1 98.06 140 PRO B O 1
ATOM 4757 N N . ILE B 1 141 ? -12.523 -0.319 3.99 1 97.75 141 ILE B N 1
ATOM 4758 C CA . ILE B 1 141 ? -12.086 0.741 3.086 1 97.75 141 ILE B CA 1
ATOM 4759 C C . ILE B 1 141 ? -13.258 1.166 2.197 1 97.75 141 ILE B C 1
ATOM 4761 O O . ILE B 1 141 ? -13.258 2.275 1.659 1 97.75 141 ILE B O 1
ATOM 4765 N N . GLY B 1 142 ? -14.312 0.256 1.941 1 98 142 GLY B N 1
ATOM 4766 C CA . GLY B 1 142 ? -15.477 0.615 1.152 1 98 142 GLY B CA 1
ATOM 4767 C C . GLY B 1 142 ? -15.789 -0.39 0.06 1 98 142 GLY B C 1
ATOM 4768 O O . GLY B 1 142 ? -15.859 -1.594 0.318 1 98 142 GLY B O 1
ATOM 4769 N N . VAL B 1 143 ? -16.016 0.115 -1.219 1 98.75 143 VAL B N 1
ATOM 4770 C CA . VAL B 1 143 ? -16.328 -0.74 -2.359 1 98.75 143 VAL B CA 1
ATOM 4771 C C . VAL B 1 143 ? -15.031 -1.288 -2.959 1 98.75 143 VAL B C 1
ATOM 4773 O O . VAL B 1 143 ? -14.148 -0.522 -3.348 1 98.75 143 VAL B O 1
ATOM 4776 N N . ILE B 1 144 ? -14.945 -2.598 -3.045 1 98.88 144 ILE B N 1
ATOM 4777 C CA . ILE B 1 144 ? -13.789 -3.277 -3.617 1 98.88 144 ILE B CA 1
ATOM 4778 C C . ILE B 1 144 ? -14.102 -3.707 -5.051 1 98.88 144 ILE B C 1
ATOM 4780 O O . ILE B 1 144 ? -15.07 -4.43 -5.289 1 98.88 144 ILE B O 1
ATOM 4784 N N . GLY B 1 145 ? -13.344 -3.154 -6.008 1 98.88 145 GLY B N 1
ATOM 4785 C CA . GLY B 1 145 ? -13.336 -3.738 -7.34 1 98.88 145 GLY B CA 1
ATOM 4786 C C . GLY B 1 145 ? -12.43 -4.945 -7.457 1 98.88 145 GLY B C 1
ATOM 4787 O O . GLY B 1 145 ? -11.211 -4.832 -7.285 1 98.88 145 GLY B O 1
ATOM 4788 N N . ALA B 1 146 ? -12.977 -6.094 -7.711 1 98.88 146 ALA B N 1
ATOM 4789 C CA . ALA B 1 146 ? -12.211 -7.336 -7.801 1 98.88 146 ALA B CA 1
ATOM 4790 C C . ALA B 1 146 ? -12.195 -7.867 -9.227 1 98.88 146 ALA B C 1
ATOM 4792 O O . ALA B 1 146 ? -13.25 -8.102 -9.82 1 98.88 146 ALA B O 1
ATOM 4793 N N . ILE B 1 147 ? -11.039 -8.016 -9.805 1 98.81 147 ILE B N 1
ATOM 4794 C CA . ILE B 1 147 ? -10.844 -8.562 -11.141 1 98.81 147 ILE B CA 1
ATOM 4795 C C . ILE B 1 147 ? -9.977 -9.82 -11.07 1 98.81 147 ILE B C 1
ATOM 4797 O O . ILE B 1 147 ? -8.828 -9.758 -10.625 1 98.81 147 ILE B O 1
ATOM 4801 N N . THR B 1 148 ? -10.516 -10.953 -11.484 1 98.5 148 THR B N 1
ATOM 4802 C CA . THR B 1 148 ? -9.883 -12.227 -11.164 1 98.5 148 THR B CA 1
ATOM 4803 C C . THR B 1 148 ? -9.531 -12.992 -12.438 1 98.5 148 THR B C 1
ATOM 4805 O O . THR B 1 148 ? -10.133 -12.766 -13.492 1 98.5 148 THR B O 1
ATOM 4808 N N . PRO B 1 149 ? -8.578 -13.875 -12.406 1 98.06 149 PRO B N 1
ATOM 4809 C CA . PRO B 1 149 ? -8.117 -14.648 -13.562 1 98.06 149 PRO B CA 1
ATOM 4810 C C . PRO B 1 149 ? -8.875 -15.961 -13.742 1 98.06 149 PRO B C 1
ATOM 4812 O O . PRO B 1 149 ? -9.742 -16.297 -12.93 1 98.06 149 PRO B O 1
ATOM 4815 N N . PHE B 1 150 ? -8.492 -16.703 -14.75 1 98.44 150 PHE B N 1
ATOM 4816 C CA . PHE B 1 150 ? -9.281 -17.875 -15.148 1 98.44 150 PHE B CA 1
ATOM 4817 C C . PHE B 1 150 ? -8.773 -19.141 -14.469 1 98.44 150 PHE B C 1
ATOM 4819 O O . PHE B 1 150 ? -9.477 -20.141 -14.414 1 98.44 150 PHE B O 1
ATOM 4826 N N . ASN B 1 151 ? -7.562 -19.094 -13.938 1 98.19 151 ASN B N 1
ATOM 4827 C CA . ASN B 1 151 ? -6.891 -20.359 -13.695 1 98.19 151 ASN B CA 1
ATOM 4828 C C . ASN B 1 151 ? -7.34 -20.984 -12.383 1 98.19 151 ASN B C 1
ATOM 4830 O O . ASN B 1 151 ? -7.273 -22.203 -12.219 1 98.19 151 ASN B O 1
ATOM 4834 N N . PHE B 1 152 ? -7.668 -20.234 -11.414 1 98.38 152 PHE B N 1
ATOM 4835 C CA . PHE B 1 152 ? -8.391 -20.656 -10.219 1 98.38 152 PHE B CA 1
ATOM 4836 C C . PHE B 1 152 ? -9.664 -19.844 -10.047 1 98.38 152 PHE B C 1
ATOM 4838 O O . PHE B 1 152 ? -9.766 -19.016 -9.141 1 98.38 152 PHE B O 1
ATOM 4845 N N . PRO B 1 153 ? -10.625 -20.125 -10.859 1 98.5 153 PRO B N 1
ATOM 4846 C CA . PRO B 1 153 ? -11.789 -19.234 -11.008 1 98.5 153 PRO B CA 1
ATOM 4847 C C . PRO B 1 153 ? -12.648 -19.188 -9.75 1 98.5 153 PRO B C 1
ATOM 4849 O O . PRO B 1 153 ? -13.453 -18.266 -9.586 1 98.5 153 PRO B O 1
ATOM 4852 N N . LEU B 1 154 ? -12.508 -20.156 -8.898 1 98.69 154 LEU B N 1
ATOM 4853 C CA . LEU B 1 154 ? -13.258 -20.172 -7.648 1 98.69 154 LEU B CA 1
ATOM 4854 C C . LEU B 1 154 ? -12.406 -19.656 -6.496 1 98.69 154 LEU B C 1
ATOM 4856 O O . LEU B 1 154 ? -12.797 -18.719 -5.797 1 98.69 154 LEU B O 1
ATOM 4860 N N . ASN B 1 155 ? -11.234 -20.156 -6.359 1 98.62 155 ASN B N 1
ATOM 4861 C CA . ASN B 1 155 ? -10.414 -19.859 -5.191 1 98.62 155 ASN B CA 1
ATOM 4862 C C . ASN B 1 155 ? -9.836 -18.453 -5.25 1 98.62 155 ASN B C 1
ATOM 4864 O O . ASN B 1 155 ? -9.719 -17.781 -4.227 1 98.62 155 ASN B O 1
ATOM 4868 N N . LEU B 1 156 ? -9.375 -18.031 -6.43 1 98.5 156 LEU B N 1
ATOM 4869 C CA . LEU B 1 156 ? -8.812 -16.703 -6.523 1 98.5 156 LEU B CA 1
ATOM 4870 C C . LEU B 1 156 ? -9.898 -15.641 -6.387 1 98.5 156 LEU B C 1
ATOM 4872 O O . LEU B 1 156 ? -9.633 -14.516 -5.961 1 98.5 156 LEU B O 1
ATOM 4876 N N . VAL B 1 157 ? -11.148 -15.992 -6.707 1 98.69 157 VAL B N 1
ATOM 4877 C CA . VAL B 1 157 ? -12.289 -15.141 -6.371 1 98.69 157 VAL B CA 1
ATOM 4878 C C . VAL B 1 157 ? -12.453 -15.078 -4.852 1 98.69 157 VAL B C 1
ATOM 4880 O O . VAL B 1 157 ? -12.625 -14 -4.285 1 98.69 157 VAL B O 1
ATOM 4883 N N . ALA B 1 158 ? -12.344 -16.234 -4.207 1 98.75 158 ALA B N 1
ATOM 4884 C CA . ALA B 1 158 ? -12.508 -16.312 -2.758 1 98.75 158 ALA B CA 1
ATOM 4885 C C . ALA B 1 158 ? -11.43 -15.508 -2.035 1 98.75 158 ALA B C 1
ATOM 4887 O O . ALA B 1 158 ? -11.688 -14.938 -0.969 1 98.75 158 ALA B O 1
ATOM 4888 N N . HIS B 1 159 ? -10.281 -15.438 -2.615 1 98.56 159 HIS B N 1
ATOM 4889 C CA . HIS B 1 159 ? -9.18 -14.703 -2.018 1 98.56 159 HIS B CA 1
ATOM 4890 C C . HIS B 1 159 ? -9.438 -13.203 -2.041 1 98.56 159 HIS B C 1
ATOM 4892 O O . HIS B 1 159 ? -8.75 -12.438 -1.357 1 98.56 159 HIS B O 1
ATOM 4898 N N . LYS B 1 160 ? -10.367 -12.75 -2.807 1 98.75 160 LYS B N 1
ATOM 4899 C CA . LYS B 1 160 ? -10.727 -11.336 -2.855 1 98.75 160 LYS B CA 1
ATOM 4900 C C . LYS B 1 160 ? -12.062 -11.078 -2.152 1 98.75 160 LYS B C 1
ATOM 4902 O O . LYS B 1 160 ? -12.164 -10.18 -1.315 1 98.75 160 LYS B O 1
ATOM 4907 N N . VAL B 1 161 ? -13.039 -11.922 -2.387 1 98.88 161 VAL B N 1
ATOM 4908 C CA . VAL B 1 161 ? -14.383 -11.75 -1.848 1 98.88 161 VAL B CA 1
ATOM 4909 C C . VAL B 1 161 ? -14.391 -12.086 -0.359 1 98.88 161 VAL B C 1
ATOM 4911 O O . VAL B 1 161 ? -15 -11.375 0.443 1 98.88 161 VAL B O 1
ATOM 4914 N N . GLY B 1 162 ? -13.742 -13.172 0.04 1 98.81 162 GLY B N 1
ATOM 4915 C CA . GLY B 1 162 ? -13.695 -13.594 1.429 1 98.81 162 GLY B CA 1
ATOM 4916 C C . GLY B 1 162 ? -13.195 -12.516 2.369 1 98.81 162 GLY B C 1
ATOM 4917 O O . GLY B 1 162 ? -13.93 -12.07 3.256 1 98.81 162 GLY B O 1
ATOM 4918 N N . PRO B 1 163 ? -11.93 -12.07 2.137 1 98.81 163 PRO B N 1
ATOM 4919 C CA . PRO B 1 163 ? -11.398 -11.031 3.021 1 98.81 163 PRO B CA 1
ATOM 4920 C C . PRO B 1 163 ? -12.188 -9.719 2.934 1 98.81 163 PRO B C 1
ATOM 4922 O O . PRO B 1 163 ? -12.289 -8.992 3.924 1 98.81 163 PRO B O 1
ATOM 4925 N N . ALA B 1 164 ? -12.742 -9.398 1.773 1 98.88 164 ALA B N 1
ATOM 4926 C CA . ALA B 1 164 ? -13.555 -8.188 1.645 1 98.88 164 ALA B CA 1
ATOM 4927 C C . ALA B 1 164 ? -14.766 -8.234 2.57 1 98.88 164 ALA B C 1
ATOM 4929 O O . ALA B 1 164 ? -14.992 -7.309 3.35 1 98.88 164 ALA B O 1
ATOM 4930 N N . ILE B 1 165 ? -15.469 -9.328 2.52 1 98.88 165 ILE B N 1
ATOM 4931 C CA . ILE B 1 165 ? -16.656 -9.484 3.346 1 98.88 165 ILE B CA 1
ATOM 4932 C C . ILE B 1 165 ? -16.266 -9.586 4.816 1 98.88 165 ILE B C 1
ATOM 4934 O O . ILE B 1 165 ? -16.906 -8.992 5.684 1 98.88 165 ILE B O 1
ATOM 4938 N N . ALA B 1 166 ? -15.195 -10.344 5.102 1 98.81 166 ALA B N 1
ATOM 4939 C CA . ALA B 1 166 ? -14.695 -10.469 6.469 1 98.81 166 ALA B CA 1
ATOM 4940 C C . ALA B 1 166 ? -14.438 -9.094 7.082 1 98.81 166 ALA B C 1
ATOM 4942 O O . ALA B 1 166 ? -14.719 -8.867 8.258 1 98.81 166 ALA B O 1
ATOM 4943 N N . ALA B 1 167 ? -13.93 -8.156 6.305 1 98.62 167 ALA B N 1
ATOM 4944 C CA . ALA B 1 167 ? -13.523 -6.836 6.781 1 98.62 167 ALA B CA 1
ATOM 4945 C C . ALA B 1 167 ? -14.711 -5.879 6.809 1 98.62 167 ALA B C 1
ATOM 4947 O O . ALA B 1 167 ? -14.602 -4.758 7.316 1 98.62 167 ALA B O 1
ATOM 4948 N N . GLY B 1 168 ? -15.82 -6.266 6.184 1 98.62 168 GLY B N 1
ATOM 4949 C CA . GLY B 1 168 ? -17.016 -5.445 6.207 1 98.62 168 GLY B CA 1
ATOM 4950 C C . GLY B 1 168 ? -17.188 -4.602 4.957 1 98.62 168 GLY B C 1
ATOM 4951 O O . GLY B 1 168 ? -17.984 -3.65 4.945 1 98.62 168 GLY B O 1
ATOM 4952 N N . ASN B 1 169 ? -16.438 -4.898 3.904 1 98.88 169 ASN B N 1
ATOM 4953 C CA . ASN B 1 169 ? -16.531 -4.188 2.635 1 98.88 169 ASN B CA 1
ATOM 4954 C C . ASN B 1 169 ? -17.625 -4.762 1.747 1 98.88 169 ASN B C 1
ATOM 4956 O O . ASN B 1 169 ? -18.25 -5.766 2.096 1 98.88 169 ASN B O 1
ATOM 4960 N N . THR B 1 170 ? -17.906 -4.09 0.63 1 98.88 170 THR B N 1
ATOM 4961 C CA . THR B 1 170 ? -18.703 -4.613 -0.473 1 98.88 170 THR B CA 1
ATOM 4962 C C . THR B 1 170 ? -17.828 -4.867 -1.699 1 98.88 170 THR B C 1
ATOM 4964 O O . THR B 1 170 ? -16.688 -4.398 -1.764 1 98.88 170 THR B O 1
ATOM 4967 N N . VAL B 1 171 ? -18.359 -5.695 -2.646 1 98.88 171 VAL B N 1
ATOM 4968 C CA . VAL B 1 171 ? -17.5 -6.137 -3.74 1 98.88 171 VAL B CA 1
ATOM 4969 C C . VAL B 1 171 ? -18.25 -6.016 -5.066 1 98.88 171 VAL B C 1
ATOM 4971 O O . VAL B 1 171 ? -19.422 -6.391 -5.16 1 98.88 171 VAL B O 1
ATOM 4974 N N . VAL B 1 172 ? -17.641 -5.48 -6.043 1 98.94 172 VAL B N 1
ATOM 4975 C CA . VAL B 1 172 ? -18 -5.617 -7.453 1 98.94 172 VAL B CA 1
ATOM 4976 C C . VAL B 1 172 ? -16.969 -6.496 -8.164 1 98.94 172 VAL B C 1
ATOM 4978 O O . VAL B 1 172 ? -15.836 -6.078 -8.375 1 98.94 172 VAL B O 1
ATOM 4981 N N . LEU B 1 173 ? -17.422 -7.66 -8.516 1 98.88 173 LEU B N 1
ATOM 4982 C CA . LEU B 1 173 ? -16.531 -8.695 -9.047 1 98.88 173 LEU B CA 1
ATOM 4983 C C . LEU B 1 173 ? -16.656 -8.797 -10.562 1 98.88 173 LEU B C 1
ATOM 4985 O O . LEU B 1 173 ? -17.781 -8.875 -11.086 1 98.88 173 LEU B O 1
ATOM 4989 N N . LYS B 1 174 ? -15.609 -8.695 -11.266 1 98.88 174 LYS B N 1
ATOM 4990 C CA . LYS B 1 174 ? -15.508 -9.086 -12.664 1 98.88 174 LYS B CA 1
ATOM 4991 C C . LYS B 1 174 ? -14.68 -10.359 -12.828 1 98.88 174 LYS B C 1
ATOM 4993 O O . LYS B 1 174 ? -13.445 -10.297 -12.891 1 98.88 174 LYS B O 1
ATOM 4998 N N . PRO B 1 175 ? -15.266 -11.508 -12.992 1 98.38 175 PRO B N 1
ATOM 4999 C CA . PRO B 1 175 ? -14.508 -12.734 -13.234 1 98.38 175 PRO B CA 1
ATOM 5000 C C . PRO B 1 175 ? -13.914 -12.797 -14.641 1 98.38 175 PRO B C 1
ATOM 5002 O O . PRO B 1 175 ? -14.258 -11.977 -15.492 1 98.38 175 PRO B O 1
ATOM 5005 N N . ALA B 1 176 ? -13.016 -13.695 -14.836 1 98.19 176 ALA B N 1
ATOM 5006 C CA . ALA B 1 176 ? -12.461 -13.906 -16.172 1 98.19 176 ALA B CA 1
ATOM 5007 C C . ALA B 1 176 ? -13.555 -14.297 -17.172 1 98.19 176 ALA B C 1
ATOM 5009 O O . ALA B 1 176 ? -14.484 -15.031 -16.812 1 98.19 176 ALA B O 1
ATOM 5010 N N . ASP B 1 177 ? -13.406 -13.883 -18.391 1 97.38 177 ASP B N 1
ATOM 5011 C CA . ASP B 1 177 ? -14.414 -14.102 -19.422 1 97.38 177 ASP B CA 1
ATOM 5012 C C . ASP B 1 177 ? -14.648 -15.594 -19.656 1 97.38 177 ASP B C 1
ATOM 5014 O O . ASP B 1 177 ? -15.781 -16.016 -19.891 1 97.38 177 ASP B O 1
ATOM 5018 N N . GLN B 1 178 ? -13.633 -16.344 -19.531 1 97.94 178 GLN B N 1
ATOM 5019 C CA . GLN B 1 178 ? -13.703 -17.75 -19.891 1 97.94 178 GLN B CA 1
ATOM 5020 C C . GLN B 1 178 ? -14.211 -18.594 -18.719 1 97.94 178 GLN B C 1
ATOM 5022 O O . GLN B 1 178 ? -14.711 -19.703 -18.906 1 97.94 178 GLN B O 1
ATOM 5027 N N . THR B 1 179 ? -14.102 -18.047 -17.469 1 98.31 179 THR B N 1
ATOM 5028 C CA . THR B 1 179 ? -14.453 -18.875 -16.328 1 98.31 179 THR B CA 1
ATOM 5029 C C . THR B 1 179 ? -15.375 -18.141 -15.367 1 98.31 179 THR B C 1
ATOM 5031 O O . THR B 1 179 ? -15.117 -18.078 -14.164 1 98.31 179 THR B O 1
ATOM 5034 N N . PRO B 1 180 ? -16.5 -17.703 -15.781 1 98.25 180 PRO B N 1
ATOM 5035 C CA . PRO B 1 180 ? -17.406 -16.922 -14.93 1 98.25 180 PRO B CA 1
ATOM 5036 C C . PRO B 1 180 ? -18.391 -17.797 -14.156 1 98.25 180 PRO B C 1
ATOM 5038 O O . PRO B 1 180 ? -19.047 -17.312 -13.227 1 98.25 180 PRO B O 1
ATOM 5041 N N . LEU B 1 181 ? -18.562 -19.031 -14.562 1 98.44 181 LEU B N 1
ATOM 5042 C CA . LEU B 1 181 ? -19.688 -19.844 -14.094 1 98.44 181 LEU B CA 1
ATOM 5043 C C . LEU B 1 181 ? -19.531 -20.188 -12.617 1 98.44 181 LEU B C 1
ATOM 5045 O O . LEU B 1 181 ? -20.516 -20.219 -11.875 1 98.44 181 LEU B O 1
ATOM 5049 N N . SER B 1 182 ? -18.328 -20.453 -12.195 1 97.56 182 SER B N 1
ATOM 5050 C CA . SER B 1 182 ? -18.094 -20.734 -10.781 1 97.56 182 SER B CA 1
ATOM 5051 C C . SER B 1 182 ? -18.453 -19.516 -9.914 1 97.56 182 SER B C 1
ATOM 5053 O O . SER B 1 182 ? -18.953 -19.672 -8.805 1 97.56 182 SER B O 1
ATOM 5055 N N . SER B 1 183 ? -18.188 -18.328 -10.383 1 97.12 183 SER B N 1
ATOM 5056 C CA . SER B 1 183 ? -18.547 -17.109 -9.664 1 97.12 183 SER B CA 1
ATOM 5057 C C . SER B 1 183 ? -20.062 -16.953 -9.57 1 97.12 183 SER B C 1
ATOM 5059 O O . SER B 1 183 ? -20.594 -16.531 -8.539 1 97.12 183 SER B O 1
ATOM 5061 N N . TYR B 1 184 ? -20.719 -17.312 -10.672 1 96.88 184 TYR B N 1
ATOM 5062 C CA . TYR B 1 184 ? -22.188 -17.234 -10.672 1 96.88 184 TYR B CA 1
ATOM 5063 C C . TYR B 1 184 ? -22.766 -18.219 -9.664 1 96.88 184 TYR B C 1
ATOM 5065 O O . TYR B 1 184 ? -23.75 -17.891 -8.984 1 96.88 184 TYR B O 1
ATOM 5073 N N . ALA B 1 185 ? -22.172 -19.344 -9.586 1 96.5 185 ALA B N 1
ATOM 5074 C CA . ALA B 1 185 ? -22.656 -20.359 -8.641 1 96.5 185 ALA B CA 1
ATOM 5075 C C . ALA B 1 185 ? -22.484 -19.891 -7.203 1 96.5 185 ALA B C 1
ATOM 5077 O O . ALA B 1 185 ? -23.219 -20.312 -6.309 1 96.5 185 ALA B O 1
ATOM 5078 N N . LEU B 1 186 ? -21.5 -19.031 -6.977 1 96.31 186 LEU B N 1
ATOM 5079 C CA . LEU B 1 186 ? -21.203 -18.484 -5.652 1 96.31 186 LEU B CA 1
ATOM 5080 C C . LEU B 1 186 ? -22.344 -17.625 -5.145 1 96.31 186 LEU B C 1
ATOM 5082 O O . LEU B 1 186 ? -22.562 -17.5 -3.938 1 96.31 186 LEU B O 1
ATOM 5086 N N . VAL B 1 187 ? -23.078 -16.984 -6.043 1 96 187 VAL B N 1
ATOM 5087 C CA . VAL B 1 187 ? -24.156 -16.047 -5.703 1 96 187 VAL B CA 1
ATOM 5088 C C . VAL B 1 187 ? -25.172 -16.75 -4.82 1 96 187 VAL B C 1
ATOM 5090 O O . VAL B 1 187 ? -25.578 -16.219 -3.783 1 96 187 VAL B O 1
ATOM 5093 N N . GLU B 1 188 ? -25.531 -17.922 -5.188 1 95.38 188 GLU B N 1
ATOM 5094 C CA . GLU B 1 188 ? -26.547 -18.672 -4.445 1 95.38 188 GLU B CA 1
ATOM 5095 C C . GLU B 1 188 ? -26.094 -18.938 -3.012 1 95.38 188 GLU B C 1
ATOM 5097 O O . GLU B 1 188 ? -26.891 -18.875 -2.082 1 95.38 188 GLU B O 1
ATOM 5102 N N . LEU B 1 189 ? -24.859 -19.25 -2.865 1 98.06 189 LEU B N 1
ATOM 5103 C CA . LEU B 1 189 ? -24.312 -19.531 -1.54 1 98.06 189 LEU B CA 1
ATOM 5104 C C . LEU B 1 189 ? -24.391 -18.297 -0.642 1 98.06 189 LEU B C 1
ATOM 5106 O O . LEU B 1 189 ? -24.828 -18.391 0.506 1 98.06 189 LEU B O 1
ATOM 5110 N N . PHE B 1 190 ? -24.016 -17.156 -1.155 1 98.25 190 PHE B N 1
ATOM 5111 C CA . PHE B 1 190 ? -24 -15.93 -0.359 1 98.25 190 PHE B CA 1
ATOM 5112 C C . PHE B 1 190 ? -25.422 -15.453 -0.067 1 98.25 190 PHE B C 1
ATOM 5114 O O . PHE B 1 190 ? -25.688 -14.914 1.008 1 98.25 190 PHE B O 1
ATOM 5121 N N . GLU B 1 191 ? -26.281 -15.664 -1.036 1 96.81 191 GLU B N 1
ATOM 5122 C CA . GLU B 1 191 ? -27.688 -15.344 -0.802 1 96.81 191 GLU B CA 1
ATOM 5123 C C . GLU B 1 191 ? -28.266 -16.188 0.338 1 96.81 191 GLU B C 1
ATOM 5125 O O . GLU B 1 191 ? -28.891 -15.641 1.255 1 96.81 191 GLU B O 1
ATOM 5130 N N . GLU B 1 192 ? -28 -17.422 0.253 1 97.06 192 GLU B N 1
ATOM 5131 C CA . GLU B 1 192 ? -28.5 -18.344 1.28 1 97.06 192 GLU B CA 1
ATOM 5132 C C . GLU B 1 192 ? -27.875 -18.031 2.637 1 97.06 192 GLU B C 1
ATOM 5134 O O . GLU B 1 192 ? -28.5 -18.234 3.678 1 97.06 192 GLU B O 1
ATOM 5139 N N . ALA B 1 193 ? -26.688 -17.547 2.6 1 98.25 193 ALA B N 1
ATOM 5140 C CA . ALA B 1 193 ? -25.953 -17.25 3.83 1 98.25 193 ALA B CA 1
ATOM 5141 C C . ALA B 1 193 ? -26.406 -15.938 4.445 1 98.25 193 ALA B C 1
ATOM 5143 O O . ALA B 1 193 ? -26.047 -15.617 5.578 1 98.25 193 ALA B O 1
ATOM 5144 N N . GLY B 1 194 ? -27.172 -15.141 3.732 1 98 194 GLY B N 1
ATOM 5145 C CA . GLY B 1 194 ? -27.75 -13.938 4.297 1 98 194 GLY B CA 1
ATOM 5146 C C . GLY B 1 194 ? -26.922 -12.695 4.035 1 98 194 GLY B C 1
ATOM 5147 O O . GLY B 1 194 ? -27.047 -11.695 4.758 1 98 194 GLY B O 1
ATOM 5148 N N . LEU B 1 195 ? -26.031 -12.711 3.084 1 98.69 195 LEU B N 1
ATOM 5149 C CA . LEU B 1 195 ? -25.297 -11.5 2.723 1 98.69 195 LEU B CA 1
ATOM 5150 C C . LEU B 1 195 ? -26.234 -10.43 2.209 1 98.69 195 LEU B C 1
ATOM 5152 O O . LEU B 1 195 ? -27.094 -10.695 1.368 1 98.69 195 LEU B O 1
ATOM 5156 N N . PRO B 1 196 ? -26.125 -9.188 2.678 1 98.56 196 PRO B N 1
ATOM 5157 C CA . PRO B 1 196 ? -27.016 -8.117 2.215 1 98.56 196 PRO B CA 1
ATOM 5158 C C . PRO B 1 196 ? -26.969 -7.926 0.701 1 98.56 196 PRO B C 1
ATOM 5160 O O . PRO B 1 196 ? -25.906 -8.023 0.095 1 98.56 196 PRO B O 1
ATOM 5163 N N . ASN B 1 197 ? -28.172 -7.594 0.108 1 98.31 197 ASN B N 1
ATOM 5164 C CA . ASN B 1 197 ? -28.219 -7.27 -1.313 1 98.31 197 ASN B CA 1
ATOM 5165 C C . ASN B 1 197 ? -27.25 -6.129 -1.656 1 98.31 197 ASN B C 1
ATOM 5167 O O . ASN B 1 197 ? -27.156 -5.156 -0.906 1 98.31 197 ASN B O 1
ATOM 5171 N N . GLY B 1 198 ? -26.547 -6.305 -2.717 1 98.62 198 GLY B N 1
ATOM 5172 C CA . GLY B 1 198 ? -25.641 -5.266 -3.17 1 98.62 198 GLY B CA 1
ATOM 5173 C C . GLY B 1 198 ? -24.234 -5.43 -2.621 1 98.62 198 GLY B C 1
ATOM 5174 O O . GLY B 1 198 ? -23.281 -4.82 -3.131 1 98.62 198 GLY B O 1
ATOM 5175 N N . ALA B 1 199 ? -24.016 -6.23 -1.56 1 98.81 199 ALA B N 1
ATOM 5176 C CA . ALA B 1 199 ? -22.703 -6.422 -0.962 1 98.81 199 ALA B CA 1
ATOM 5177 C C . ALA B 1 199 ? -21.781 -7.191 -1.902 1 98.81 199 ALA B C 1
ATOM 5179 O O . ALA B 1 199 ? -20.547 -7.027 -1.857 1 98.81 199 ALA B O 1
ATOM 5180 N N . LEU B 1 200 ? -22.359 -8.031 -2.693 1 98.88 200 LEU B N 1
ATOM 5181 C CA . LEU B 1 200 ? -21.656 -8.719 -3.775 1 98.88 200 LEU B CA 1
ATOM 5182 C C . LEU B 1 200 ? -22.375 -8.516 -5.102 1 98.88 200 LEU B C 1
ATOM 5184 O O . LEU B 1 200 ? -23.578 -8.805 -5.215 1 98.88 200 LEU B O 1
ATOM 5188 N N . ASN B 1 201 ? -21.734 -7.961 -6.039 1 98.88 201 ASN B N 1
ATOM 5189 C CA . ASN B 1 201 ? -22.188 -7.805 -7.418 1 98.88 201 ASN B CA 1
ATOM 5190 C C . ASN B 1 201 ? -21.219 -8.445 -8.406 1 98.88 201 ASN B C 1
ATOM 5192 O O . ASN B 1 201 ? -20.016 -8.344 -8.242 1 98.88 201 ASN B O 1
ATOM 5196 N N . ILE B 1 202 ? -21.734 -9.141 -9.398 1 98.81 202 ILE B N 1
ATOM 5197 C CA . ILE B 1 202 ? -20.922 -9.805 -10.398 1 98.81 202 ILE B CA 1
ATOM 5198 C C . ILE B 1 202 ? -21.266 -9.273 -11.789 1 98.81 202 ILE B C 1
ATOM 5200 O O . ILE B 1 202 ? -22.406 -9.391 -12.234 1 98.81 202 ILE B O 1
ATOM 5204 N N . ILE B 1 203 ? -20.312 -8.719 -12.43 1 98.69 203 ILE B N 1
ATOM 5205 C CA . ILE B 1 203 ? -20.5 -8.164 -13.766 1 98.69 203 ILE B CA 1
ATOM 5206 C C . ILE B 1 203 ? -19.516 -8.828 -14.742 1 98.69 203 ILE B C 1
ATOM 5208 O O . ILE B 1 203 ? -18.312 -8.609 -14.664 1 98.69 203 ILE B O 1
ATOM 5212 N N . SER B 1 204 ? -20.031 -9.57 -15.664 1 98.25 204 SER B N 1
ATOM 5213 C CA . SER B 1 204 ? -19.234 -10.156 -16.734 1 98.25 204 SER B CA 1
ATOM 5214 C C . SER B 1 204 ? -19.188 -9.227 -17.953 1 98.25 204 SER B C 1
ATOM 5216 O O . SER B 1 204 ? -20.078 -8.383 -18.125 1 98.25 204 SER B O 1
ATOM 5218 N N . GLY B 1 205 ? -18.141 -9.344 -18.75 1 97.12 205 GLY B N 1
ATOM 5219 C CA . GLY B 1 205 ? -17.969 -8.539 -19.938 1 97.12 205 GLY B CA 1
ATOM 5220 C C . GLY B 1 205 ? -16.516 -8.25 -20.266 1 97.12 205 GLY B C 1
ATOM 5221 O O . GLY B 1 205 ? -15.617 -8.664 -19.531 1 97.12 205 GLY B O 1
ATOM 5222 N N . PRO B 1 206 ? -16.312 -7.562 -21.375 1 95.5 206 PRO B N 1
ATOM 5223 C CA . PRO B 1 206 ? -14.938 -7.301 -21.797 1 95.5 206 PRO B CA 1
ATOM 5224 C C . PRO B 1 206 ? -14.148 -6.473 -20.797 1 95.5 206 PRO B C 1
ATOM 5226 O O . PRO B 1 206 ? -14.688 -5.531 -20.203 1 95.5 206 PRO B O 1
ATOM 5229 N N . GLY B 1 207 ? -12.891 -6.863 -20.625 1 95.12 207 GLY B N 1
ATOM 5230 C CA . GLY B 1 207 ? -12.008 -6.141 -19.734 1 95.12 207 GLY B CA 1
ATOM 5231 C C . GLY B 1 207 ? -11.906 -4.66 -20.047 1 95.12 207 GLY B C 1
ATOM 5232 O O . GLY B 1 207 ? -11.945 -3.822 -19.141 1 95.12 207 GLY B O 1
ATOM 5233 N N . ALA B 1 208 ? -11.844 -4.336 -21.281 1 94.56 208 ALA B N 1
ATOM 5234 C CA . ALA B 1 208 ? -11.648 -2.963 -21.734 1 94.56 208 ALA B CA 1
ATOM 5235 C C . ALA B 1 208 ? -12.867 -2.1 -21.406 1 94.56 208 ALA B C 1
ATOM 5237 O O . ALA B 1 208 ? -12.758 -0.875 -21.312 1 94.56 208 ALA B O 1
ATOM 5238 N N . THR B 1 209 ? -14.016 -2.799 -21.203 1 96.81 209 THR B N 1
ATOM 5239 C CA . THR B 1 209 ? -15.234 -2.064 -20.891 1 96.81 209 THR B CA 1
ATOM 5240 C C . THR B 1 209 ? -15.562 -2.164 -19.406 1 96.81 209 THR B C 1
ATOM 5242 O O . THR B 1 209 ? -15.5 -1.169 -18.672 1 96.81 209 THR B O 1
ATOM 5245 N N . VAL B 1 210 ? -15.82 -3.361 -18.984 1 98.06 210 VAL B N 1
ATOM 5246 C CA . VAL B 1 210 ? -16.281 -3.594 -17.609 1 98.06 210 VAL B CA 1
ATOM 5247 C C . VAL B 1 210 ? -15.133 -3.371 -16.641 1 98.06 210 VAL B C 1
ATOM 5249 O O . VAL B 1 210 ? -15.281 -2.656 -15.641 1 98.06 210 VAL B O 1
ATOM 5252 N N . GLY B 1 211 ? -14.008 -3.986 -16.938 1 98.06 211 GLY B N 1
ATOM 5253 C CA . GLY B 1 211 ? -12.844 -3.826 -16.062 1 98.06 211 GLY B CA 1
ATOM 5254 C C . GLY B 1 211 ? -12.406 -2.383 -15.922 1 98.06 211 GLY B C 1
ATOM 5255 O O . GLY B 1 211 ? -12.18 -1.906 -14.805 1 98.06 211 GLY B O 1
ATOM 5256 N N . GLU B 1 212 ? -12.289 -1.74 -16.984 1 97.88 212 GLU B N 1
ATOM 5257 C CA . GLU B 1 212 ? -11.852 -0.349 -16.969 1 97.88 212 GLU B CA 1
ATOM 5258 C C . GLU B 1 212 ? -12.852 0.545 -16.25 1 97.88 212 GLU B C 1
ATOM 5260 O O . GLU B 1 212 ? -12.461 1.469 -15.531 1 97.88 212 GLU B O 1
ATOM 5265 N N . ALA B 1 213 ? -14.156 0.279 -16.469 1 98.62 213 ALA B N 1
ATOM 5266 C CA . ALA B 1 213 ? -15.195 1.064 -15.805 1 98.62 213 ALA B CA 1
ATOM 5267 C C . ALA B 1 213 ? -15.117 0.917 -14.289 1 98.62 213 ALA B C 1
ATOM 5269 O O . ALA B 1 213 ? -15.32 1.887 -13.555 1 98.62 213 ALA B O 1
ATOM 5270 N N . ILE B 1 214 ? -14.828 -0.286 -13.812 1 98.81 214 ILE B N 1
ATOM 5271 C CA . ILE B 1 214 ? -14.672 -0.521 -12.383 1 98.81 214 ILE B CA 1
ATOM 5272 C C . ILE B 1 214 ? -13.484 0.285 -11.859 1 98.81 214 ILE B C 1
ATOM 5274 O O . ILE B 1 214 ? -13.602 0.98 -10.844 1 98.81 214 ILE B O 1
ATOM 5278 N N . VAL B 1 215 ? -12.359 0.267 -12.578 1 98.5 215 VAL B N 1
ATOM 5279 C CA . VAL B 1 215 ? -11.102 0.881 -12.164 1 98.5 215 VAL B CA 1
ATOM 5280 C C . VAL B 1 215 ? -11.258 2.398 -12.109 1 98.5 215 VAL B C 1
ATOM 5282 O O . VAL B 1 215 ? -10.734 3.049 -11.203 1 98.5 215 VAL B O 1
ATOM 5285 N N . LYS B 1 216 ? -12.008 2.947 -12.969 1 97.81 216 LYS B N 1
ATOM 5286 C CA . LYS B 1 216 ? -12.078 4.398 -13.109 1 97.81 216 LYS B CA 1
ATOM 5287 C C . LYS B 1 216 ? -13.172 4.988 -12.234 1 97.81 216 LYS B C 1
ATOM 5289 O O . LYS B 1 216 ? -13.234 6.203 -12.031 1 97.81 216 LYS B O 1
ATOM 5294 N N . ASN B 1 217 ? -14.07 4.117 -11.727 1 98.31 217 ASN B N 1
ATOM 5295 C CA . ASN B 1 217 ? -15.211 4.613 -10.977 1 98.31 217 ASN B CA 1
ATOM 5296 C C . ASN B 1 217 ? -14.789 5.23 -9.648 1 98.31 217 ASN B C 1
ATOM 5298 O O . ASN B 1 217 ? -14.117 4.582 -8.844 1 98.31 217 ASN B O 1
ATOM 5302 N N . ASP B 1 218 ? -15.266 6.363 -9.297 1 95.5 218 ASP B N 1
ATOM 5303 C CA . ASP B 1 218 ? -14.805 7.145 -8.148 1 95.5 218 ASP B CA 1
ATOM 5304 C C . ASP B 1 218 ? -15.312 6.547 -6.84 1 95.5 218 ASP B C 1
ATOM 5306 O O . ASP B 1 218 ? -14.773 6.836 -5.77 1 95.5 218 ASP B O 1
ATOM 5310 N N . TYR B 1 219 ? -16.359 5.719 -6.965 1 97.12 219 TYR B N 1
ATOM 5311 C CA . TYR B 1 219 ? -16.922 5.164 -5.742 1 97.12 219 TYR B CA 1
ATOM 5312 C C . TYR B 1 219 ? -16.203 3.887 -5.332 1 97.12 219 TYR B C 1
ATOM 5314 O O . TYR B 1 219 ? -16.406 3.381 -4.227 1 97.12 219 TYR B O 1
ATOM 5322 N N . VAL B 1 220 ? -15.367 3.381 -6.238 1 98.44 220 VAL B N 1
ATOM 5323 C CA . VAL B 1 220 ? -14.547 2.221 -5.887 1 98.44 220 VAL B CA 1
ATOM 5324 C C . VAL B 1 220 ? -13.336 2.67 -5.082 1 98.44 220 VAL B C 1
ATOM 5326 O O . VAL B 1 220 ? -12.562 3.516 -5.531 1 98.44 220 VAL B O 1
ATOM 5329 N N . ALA B 1 221 ? -13.227 2.076 -3.936 1 97.69 221 ALA B N 1
ATOM 5330 C CA . ALA B 1 221 ? -12.203 2.545 -3.006 1 97.69 221 ALA B CA 1
ATOM 5331 C C . ALA B 1 221 ? -10.891 1.791 -3.207 1 97.69 221 ALA B C 1
ATOM 5333 O O . ALA B 1 221 ? -9.812 2.305 -2.887 1 97.69 221 ALA B O 1
ATOM 5334 N N . SER B 1 222 ? -10.961 0.588 -3.668 1 98.25 222 SER B N 1
ATOM 5335 C CA . SER B 1 222 ? -9.789 -0.256 -3.842 1 98.25 222 SER B CA 1
ATOM 5336 C C . SER B 1 222 ? -9.969 -1.229 -5 1 98.25 222 SER B C 1
ATOM 5338 O O . SER B 1 222 ? -11.094 -1.647 -5.297 1 98.25 222 SER B O 1
ATOM 5340 N N . ILE B 1 223 ? -8.875 -1.475 -5.707 1 98.62 223 ILE B N 1
ATOM 5341 C CA . ILE B 1 223 ? -8.859 -2.484 -6.758 1 98.62 223 ILE B CA 1
ATOM 5342 C C . ILE B 1 223 ? -7.941 -3.639 -6.352 1 98.62 223 ILE B C 1
ATOM 5344 O O . ILE B 1 223 ? -6.82 -3.418 -5.891 1 98.62 223 ILE B O 1
ATOM 5348 N N . THR B 1 224 ? -8.391 -4.84 -6.387 1 98.75 224 THR B N 1
ATOM 5349 C CA . THR B 1 224 ? -7.57 -6.043 -6.277 1 98.75 224 THR B CA 1
ATOM 5350 C C . THR B 1 224 ? -7.605 -6.84 -7.578 1 98.75 224 THR B C 1
ATOM 5352 O O . THR B 1 224 ? -8.688 -7.18 -8.078 1 98.75 224 THR B O 1
ATOM 5355 N N . PHE B 1 225 ? -6.445 -7.023 -8.148 1 98.62 225 PHE B N 1
ATOM 5356 C CA . PHE B 1 225 ? -6.336 -7.598 -9.484 1 98.62 225 PHE B CA 1
ATOM 5357 C C . PHE B 1 225 ? -5.316 -8.734 -9.5 1 98.62 225 PHE B C 1
ATOM 5359 O O . PHE B 1 225 ? -4.246 -8.617 -8.906 1 98.62 225 PHE B O 1
ATOM 5366 N N . THR B 1 226 ? -5.633 -9.812 -10.055 1 98.44 226 THR B N 1
ATOM 5367 C CA . THR B 1 226 ? -4.699 -10.875 -10.414 1 98.44 226 THR B CA 1
ATOM 5368 C C . THR B 1 226 ? -4.66 -11.078 -11.93 1 98.44 226 THR B C 1
ATOM 5370 O O . THR B 1 226 ? -5.695 -11.312 -12.555 1 98.44 226 THR B O 1
ATOM 5373 N N . GLY B 1 227 ? -3.525 -10.938 -12.555 1 97.19 227 GLY B N 1
ATOM 5374 C CA . GLY B 1 227 ? -3.385 -11.086 -13.992 1 97.19 227 GLY B CA 1
ATOM 5375 C C . GLY B 1 227 ? -2.002 -10.711 -14.5 1 97.19 227 GLY B C 1
ATOM 5376 O O . GLY B 1 227 ? -0.998 -11 -13.844 1 97.19 227 GLY B O 1
ATOM 5377 N N . SER B 1 228 ? -1.929 -10.141 -15.672 1 96.38 228 SER B N 1
ATOM 5378 C CA . SER B 1 228 ? -0.643 -9.852 -16.297 1 96.38 228 SER B CA 1
ATOM 5379 C C . SER B 1 228 ? -0.088 -8.508 -15.828 1 96.38 228 SER B C 1
ATOM 5381 O O . SER B 1 228 ? -0.849 -7.605 -15.469 1 96.38 228 SER B O 1
ATOM 5383 N N . PRO B 1 229 ? 1.279 -8.375 -15.867 1 95.94 229 PRO B N 1
ATOM 5384 C CA . PRO B 1 229 ? 1.903 -7.105 -15.492 1 95.94 229 PRO B CA 1
ATOM 5385 C C . PRO B 1 229 ? 1.42 -5.938 -16.344 1 95.94 229 PRO B C 1
ATOM 5387 O O . PRO B 1 229 ? 1.17 -4.848 -15.828 1 95.94 229 PRO B O 1
ATOM 5390 N N . LYS B 1 230 ? 1.271 -6.156 -17.625 1 95.94 230 LYS B N 1
ATOM 5391 C CA . LYS B 1 230 ? 0.844 -5.09 -18.516 1 95.94 230 LYS B CA 1
ATOM 5392 C C . LYS B 1 230 ? -0.508 -4.52 -18.094 1 95.94 230 LYS B C 1
ATOM 5394 O O . LYS B 1 230 ? -0.675 -3.303 -18.016 1 95.94 230 LYS B O 1
ATOM 5399 N N . VAL B 1 231 ? -1.432 -5.422 -17.812 1 96.62 231 VAL B N 1
ATOM 5400 C CA . VAL B 1 231 ? -2.76 -4.996 -17.391 1 96.62 231 VAL B CA 1
ATOM 5401 C C . VAL B 1 231 ? -2.678 -4.336 -16.016 1 96.62 231 VAL B C 1
ATOM 5403 O O . VAL B 1 231 ? -3.314 -3.309 -15.773 1 96.62 231 VAL B O 1
ATOM 5406 N N . GLY B 1 232 ? -1.893 -4.949 -15.117 1 97.06 232 GLY B N 1
ATOM 5407 C CA . GLY B 1 232 ? -1.717 -4.391 -13.789 1 97.06 232 GLY B CA 1
ATOM 5408 C C . GLY B 1 232 ? -1.2 -2.963 -13.805 1 97.06 232 GLY B C 1
ATOM 5409 O O . GLY B 1 232 ? -1.702 -2.107 -13.07 1 97.06 232 GLY B O 1
ATOM 5410 N N . ILE B 1 233 ? -0.178 -2.678 -14.617 1 95.88 233 ILE B N 1
ATOM 5411 C CA . ILE B 1 233 ? 0.397 -1.345 -14.758 1 95.88 233 ILE B CA 1
ATOM 5412 C C . ILE B 1 233 ? -0.665 -0.375 -15.266 1 95.88 233 ILE B C 1
ATOM 5414 O O . ILE B 1 233 ? -0.787 0.746 -14.766 1 95.88 233 ILE B O 1
ATOM 5418 N N . GLY B 1 234 ? -1.456 -0.841 -16.234 1 96.75 234 GLY B N 1
ATOM 5419 C CA . GLY B 1 234 ? -2.545 -0.025 -16.75 1 96.75 234 GLY B CA 1
ATOM 5420 C C . GLY B 1 234 ? -3.566 0.342 -15.688 1 96.75 234 GLY B C 1
ATOM 5421 O O . GLY B 1 234 ? -4.051 1.476 -15.648 1 96.75 234 GLY B O 1
ATOM 5422 N N . ILE B 1 235 ? -3.943 -0.627 -14.867 1 97.38 235 ILE B N 1
ATOM 5423 C CA . ILE B 1 235 ? -4.898 -0.415 -13.789 1 97.38 235 ILE B CA 1
ATOM 5424 C C . ILE B 1 235 ? -4.363 0.644 -12.828 1 97.38 235 ILE B C 1
ATOM 5426 O O . ILE B 1 235 ? -5.078 1.583 -12.469 1 97.38 235 ILE B O 1
ATOM 5430 N N . LYS B 1 236 ? -3.129 0.492 -12.406 1 95.81 236 LYS B N 1
ATOM 5431 C CA . LYS B 1 236 ? -2.52 1.445 -11.484 1 95.81 236 LYS B CA 1
ATOM 5432 C C . LYS B 1 236 ? -2.527 2.855 -12.062 1 95.81 236 LYS B C 1
ATOM 5434 O O . LYS B 1 236 ? -2.787 3.826 -11.352 1 95.81 236 LYS B O 1
ATOM 5439 N N . GLN B 1 237 ? -2.281 2.998 -13.328 1 95.94 237 GLN B N 1
ATOM 5440 C CA . GLN B 1 237 ? -2.238 4.289 -14.008 1 95.94 237 GLN B CA 1
ATOM 5441 C C . GLN B 1 237 ? -3.602 4.973 -13.984 1 95.94 237 GLN B C 1
ATOM 5443 O O . GLN B 1 237 ? -3.688 6.199 -13.93 1 95.94 237 GLN B O 1
ATOM 5448 N N . LYS B 1 238 ? -4.641 4.16 -13.969 1 96.31 238 LYS B N 1
ATOM 5449 C CA . LYS B 1 238 ? -5.988 4.695 -14.125 1 96.31 238 LYS B CA 1
ATOM 5450 C C . LYS B 1 238 ? -6.711 4.785 -12.789 1 96.31 238 LYS B C 1
ATOM 5452 O O . LYS B 1 238 ? -7.793 5.367 -12.695 1 96.31 238 LYS B O 1
ATOM 5457 N N . ALA B 1 239 ? -6.156 4.219 -11.734 1 95.88 239 ALA B N 1
ATOM 5458 C CA . ALA B 1 239 ? -6.867 3.98 -10.484 1 95.88 239 ALA B CA 1
ATOM 5459 C C . ALA B 1 239 ? -6.977 5.262 -9.664 1 95.88 239 ALA B C 1
ATOM 5461 O O . ALA B 1 239 ? -7.73 5.316 -8.688 1 95.88 239 ALA B O 1
ATOM 5462 N N . GLY B 1 240 ? -6.238 6.379 -10.016 1 94.44 240 GLY B N 1
ATOM 5463 C CA . GLY B 1 240 ? -6.219 7.562 -9.172 1 94.44 240 GLY B CA 1
ATOM 5464 C C . GLY B 1 240 ? -5.609 7.312 -7.805 1 94.44 240 GLY B C 1
ATOM 5465 O O . GLY B 1 240 ? -4.527 6.734 -7.699 1 94.44 240 GLY B O 1
ATOM 5466 N N . LEU B 1 241 ? -6.258 7.711 -6.762 1 94.69 241 LEU B N 1
ATOM 5467 C CA . LEU B 1 241 ? -5.703 7.594 -5.418 1 94.69 241 LEU B CA 1
ATOM 5468 C C . LEU B 1 241 ? -6.148 6.293 -4.758 1 94.69 241 LEU B C 1
ATOM 5470 O O . LEU B 1 241 ? -5.738 5.988 -3.639 1 94.69 241 LEU B O 1
ATOM 5474 N N . LYS B 1 242 ? -6.961 5.465 -5.438 1 95 242 LYS B N 1
ATOM 5475 C CA . LYS B 1 242 ? -7.426 4.199 -4.879 1 95 242 LYS B CA 1
ATOM 5476 C C . LYS B 1 242 ? -6.258 3.283 -4.535 1 95 242 LYS B C 1
ATOM 5478 O O . LYS B 1 242 ? -5.23 3.293 -5.223 1 95 242 LYS B O 1
ATOM 5483 N N . ARG B 1 243 ? -6.449 2.559 -3.494 1 96.19 243 ARG B N 1
ATOM 5484 C CA . ARG B 1 243 ? -5.512 1.469 -3.242 1 96.19 243 ARG B CA 1
ATOM 5485 C C . ARG B 1 243 ? -5.59 0.413 -4.34 1 96.19 243 ARG B C 1
ATOM 5487 O O . ARG B 1 243 ? -6.68 0.083 -4.812 1 96.19 243 ARG B O 1
ATOM 5494 N N . VAL B 1 244 ? -4.469 -0.08 -4.797 1 97.44 244 VAL B N 1
ATOM 5495 C CA . VAL B 1 244 ? -4.406 -1.106 -5.832 1 97.44 244 VAL B CA 1
ATOM 5496 C C . VAL B 1 244 ? -3.52 -2.258 -5.367 1 97.44 244 VAL B C 1
ATOM 5498 O O . VAL B 1 244 ? -2.352 -2.051 -5.023 1 97.44 244 VAL B O 1
ATOM 5501 N N . THR B 1 245 ? -4.07 -3.461 -5.223 1 97.88 245 THR B N 1
ATOM 5502 C CA . THR B 1 245 ? -3.334 -4.688 -4.941 1 97.88 245 THR B CA 1
ATOM 5503 C C . THR B 1 245 ? -3.217 -5.547 -6.199 1 97.88 245 THR B C 1
ATOM 5505 O O . THR B 1 245 ? -4.223 -5.859 -6.84 1 97.88 245 THR B O 1
ATOM 5508 N N . LEU B 1 246 ? -1.959 -5.898 -6.531 1 97.94 246 LEU B N 1
ATOM 5509 C CA . LEU B 1 246 ? -1.691 -6.555 -7.809 1 97.94 246 LEU B CA 1
ATOM 5510 C C . LEU B 1 246 ? -0.967 -7.879 -7.598 1 97.94 246 LEU B C 1
ATOM 5512 O O . LEU B 1 246 ? 0.132 -7.91 -7.039 1 97.94 246 LEU B O 1
ATOM 5516 N N . GLU B 1 247 ? -1.56 -8.945 -7.898 1 97.69 247 GLU B N 1
ATOM 5517 C CA . GLU B 1 247 ? -0.917 -10.242 -8.078 1 97.69 247 GLU B CA 1
ATOM 5518 C C . GLU B 1 247 ? -0.694 -10.555 -9.555 1 97.69 247 GLU B C 1
ATOM 5520 O O . GLU B 1 247 ? -1.647 -10.812 -10.289 1 97.69 247 GLU B O 1
ATOM 5525 N N . LEU B 1 248 ? 0.566 -10.578 -9.977 1 97.38 248 LEU B N 1
ATOM 5526 C CA . LEU B 1 248 ? 0.836 -10.562 -11.414 1 97.38 248 LEU B CA 1
ATOM 5527 C C . LEU B 1 248 ? 1.671 -11.766 -11.828 1 97.38 248 LEU B C 1
ATOM 5529 O O . LEU B 1 248 ? 1.449 -12.875 -11.336 1 97.38 248 LEU B O 1
ATOM 5533 N N . GLY B 1 249 ? 2.49 -11.602 -12.836 1 94.19 249 GLY B N 1
ATOM 5534 C CA . GLY B 1 249 ? 3.135 -12.727 -13.5 1 94.19 249 GLY B CA 1
ATOM 5535 C C . GLY B 1 249 ? 4.242 -13.352 -12.664 1 94.19 249 GLY B C 1
ATOM 5536 O O . GLY B 1 249 ? 4.676 -12.773 -11.664 1 94.19 249 GLY B O 1
ATOM 5537 N N . SER B 1 250 ? 4.703 -14.508 -13.117 1 96.62 250 SER B N 1
ATOM 5538 C CA . SER B 1 250 ? 5.754 -15.266 -12.445 1 96.62 250 SER B CA 1
ATOM 5539 C C . SER B 1 250 ? 6.43 -16.25 -13.406 1 96.62 250 SER B C 1
ATOM 5541 O O . SER B 1 250 ? 5.859 -16.609 -14.438 1 96.62 250 SER B O 1
ATOM 5543 N N . ASN B 1 251 ? 7.633 -16.578 -13.18 1 97.06 251 ASN B N 1
ATOM 5544 C CA . ASN B 1 251 ? 8.336 -17.719 -13.75 1 97.06 251 ASN B CA 1
ATOM 5545 C C . ASN B 1 251 ? 9.141 -18.469 -12.695 1 97.06 251 ASN B C 1
ATOM 5547 O O . ASN B 1 251 ? 10.367 -18.531 -12.766 1 97.06 251 ASN B O 1
ATOM 5551 N N . ALA B 1 252 ? 8.438 -19.109 -11.828 1 98.06 252 ALA B N 1
ATOM 5552 C CA . ALA B 1 252 ? 8.945 -19.672 -10.578 1 98.06 252 ALA B CA 1
ATOM 5553 C C . ALA B 1 252 ? 10.016 -20.734 -10.844 1 98.06 252 ALA B C 1
ATOM 5555 O O . ALA B 1 252 ? 9.961 -21.438 -11.852 1 98.06 252 ALA B O 1
ATOM 5556 N N . ALA B 1 253 ? 10.969 -20.812 -9.914 1 98.62 253 ALA B N 1
ATOM 5557 C CA . ALA B 1 253 ? 12.117 -21.703 -10.078 1 98.62 253 ALA B CA 1
ATOM 5558 C C . ALA B 1 253 ? 12.281 -22.625 -8.867 1 98.62 253 ALA B C 1
ATOM 5560 O O . ALA B 1 253 ? 11.82 -22.297 -7.773 1 98.62 253 ALA B O 1
ATOM 5561 N N . VAL B 1 254 ? 12.898 -23.75 -9.102 1 98.69 254 VAL B N 1
ATOM 5562 C CA . VAL B 1 254 ? 13.32 -24.641 -8.023 1 98.69 254 VAL B CA 1
ATOM 5563 C C . VAL B 1 254 ? 14.797 -24.984 -8.188 1 98.69 254 VAL B C 1
ATOM 5565 O O . VAL B 1 254 ? 15.266 -2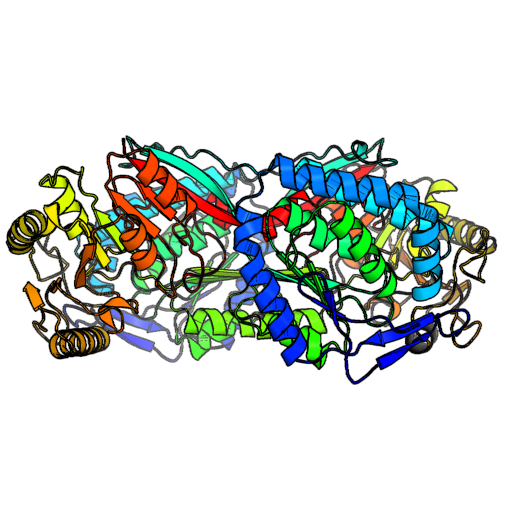5.234 -9.305 1 98.69 254 VAL B O 1
ATOM 5568 N N . ILE B 1 255 ? 15.555 -24.859 -7.133 1 98.88 255 ILE B N 1
ATOM 5569 C CA . ILE B 1 255 ? 16.953 -25.25 -7.078 1 98.88 255 ILE B CA 1
ATOM 5570 C C . ILE B 1 255 ? 17.078 -26.625 -6.414 1 98.88 255 ILE B C 1
ATOM 5572 O O . ILE B 1 255 ? 16.516 -26.844 -5.336 1 98.88 255 ILE B O 1
ATOM 5576 N N . ILE B 1 256 ? 17.766 -27.531 -7.055 1 98.88 256 ILE B N 1
ATOM 5577 C CA . ILE B 1 256 ? 18.078 -28.828 -6.473 1 98.88 256 ILE B CA 1
ATOM 5578 C C . ILE B 1 256 ? 19.594 -28.938 -6.254 1 98.88 256 ILE B C 1
ATOM 5580 O O . ILE B 1 256 ? 20.359 -29.094 -7.211 1 98.88 256 ILE B O 1
ATOM 5584 N N . ASP B 1 257 ? 19.984 -28.938 -5.035 1 98.56 257 ASP B N 1
ATOM 5585 C CA . ASP B 1 257 ? 21.391 -28.844 -4.633 1 98.56 257 ASP B CA 1
ATOM 5586 C C . ASP B 1 257 ? 22.062 -30.203 -4.695 1 98.56 257 ASP B C 1
ATOM 5588 O O . ASP B 1 257 ? 21.406 -31.234 -4.891 1 98.56 257 ASP B O 1
ATOM 5592 N N . GLU B 1 258 ? 23.406 -30.25 -4.48 1 97.88 258 GLU B N 1
ATOM 5593 C CA . GLU B 1 258 ? 24.25 -31.422 -4.656 1 97.88 258 GLU B CA 1
ATOM 5594 C C . GLU B 1 258 ? 24.031 -32.438 -3.537 1 97.88 258 GLU B C 1
ATOM 5596 O O . GLU B 1 258 ? 24.219 -33.625 -3.736 1 97.88 258 GLU B O 1
ATOM 5601 N N . ASP B 1 259 ? 23.562 -31.969 -2.439 1 97.31 259 ASP B N 1
ATOM 5602 C CA . ASP B 1 259 ? 23.5 -32.844 -1.28 1 97.31 259 ASP B CA 1
ATOM 5603 C C . ASP B 1 259 ? 22.125 -33.469 -1.137 1 97.31 259 ASP B C 1
ATOM 5605 O O . ASP B 1 259 ? 21.844 -34.188 -0.164 1 97.31 259 ASP B O 1
ATOM 5609 N N . VAL B 1 260 ? 21.234 -33.281 -2.078 1 97.25 260 VAL B N 1
ATOM 5610 C CA . VAL B 1 260 ? 19.859 -33.75 -2.023 1 97.25 260 VAL B CA 1
ATOM 5611 C C . VAL B 1 260 ? 19.766 -35.156 -2.613 1 97.25 260 VAL B C 1
ATOM 5613 O O . VAL B 1 260 ? 20.266 -35.406 -3.707 1 97.25 260 VAL B O 1
ATOM 5616 N N . GLU B 1 261 ? 19.188 -36.031 -1.885 1 97.81 261 GLU B N 1
ATOM 5617 C CA . GLU B 1 261 ? 18.844 -37.312 -2.451 1 97.81 261 GLU B CA 1
ATOM 5618 C C . GLU B 1 261 ? 17.594 -37.219 -3.334 1 97.81 261 GLU B C 1
ATOM 5620 O O . GLU B 1 261 ? 16.531 -36.812 -2.867 1 97.81 261 GLU B O 1
ATOM 5625 N N . LEU B 1 262 ? 17.734 -37.594 -4.551 1 98.44 262 LEU B N 1
ATOM 5626 C CA . LEU B 1 262 ? 16.641 -37.5 -5.5 1 98.44 262 LEU B CA 1
ATOM 5627 C C . LEU B 1 262 ? 15.664 -38.656 -5.32 1 98.44 262 LEU B C 1
ATOM 5629 O O . LEU B 1 262 ? 15.617 -39.562 -6.148 1 98.44 262 LEU B O 1
ATOM 5633 N N . THR B 1 263 ? 14.836 -38.562 -4.363 1 98.06 263 THR B N 1
ATOM 5634 C CA . THR B 1 263 ? 13.82 -39.562 -4.117 1 98.06 263 THR B CA 1
ATOM 5635 C C . THR B 1 263 ? 12.703 -39.469 -5.152 1 98.06 263 THR B C 1
ATOM 5637 O O . THR B 1 263 ? 12.57 -38.469 -5.84 1 98.06 263 THR B O 1
ATOM 5640 N N . ASP B 1 264 ? 11.898 -40.531 -5.273 1 97.69 264 ASP B N 1
ATOM 5641 C CA . ASP B 1 264 ? 10.734 -40.5 -6.16 1 97.69 264 ASP B CA 1
ATOM 5642 C C . ASP B 1 264 ? 9.758 -39.406 -5.754 1 97.69 264 ASP B C 1
ATOM 5644 O O . ASP B 1 264 ? 9.094 -38.812 -6.609 1 97.69 264 ASP B O 1
ATOM 5648 N N . GLU B 1 265 ? 9.711 -39.156 -4.523 1 97.25 265 GLU B N 1
ATOM 5649 C CA . GLU B 1 265 ? 8.805 -38.125 -4.012 1 97.25 265 GLU B CA 1
ATOM 5650 C C . GLU B 1 265 ? 9.18 -36.75 -4.539 1 97.25 265 GLU B C 1
ATOM 5652 O O . GLU B 1 265 ? 8.305 -35.969 -4.938 1 97.25 265 GLU B O 1
ATOM 5657 N N . ILE B 1 266 ? 10.461 -36.438 -4.512 1 98 266 ILE B N 1
ATOM 5658 C CA . ILE B 1 266 ? 10.922 -35.125 -4.984 1 98 266 ILE B CA 1
ATOM 5659 C C . ILE B 1 266 ? 10.648 -35 -6.48 1 98 266 ILE B C 1
ATOM 5661 O O . ILE B 1 266 ? 10.164 -33.969 -6.938 1 98 266 ILE B O 1
ATOM 5665 N N . ILE B 1 267 ? 10.906 -36.094 -7.223 1 98.56 267 ILE B N 1
ATOM 5666 C CA . ILE B 1 267 ? 10.688 -36.094 -8.664 1 98.56 267 ILE B CA 1
ATOM 5667 C C . ILE B 1 267 ? 9.203 -35.875 -8.969 1 98.56 267 ILE B C 1
ATOM 5669 O O . ILE B 1 267 ? 8.844 -35.031 -9.797 1 98.56 267 ILE B O 1
ATOM 5673 N N . GLU B 1 268 ? 8.391 -36.625 -8.242 1 98.31 268 GLU B N 1
ATOM 5674 C CA . GLU B 1 268 ? 6.953 -36.5 -8.438 1 98.31 268 GLU B CA 1
ATOM 5675 C C . GLU B 1 268 ? 6.445 -35.125 -8.055 1 98.31 268 GLU B C 1
ATOM 5677 O O . GLU B 1 268 ? 5.543 -34.594 -8.695 1 98.31 268 GLU B O 1
ATOM 5682 N N . ARG B 1 269 ? 7 -34.594 -7.039 1 97.81 269 ARG B N 1
ATOM 5683 C CA . ARG B 1 269 ? 6.602 -33.281 -6.574 1 97.81 269 ARG B CA 1
ATOM 5684 C C . ARG B 1 269 ? 6.934 -32.188 -7.609 1 97.81 269 ARG B C 1
ATOM 5686 O O . ARG B 1 269 ? 6.113 -31.328 -7.891 1 97.81 269 ARG B O 1
ATOM 5693 N N . VAL B 1 270 ? 8.117 -32.219 -8.141 1 98.62 270 VAL B N 1
ATOM 5694 C CA . VAL B 1 270 ? 8.547 -31.297 -9.172 1 98.62 270 VAL B CA 1
ATOM 5695 C C . VAL B 1 270 ? 7.676 -31.453 -10.414 1 98.62 270 VAL B C 1
ATOM 5697 O O . VAL B 1 270 ? 7.207 -30.453 -10.984 1 98.62 270 VAL B O 1
ATOM 5700 N N . LYS B 1 271 ? 7.438 -32.719 -10.812 1 98.56 271 LYS B N 1
ATOM 5701 C CA . LYS B 1 271 ? 6.574 -33 -11.953 1 98.56 271 LYS B CA 1
ATOM 5702 C C . LYS B 1 271 ? 5.172 -32.469 -11.734 1 98.56 271 LYS B C 1
ATOM 5704 O O . LYS B 1 271 ? 4.641 -31.75 -12.594 1 98.56 271 LYS B O 1
ATOM 5709 N N . TRP B 1 272 ? 4.609 -32.75 -10.609 1 97.94 272 TRP B N 1
ATOM 5710 C CA . TRP B 1 272 ? 3.268 -32.281 -10.289 1 97.94 272 TRP B CA 1
ATOM 5711 C C . TRP B 1 272 ? 3.205 -30.766 -10.32 1 97.94 272 TRP B C 1
ATOM 5713 O O . TRP B 1 272 ? 2.26 -30.188 -10.859 1 97.94 272 TRP B O 1
ATOM 5723 N N . GLY B 1 273 ? 4.203 -30.109 -9.742 1 98.31 273 GLY B N 1
ATOM 5724 C CA . GLY B 1 273 ? 4.25 -28.656 -9.688 1 98.31 273 GLY B CA 1
ATOM 5725 C C . GLY B 1 273 ? 4.281 -28.016 -11.055 1 98.31 273 GLY B C 1
ATOM 5726 O O . GLY B 1 273 ? 3.795 -26.891 -11.227 1 98.31 273 GLY B O 1
ATOM 5727 N N . ALA B 1 274 ? 4.781 -28.656 -12.016 1 98.38 274 ALA B N 1
ATOM 5728 C CA . ALA B 1 274 ? 4.934 -28.094 -13.352 1 98.38 274 ALA B CA 1
ATOM 5729 C C . ALA B 1 274 ? 3.66 -28.281 -14.172 1 98.38 274 ALA B C 1
ATOM 5731 O O . ALA B 1 274 ? 3.361 -27.469 -15.062 1 98.38 274 ALA B O 1
ATOM 5732 N N . PHE B 1 275 ? 2.881 -29.344 -13.844 1 98.31 275 PHE B N 1
ATOM 5733 C CA . PHE B 1 275 ? 1.902 -29.734 -14.852 1 98.31 275 PHE B CA 1
ATOM 5734 C C . PHE B 1 275 ? 0.491 -29.703 -14.281 1 98.31 275 PHE B C 1
ATOM 5736 O O . PHE B 1 275 ? -0.489 -29.781 -15.023 1 98.31 275 PHE B O 1
ATOM 5743 N N . VAL B 1 276 ? 0.397 -29.562 -12.906 1 97.69 276 VAL B N 1
ATOM 5744 C CA . VAL B 1 276 ? -0.937 -29.438 -12.328 1 97.69 276 VAL B CA 1
ATOM 5745 C C . VAL B 1 276 ? -1.677 -28.281 -12.969 1 97.69 276 VAL B C 1
ATOM 5747 O O . VAL B 1 276 ? -1.065 -27.266 -13.32 1 97.69 276 VAL B O 1
ATOM 5750 N N . ASN B 1 277 ? -3.012 -28.484 -13.203 1 98.06 277 ASN B N 1
ATOM 5751 C CA . ASN B 1 277 ? -3.852 -27.484 -13.844 1 98.06 277 ASN B CA 1
ATOM 5752 C C . ASN B 1 277 ? -3.287 -27.062 -15.203 1 98.06 277 ASN B C 1
ATOM 5754 O O . ASN B 1 277 ? -3.297 -25.875 -15.547 1 98.06 277 ASN B O 1
ATOM 5758 N N . ASN B 1 278 ? -2.684 -28.062 -15.945 1 98.19 278 ASN B N 1
ATOM 5759 C CA . ASN B 1 278 ? -2.115 -27.875 -17.281 1 98.19 278 ASN B CA 1
ATOM 5760 C C . ASN B 1 278 ? -0.983 -26.844 -17.25 1 98.19 278 ASN B C 1
ATOM 5762 O O . ASN B 1 278 ? -0.792 -26.109 -18.219 1 98.19 278 ASN B O 1
ATOM 5766 N N . GLY B 1 279 ? -0.349 -26.672 -16.094 1 98.25 279 GLY B N 1
ATOM 5767 C CA . GLY B 1 279 ? 0.749 -25.719 -15.938 1 98.25 279 GLY B CA 1
ATOM 5768 C C . GLY B 1 279 ? 0.288 -24.281 -15.852 1 98.25 279 GLY B C 1
ATOM 5769 O O . GLY B 1 279 ? 1.108 -23.359 -15.844 1 98.25 279 GLY B O 1
ATOM 5770 N N . GLN B 1 280 ? -1.009 -24.047 -15.781 1 98.31 280 GLN B N 1
ATOM 5771 C CA . GLN B 1 280 ? -1.555 -22.688 -15.734 1 98.31 280 GLN B CA 1
ATOM 5772 C C . GLN B 1 280 ? -1.76 -22.234 -14.289 1 98.31 280 GLN B C 1
ATOM 5774 O O . GLN B 1 280 ? -2.885 -21.953 -13.883 1 98.31 280 GLN B O 1
ATOM 5779 N N . VAL B 1 281 ? -0.673 -22.234 -13.578 1 98.12 281 VAL B N 1
ATOM 5780 C CA . VAL B 1 281 ? -0.545 -21.781 -12.195 1 98.12 281 VAL B CA 1
ATOM 5781 C C . VAL B 1 281 ? 0.582 -20.766 -12.086 1 98.12 281 VAL B C 1
ATOM 5783 O O . VAL B 1 281 ? 1.681 -20.984 -12.602 1 98.12 281 VAL B O 1
ATOM 5786 N N . CYS B 1 282 ? 0.372 -19.672 -11.484 1 96.38 282 CYS B N 1
ATOM 5787 C CA . CYS B 1 282 ? 1.353 -18.594 -11.43 1 96.38 282 CYS B CA 1
ATOM 5788 C C . CYS B 1 282 ? 2.637 -19.047 -10.75 1 96.38 282 CYS B C 1
ATOM 5790 O O . CYS B 1 282 ? 3.725 -18.578 -11.086 1 96.38 282 CYS B O 1
ATOM 5792 N N . ILE B 1 283 ? 2.475 -20.016 -9.812 1 97.5 283 ILE B N 1
ATOM 5793 C CA . ILE B 1 283 ? 3.656 -20.5 -9.109 1 97.5 283 ILE B CA 1
ATOM 5794 C C . ILE B 1 283 ? 4.016 -21.906 -9.586 1 97.5 283 ILE B C 1
ATOM 5796 O O . ILE B 1 283 ? 4.574 -22.703 -8.828 1 97.5 283 ILE B O 1
ATOM 5800 N N . SER B 1 284 ? 3.682 -22.266 -10.742 1 98 284 SER B N 1
ATOM 5801 C CA . SER B 1 284 ? 4.098 -23.531 -11.352 1 98 284 SER B CA 1
ATOM 5802 C C . SER B 1 284 ? 5.617 -23.625 -11.445 1 98 284 SER B C 1
ATOM 5804 O O . SER B 1 284 ? 6.297 -22.609 -11.625 1 98 284 SER B O 1
ATOM 5806 N N . VAL B 1 285 ? 6.141 -24.875 -11.328 1 98.56 285 VAL B N 1
ATOM 5807 C CA . VAL B 1 285 ? 7.562 -25.094 -11.555 1 98.56 285 VAL B CA 1
ATOM 5808 C C . VAL B 1 285 ? 7.883 -24.938 -13.039 1 98.56 285 VAL B C 1
ATOM 5810 O O . VAL B 1 285 ? 7.703 -25.859 -13.828 1 98.56 285 VAL B O 1
ATOM 5813 N N . GLN B 1 286 ? 8.375 -23.797 -13.359 1 98.69 286 GLN B N 1
ATOM 5814 C CA . GLN B 1 286 ? 8.703 -23.531 -14.758 1 98.69 286 GLN B CA 1
ATOM 5815 C C . GLN B 1 286 ? 10.195 -23.734 -15.023 1 98.69 286 GLN B C 1
ATOM 5817 O O . GLN B 1 286 ? 10.578 -24.266 -16.062 1 98.69 286 GLN B O 1
ATOM 5822 N N . ARG B 1 287 ? 11.047 -23.266 -14.078 1 98.81 287 ARG B N 1
ATOM 5823 C CA . ARG B 1 287 ? 12.492 -23.359 -14.227 1 98.81 287 ARG B CA 1
ATOM 5824 C C . ARG B 1 287 ? 13.094 -24.25 -13.141 1 98.81 287 ARG B C 1
ATOM 5826 O O . ARG B 1 287 ? 12.891 -24 -11.953 1 98.81 287 ARG B O 1
ATOM 5833 N N . VAL B 1 288 ? 13.805 -25.25 -13.547 1 98.88 288 VAL B N 1
ATOM 5834 C CA . VAL B 1 288 ? 14.492 -26.141 -12.609 1 98.88 288 VAL B CA 1
ATOM 5835 C C . VAL B 1 288 ? 16 -26.031 -12.805 1 98.88 288 VAL B C 1
ATOM 5837 O O . VAL B 1 288 ? 16.5 -26.156 -13.922 1 98.88 288 VAL B O 1
ATOM 5840 N N . PHE B 1 289 ? 16.688 -25.719 -11.758 1 98.88 289 PHE B N 1
ATOM 5841 C CA . PHE B 1 289 ? 18.141 -25.672 -11.75 1 98.88 289 PHE B CA 1
ATOM 5842 C C . PHE B 1 289 ? 18.703 -26.797 -10.883 1 98.88 289 PHE B C 1
ATOM 5844 O O . PHE B 1 289 ? 18.516 -26.797 -9.664 1 98.88 289 PHE B O 1
ATOM 5851 N N . VAL B 1 290 ? 19.422 -27.734 -11.5 1 98.88 290 VAL B N 1
ATOM 5852 C CA . VAL B 1 290 ? 19.938 -28.922 -10.812 1 98.88 290 VAL B CA 1
ATOM 5853 C C . VAL B 1 290 ? 21.453 -28.891 -10.773 1 98.88 290 VAL B C 1
ATOM 5855 O O . VAL B 1 290 ? 22.109 -28.578 -11.781 1 98.88 290 VAL B O 1
ATOM 5858 N N . HIS B 1 291 ? 22.016 -29.188 -9.617 1 98.75 291 HIS B N 1
ATOM 5859 C CA . HIS B 1 291 ? 23.469 -29.266 -9.547 1 98.75 291 HIS B CA 1
ATOM 5860 C C . HIS B 1 291 ? 24.016 -30.25 -10.57 1 98.75 291 HIS B C 1
ATOM 5862 O O . HIS B 1 291 ? 23.438 -31.328 -10.789 1 98.75 291 HIS B O 1
ATOM 5868 N N . GLU B 1 292 ? 25.141 -29.984 -11.094 1 98.44 292 GLU B N 1
ATOM 5869 C CA . GLU B 1 292 ? 25.703 -30.75 -12.211 1 98.44 292 GLU B CA 1
ATOM 5870 C C . GLU B 1 292 ? 25.891 -32.219 -11.836 1 98.44 292 GLU B C 1
ATOM 5872 O O . GLU B 1 292 ? 25.688 -33.094 -12.664 1 98.44 292 GLU B O 1
ATOM 5877 N N . THR B 1 293 ? 26.203 -32.469 -10.625 1 98.44 293 THR B N 1
ATOM 5878 C CA . THR B 1 293 ? 26.5 -33.844 -10.188 1 98.44 293 THR B CA 1
ATOM 5879 C C . THR B 1 293 ? 25.219 -34.656 -10.078 1 98.44 293 THR B C 1
ATOM 5881 O O . THR B 1 293 ? 25.266 -35.906 -9.984 1 98.44 293 THR B O 1
ATOM 5884 N N . LYS B 1 294 ? 24.031 -34 -10.094 1 98.38 294 LYS B N 1
ATOM 5885 C CA . LYS B 1 294 ? 22.75 -34.688 -9.922 1 98.38 294 LYS B CA 1
ATOM 5886 C C . LYS B 1 294 ? 21.953 -34.719 -11.219 1 98.38 294 LYS B C 1
ATOM 5888 O O . LYS B 1 294 ? 20.922 -35.375 -11.312 1 98.38 294 LYS B O 1
ATOM 5893 N N . MET B 1 295 ? 22.469 -34.094 -12.227 1 98.38 295 MET B N 1
ATOM 5894 C CA . MET B 1 295 ? 21.703 -33.812 -13.43 1 98.38 295 MET B CA 1
ATOM 5895 C C . MET B 1 295 ? 21.281 -35.094 -14.148 1 98.38 295 MET B C 1
ATOM 5897 O O . MET B 1 295 ? 20.109 -35.25 -14.492 1 98.38 295 MET B O 1
ATOM 5901 N N . HIS B 1 296 ? 22.219 -36 -14.336 1 98.25 296 HIS B N 1
ATOM 5902 C CA . HIS B 1 296 ? 21.938 -37.219 -15.062 1 98.25 296 HIS B CA 1
ATOM 5903 C C . HIS B 1 296 ? 20.859 -38.031 -14.352 1 98.25 296 HIS B C 1
ATOM 5905 O O . HIS B 1 296 ? 19.906 -38.5 -14.984 1 98.25 296 HIS B O 1
ATOM 5911 N N . GLU B 1 297 ? 21.062 -38.188 -13.078 1 98.62 297 GLU B N 1
ATOM 5912 C CA . GLU B 1 297 ? 20.094 -38.938 -12.289 1 98.62 297 GLU B CA 1
ATOM 5913 C C . GLU B 1 297 ? 18.719 -38.281 -12.297 1 98.62 297 GLU B C 1
ATOM 5915 O O . GLU B 1 297 ? 17.703 -38.938 -12.438 1 98.62 297 GLU B O 1
ATOM 5920 N N . PHE B 1 298 ? 18.75 -37 -12.148 1 98.69 298 PHE B N 1
ATOM 5921 C CA . PHE B 1 298 ? 17.516 -36.219 -12.117 1 98.69 298 PHE B CA 1
ATOM 5922 C C . PHE B 1 298 ? 16.75 -36.406 -13.43 1 98.69 298 PHE B C 1
ATOM 5924 O O . PHE B 1 298 ? 15.547 -36.688 -13.422 1 98.69 298 PHE B O 1
ATOM 5931 N N . LEU B 1 299 ? 17.391 -36.219 -14.562 1 98.56 299 LEU B N 1
ATOM 5932 C CA . LEU B 1 299 ? 16.734 -36.312 -15.867 1 98.56 299 LEU B CA 1
ATOM 5933 C C . LEU B 1 299 ? 16.203 -37.719 -16.125 1 98.56 299 LEU B C 1
ATOM 5935 O O . LEU B 1 299 ? 15.117 -37.875 -16.703 1 98.56 299 LEU B O 1
ATOM 5939 N N . SER B 1 300 ? 17 -38.688 -15.727 1 98.56 300 SER B N 1
ATOM 5940 C CA . SER B 1 300 ? 16.562 -40.062 -15.914 1 98.56 300 SER B CA 1
ATOM 5941 C C . SER B 1 300 ? 15.281 -40.375 -15.133 1 98.56 300 SER B C 1
ATOM 5943 O O . SER B 1 300 ? 14.328 -40.906 -15.688 1 98.56 300 SER B O 1
ATOM 5945 N N . LYS B 1 301 ? 15.297 -40 -13.93 1 98.69 301 LYS B N 1
ATOM 5946 C CA . LYS B 1 301 ? 14.133 -40.219 -13.086 1 98.69 301 LYS B CA 1
ATOM 5947 C C . LYS B 1 301 ? 12.93 -39.406 -13.555 1 98.69 301 LYS B C 1
ATOM 5949 O O . LYS B 1 301 ? 11.797 -39.875 -13.523 1 98.69 301 LYS B O 1
ATOM 5954 N N . LEU B 1 302 ? 13.219 -38.156 -13.961 1 98.56 302 LEU B N 1
ATOM 5955 C CA . LEU B 1 302 ? 12.141 -37.312 -14.453 1 98.56 302 LEU B CA 1
ATOM 5956 C C . LEU B 1 302 ? 11.523 -37.875 -15.719 1 98.56 302 LEU B C 1
ATOM 5958 O O . LEU B 1 302 ? 10.305 -37.875 -15.875 1 98.56 302 LEU B O 1
ATOM 5962 N N . LYS B 1 303 ? 12.367 -38.312 -16.641 1 98.25 303 LYS B N 1
ATOM 5963 C CA . LYS B 1 303 ? 11.883 -38.938 -17.875 1 98.25 303 LYS B CA 1
ATOM 5964 C C . LYS B 1 303 ? 10.961 -40.125 -17.594 1 98.25 303 LYS B C 1
ATOM 5966 O O . LYS B 1 303 ? 9.898 -40.25 -18.203 1 98.25 303 LYS B O 1
ATOM 5971 N N . LYS B 1 304 ? 11.391 -40.906 -16.688 1 98.25 304 LYS B N 1
ATOM 5972 C CA . LYS B 1 304 ? 10.578 -42.062 -16.297 1 98.25 304 LYS B CA 1
ATOM 5973 C C . LYS B 1 304 ? 9.25 -41.625 -15.695 1 98.25 304 LYS B C 1
ATOM 5975 O O . LYS B 1 304 ? 8.195 -42.156 -16.031 1 98.25 304 LYS B O 1
ATOM 5980 N N . ALA B 1 305 ? 9.328 -40.656 -14.82 1 98.12 305 ALA B N 1
ATOM 5981 C CA . ALA B 1 305 ? 8.117 -40.125 -14.18 1 98.12 305 ALA B CA 1
ATOM 5982 C C . ALA B 1 305 ? 7.152 -39.562 -15.211 1 98.12 305 ALA B C 1
ATOM 5984 O O . ALA B 1 305 ? 5.934 -39.688 -15.07 1 98.12 305 ALA B O 1
ATOM 5985 N N . MET B 1 306 ? 7.641 -38.969 -16.281 1 98 306 MET B N 1
ATOM 5986 C CA . MET B 1 306 ? 6.848 -38.312 -17.297 1 98 306 MET B CA 1
ATOM 5987 C C . MET B 1 306 ? 6.047 -39.312 -18.109 1 98 306 MET B C 1
ATOM 5989 O O . MET B 1 306 ? 5.023 -38.969 -18.703 1 98 306 MET B O 1
ATOM 5993 N N . GLU B 1 307 ? 6.473 -40.531 -18.109 1 96.94 307 GLU B N 1
ATOM 5994 C CA . GLU B 1 307 ? 5.797 -41.594 -18.891 1 96.94 307 GLU B CA 1
ATOM 5995 C C . GLU B 1 307 ? 4.406 -41.875 -18.328 1 96.94 307 GLU B C 1
ATOM 5997 O O . GLU B 1 307 ? 3.537 -42.375 -19.047 1 96.94 307 GLU B O 1
ATOM 6002 N N . SER B 1 308 ? 4.191 -41.469 -17.109 1 95.62 308 SER B N 1
ATOM 6003 C CA . SER B 1 308 ? 2.941 -41.812 -16.438 1 95.62 308 SER B CA 1
ATOM 6004 C C . SER B 1 308 ? 1.924 -40.688 -16.562 1 95.62 308 SER B C 1
ATOM 6006 O O . SER B 1 308 ? 0.784 -40.812 -16.109 1 95.62 308 SER B O 1
ATOM 6008 N N . VAL B 1 309 ? 2.301 -39.594 -17.141 1 97.81 309 VAL B N 1
ATOM 6009 C CA . VAL B 1 309 ? 1.39 -38.469 -17.234 1 97.81 309 VAL B CA 1
ATOM 6010 C C . VAL B 1 309 ? 0.268 -38.781 -18.219 1 97.81 309 VAL B C 1
ATOM 6012 O O . VAL B 1 309 ? 0.527 -39.125 -19.375 1 97.81 309 VAL B O 1
ATOM 6015 N N . VAL B 1 310 ? -0.955 -38.688 -17.812 1 98.38 310 VAL B N 1
ATOM 6016 C CA . VAL B 1 310 ? -2.119 -38.938 -18.656 1 98.38 310 VAL B CA 1
ATOM 6017 C C . VAL B 1 310 ? -2.709 -37.656 -19.172 1 98.38 310 VAL B C 1
ATOM 6019 O O . VAL B 1 310 ? -3.084 -36.781 -18.375 1 98.38 310 VAL B O 1
ATOM 6022 N N . VAL B 1 311 ? -2.76 -37.5 -20.469 1 98.38 311 VAL B N 1
ATOM 6023 C CA . VAL B 1 311 ? -3.326 -36.344 -21.125 1 98.38 311 VAL B CA 1
ATOM 6024 C C . VAL B 1 311 ? -4.699 -36.688 -21.703 1 98.38 311 VAL B C 1
ATOM 6026 O O . VAL B 1 311 ? -4.855 -37.688 -22.391 1 98.38 311 VAL B O 1
ATOM 6029 N N . GLY B 1 312 ? -5.715 -35.875 -21.312 1 98.06 312 GLY B N 1
ATOM 6030 C CA . GLY B 1 312 ? -7.004 -36.25 -21.875 1 98.06 312 GLY B CA 1
ATOM 6031 C C . GLY B 1 312 ? -8.148 -35.406 -21.344 1 98.06 312 GLY B C 1
ATOM 6032 O O . GLY B 1 312 ? -7.98 -34.188 -21.094 1 98.06 312 GLY B O 1
ATOM 6033 N N . ASP B 1 313 ? -9.305 -36 -21.281 1 98.5 313 ASP B N 1
ATOM 6034 C CA . ASP B 1 313 ? -10.555 -35.406 -20.844 1 98.5 313 ASP B CA 1
ATOM 6035 C C . ASP B 1 313 ? -10.484 -35 -19.375 1 98.5 313 ASP B C 1
ATOM 6037 O O . ASP B 1 313 ? -10.227 -35.844 -18.516 1 98.5 313 ASP B O 1
ATOM 6041 N N . PRO B 1 314 ? -10.695 -33.688 -19.109 1 98.75 314 PRO B N 1
ATOM 6042 C CA . PRO B 1 314 ? -10.555 -33.25 -17.734 1 98.75 314 PRO B CA 1
ATOM 6043 C C . PRO B 1 314 ? -11.57 -33.875 -16.797 1 98.75 314 PRO B C 1
ATOM 6045 O O . PRO B 1 314 ? -11.383 -33.875 -15.57 1 98.75 314 PRO B O 1
ATOM 6048 N N . LEU B 1 315 ? -12.594 -34.5 -17.297 1 98.56 315 LEU B N 1
ATOM 6049 C CA . LEU B 1 315 ? -13.648 -35.062 -16.469 1 98.56 315 LEU B CA 1
ATOM 6050 C C . LEU B 1 315 ? -13.328 -36.5 -16.094 1 98.56 315 LEU B C 1
ATOM 6052 O O . LEU B 1 315 ? -14.008 -37.125 -15.266 1 98.56 315 LEU B O 1
ATOM 6056 N N . LEU B 1 316 ? -12.25 -37 -16.672 1 98.62 316 LEU B N 1
ATOM 6057 C CA . LEU B 1 316 ? -11.82 -38.344 -16.328 1 98.62 316 LEU B CA 1
ATOM 6058 C C . LEU B 1 316 ? -10.844 -38.344 -15.164 1 98.62 316 LEU B C 1
ATOM 6060 O O . LEU B 1 316 ? -9.914 -37.531 -15.141 1 98.62 316 LEU B O 1
ATOM 6064 N N . GLU B 1 317 ? -10.969 -39.312 -14.281 1 98.25 317 GLU B N 1
ATOM 6065 C CA . GLU B 1 317 ? -10.234 -39.344 -13.023 1 98.25 317 GLU B CA 1
ATOM 6066 C C . GLU B 1 317 ? -8.734 -39.5 -13.266 1 98.25 317 GLU B C 1
ATOM 6068 O O . GLU B 1 317 ? -7.918 -39 -12.484 1 98.25 317 GLU B O 1
ATOM 6073 N N . GLU B 1 318 ? -8.367 -40.094 -14.297 1 97.75 318 GLU B N 1
ATOM 6074 C CA . GLU B 1 318 ? -6.965 -40.469 -14.516 1 97.75 318 GLU B CA 1
ATOM 6075 C C . GLU B 1 318 ? -6.203 -39.312 -15.164 1 97.75 318 GLU B C 1
ATOM 6077 O O . GLU B 1 318 ? -4.973 -39.312 -15.219 1 97.75 318 GLU B O 1
ATOM 6082 N N . THR B 1 319 ? -6.934 -38.312 -15.664 1 98.56 319 THR B N 1
ATOM 6083 C CA . THR B 1 319 ? -6.312 -37.219 -16.438 1 98.56 319 THR B CA 1
ATOM 6084 C C . THR B 1 319 ? -5.434 -36.375 -15.539 1 98.56 319 THR B C 1
ATOM 6086 O O . THR B 1 319 ? -5.867 -35.938 -14.469 1 98.56 319 THR B O 1
ATOM 6089 N N . ASP B 1 320 ? -4.211 -36.125 -15.93 1 98.25 320 ASP B N 1
ATOM 6090 C CA . ASP B 1 320 ? -3.273 -35.25 -15.242 1 98.25 320 ASP B CA 1
ATOM 6091 C C . ASP B 1 320 ? -3.191 -33.875 -15.922 1 98.25 320 ASP B C 1
ATOM 6093 O O . ASP B 1 320 ? -3.021 -32.844 -15.258 1 98.25 320 ASP B O 1
ATOM 6097 N N . VAL B 1 321 ? -3.17 -33.906 -17.203 1 98.56 321 VAL B N 1
ATOM 6098 C CA . VAL B 1 321 ? -3.078 -32.688 -18.031 1 98.56 321 VAL B CA 1
ATOM 6099 C C . VAL B 1 321 ? -4.164 -32.719 -19.094 1 98.56 321 VAL B C 1
ATOM 6101 O O . VAL B 1 321 ? -4.465 -33.781 -19.672 1 98.56 321 VAL B O 1
ATOM 6104 N N . SER B 1 322 ? -4.781 -31.578 -19.266 1 98.75 322 SER B N 1
ATOM 6105 C CA . SER B 1 322 ? -5.852 -31.469 -20.266 1 98.75 322 SER B CA 1
ATOM 6106 C C . SER B 1 322 ? -5.598 -30.312 -21.219 1 98.75 322 SER B C 1
ATOM 6108 O O . SER B 1 322 ? -4.461 -30.078 -21.625 1 98.75 322 SER B O 1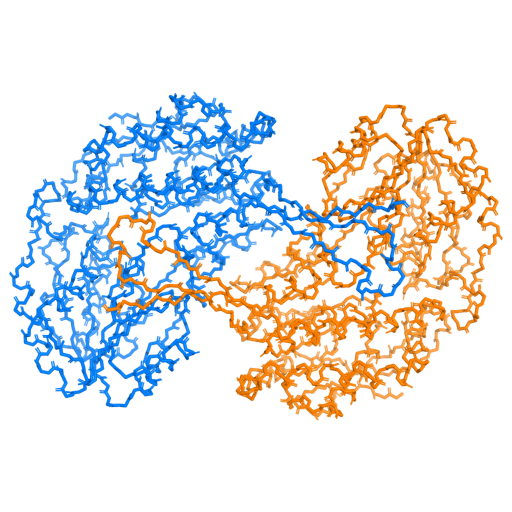
ATOM 6110 N N . ALA B 1 323 ? -6.695 -29.656 -21.688 1 98.69 323 ALA B N 1
ATOM 6111 C CA . ALA B 1 323 ? -6.582 -28.578 -22.641 1 98.69 323 ALA B CA 1
ATOM 6112 C C . ALA B 1 323 ? -6.145 -27.281 -21.969 1 98.69 323 ALA B C 1
ATOM 6114 O O . ALA B 1 323 ? -6.395 -27.078 -20.766 1 98.69 323 ALA B O 1
ATOM 6115 N N . LEU B 1 324 ? -5.41 -26.484 -22.703 1 98.69 324 LEU B N 1
ATOM 6116 C CA . LEU B 1 324 ? -5.156 -25.109 -22.266 1 98.69 324 LEU B CA 1
ATOM 6117 C C . LEU B 1 324 ? -6.422 -24.266 -22.359 1 98.69 324 LEU B C 1
ATOM 6119 O O . LEU B 1 324 ? -7.406 -24.688 -22.969 1 98.69 324 LEU B O 1
ATOM 6123 N N . ILE B 1 325 ? -6.406 -23.125 -21.75 1 98.5 325 ILE B N 1
ATOM 6124 C CA . ILE B 1 325 ? -7.594 -22.281 -21.594 1 98.5 325 ILE B CA 1
ATOM 6125 C C . ILE B 1 325 ? -8.062 -21.812 -22.969 1 98.5 325 ILE B C 1
ATOM 6127 O O . ILE B 1 325 ? -9.258 -21.594 -23.188 1 98.5 325 ILE B O 1
ATOM 6131 N N . SER B 1 326 ? -7.062 -21.641 -23.906 1 97.81 326 SER B N 1
ATOM 6132 C CA . SER B 1 326 ? -7.398 -21.219 -25.266 1 97.81 326 SER B CA 1
ATOM 6133 C C . SER B 1 326 ? -6.434 -21.797 -26.281 1 97.81 326 SER B C 1
ATOM 6135 O O . SER B 1 326 ? -5.293 -22.125 -25.953 1 97.81 326 SER B O 1
ATOM 6137 N N . LYS B 1 327 ? -6.887 -21.812 -27.531 1 98.25 327 LYS B N 1
ATOM 6138 C CA . LYS B 1 327 ? -6.062 -22.297 -28.641 1 98.25 327 LYS B CA 1
ATOM 6139 C C . LYS B 1 327 ? -4.883 -21.375 -28.891 1 98.25 327 LYS B C 1
ATOM 6141 O O . LYS B 1 327 ? -3.812 -21.812 -29.312 1 98.25 327 LYS B O 1
ATOM 6146 N N . LYS B 1 328 ? -5.082 -20.141 -28.578 1 97.94 328 LYS B N 1
ATOM 6147 C CA . LYS B 1 328 ? -4.012 -19.156 -28.75 1 97.94 328 LYS B CA 1
ATOM 6148 C C . LYS B 1 328 ? -2.832 -19.469 -27.844 1 97.94 328 LYS B C 1
ATOM 6150 O O . LYS B 1 328 ? -1.678 -19.219 -28.203 1 97.94 328 LYS B O 1
ATOM 6155 N N . ASP B 1 329 ? -3.127 -19.969 -26.688 1 98.25 329 ASP B N 1
ATOM 6156 C CA . ASP B 1 329 ? -2.068 -20.312 -25.734 1 98.25 329 ASP B CA 1
ATOM 6157 C C . ASP B 1 329 ? -1.272 -21.516 -26.219 1 98.25 329 ASP B C 1
ATOM 6159 O O . ASP B 1 329 ? -0.061 -21.609 -26 1 98.25 329 ASP B O 1
ATOM 6163 N N . VAL B 1 330 ? -1.954 -22.438 -26.859 1 98.62 330 VAL B N 1
ATOM 6164 C CA . VAL B 1 330 ? -1.27 -23.594 -27.438 1 98.62 330 VAL B CA 1
ATOM 6165 C C . VAL B 1 330 ? -0.293 -23.125 -28.516 1 98.62 330 VAL B C 1
ATOM 6167 O O . VAL B 1 330 ? 0.865 -23.547 -28.547 1 98.62 330 VAL B O 1
ATOM 6170 N N . GLU B 1 331 ? -0.746 -22.203 -29.344 1 98.62 331 GLU B N 1
ATOM 6171 C CA . GLU B 1 331 ? 0.085 -21.672 -30.422 1 98.62 331 GLU B CA 1
ATOM 6172 C C . GLU B 1 331 ? 1.283 -20.906 -29.859 1 98.62 331 GLU B C 1
ATOM 6174 O O . GLU B 1 331 ? 2.398 -21.031 -30.375 1 98.62 331 GLU B O 1
ATOM 6179 N N . ARG B 1 332 ? 1.054 -20.125 -28.859 1 98.38 332 ARG B N 1
ATOM 6180 C CA . ARG B 1 332 ? 2.123 -19.359 -28.234 1 98.38 332 ARG B CA 1
ATOM 6181 C C . ARG B 1 332 ? 3.195 -20.281 -27.656 1 98.38 332 ARG B C 1
ATOM 6183 O O . ARG B 1 332 ? 4.391 -20.062 -27.891 1 98.38 332 ARG B O 1
ATOM 6190 N N . ILE B 1 333 ? 2.791 -21.312 -26.953 1 98.62 333 ILE B N 1
ATOM 6191 C CA . ILE B 1 333 ? 3.732 -22.234 -26.312 1 98.62 333 ILE B CA 1
ATOM 6192 C C . ILE B 1 333 ? 4.516 -22.984 -27.391 1 98.62 333 ILE B C 1
ATOM 6194 O O . ILE B 1 333 ? 5.727 -23.172 -27.25 1 98.62 333 ILE B O 1
ATOM 6198 N N . ASP B 1 334 ? 3.803 -23.391 -28.438 1 98.56 334 ASP B N 1
ATOM 6199 C CA . ASP B 1 334 ? 4.469 -24.062 -29.547 1 98.56 334 ASP B CA 1
ATOM 6200 C C . ASP B 1 334 ? 5.562 -23.188 -30.141 1 98.56 334 ASP B C 1
ATOM 6202 O O . ASP B 1 334 ? 6.684 -23.641 -30.375 1 98.56 334 ASP B O 1
ATOM 6206 N N . MET B 1 335 ? 5.215 -21.953 -30.375 1 98.62 335 MET B N 1
ATOM 6207 C CA . MET B 1 335 ? 6.168 -21 -30.922 1 98.62 335 MET B CA 1
ATOM 6208 C C . MET B 1 335 ? 7.371 -20.828 -30 1 98.62 335 MET B C 1
ATOM 6210 O O . MET B 1 335 ? 8.516 -20.797 -30.469 1 98.62 335 MET B O 1
ATOM 6214 N N . TRP B 1 336 ? 7.16 -20.75 -28.75 1 98.75 336 TRP B N 1
ATOM 6215 C CA . TRP B 1 336 ? 8.227 -20.531 -27.781 1 98.75 336 TRP B CA 1
ATOM 6216 C C . TRP B 1 336 ? 9.117 -21.766 -27.672 1 98.75 336 TRP B C 1
ATOM 6218 O O . TRP B 1 336 ? 10.336 -21.641 -27.469 1 98.75 336 TRP B O 1
ATOM 6228 N N . VAL B 1 337 ? 8.531 -22.938 -27.719 1 98.69 337 VAL B N 1
ATOM 6229 C CA . VAL B 1 337 ? 9.289 -24.188 -27.672 1 98.69 337 VAL B CA 1
ATOM 6230 C C . VAL B 1 337 ? 10.18 -24.297 -28.906 1 98.69 337 VAL B C 1
ATOM 6232 O O . VAL B 1 337 ? 11.359 -24.641 -28.797 1 98.69 337 VAL B O 1
ATOM 6235 N N . GLN B 1 338 ? 9.625 -23.969 -30.031 1 98.5 338 GLN B N 1
ATOM 6236 C CA . GLN B 1 338 ? 10.414 -24 -31.266 1 98.5 338 GLN B CA 1
ATOM 6237 C C . GLN B 1 338 ? 11.555 -22.984 -31.219 1 98.5 338 GLN B C 1
ATOM 6239 O O . GLN B 1 338 ? 12.664 -23.281 -31.672 1 98.5 338 GLN B O 1
ATOM 6244 N N . GLU B 1 339 ? 11.227 -21.844 -30.734 1 98.62 339 GLU B N 1
ATOM 6245 C CA . GLU B 1 339 ? 12.273 -20.859 -30.5 1 98.62 339 GLU B CA 1
ATOM 6246 C C . GLU B 1 339 ? 13.414 -21.438 -29.672 1 98.62 339 GLU B C 1
ATOM 6248 O O . GLU B 1 339 ? 14.586 -21.281 -30.016 1 98.62 339 GLU B O 1
ATOM 6253 N N . ALA B 1 340 ? 13.117 -22.094 -28.594 1 98.69 340 ALA B N 1
ATOM 6254 C CA . ALA B 1 340 ? 14.102 -22.656 -27.688 1 98.69 340 ALA B CA 1
ATOM 6255 C C . ALA B 1 340 ? 14.93 -23.734 -28.359 1 98.69 340 ALA B C 1
ATOM 6257 O O . ALA B 1 340 ? 16.156 -23.781 -28.219 1 98.69 340 ALA B O 1
ATOM 6258 N N . ILE B 1 341 ? 14.266 -24.578 -29.109 1 98.44 341 ILE B N 1
ATOM 6259 C CA . ILE B 1 341 ? 14.945 -25.656 -29.812 1 98.44 341 ILE B CA 1
ATOM 6260 C C . ILE B 1 341 ? 15.922 -25.078 -30.844 1 98.44 341 ILE B C 1
ATOM 6262 O O . ILE B 1 341 ? 17.078 -25.516 -30.906 1 98.44 341 ILE B O 1
ATOM 6266 N N . LYS B 1 342 ? 15.461 -24.109 -31.562 1 98.38 342 LYS B N 1
ATOM 6267 C CA . LYS B 1 342 ? 16.297 -23.453 -32.562 1 98.38 342 LYS B CA 1
ATOM 6268 C C . LYS B 1 342 ? 17.547 -22.859 -31.906 1 98.38 342 LYS B C 1
ATOM 6270 O O . LYS B 1 342 ? 18.625 -22.844 -32.5 1 98.38 342 LYS B O 1
ATOM 6275 N N . GLU B 1 343 ? 17.375 -22.453 -30.734 1 98.31 343 GLU B N 1
ATOM 6276 C CA . GLU B 1 343 ? 18.469 -21.781 -30.047 1 98.31 343 GLU B CA 1
ATOM 6277 C C . GLU B 1 343 ? 19.328 -22.766 -29.25 1 98.31 343 GLU B C 1
ATOM 6279 O O . GLU B 1 343 ? 20.234 -22.375 -28.531 1 98.31 343 GLU B O 1
ATOM 6284 N N . GLY B 1 344 ? 18.969 -24.031 -29.266 1 98.06 344 GLY B N 1
ATOM 6285 C CA . GLY B 1 344 ? 19.891 -25.016 -28.75 1 98.06 344 GLY B CA 1
ATOM 6286 C C . GLY B 1 344 ? 19.297 -25.875 -27.641 1 98.06 344 GLY B C 1
ATOM 6287 O O . GLY B 1 344 ? 19.953 -26.797 -27.141 1 98.06 344 GLY B O 1
ATOM 6288 N N . ALA B 1 345 ? 18.047 -25.734 -27.266 1 98.62 345 ALA B N 1
ATOM 6289 C CA . ALA B 1 345 ? 17.391 -26.547 -26.25 1 98.62 345 ALA B CA 1
ATOM 6290 C C . ALA B 1 345 ? 17.141 -27.953 -26.75 1 98.62 345 ALA B C 1
ATOM 6292 O O . ALA B 1 345 ? 16.969 -28.172 -27.953 1 98.62 345 ALA B O 1
ATOM 6293 N N . THR B 1 346 ? 17.125 -28.859 -25.859 1 98.5 346 THR B N 1
ATOM 6294 C CA . THR B 1 346 ? 16.844 -30.25 -26.172 1 98.5 346 THR B CA 1
ATOM 6295 C C . THR B 1 346 ? 15.516 -30.688 -25.562 1 98.5 346 THR B C 1
ATOM 6297 O O . THR B 1 346 ? 15.25 -30.406 -24.391 1 98.5 346 THR B O 1
ATOM 6300 N N . VAL B 1 347 ? 14.711 -31.375 -26.328 1 98.62 347 VAL B N 1
ATOM 6301 C CA . VAL B 1 347 ? 13.438 -31.906 -25.844 1 98.62 347 VAL B CA 1
ATOM 6302 C C . VAL B 1 347 ? 13.664 -33.219 -25.141 1 98.62 347 VAL B C 1
ATOM 6304 O O . VAL B 1 347 ? 14.094 -34.219 -25.766 1 98.62 347 VAL B O 1
ATOM 6307 N N . LEU B 1 348 ? 13.445 -33.281 -23.891 1 98.31 348 LEU B N 1
ATOM 6308 C CA . LEU B 1 348 ? 13.508 -34.531 -23.156 1 98.31 348 LEU B CA 1
ATOM 6309 C C . LEU B 1 348 ? 12.211 -35.312 -23.312 1 98.31 348 LEU B C 1
ATOM 6311 O O . LEU B 1 348 ? 12.242 -36.531 -23.484 1 98.31 348 LEU B O 1
ATOM 6315 N N . CYS B 1 349 ? 11.117 -34.594 -23.109 1 97.19 349 CYS B N 1
ATOM 6316 C CA . CYS B 1 349 ? 9.773 -35.125 -23.281 1 97.19 349 CYS B CA 1
ATOM 6317 C C . CYS B 1 349 ? 8.844 -34.094 -23.891 1 97.19 349 CYS B C 1
ATOM 6319 O O . CYS B 1 349 ? 9.031 -32.906 -23.703 1 97.19 349 CYS B O 1
ATOM 6321 N N . GLY B 1 350 ? 7.828 -34.594 -24.688 1 97.69 350 GLY B N 1
ATOM 6322 C CA . GLY B 1 350 ? 6.832 -33.688 -25.25 1 97.69 350 GLY B CA 1
ATOM 6323 C C . GLY B 1 350 ? 7.379 -32.812 -26.359 1 97.69 350 GLY B C 1
ATOM 6324 O O . GLY B 1 350 ? 8.031 -33.281 -27.281 1 97.69 350 GLY B O 1
ATOM 6325 N N . GLY B 1 351 ? 6.996 -31.531 -26.359 1 96.88 351 GLY B N 1
ATOM 6326 C CA . GLY B 1 351 ? 7.547 -30.531 -27.25 1 96.88 351 GLY B CA 1
ATOM 6327 C C . GLY B 1 351 ? 6.68 -30.281 -28.469 1 96.88 351 GLY B C 1
ATOM 6328 O O . GLY B 1 351 ? 7.09 -29.578 -29.406 1 96.88 351 GLY B O 1
ATOM 6329 N N . LYS B 1 352 ? 5.477 -30.797 -28.422 1 96.38 352 LYS B N 1
ATOM 6330 C CA . LYS B 1 352 ? 4.621 -30.625 -29.578 1 96.38 352 LYS B CA 1
ATOM 6331 C C . LYS B 1 352 ? 3.162 -30.438 -29.172 1 96.38 352 LYS B C 1
ATOM 6333 O O . LYS B 1 352 ? 2.771 -30.812 -28.062 1 96.38 352 LYS B O 1
ATOM 6338 N N . LYS B 1 353 ? 2.414 -29.859 -30.047 1 96.81 353 LYS B N 1
ATOM 6339 C CA . LYS B 1 353 ? 0.964 -29.797 -29.891 1 96.81 353 LYS B CA 1
ATOM 6340 C C . LYS B 1 353 ? 0.326 -31.156 -30.172 1 96.81 353 LYS B C 1
ATOM 6342 O O . LYS B 1 353 ? 0.653 -31.797 -31.172 1 96.81 353 LYS B O 1
ATOM 6347 N N . ARG B 1 354 ? -0.442 -31.656 -29.312 1 96.38 354 ARG B N 1
ATOM 6348 C CA . ARG B 1 354 ? -1.235 -32.844 -29.609 1 96.38 354 ARG B CA 1
ATOM 6349 C C . ARG B 1 354 ? -2.369 -32.5 -30.578 1 96.38 354 ARG B C 1
ATOM 6351 O O . ARG B 1 354 ? -2.676 -33.312 -31.469 1 96.38 354 ARG B O 1
ATOM 6358 N N . ASP B 1 355 ? -3.066 -31.391 -30.359 1 96.88 355 ASP B N 1
ATOM 6359 C CA . ASP B 1 355 ? -4.078 -30.781 -31.219 1 96.88 355 ASP B CA 1
ATOM 6360 C C . ASP B 1 355 ? -4.195 -29.281 -30.969 1 96.88 355 ASP B C 1
ATOM 6362 O O . ASP B 1 355 ? -3.26 -28.656 -30.453 1 96.88 355 ASP B O 1
ATOM 6366 N N . ALA B 1 356 ? -5.277 -28.688 -31.406 1 97.25 356 ALA B N 1
ATOM 6367 C CA . ALA B 1 356 ? -5.434 -27.25 -31.312 1 97.25 356 ALA B CA 1
ATOM 6368 C C . ALA B 1 356 ? -5.641 -26.797 -29.875 1 97.25 356 ALA B C 1
ATOM 6370 O O . ALA B 1 356 ? -5.512 -25.609 -29.562 1 97.25 356 ALA B O 1
ATOM 6371 N N . ARG B 1 357 ? -5.957 -27.719 -28.938 1 97.81 357 ARG B N 1
ATOM 6372 C CA . ARG B 1 357 ? -6.355 -27.359 -27.594 1 97.81 357 ARG B CA 1
ATOM 6373 C C . ARG B 1 357 ? -5.328 -27.844 -26.562 1 97.81 357 ARG B C 1
ATOM 6375 O O . ARG B 1 357 ? -5.277 -27.344 -25.438 1 97.81 357 ARG B O 1
ATOM 6382 N N . ILE B 1 358 ? -4.582 -28.828 -26.938 1 98.5 358 ILE B N 1
ATOM 6383 C CA . ILE B 1 358 ? -3.736 -29.531 -25.969 1 98.5 358 ILE B CA 1
ATOM 6384 C C . ILE B 1 358 ? -2.273 -29.422 -26.391 1 98.5 358 ILE B C 1
ATOM 6386 O O . ILE B 1 358 ? -1.937 -29.703 -27.547 1 98.5 358 ILE B O 1
ATOM 6390 N N . PHE B 1 359 ? -1.457 -28.953 -25.562 1 98.62 359 PHE B N 1
ATOM 6391 C CA . PHE B 1 359 ? -0.009 -29.031 -25.703 1 98.62 359 PHE B CA 1
ATOM 6392 C C . PHE B 1 359 ? 0.575 -30.109 -24.797 1 98.62 359 PHE B C 1
ATOM 6394 O O . PHE B 1 359 ? 0.223 -30.188 -23.625 1 98.62 359 PHE B O 1
ATOM 6401 N N . GLU B 1 360 ? 1.424 -30.906 -25.312 1 98.25 360 GLU B N 1
ATOM 6402 C CA . GLU B 1 360 ? 1.979 -32.031 -24.547 1 98.25 360 GLU B CA 1
ATOM 6403 C C . GLU B 1 360 ? 2.822 -31.531 -23.375 1 98.25 360 GLU B C 1
ATOM 6405 O O . GLU B 1 360 ? 3.564 -30.547 -23.516 1 98.25 360 GLU B O 1
ATOM 6410 N N . PRO B 1 361 ? 2.652 -32.219 -22.172 1 98.62 361 PRO B N 1
ATOM 6411 C CA . PRO B 1 361 ? 3.611 -31.922 -21.109 1 98.62 361 PRO B CA 1
ATOM 6412 C C . PRO B 1 361 ? 5.062 -32 -21.578 1 98.62 361 PRO B C 1
ATOM 6414 O O . PRO B 1 361 ? 5.484 -33.031 -22.125 1 98.62 361 PRO B O 1
ATOM 6417 N N . THR B 1 362 ? 5.812 -30.891 -21.375 1 98.81 362 THR B N 1
ATOM 6418 C CA . THR B 1 362 ? 7.094 -30.75 -22.062 1 98.81 362 THR B CA 1
ATOM 6419 C C . THR B 1 362 ? 8.211 -30.453 -21.062 1 98.81 362 THR B C 1
ATOM 6421 O O . THR B 1 362 ? 8.023 -29.672 -20.141 1 98.81 362 THR B O 1
ATOM 6424 N N . VAL B 1 363 ? 9.312 -31.156 -21.234 1 98.81 363 VAL B N 1
ATOM 6425 C CA . VAL B 1 363 ? 10.547 -30.875 -20.5 1 98.81 363 VAL B CA 1
ATOM 6426 C C . VAL B 1 363 ? 11.664 -30.531 -21.484 1 98.81 363 VAL B C 1
ATOM 6428 O O . VAL B 1 363 ? 12 -31.328 -22.359 1 98.81 363 VAL B O 1
ATOM 6431 N N . LEU B 1 364 ? 12.18 -29.344 -21.359 1 98.88 364 LEU B N 1
ATOM 6432 C CA . LEU B 1 364 ? 13.32 -28.906 -22.156 1 98.88 364 LEU B CA 1
ATOM 6433 C C . LEU B 1 364 ? 14.586 -28.844 -21.312 1 98.88 364 LEU B C 1
ATOM 6435 O O . LEU B 1 364 ? 14.531 -28.422 -20.141 1 98.88 364 LEU B O 1
ATOM 6439 N N . THR B 1 365 ? 15.672 -29.234 -21.828 1 98.69 365 THR B N 1
ATOM 6440 C CA . THR B 1 365 ? 16.969 -29.109 -21.188 1 98.69 365 THR B CA 1
ATOM 6441 C C . THR B 1 365 ? 17.906 -28.25 -22.016 1 98.69 365 THR B C 1
ATOM 6443 O O . THR B 1 365 ? 17.625 -27.984 -23.188 1 98.69 365 THR B O 1
ATOM 6446 N N . ASN B 1 366 ? 19 -27.734 -21.375 1 98 366 ASN B N 1
ATOM 6447 C CA . ASN B 1 366 ? 19.969 -26.891 -22.047 1 98 366 ASN B CA 1
ATOM 6448 C C . ASN B 1 366 ? 19.312 -25.672 -22.688 1 98 366 ASN B C 1
ATOM 6450 O O . ASN B 1 366 ? 19.516 -25.406 -23.875 1 98 366 ASN B O 1
ATOM 6454 N N . VAL B 1 367 ? 18.531 -25.031 -21.953 1 98.62 367 VAL B N 1
ATOM 6455 C CA . VAL B 1 367 ? 17.719 -23.922 -22.453 1 98.62 367 VAL B CA 1
ATOM 6456 C C . VAL B 1 367 ? 18.469 -22.609 -22.25 1 98.62 367 VAL B C 1
ATOM 6458 O O . VAL B 1 367 ? 18.859 -22.281 -21.125 1 98.62 367 VAL B O 1
ATOM 6461 N N . PRO B 1 368 ? 18.641 -21.828 -23.297 1 98 368 PRO B N 1
ATOM 6462 C CA . PRO B 1 368 ? 19.297 -20.531 -23.125 1 98 368 PRO B CA 1
ATOM 6463 C C . PRO B 1 368 ? 18.469 -19.562 -22.297 1 98 368 PRO B C 1
ATOM 6465 O O . PRO B 1 368 ? 17.234 -19.609 -22.312 1 98 368 PRO B O 1
ATOM 6468 N N . ASP B 1 369 ? 19.172 -18.641 -21.672 1 96 369 ASP B N 1
ATOM 6469 C CA . ASP B 1 369 ? 18.547 -17.734 -20.703 1 96 369 ASP B CA 1
ATOM 6470 C C . ASP B 1 369 ? 17.656 -16.703 -21.406 1 96 369 ASP B C 1
ATOM 6472 O O . ASP B 1 369 ? 16.766 -16.125 -20.781 1 96 369 ASP B O 1
ATOM 6476 N N . HIS B 1 370 ? 17.844 -16.453 -22.656 1 96.44 370 HIS B N 1
ATOM 6477 C CA . HIS B 1 370 ? 17.219 -15.305 -23.312 1 96.44 370 HIS B CA 1
ATOM 6478 C C . HIS B 1 370 ? 15.938 -15.719 -24.031 1 96.44 370 HIS B C 1
ATOM 6480 O O . HIS B 1 370 ? 15.203 -14.859 -24.531 1 96.44 370 HIS B O 1
ATOM 6486 N N . VAL B 1 371 ? 15.711 -17.078 -24.172 1 98.31 371 VAL B N 1
ATOM 6487 C CA . VAL B 1 371 ? 14.555 -17.516 -24.938 1 98.31 371 VAL B CA 1
ATOM 6488 C C . VAL B 1 371 ? 13.289 -17.375 -24.094 1 98.31 371 VAL B C 1
ATOM 6490 O O . VAL B 1 371 ? 13.344 -17.391 -22.875 1 98.31 371 VAL B O 1
ATOM 6493 N N . SER B 1 372 ? 12.125 -17.344 -24.688 1 98.38 372 SER B N 1
ATOM 6494 C CA . SER B 1 372 ? 10.844 -16.984 -24.078 1 98.38 372 SER B CA 1
ATOM 6495 C C . SER B 1 372 ? 10.461 -17.953 -22.984 1 98.38 372 SER B C 1
ATOM 6497 O O . SER B 1 372 ? 10.016 -17.547 -21.906 1 98.38 372 SER B O 1
ATOM 6499 N N . VAL B 1 373 ? 10.703 -19.25 -23.141 1 98.44 373 VAL B N 1
ATOM 6500 C CA . VAL B 1 373 ? 10.273 -20.25 -22.172 1 98.44 373 VAL B CA 1
ATOM 6501 C C . VAL B 1 373 ? 11.07 -20.109 -20.891 1 98.44 373 VAL B C 1
ATOM 6503 O O . VAL B 1 373 ? 10.688 -20.672 -19.844 1 98.44 373 VAL B O 1
ATOM 6506 N N . GLN B 1 374 ? 12.18 -19.359 -21 1 97.75 374 GLN B N 1
ATOM 6507 C CA . GLN B 1 374 ? 13.047 -19.188 -19.844 1 97.75 374 GLN B CA 1
ATOM 6508 C C . GLN B 1 374 ? 12.812 -17.828 -19.172 1 97.75 374 GLN B C 1
ATOM 6510 O O . GLN B 1 374 ? 12.953 -17.688 -17.969 1 97.75 374 GLN B O 1
ATOM 6515 N N . CYS B 1 375 ? 12.391 -16.797 -19.938 1 96.94 375 CYS B N 1
ATOM 6516 C CA . CYS B 1 375 ? 12.383 -15.43 -19.406 1 96.94 375 CYS B CA 1
ATOM 6517 C C . CYS B 1 375 ? 10.953 -14.93 -19.203 1 96.94 375 CYS B C 1
ATOM 6519 O O . CYS B 1 375 ? 10.727 -13.953 -18.5 1 96.94 375 CYS B O 1
ATOM 6521 N N . GLN B 1 376 ? 9.984 -15.555 -19.875 1 97.81 376 GLN B N 1
ATOM 6522 C CA . GLN B 1 376 ? 8.586 -15.148 -19.781 1 97.81 376 GLN B CA 1
ATOM 6523 C C . GLN B 1 376 ? 7.758 -16.172 -19.016 1 97.81 376 GLN B C 1
ATOM 6525 O O . GLN B 1 376 ? 8.219 -17.297 -18.781 1 97.81 376 GLN B O 1
ATOM 6530 N N . GLU B 1 377 ? 6.625 -15.773 -18.594 1 98.12 377 GLU B N 1
ATOM 6531 C CA . GLU B 1 377 ? 5.68 -16.703 -18 1 98.12 377 GLU B CA 1
ATOM 6532 C C . GLU B 1 377 ? 5.004 -17.578 -19.062 1 98.12 377 GLU B C 1
ATOM 6534 O O . GLU B 1 377 ? 4.215 -17.078 -19.859 1 98.12 377 GLU B O 1
ATOM 6539 N N . VAL B 1 378 ? 5.309 -18.812 -19 1 98.31 378 VAL B N 1
ATOM 6540 C CA . VAL B 1 378 ? 4.77 -19.719 -20 1 98.31 378 VAL B CA 1
ATOM 6541 C C . VAL B 1 378 ? 3.281 -19.953 -19.75 1 98.31 378 VAL B C 1
ATOM 6543 O O . VAL B 1 378 ? 2.469 -19.891 -20.672 1 98.31 378 VAL B O 1
ATOM 6546 N N . PHE B 1 379 ? 2.945 -20.156 -18.469 1 98.25 379 PHE B N 1
ATOM 6547 C CA . PHE B 1 379 ? 1.567 -20.422 -18.078 1 98.25 379 PHE B CA 1
ATOM 6548 C C . PHE B 1 379 ? 0.983 -21.562 -18.891 1 98.25 379 PHE B C 1
ATOM 6550 O O . PHE B 1 379 ? -0.079 -21.422 -19.5 1 98.25 379 PHE B O 1
ATOM 6557 N N . GLY B 1 380 ? 1.637 -22.672 -18.953 1 98.44 380 GLY B N 1
ATOM 6558 C CA . GLY B 1 380 ? 1.355 -23.906 -19.688 1 98.44 380 GLY B CA 1
ATOM 6559 C C . GLY B 1 380 ? 2.17 -25.078 -19.188 1 98.44 380 GLY B C 1
ATOM 6560 O O . GLY B 1 380 ? 2.996 -24.938 -18.281 1 98.44 380 GLY B O 1
ATOM 6561 N N . PRO B 1 381 ? 1.935 -26.25 -19.75 1 98.56 381 PRO B N 1
ATOM 6562 C CA . PRO B 1 381 ? 2.539 -27.484 -19.234 1 98.56 381 PRO B CA 1
ATOM 6563 C C . PRO B 1 381 ? 3.971 -27.688 -19.719 1 98.56 381 PRO B C 1
ATOM 6565 O O . PRO B 1 381 ? 4.238 -28.625 -20.484 1 98.56 381 PRO B O 1
ATOM 6568 N N . LEU B 1 382 ? 4.859 -26.828 -19.203 1 98.69 382 LEU B N 1
ATOM 6569 C CA . LEU B 1 382 ? 6.246 -26.828 -19.656 1 98.69 382 LEU B CA 1
ATOM 6570 C C . LEU B 1 382 ? 7.199 -26.531 -18.5 1 98.69 382 LEU B C 1
ATOM 6572 O O . LEU B 1 382 ? 6.941 -25.641 -17.688 1 98.69 382 LEU B O 1
ATOM 6576 N N . MET B 1 383 ? 8.281 -27.312 -18.422 1 98.38 383 MET B N 1
ATOM 6577 C CA . MET B 1 383 ? 9.359 -27.062 -17.469 1 98.38 383 MET B CA 1
ATOM 6578 C C . MET B 1 383 ? 10.711 -27.062 -18.172 1 98.38 383 MET B C 1
ATOM 6580 O O . MET B 1 383 ? 10.93 -27.859 -19.094 1 98.38 383 MET B O 1
ATOM 6584 N N . THR B 1 384 ? 11.555 -26.156 -17.828 1 98.81 384 THR B N 1
ATOM 6585 C CA . THR B 1 384 ? 12.93 -26.156 -18.297 1 98.81 384 THR B CA 1
ATOM 6586 C C . THR B 1 384 ? 13.875 -26.656 -17.219 1 98.81 384 THR B C 1
ATOM 6588 O O . THR B 1 384 ? 13.664 -26.406 -16.031 1 98.81 384 THR B O 1
ATOM 6591 N N . VAL B 1 385 ? 14.867 -27.406 -17.594 1 98.81 385 VAL B N 1
ATOM 6592 C CA . VAL B 1 385 ? 15.859 -27.938 -16.672 1 98.81 385 VAL B CA 1
ATOM 6593 C C . VAL B 1 385 ? 17.266 -27.516 -17.109 1 98.81 385 VAL B C 1
ATOM 6595 O O . VAL B 1 385 ? 17.688 -27.844 -18.219 1 98.81 385 VAL B O 1
ATOM 6598 N N . ASN B 1 386 ? 17.906 -26.75 -16.312 1 98.62 386 ASN B N 1
ATOM 6599 C CA . ASN B 1 386 ? 19.281 -26.328 -16.516 1 98.62 386 ASN B CA 1
ATOM 6600 C C . ASN B 1 386 ? 20.172 -26.703 -15.328 1 98.62 386 ASN B C 1
ATOM 6602 O O . ASN B 1 386 ? 19.672 -27.031 -14.25 1 98.62 386 ASN B O 1
ATOM 6606 N N . THR B 1 387 ? 21.469 -26.672 -15.57 1 98.06 387 THR B N 1
ATOM 6607 C CA . THR B 1 387 ? 22.422 -27.094 -14.547 1 98.06 387 THR B CA 1
ATOM 6608 C C . THR B 1 387 ? 23.109 -25.875 -13.914 1 98.06 387 THR B C 1
ATOM 6610 O O . THR B 1 387 ? 23 -24.766 -14.43 1 98.06 387 THR B O 1
ATOM 6613 N N . PHE B 1 388 ? 23.672 -26.047 -12.711 1 98.38 388 PHE B N 1
ATOM 6614 C CA . PHE B 1 388 ? 24.609 -25.109 -12.086 1 98.38 388 PHE B CA 1
ATOM 6615 C C . PHE B 1 388 ? 25.734 -25.859 -11.391 1 98.38 388 PHE B C 1
ATOM 6617 O O . PHE B 1 388 ? 25.625 -27.047 -11.117 1 98.38 388 PHE B O 1
ATOM 6624 N N . LYS B 1 389 ? 26.859 -25.188 -11.172 1 98.25 389 LYS B N 1
ATOM 6625 C CA . LYS B 1 389 ? 28.016 -25.781 -10.508 1 98.25 389 LYS B CA 1
ATOM 6626 C C . LYS B 1 389 ? 28.188 -25.219 -9.094 1 98.25 389 LYS B C 1
ATOM 6628 O O . LYS B 1 389 ? 28.328 -25.984 -8.141 1 98.25 389 LYS B O 1
ATOM 6633 N N . GLU B 1 390 ? 28.125 -23.922 -9.008 1 98.12 390 GLU B N 1
ATOM 6634 C CA . GLU B 1 390 ? 28.219 -23.234 -7.715 1 98.12 390 GLU B CA 1
ATOM 6635 C C . GLU B 1 390 ? 26.875 -22.672 -7.297 1 98.12 390 GLU B C 1
ATOM 6637 O O . GLU B 1 390 ? 26.109 -22.172 -8.133 1 98.12 390 GLU B O 1
ATOM 6642 N N . PHE B 1 391 ? 26.625 -22.75 -5.996 1 98.31 391 PHE B N 1
ATOM 6643 C CA . PHE B 1 391 ? 25.328 -22.312 -5.48 1 98.31 391 PHE B CA 1
ATOM 6644 C C . PHE B 1 391 ? 25.062 -20.859 -5.855 1 98.31 391 PHE B C 1
ATOM 6646 O O . PHE B 1 391 ? 23.922 -20.469 -6.098 1 98.31 391 PHE B O 1
ATOM 6653 N N . ASP B 1 392 ? 26.141 -20.016 -5.977 1 98.19 392 ASP B N 1
ATOM 6654 C CA . ASP B 1 392 ? 26.016 -18.625 -6.414 1 98.19 392 ASP B CA 1
ATOM 6655 C C . ASP B 1 392 ? 25.359 -18.531 -7.785 1 98.19 392 ASP B C 1
ATOM 6657 O O . ASP B 1 392 ? 24.547 -17.641 -8.039 1 98.19 392 ASP B O 1
ATOM 6661 N N . GLU B 1 393 ? 25.734 -19.453 -8.586 1 98.31 393 GLU B N 1
ATOM 6662 C CA . GLU B 1 393 ? 25.188 -19.484 -9.93 1 98.31 393 GLU B CA 1
ATOM 6663 C C . GLU B 1 393 ? 23.672 -19.75 -9.898 1 98.31 393 GLU B C 1
ATOM 6665 O O . GLU B 1 393 ? 22.922 -19.172 -10.68 1 98.31 393 GLU B O 1
ATOM 6670 N N . ALA B 1 394 ? 23.219 -20.672 -9.078 1 98.44 394 ALA B N 1
ATOM 6671 C CA . ALA B 1 394 ? 21.812 -21 -8.953 1 98.44 394 ALA B CA 1
ATOM 6672 C C . ALA B 1 394 ? 21 -19.781 -8.492 1 98.44 394 ALA B C 1
ATOM 6674 O O . ALA B 1 394 ? 19.938 -19.484 -9.039 1 98.44 394 ALA B O 1
ATOM 6675 N N . ILE B 1 395 ? 21.531 -19.078 -7.496 1 98.56 395 ILE B N 1
ATOM 6676 C CA . ILE B 1 395 ? 20.891 -17.875 -6.988 1 98.56 395 ILE B CA 1
ATOM 6677 C C . ILE B 1 395 ? 20.781 -16.844 -8.109 1 98.56 395 ILE B C 1
ATOM 6679 O O . ILE B 1 395 ? 19.719 -16.25 -8.305 1 98.56 395 ILE B O 1
ATOM 6683 N N . GLU B 1 396 ? 21.859 -16.656 -8.828 1 98.19 396 GLU B N 1
ATOM 6684 C CA . GLU B 1 396 ? 21.891 -15.688 -9.922 1 98.19 396 GLU B CA 1
ATOM 6685 C C . GLU B 1 396 ? 20.875 -16.047 -11.008 1 98.19 396 GLU B C 1
ATOM 6687 O O . GLU B 1 396 ? 20.219 -15.164 -11.562 1 98.19 396 GLU B O 1
ATOM 6692 N N . GLN B 1 397 ? 20.766 -17.297 -11.289 1 98.12 397 GLN B N 1
ATOM 6693 C CA . GLN B 1 397 ? 19.844 -17.75 -12.32 1 98.12 397 GLN B CA 1
ATOM 6694 C C . GLN B 1 397 ? 18.391 -17.5 -11.906 1 98.12 397 GLN B C 1
ATOM 6696 O O . GLN B 1 397 ? 17.578 -17.062 -12.719 1 98.12 397 GLN B O 1
ATOM 6701 N N . VAL B 1 398 ? 18.047 -17.781 -10.672 1 98.5 398 VAL B N 1
ATOM 6702 C CA . VAL B 1 398 ? 16.703 -17.547 -10.188 1 98.5 398 VAL B CA 1
ATOM 6703 C C . VAL B 1 398 ? 16.406 -16.047 -10.211 1 98.5 398 VAL B C 1
ATOM 6705 O O . VAL B 1 398 ? 15.328 -15.625 -10.633 1 98.5 398 VAL B O 1
ATOM 6708 N N . ASN B 1 399 ? 17.391 -15.234 -9.828 1 97.81 399 ASN B N 1
ATOM 6709 C CA . ASN B 1 399 ? 17.203 -13.789 -9.727 1 97.81 399 ASN B CA 1
ATOM 6710 C C . ASN B 1 399 ? 17.172 -13.133 -11.102 1 97.81 399 ASN B C 1
ATOM 6712 O O . ASN B 1 399 ? 16.703 -12 -11.25 1 97.81 399 ASN B O 1
ATOM 6716 N N . ASN B 1 400 ? 17.75 -13.867 -12.078 1 97.44 400 ASN B N 1
ATOM 6717 C CA . ASN B 1 400 ? 17.688 -13.375 -13.453 1 97.44 400 ASN B CA 1
ATOM 6718 C C . ASN B 1 400 ? 16.297 -13.539 -14.047 1 97.44 400 ASN B C 1
ATOM 6720 O O . ASN B 1 400 ? 16.094 -14.359 -14.945 1 97.44 400 ASN B O 1
ATOM 6724 N N . SER B 1 401 ? 15.375 -12.789 -13.562 1 97.25 401 SER B N 1
ATOM 6725 C CA . SER B 1 401 ? 13.969 -12.781 -13.953 1 97.25 401 SER B CA 1
ATOM 6726 C C . SER B 1 401 ? 13.328 -11.422 -13.672 1 97.25 401 SER B C 1
ATOM 6728 O O . SER B 1 401 ? 13.641 -10.781 -12.664 1 97.25 401 SER B O 1
ATOM 6730 N N . ARG B 1 402 ? 12.492 -10.961 -14.562 1 96.38 402 ARG B N 1
ATOM 6731 C CA . ARG B 1 402 ? 11.719 -9.75 -14.312 1 96.38 402 ARG B CA 1
ATOM 6732 C C . ARG B 1 402 ? 10.617 -10.008 -13.289 1 96.38 402 ARG B C 1
ATOM 6734 O O . ARG B 1 402 ? 9.992 -9.07 -12.797 1 96.38 402 ARG B O 1
ATOM 6741 N N . TYR B 1 403 ? 10.398 -11.258 -12.906 1 97.56 403 TYR B N 1
ATOM 6742 C CA . TYR B 1 403 ? 9.383 -11.656 -11.938 1 97.56 403 TYR B CA 1
ATOM 6743 C C . TYR B 1 403 ? 10.023 -12.078 -10.617 1 97.56 403 TYR B C 1
ATOM 6745 O O . TYR B 1 403 ? 11.234 -12.297 -10.555 1 97.56 403 TYR B O 1
ATOM 6753 N N . GLY B 1 404 ? 9.266 -12.141 -9.523 1 98.06 404 GLY B N 1
ATOM 6754 C CA . GLY B 1 404 ? 9.719 -12.594 -8.211 1 98.06 404 GLY B CA 1
ATOM 6755 C C . GLY B 1 404 ? 8.586 -12.984 -7.289 1 98.06 404 GLY B C 1
ATOM 6756 O O . GLY B 1 404 ? 8.391 -12.367 -6.242 1 98.06 404 GLY B O 1
ATOM 6757 N N . LEU B 1 405 ? 7.902 -14.117 -7.598 1 97.88 405 LEU B N 1
ATOM 6758 C CA . LEU B 1 405 ? 6.77 -14.555 -6.781 1 97.88 405 LEU B CA 1
ATOM 6759 C C . LEU B 1 405 ? 7.215 -15.578 -5.738 1 97.88 405 LEU B C 1
ATOM 6761 O O . LEU B 1 405 ? 7.395 -15.234 -4.566 1 97.88 405 LEU B O 1
ATOM 6765 N N . GLN B 1 406 ? 7.512 -16.859 -6.109 1 98.5 406 GLN B N 1
ATOM 6766 C CA . GLN B 1 406 ? 7.988 -17.891 -5.188 1 98.5 406 GLN B CA 1
ATOM 6767 C C . GLN B 1 406 ? 9.117 -18.703 -5.809 1 98.5 406 GLN B C 1
ATOM 6769 O O . GLN B 1 406 ? 9.195 -18.828 -7.035 1 98.5 406 GLN B O 1
ATOM 6774 N N . ALA B 1 407 ? 9.953 -19.219 -4.965 1 98.81 407 ALA B N 1
ATOM 6775 C CA . ALA B 1 407 ? 11 -20.141 -5.387 1 98.81 407 ALA B CA 1
ATOM 6776 C C . ALA B 1 407 ? 11.141 -21.312 -4.41 1 98.81 407 ALA B C 1
ATOM 6778 O O . ALA B 1 407 ? 10.852 -21.156 -3.219 1 98.81 407 ALA B O 1
ATOM 6779 N N . GLY B 1 408 ? 11.484 -22.422 -4.902 1 98.81 408 GLY B N 1
ATOM 6780 C CA . GLY B 1 408 ? 11.797 -23.594 -4.086 1 98.81 408 GLY B CA 1
ATOM 6781 C C . GLY B 1 408 ? 13.273 -23.938 -4.082 1 98.81 408 GLY B C 1
ATOM 6782 O O . GLY B 1 408 ? 13.969 -23.734 -5.082 1 98.81 408 GLY B O 1
ATOM 6783 N N . VAL B 1 409 ? 13.75 -24.438 -2.98 1 98.88 409 VAL B N 1
ATOM 6784 C CA . VAL B 1 409 ? 15.148 -24.844 -2.857 1 98.88 409 VAL B CA 1
ATOM 6785 C C . VAL B 1 409 ? 15.227 -26.156 -2.094 1 98.88 409 VAL B C 1
ATOM 6787 O O . VAL B 1 409 ? 14.805 -26.25 -0.938 1 98.88 409 VAL B O 1
ATOM 6790 N N . PHE B 1 410 ? 15.719 -27.172 -2.746 1 98.81 410 PHE B N 1
ATOM 6791 C CA . PHE B 1 410 ? 16.047 -28.406 -2.066 1 98.81 410 PHE B CA 1
ATOM 6792 C C . PHE B 1 410 ? 17.516 -28.453 -1.683 1 98.81 410 PHE B C 1
ATOM 6794 O O . PHE B 1 410 ? 18.391 -28.484 -2.555 1 98.81 410 PHE B O 1
ATOM 6801 N N . THR B 1 411 ? 17.844 -28.406 -0.446 1 98.56 411 THR B N 1
ATOM 6802 C CA . THR B 1 411 ? 19.203 -28.5 0.081 1 98.56 411 THR B CA 1
ATOM 6803 C C . THR B 1 411 ? 19.203 -29.016 1.517 1 98.56 411 THR B C 1
ATOM 6805 O O . THR B 1 411 ? 18.219 -28.828 2.242 1 98.56 411 THR B O 1
ATOM 6808 N N . ASN B 1 412 ? 20.172 -29.75 1.896 1 97.31 412 ASN B N 1
ATOM 6809 C CA . ASN B 1 412 ? 20.375 -30.156 3.283 1 97.31 412 ASN B CA 1
ATOM 6810 C C . ASN B 1 412 ? 21.422 -29.281 3.977 1 97.31 412 ASN B C 1
ATOM 6812 O O . ASN B 1 412 ? 21.781 -29.547 5.129 1 97.31 412 ASN B O 1
ATOM 6816 N N . ASN B 1 413 ? 21.953 -28.312 3.227 1 97.75 413 ASN B N 1
ATOM 6817 C CA . ASN B 1 413 ? 22.969 -27.406 3.756 1 97.75 413 ASN B CA 1
ATOM 6818 C C . ASN B 1 413 ? 22.328 -26.156 4.355 1 97.75 413 ASN B C 1
ATOM 6820 O O . ASN B 1 413 ? 21.75 -25.344 3.637 1 97.75 413 ASN B O 1
ATOM 6824 N N . LEU B 1 414 ? 22.5 -26.062 5.617 1 96.88 414 LEU B N 1
ATOM 6825 C CA . LEU B 1 414 ? 21.891 -24.953 6.348 1 96.88 414 LEU B CA 1
ATOM 6826 C C . LEU B 1 414 ? 22.359 -23.609 5.801 1 96.88 414 LEU B C 1
ATOM 6828 O O . LEU B 1 414 ? 21.578 -22.672 5.672 1 96.88 414 LEU B O 1
ATOM 6832 N N . PHE B 1 415 ? 23.625 -23.453 5.516 1 97.12 415 PHE B N 1
ATOM 6833 C CA . PHE B 1 415 ? 24.172 -22.188 5.051 1 97.12 415 PHE B CA 1
ATOM 6834 C C . PHE B 1 415 ? 23.609 -21.812 3.691 1 97.12 415 PHE B C 1
ATOM 6836 O O . PHE B 1 415 ? 23.297 -20.641 3.441 1 97.12 415 PHE B O 1
ATOM 6843 N N . LYS B 1 416 ? 23.438 -22.828 2.816 1 98.12 416 LYS B N 1
ATOM 6844 C CA . LYS B 1 416 ? 22.859 -22.562 1.502 1 98.12 416 LYS B CA 1
ATOM 6845 C C . LYS B 1 416 ? 21.391 -22.188 1.616 1 98.12 416 LYS B C 1
ATOM 6847 O O . LYS B 1 416 ? 20.906 -21.297 0.9 1 98.12 416 LYS B O 1
ATOM 6852 N N . ALA B 1 417 ? 20.641 -22.891 2.516 1 98.25 417 ALA B N 1
ATOM 6853 C CA . ALA B 1 417 ? 19.25 -22.516 2.768 1 98.25 417 ALA B CA 1
ATOM 6854 C C . ALA B 1 417 ? 19.141 -21.078 3.23 1 98.25 417 ALA B C 1
ATOM 6856 O O . ALA B 1 417 ? 18.281 -20.328 2.752 1 98.25 417 ALA B O 1
ATOM 6857 N N . MET B 1 418 ? 19.984 -20.656 4.121 1 97.81 418 MET B N 1
ATOM 6858 C CA . MET B 1 418 ? 19.969 -19.297 4.648 1 97.81 418 MET B CA 1
ATOM 6859 C C . MET B 1 418 ? 20.297 -18.281 3.557 1 97.81 418 MET B C 1
ATOM 6861 O O . MET B 1 418 ? 19.688 -17.219 3.486 1 97.81 418 MET B O 1
ATOM 6865 N N . ARG B 1 419 ? 21.266 -18.641 2.725 1 97.88 419 ARG B N 1
ATOM 6866 C CA . ARG B 1 419 ? 21.594 -17.75 1.608 1 97.88 419 ARG B CA 1
ATOM 6867 C C . ARG B 1 419 ? 20.422 -17.594 0.658 1 97.88 419 ARG B C 1
ATOM 6869 O O . ARG B 1 419 ? 20.141 -16.5 0.185 1 97.88 419 ARG B O 1
ATOM 6876 N N . ALA B 1 420 ? 19.766 -18.719 0.376 1 98.56 420 ALA B N 1
ATOM 6877 C CA . ALA B 1 420 ? 18.594 -18.656 -0.497 1 98.56 420 ALA B CA 1
ATOM 6878 C C . ALA B 1 420 ? 17.531 -17.703 0.07 1 98.56 420 ALA B C 1
ATOM 6880 O O . ALA B 1 420 ? 17 -16.859 -0.65 1 98.56 420 ALA B O 1
ATOM 6881 N N . ILE B 1 421 ? 17.234 -17.844 1.333 1 98.06 421 ILE B N 1
ATOM 6882 C CA . ILE B 1 421 ? 16.234 -17.016 2.018 1 98.06 421 ILE B CA 1
ATOM 6883 C C . ILE B 1 421 ? 16.641 -15.539 1.916 1 98.06 421 ILE B C 1
ATOM 6885 O O . ILE B 1 421 ? 15.805 -14.68 1.619 1 98.06 421 ILE B O 1
ATOM 6889 N N . ASP B 1 422 ? 17.906 -15.266 2.029 1 96.5 422 ASP B N 1
ATOM 6890 C CA . ASP B 1 422 ? 18.391 -13.898 2.117 1 96.5 422 ASP B CA 1
ATOM 6891 C C . ASP B 1 422 ? 18.547 -13.273 0.73 1 96.5 422 ASP B C 1
ATOM 6893 O O . ASP B 1 422 ? 18.312 -12.078 0.551 1 96.5 422 ASP B O 1
ATOM 6897 N N . GLU B 1 423 ? 18.938 -14.109 -0.27 1 97.38 423 GLU B N 1
ATOM 6898 C CA . GLU B 1 423 ? 19.469 -13.523 -1.493 1 97.38 423 GLU B CA 1
ATOM 6899 C C . GLU B 1 423 ? 18.5 -13.68 -2.656 1 97.38 423 GLU B C 1
ATOM 6901 O O . GLU B 1 423 ? 18.578 -12.953 -3.648 1 97.38 423 GLU B O 1
ATOM 6906 N N . LEU B 1 424 ? 17.578 -14.656 -2.584 1 98.44 424 LEU B N 1
ATOM 6907 C CA . LEU B 1 424 ? 16.609 -14.789 -3.676 1 98.44 424 LEU B CA 1
ATOM 6908 C C . LEU B 1 424 ? 15.648 -13.609 -3.689 1 98.44 424 LEU B C 1
ATOM 6910 O O . LEU B 1 424 ? 15.141 -13.203 -2.641 1 98.44 424 LEU B O 1
ATOM 6914 N N . GLU B 1 425 ? 15.43 -13.031 -4.832 1 97.44 425 GLU B N 1
ATOM 6915 C CA . GLU B 1 425 ? 14.57 -11.867 -5 1 97.44 425 GLU B CA 1
ATOM 6916 C C . GLU B 1 425 ? 13.141 -12.273 -5.344 1 97.44 425 GLU B C 1
ATOM 6918 O O . GLU B 1 425 ? 12.648 -11.961 -6.434 1 97.44 425 GLU B O 1
ATOM 6923 N N . VAL B 1 426 ? 12.508 -12.945 -4.367 1 98.44 426 VAL B N 1
ATOM 6924 C CA . VAL B 1 426 ? 11.141 -13.445 -4.516 1 98.44 426 VAL B CA 1
ATOM 6925 C C . VAL B 1 426 ? 10.344 -13.141 -3.25 1 98.44 426 VAL B C 1
ATOM 6927 O O . VAL B 1 426 ? 10.914 -12.867 -2.195 1 98.44 426 VAL B O 1
ATOM 6930 N N . GLY B 1 427 ? 9.047 -13.227 -3.402 1 97.94 427 GLY B N 1
ATOM 6931 C CA . GLY B 1 427 ? 8.164 -12.977 -2.277 1 97.94 427 GLY B CA 1
ATOM 6932 C C . GLY B 1 427 ? 8.094 -14.141 -1.306 1 97.94 427 GLY B C 1
ATOM 6933 O O . GLY B 1 427 ? 7.742 -13.961 -0.137 1 97.94 427 GLY B O 1
ATOM 6934 N N . GLY B 1 428 ? 8.344 -15.375 -1.798 1 98.44 428 GLY B N 1
ATOM 6935 C CA . GLY B 1 428 ? 8.312 -16.562 -0.961 1 98.44 428 GLY B CA 1
ATOM 6936 C C . GLY B 1 428 ? 9.398 -17.562 -1.312 1 98.44 428 GLY B C 1
ATOM 6937 O O . GLY B 1 428 ? 9.68 -17.797 -2.49 1 98.44 428 GLY B O 1
ATOM 6938 N N . VAL B 1 429 ? 10.023 -18.078 -0.286 1 98.81 429 VAL B N 1
ATOM 6939 C CA . VAL B 1 429 ? 11.039 -19.109 -0.466 1 98.81 429 VAL B CA 1
ATOM 6940 C C . VAL B 1 429 ? 10.594 -20.406 0.237 1 98.81 429 VAL B C 1
ATOM 6942 O O . VAL B 1 429 ? 10.32 -20.391 1.438 1 98.81 429 VAL B O 1
ATOM 6945 N N . MET B 1 430 ? 10.484 -21.469 -0.495 1 98.69 430 MET B N 1
ATOM 6946 C CA . MET B 1 430 ? 10.141 -22.797 0.019 1 98.69 430 MET B CA 1
ATOM 6947 C C . MET B 1 430 ? 11.383 -23.672 0.119 1 98.69 430 MET B C 1
ATOM 6949 O O . MET B 1 430 ? 11.875 -24.172 -0.893 1 98.69 430 MET B O 1
ATOM 6953 N N . ILE B 1 431 ? 11.844 -23.906 1.326 1 98.69 431 ILE B N 1
ATOM 6954 C CA . ILE B 1 431 ? 12.984 -24.781 1.527 1 98.69 431 ILE B CA 1
ATOM 6955 C C . ILE B 1 431 ? 12.516 -26.234 1.623 1 98.69 431 ILE B C 1
ATOM 6957 O O . ILE B 1 431 ? 11.617 -26.547 2.41 1 98.69 431 ILE B O 1
ATOM 6961 N N . ASN B 1 432 ? 13.055 -27.109 0.794 1 98.12 432 ASN B N 1
ATOM 6962 C CA . ASN B 1 432 ? 12.742 -28.531 0.678 1 98.12 432 ASN B CA 1
ATOM 6963 C C . ASN B 1 432 ? 11.305 -28.75 0.197 1 98.12 432 ASN B C 1
ATOM 6965 O O . ASN B 1 432 ? 10.617 -29.656 0.672 1 98.12 432 ASN B O 1
ATOM 6969 N N . ASP B 1 433 ? 10.922 -27.891 -0.648 1 98 433 ASP B N 1
ATOM 6970 C CA . ASP B 1 433 ? 9.648 -27.969 -1.357 1 98 433 ASP B CA 1
ATOM 6971 C C . ASP B 1 433 ? 9.695 -27.172 -2.66 1 98 433 ASP B C 1
ATOM 6973 O O . ASP B 1 433 ? 10.719 -26.578 -2.998 1 98 433 ASP B O 1
ATOM 6977 N N . ILE B 1 434 ? 8.641 -27.203 -3.369 1 98.31 434 ILE B N 1
ATOM 6978 C CA . ILE B 1 434 ? 8.555 -26.516 -4.656 1 98.31 434 ILE B CA 1
ATOM 6979 C C . ILE B 1 434 ? 7.82 -25.188 -4.488 1 98.31 434 ILE B C 1
ATOM 6981 O O . ILE B 1 434 ? 7.117 -24.984 -3.494 1 98.31 434 ILE B O 1
ATOM 6985 N N . PRO B 1 435 ? 7.992 -24.25 -5.469 1 98.25 435 PRO B N 1
ATOM 6986 C CA . PRO B 1 435 ? 7.344 -22.953 -5.367 1 98.25 435 PRO B CA 1
ATOM 6987 C C . PRO B 1 435 ? 5.82 -23.031 -5.418 1 98.25 435 PRO B C 1
ATOM 6989 O O . PRO B 1 435 ? 5.129 -22.094 -5.016 1 98.25 435 PRO B O 1
ATOM 6992 N N . THR B 1 436 ? 5.285 -24.125 -5.863 1 97.69 436 THR B N 1
ATOM 6993 C CA . THR B 1 436 ? 3.852 -24.281 -6.094 1 97.69 436 THR B CA 1
ATOM 6994 C C . THR B 1 436 ? 3.109 -24.484 -4.773 1 97.69 436 THR B C 1
ATOM 6996 O O . THR B 1 436 ? 1.877 -24.453 -4.742 1 97.69 436 THR B O 1
ATOM 6999 N N . PHE B 1 437 ? 3.842 -24.594 -3.691 1 96.12 437 PHE B N 1
ATOM 7000 C CA . PHE B 1 437 ? 3.197 -24.75 -2.395 1 96.12 437 PHE B CA 1
ATOM 7001 C C . PHE B 1 437 ? 2.531 -23.453 -1.951 1 96.12 437 PHE B C 1
ATOM 7003 O O . PHE B 1 437 ? 3.139 -22.375 -2.023 1 96.12 437 PHE B O 1
ATOM 7010 N N . ARG B 1 438 ? 1.317 -23.578 -1.514 1 95.31 438 ARG B N 1
ATOM 7011 C CA . ARG B 1 438 ? 0.571 -22.438 -0.974 1 95.31 438 ARG B CA 1
ATOM 7012 C C . ARG B 1 438 ? -0.579 -22.922 -0.092 1 95.31 438 ARG B C 1
ATOM 7014 O O . ARG B 1 438 ? -1.318 -23.828 -0.464 1 95.31 438 ARG B O 1
ATOM 7021 N N . VAL B 1 439 ? -0.649 -22.438 1.101 1 94.25 439 VAL B N 1
ATOM 7022 C CA . VAL B 1 439 ? -1.88 -22.484 1.882 1 94.25 439 VAL B CA 1
ATOM 7023 C C . VAL B 1 439 ? -2.49 -21.094 1.988 1 94.25 439 VAL B C 1
ATOM 7025 O O . VAL B 1 439 ? -1.77 -20.094 1.977 1 94.25 439 VAL B O 1
ATOM 7028 N N . ASP B 1 440 ? -3.725 -21.031 2.223 1 94.25 440 ASP B N 1
ATOM 7029 C CA . ASP B 1 440 ? -4.43 -19.828 1.828 1 94.25 440 ASP B CA 1
ATOM 7030 C C . ASP B 1 440 ? -4.418 -18.797 2.953 1 94.25 440 ASP B C 1
ATOM 7032 O O . ASP B 1 440 ? -4.816 -17.641 2.752 1 94.25 440 ASP B O 1
ATOM 7036 N N . HIS B 1 441 ? -3.906 -19.203 4.156 1 94.94 441 HIS B N 1
ATOM 7037 C CA . HIS B 1 441 ? -3.793 -18.203 5.211 1 94.94 441 HIS B CA 1
ATOM 7038 C C . HIS B 1 441 ? -2.379 -17.625 5.281 1 94.94 441 HIS B C 1
ATOM 7040 O O . HIS B 1 441 ? -2.094 -16.766 6.109 1 94.94 441 HIS B O 1
ATOM 7046 N N . MET B 1 442 ? -1.447 -18.109 4.418 1 96.62 442 MET B N 1
ATOM 7047 C CA . MET B 1 442 ? -0.113 -17.516 4.371 1 96.62 442 MET B CA 1
ATOM 7048 C C . MET B 1 442 ? -0.096 -16.297 3.471 1 96.62 442 MET B C 1
ATOM 7050 O O . MET B 1 442 ? -0.945 -16.141 2.588 1 96.62 442 MET B O 1
ATOM 7054 N N . PRO B 1 443 ? 0.843 -15.336 3.732 1 97.19 443 PRO B N 1
ATOM 7055 C CA . PRO B 1 443 ? 0.946 -14.227 2.779 1 97.19 443 PRO B CA 1
ATOM 7056 C C . PRO B 1 443 ? 1.389 -14.68 1.391 1 97.19 443 PRO B C 1
ATOM 7058 O O . PRO B 1 443 ? 2.227 -15.578 1.269 1 97.19 443 PRO B O 1
ATOM 7061 N N . TYR B 1 444 ? 0.725 -14.148 0.454 1 97.38 444 TYR B N 1
ATOM 7062 C CA . TYR B 1 444 ? 0.978 -14.508 -0.936 1 97.38 444 TYR B CA 1
ATOM 7063 C C . TYR B 1 444 ? 1.103 -13.266 -1.81 1 97.38 444 TYR B C 1
ATOM 7065 O O . TYR B 1 444 ? 0.198 -12.43 -1.843 1 97.38 444 TYR B O 1
ATOM 7073 N N . GLY B 1 445 ? 2.207 -13.102 -2.512 1 94.56 445 GLY B N 1
ATOM 7074 C CA . GLY B 1 445 ? 2.527 -11.984 -3.391 1 94.56 445 GLY B CA 1
ATOM 7075 C C . GLY B 1 445 ? 4.008 -11.867 -3.695 1 94.56 445 GLY B C 1
ATOM 7076 O O . GLY B 1 445 ? 4.84 -12.453 -2.994 1 94.56 445 GLY B O 1
ATOM 7077 N N . GLY B 1 446 ? 4.297 -11.156 -4.723 1 93.81 446 GLY B N 1
ATOM 7078 C CA . GLY B 1 446 ? 5.676 -11.133 -5.176 1 93.81 446 GLY B CA 1
ATOM 7079 C C . GLY B 1 446 ? 6.281 -9.742 -5.18 1 93.81 446 GLY B C 1
ATOM 7080 O O . GLY B 1 446 ? 5.77 -8.836 -4.52 1 93.81 446 GLY B O 1
ATOM 7081 N N . VAL B 1 447 ? 7.5 -9.711 -5.711 1 95.88 447 VAL B N 1
ATOM 7082 C CA . VAL B 1 447 ? 8.258 -8.492 -5.953 1 95.88 447 VAL B CA 1
ATOM 7083 C C . VAL B 1 447 ? 8.492 -8.312 -7.453 1 95.88 447 VAL B C 1
ATOM 7085 O O . VAL B 1 447 ? 8.062 -9.148 -8.258 1 95.88 447 VAL B O 1
ATOM 7088 N N . LYS B 1 448 ? 9.125 -7.242 -7.879 1 95.94 448 LYS B N 1
ATOM 7089 C CA . LYS B 1 448 ? 9.375 -6.965 -9.289 1 95.94 448 LYS B CA 1
ATOM 7090 C C . LYS B 1 448 ? 8.07 -6.973 -10.086 1 95.94 448 LYS B C 1
ATOM 7092 O O . LYS B 1 448 ? 7.098 -6.32 -9.695 1 95.94 448 LYS B O 1
ATOM 7097 N N . GLU B 1 449 ? 7.969 -7.648 -11.188 1 96.88 449 GLU B N 1
ATOM 7098 C CA . GLU B 1 449 ? 6.77 -7.629 -12.023 1 96.88 449 GLU B CA 1
ATOM 7099 C C . GLU B 1 449 ? 5.758 -8.672 -11.562 1 96.88 449 GLU B C 1
ATOM 7101 O O . GLU B 1 449 ? 4.781 -8.945 -12.266 1 96.88 449 GLU B O 1
ATOM 7106 N N . SER B 1 450 ? 6.02 -9.242 -10.414 1 97.69 450 SER B N 1
ATOM 7107 C CA . SER B 1 450 ? 5.039 -10.172 -9.852 1 97.69 450 SER B CA 1
ATOM 7108 C C . SER B 1 450 ? 3.994 -9.438 -9.023 1 97.69 450 SER B C 1
ATOM 7110 O O . SER B 1 450 ? 3.012 -10.031 -8.578 1 97.69 450 SER B O 1
ATOM 7112 N N . GLY B 1 451 ? 4.199 -8.125 -8.828 1 95.38 451 GLY B N 1
ATOM 7113 C CA . GLY B 1 451 ? 3.09 -7.332 -8.328 1 95.38 451 GLY B CA 1
ATOM 7114 C C . GLY B 1 451 ? 3.418 -6.594 -7.043 1 95.38 451 GLY B C 1
ATOM 7115 O O . GLY B 1 451 ? 4.586 -6.445 -6.688 1 95.38 451 GLY B O 1
ATOM 7116 N N . THR B 1 452 ? 2.359 -5.977 -6.473 1 94.81 452 THR B N 1
ATOM 7117 C CA . THR B 1 452 ? 2.445 -5.184 -5.25 1 94.81 452 THR B CA 1
ATOM 7118 C C . THR B 1 452 ? 1.286 -5.508 -4.312 1 94.81 452 THR B C 1
ATOM 7120 O O . THR B 1 452 ? 0.139 -5.613 -4.75 1 94.81 452 THR B O 1
ATOM 7123 N N . GLY B 1 453 ? 1.629 -5.59 -2.979 1 94.5 453 GLY B N 1
ATOM 7124 C CA . GLY B 1 453 ? 0.64 -6.027 -2.008 1 94.5 453 GLY B CA 1
ATOM 7125 C C . GLY B 1 453 ? 0.65 -7.531 -1.782 1 94.5 453 GLY B C 1
ATOM 7126 O O . GLY B 1 453 ? 1.425 -8.25 -2.414 1 94.5 453 GLY B O 1
ATOM 7127 N N . ARG B 1 454 ? -0.134 -7.953 -0.851 1 97.12 454 ARG B N 1
ATOM 7128 C CA . ARG B 1 454 ? -0.169 -9.375 -0.521 1 97.12 454 ARG B CA 1
ATOM 7129 C C . ARG B 1 454 ? -1.605 -9.875 -0.405 1 97.12 454 ARG B C 1
ATOM 7131 O O . ARG B 1 454 ? -2.471 -9.18 0.128 1 97.12 454 ARG B O 1
ATOM 7138 N N . GLU B 1 455 ? -1.798 -11.016 -0.929 1 96.81 455 GLU B N 1
ATOM 7139 C CA . GLU B 1 455 ? -3.004 -11.781 -0.625 1 96.81 455 GLU B CA 1
ATOM 7140 C C . GLU B 1 455 ? -2.785 -12.703 0.57 1 96.81 455 GLU B C 1
ATOM 7142 O O . GLU B 1 455 ? -1.836 -12.523 1.336 1 96.81 455 GLU B O 1
ATOM 7147 N N . GLY B 1 456 ? -3.584 -13.719 0.851 1 96.94 456 GLY B N 1
ATOM 7148 C CA . GLY B 1 456 ? -3.729 -14.328 2.166 1 96.94 456 GLY B CA 1
ATOM 7149 C C . GLY B 1 456 ? -4.738 -13.609 3.043 1 96.94 456 GLY B C 1
ATOM 7150 O O . GLY B 1 456 ? -4.738 -12.375 3.121 1 96.94 456 GLY B O 1
ATOM 7151 N N . ILE B 1 457 ? -5.52 -14.312 3.627 1 97.62 457 ILE B N 1
ATOM 7152 C CA . ILE B 1 457 ? -6.762 -13.758 4.16 1 97.62 457 ILE B CA 1
ATOM 7153 C C . ILE B 1 457 ? -6.441 -12.594 5.102 1 97.62 457 ILE B C 1
ATOM 7155 O O . ILE B 1 457 ? -6.914 -11.477 4.895 1 97.62 457 ILE B O 1
ATOM 7159 N N . LYS B 1 458 ? -5.566 -12.82 6.113 1 97.62 458 LYS B N 1
ATOM 7160 C CA . LYS B 1 458 ? -5.199 -11.781 7.062 1 97.62 458 LYS B CA 1
ATOM 7161 C C . LYS B 1 458 ? -4.582 -10.578 6.352 1 97.62 458 LYS B C 1
ATOM 7163 O O . LYS B 1 458 ? -4.938 -9.43 6.637 1 97.62 458 LYS B O 1
ATOM 7168 N N . TYR B 1 459 ? -3.738 -10.789 5.465 1 97.94 459 TYR B N 1
ATOM 7169 C CA . TYR B 1 459 ? -2.965 -9.766 4.77 1 97.94 459 TYR B CA 1
ATOM 7170 C C . TYR B 1 459 ? -3.83 -9.016 3.76 1 97.94 459 TYR B C 1
ATOM 7172 O O . TYR B 1 459 ? -3.682 -7.809 3.578 1 97.94 459 TYR B O 1
ATOM 7180 N N . ALA B 1 460 ? -4.727 -9.75 3.094 1 98.38 460 ALA B N 1
ATOM 7181 C CA . ALA B 1 460 ? -5.691 -9.109 2.205 1 98.38 460 ALA B CA 1
ATOM 7182 C C . ALA B 1 460 ? -6.617 -8.18 2.984 1 98.38 460 ALA B C 1
ATOM 7184 O O . ALA B 1 460 ? -6.98 -7.102 2.5 1 98.38 460 ALA B O 1
ATOM 7185 N N . ILE B 1 461 ? -7.051 -8.625 4.195 1 98.56 461 ILE B N 1
ATOM 7186 C CA . ILE B 1 461 ? -7.887 -7.785 5.047 1 98.56 461 ILE B CA 1
ATOM 7187 C C . ILE B 1 461 ? -7.16 -6.484 5.367 1 98.56 461 ILE B C 1
ATOM 7189 O O . ILE B 1 461 ? -7.766 -5.41 5.367 1 98.56 461 ILE B O 1
ATOM 7193 N N . GLU B 1 462 ? -5.859 -6.578 5.605 1 97.31 462 GLU B N 1
ATOM 7194 C CA . GLU B 1 462 ? -5.078 -5.375 5.867 1 97.31 462 GLU B CA 1
ATOM 7195 C C . GLU B 1 462 ? -5.113 -4.426 4.672 1 97.31 462 GLU B C 1
ATOM 7197 O O . GLU B 1 462 ? -5.23 -3.209 4.844 1 97.31 462 GLU B O 1
ATOM 7202 N N . GLU B 1 463 ? -5.043 -5.004 3.451 1 97 463 GLU B N 1
ATOM 7203 C CA . GLU B 1 463 ? -5.113 -4.207 2.229 1 97 463 GLU B CA 1
ATOM 7204 C C . GLU B 1 463 ? -6.5 -3.602 2.045 1 97 463 GLU B C 1
ATOM 7206 O O . GLU B 1 463 ? -6.656 -2.594 1.353 1 97 463 GLU B O 1
ATOM 7211 N N . MET B 1 464 ? -7.512 -4.195 2.682 1 98.38 464 MET B N 1
ATOM 7212 C CA . MET B 1 464 ? -8.898 -3.818 2.416 1 98.38 464 MET B CA 1
ATOM 7213 C C . MET B 1 464 ? -9.484 -3.037 3.588 1 98.38 464 MET B C 1
ATOM 7215 O O . MET B 1 464 ? -10.703 -2.898 3.701 1 98.38 464 MET B O 1
ATOM 7219 N N . THR B 1 465 ? -8.617 -2.58 4.492 1 97.88 465 THR B N 1
ATOM 7220 C CA . THR B 1 465 ? -9.031 -1.74 5.609 1 97.88 465 THR B CA 1
ATOM 7221 C C . THR B 1 465 ? -8.125 -0.517 5.73 1 97.88 465 THR B C 1
ATOM 7223 O O . THR B 1 465 ? -7.012 -0.507 5.203 1 97.88 465 THR B O 1
ATOM 7226 N N . GLU B 1 466 ? -8.641 0.471 6.367 1 96.88 466 GLU B N 1
ATOM 7227 C CA . GLU B 1 466 ? -7.879 1.665 6.723 1 96.88 466 GLU B CA 1
ATOM 7228 C C . GLU B 1 466 ? -7.543 1.682 8.211 1 96.88 466 GLU B C 1
ATOM 7230 O O . GLU B 1 466 ? -8.406 1.405 9.047 1 96.88 466 GLU B O 1
ATOM 7235 N N . MET B 1 467 ? -6.309 1.965 8.469 1 97.31 467 MET B N 1
ATOM 7236 C CA . MET B 1 467 ? -5.91 2.193 9.859 1 97.31 467 MET B CA 1
ATOM 7237 C C . MET B 1 467 ? -6.305 3.594 10.312 1 97.31 467 MET B C 1
ATOM 7239 O O . MET B 1 467 ? -6.012 4.578 9.633 1 97.31 467 MET B O 1
ATOM 7243 N N . LYS B 1 468 ? -7.016 3.676 11.391 1 98.12 468 LYS B N 1
ATOM 7244 C CA . LYS B 1 468 ? -7.398 4.949 11.992 1 98.12 468 LYS B CA 1
ATOM 7245 C C . LYS B 1 468 ? -6.766 5.121 13.367 1 98.12 468 LYS B C 1
ATOM 7247 O O . LYS B 1 468 ? -6.82 4.215 14.203 1 98.12 468 LYS B O 1
ATOM 7252 N N . LEU B 1 469 ? -6.09 6.266 13.57 1 98.62 469 LEU B N 1
ATOM 7253 C CA . LEU B 1 469 ? -5.531 6.613 14.867 1 98.62 469 LEU B CA 1
ATOM 7254 C C . LEU B 1 469 ? -6.586 7.273 15.75 1 98.62 469 LEU B C 1
ATOM 7256 O O . LEU B 1 469 ? -7.34 8.133 15.289 1 98.62 469 LEU B O 1
ATOM 7260 N N . VAL B 1 470 ? -6.68 6.836 16.969 1 98.38 470 VAL B N 1
ATOM 7261 C CA . VAL B 1 470 ? -7.516 7.457 17.984 1 98.38 470 VAL B CA 1
ATOM 7262 C C . VAL B 1 470 ? -6.648 7.91 19.156 1 98.38 470 VAL B C 1
ATOM 7264 O O . VAL B 1 470 ? -5.875 7.125 19.703 1 98.38 470 VAL B O 1
ATOM 7267 N N . CYS B 1 471 ? -6.672 9.086 19.438 1 98.25 471 CYS B N 1
ATOM 7268 C CA . CYS B 1 471 ? -5.977 9.656 20.594 1 98.25 471 CYS B CA 1
ATOM 7269 C C . CYS B 1 471 ? -6.949 10.367 21.516 1 98.25 471 CYS B C 1
ATOM 7271 O O . CYS B 1 471 ? -7.73 11.211 21.078 1 98.25 471 CYS B O 1
ATOM 7273 N N . ILE B 1 472 ? -6.949 10.039 22.797 1 97.12 472 ILE B N 1
ATOM 7274 C CA . ILE B 1 472 ? -7.816 10.648 23.812 1 97.12 472 ILE B CA 1
ATOM 7275 C C . ILE B 1 472 ? -6.965 11.328 24.875 1 97.12 472 ILE B C 1
ATOM 7277 O O . ILE B 1 472 ? -6.164 10.664 25.547 1 97.12 472 ILE B O 1
ATOM 7281 N N . LYS B 1 473 ? -7.09 12.547 24.938 1 96 473 LYS B N 1
ATOM 7282 C CA . LYS B 1 473 ? -6.453 13.273 26.031 1 96 473 LYS B CA 1
ATOM 7283 C C . LYS B 1 473 ? -7.289 13.18 27.312 1 96 473 LYS B C 1
ATOM 7285 O O . LYS B 1 473 ? -8.477 13.5 27.312 1 96 473 LYS B O 1
ATOM 7290 N N . LYS B 1 474 ? -6.637 12.75 28.359 1 91.88 474 LYS B N 1
ATOM 7291 C CA . LYS B 1 474 ? -7.324 12.539 29.641 1 91.88 474 LYS B CA 1
ATOM 7292 C C . LYS B 1 474 ? -7.59 13.859 30.344 1 91.88 474 LYS B C 1
ATOM 7294 O O . LYS B 1 474 ? -6.801 14.797 30.234 1 91.88 474 LYS B O 1
#

Foldseek 3Di:
DEFAWAAQNDGDADDDWDWAAFLFPRDTDYTYHADFLVNLVRLLVLQQVLLVVLVVDALLLLLQLLLQLLVVLVVCLQVQLVLLCRLFVAFSVVSSVLSVQLSVLSNVLSVCLVVQDKAWDDQVVDPPRPQKTKIKGKAFQEEEEEEEESLSQRRRVSLQLSLCSSRSYAYEYEYDQRRCVSVSVSSVSSVVSPRGGSSYTYHYHDCVGNVLSQQQDPRHQEYEYEEALVVLVVSVVRNPPHHYFYQHAAAAEEEAEPVDDDDLVQLVQLLLQCQRSQNQARQRHAEYEYAPVCQVVSLVSNLVVLVLAAEDRSHDNSHRHYFGSALVLLVVLLVLLVQQVVVPKDWSDFNHAPDSTDGRQTEIEPGDCPGCSNAHHSSGNYHYYYYDHDLVVVLVSQQNYLWAWEYEYEDPDPVSLVCCVVRRQHPYYHYNHGSSDDRQQDWGFIDRSSTDFTTHSNRSSVSRIDMDMDMDRD/DEFAWAAQNDGDADDDWDWAAFLFPRDTDYTYHADFLVNLVRLLVLQQVLLVVLVVAALLLLLQLLLQLLVVLVVCLQVQLVLLCRLFVAFSVLSSVLSVQLSVLSNVLSVCLVVQDKAWDDQVVDPPRPQKTKIKGKAFQEEEEEEEESLSQRRRVSLQLSLCSSRSYAYEYETDQRRCVSVSVSSVSSVVSPRGGSSYTYHYHDCVGNVLSQQQDPRHQEYEYEEALVVLVVSVVRNPPHHYFYQHAAAAEEEEEPADDDDLVQLVQLLLQCQRSQNQARQRHAEYEYAPVCVVVSLVSNLVVLVLAAEDRSHDNSHRHYFGSALVLLVVLLVLLVQQVVVPKDWSDFNAAPDSTDGRQTEIEPGDCPGCSNAHHSSGNYHYYYYDHDLVVVLVSQQNYLWAWEYEYEDPDPVSLVCCVVRRQHPYYHYNHGSSDDRQQDWGFIDRSSTDFTTHSNRSSVSRIDMDMDMDRD

pLDDT: mean 97.74, std 1.47, range [88.0, 98.94]

Sequence (948 aa):
MKKHLYINGNWKSVNTYKPLYAPYSEETLAEIAQGTEEDVKEAVTAAKNAMIKMNKLSAYDRATILEKVAQKMDERREEFAEIIAKEAAKPIRAARGEVDRTVQTYKFAAEEAKRIYGETLPLDAAPGADGRIAYTIRKPIGVIGAITPFNFPLNLVAHKVGPAIAAGNTVVLKPADQTPLSSYALVELFEEAGLPNGALNIISGPGATVGEAIVKNDYVASITFTGSPKVGIGIKQKAGLKRVTLELGSNAAVIIDEDVELTDEIIERVKWGAFVNNGQVCISVQRVFVHETKMHEFLSKLKKAMESVVVGDPLLEETDVSALISKKDVERIDMWVQEAIKEGATVLCGGKKRDARIFEPTVLTNVPDHVSVQCQEVFGPLMTVNTFKEFDEAIEQVNNSRYGLQAGVFTNNLFKAMRAIDELEVGGVMINDIPTFRVDHMPYGGVKESGTGREGIKYAIEEMTEMKLVCIKKMKKHLYINGNWKSVNTYKPLYAPYSEETLAEIAQGTEEDVKEAVTAAKNAMIKMNKLSAYDRATILEKVAQKMDERREEFAEIIAKEAAKPIRAARGEVDRTVQTYKFAAEEAKRIYGETLPLDAAPGADGRIAYTIRKPIGVIGAITPFNFPLNLVAHKVGPAIAAGNTVVLKPADQTPLSSYALVELFEEAGLPNGALNIISGPGATVGEAIVKNDYVASITFTGSPKVGIGIKQKAGLKRVTLELGSNAAVIIDEDVELTDEIIERVKWGAFVNNGQVCISVQRVFVHETKMHEFLSKLKKAMESVVVGDPLLEETDVSALISKKDVERIDMWVQEAIKEGATVLCGGKKRDARIFEPTVLTNVPDHVSVQCQEVFGPLMTVNTFKEFDEAIEQVNNSRYGLQAGVFTNNLFKAMRAIDELEVGGVMINDIPTFRVDHMPYGGVKESGTGREGIKYAIEEMTEMKLVCIKK

Organism: Bacillus thuringiensis (NCBI:txid1428)

Secondary structure (DSSP, 8-state):
-EEPEEETTEEE--S-EEEEE-TTT--EEEEEE---HHHHHHHHHHHHHHHHHHTT--HHHHHHHHHHHHHHHHHTHHHHHHHHHHHH---HHHHHHHHHHHHHHHHHHHHHHT-----EE-GGGSTT--SEEEEEEEEE--EEEEE--SSSTTHHHHHHHHHHHHHT-EEEEE--TT--HHHHHHHHHHHHHTPPTTSEEE--S-IIIIIHHHHH-TTEEEEEEES-HHHHHHHHHHSTTSEEEEE-----EEEE-TT----HHHHHHHHHHHHGGGG--TT---EEEEEGGGHHHHHHHHHHHHTT--BS-TTSTT-SB---S-HHHHHHHHHHHHHHHHTT-EEEE--SBSSSS-BPPEEEES--TTSHHHHS---SSEEEEEEESSHHHHHHHHHSSSEESEEEEE-S-HHHHHHHHHH--SSEEEETS-TT---TTS-B--EETTEES-BSHHHHHHHTEEEEEEEEE-/-EE-EEETTEEE--S-EEEEE-TTT--EEEEEE---HHHHHHHHHHHHHHHHHHTT--HHHHHHHHHHHHHHHHHTHHHHHHHHHHHH---HHHHHHHHHHHHHHHHHHHHHHT-----EE-GGGSTT--SEEEEEEEEE--EEEEE--SSSTTHHHHHHHHHHHHHT-EEEEE--TT--HHHHHHHHHHHHHTPPTTSEEE--S-IIIIIHHHHH-TTEEEEEEES-HHHHHHHHHHSTTSEEEEE-----EEEE-TT----HHHHHHHHHHHHGGGG--TT---EEEEEGGGHHHHHHHHHHHHTT--BS-TTSTT-SB---S-HHHHHHHHHHHHHHHHTT-EEEE--SBSSSS-BPPEEEES--TTSHHHHS---SSEEEEEEESSHHHHHHHHHSSSEESEEEEE-S-HHHHHHHHHH--SSEEEETS-TT---TTS-B--EETTEES-BSHHHHHHHTEEEEEEEEE-